Protein AF-0000000086842748 (afdb_homodimer)

InterPro domains:
  IPR042099 ANL, N-terminal domain [G3DSA:3.40.50.12780] (2-315)

Foldseek 3Di:
DFFDDPLVQLQLQLPQAQQSVVQCVPPDNDDDDQLPGDADDPVVQQVVCVVPVSNQFRDDQDAFAWAWFPDLDDDIDTDGDHPQLLLVLLLLLLAQCVQQVQDHAAAEEEEAAADDPRHCVVSSVVSNQVNRPHDYHYHDQYNPHDLVVVLVVCVVVLGAEYEEALLSLLVNLVVCVVVVHDASASHQEYAYDQFADFPVSVVSSCVRHVNYQYAHSWDATPRASWTWDAHNCPDPVVVNVPNNRHWTKIFGSVRFKDKFFADPVRDTDQDFPDKGFIFMFTSSDRRRGGRRYTPQWIWGDPHNVRRIITTQGGNPDWDDDPNDTGTPSNLQVQLCVLVVGGQTLFWAWEWADDDQAIETEIEGQDDDDPPNVVSQVSSLVVCVVVTVSSVVCVVVRRHDRYHYHHDHSVPFDADPNRRHGSRYHYPHD/DFFDDPLVQLQLQLPQAQQSVVQCVPPDNDDDDQLPGDADDPVVQQVVCVVPVSNQFRDDQDAFAWAWFPDLPDDIDTDGDHPQLLLVLLLLLLAQCVQQVQDHAAAEEEEAAADDPRHCVVSSVVSNQVNRPHDYHYHDQYNPHDLVVVLVVCVVVLGAEYEEALLSLLVNLVVCVVVVHDASASHQEYAYDQFADFPVSVVSSCVRHVNYQYAHSWDAGPRASWTWDAHNCPPPVVVVVPNNRHWTKIFGSVRFKDKFFADPVRHTDQDFPDKGFIFMFTSSDSGRGGRRYTPQWIWGDPHNVRRIITTQGGNPDWDDDPNDTGTPSNLQVQLCVLVVGGQTLFWAWEWADDDQAIETEIEGQDDDDPPNVVSQVSSLVVCVVVTVSSVVCVVVRRHDRYHYHHDHSVPFDADPNRRHGSRYHYPHD

Secondary structure (DSSP, 8-state):
-PPPPHHHHHHHHHHH-HHHHHHTTTS-S----STTSPPP-HHHHHHHHHH-GGGT-SS---SBEEEE---SSSSPPEEEE-HHHHHHHHHHHHHHHHHTTSS-TT-EEEE-----TTBHHHHHHHHHHHT-SS--EEE---TTS-HHHHHHHHHHTT--EEEEEHHHHHHHHHHHHHTT----TT--EEEEESSPPPHHHHHHHHHHSTT-EEEE--EE-TTT--EEE---SSSSTTGGGS-TTTS-EEEE-TTTEEEEEE-TT-PBP-SBT-EEEEEEEESS-SSS---SEEEEEEEEEEETTTTEEEEEEESS-EEEETTEEEEHHHHHHHHHHHHTS--TTTEEEEEEEETTEEEEEEEESSPPPTTHHHHHHHHHHHHHHH-HHHHHHHHTTSBPPPEEEE--GGGS-B-TTT--B--EEETT-/-PPPPHHHHHHHHHHH-HHHHHHTTTS-S----STTSPPP-HHHHHHHHHH-GGGT-SS---SBEEEE---SSSS--EEEE-HHHHHHHHHHHHHHHHHTTSS-TT-EEEE-----TTBHHHHHHHHHHHT-SS--EEE---TTS-HHHHHHHHHHTT--EEEEEHHHHHHHHHHHHHTT----TT--EEEEESSPPPHHHHHHHHHH-TT-EEEE--EE-TTT--EEE---S-SSTTGGGS-TTTS-EEEE-TTTEEEEEE-TT-PBP-SBT-EEEEEEEESS-SSS---SEEEEEEEEEEETTTTEEEEEEESS-EEEETTEEEEHHHHHHHHHHHHTS--TTTEEEEEEEETTEEEEEEEESSPPPTTHHHHHHHHHHHHHHH-HHHHHHHHTTSBPPPEEEE--GGGS-B-TTT--B--EEETT-

Structure (mmCIF, N/CA/C/O backbone):
data_AF-0000000086842748-model_v1
#
loop_
_entity.id
_entity.type
_entity.pdbx_description
1 polymer 'AMP-dependent synthetase/ligase'
#
loop_
_atom_site.group_PDB
_atom_site.id
_atom_site.type_symbol
_atom_site.label_atom_id
_atom_site.label_alt_id
_atom_site.label_comp_id
_atom_site.label_asym_id
_atom_site.label_entity_id
_atom_site.label_seq_id
_atom_site.pdbx_PDB_ins_code
_atom_site.Cartn_x
_atom_site.Cartn_y
_atom_site.Cartn_z
_atom_site.occupancy
_atom_site.B_iso_or_equiv
_atom_site.auth_seq_id
_atom_site.auth_comp_id
_atom_site.auth_asym_id
_atom_site.auth_atom_id
_atom_site.pdbx_PDB_model_num
ATOM 1 N N . MET A 1 1 ? -2.094 -17.125 16.094 1 53.34 1 MET A N 1
ATOM 2 C CA . MET A 1 1 ? -2.842 -18.078 15.297 1 53.34 1 MET A CA 1
ATOM 3 C C . MET A 1 1 ? -1.908 -19.125 14.688 1 53.34 1 MET A C 1
ATOM 5 O O . MET A 1 1 ? -0.797 -18.797 14.266 1 53.34 1 MET A O 1
ATOM 9 N N . ILE A 1 2 ? -2.189 -20.438 15.133 1 63.12 2 ILE A N 1
ATOM 10 C CA . ILE A 1 2 ? -1.4 -21.531 14.57 1 63.12 2 ILE A CA 1
ATOM 11 C C . ILE A 1 2 ? -2.182 -22.203 13.445 1 63.12 2 ILE A C 1
ATOM 13 O O . ILE A 1 2 ? -3.41 -22.109 13.398 1 63.12 2 ILE A O 1
ATOM 17 N N . ALA A 1 3 ? -1.512 -22.688 12.5 1 72.94 3 ALA A N 1
ATOM 18 C CA . ALA A 1 3 ? -2.113 -23.422 11.391 1 72.94 3 ALA A CA 1
ATOM 19 C C . ALA A 1 3 ? -2.943 -24.594 11.898 1 72.94 3 ALA A C 1
ATOM 21 O O . ALA A 1 3 ? -2.645 -25.172 12.953 1 72.94 3 ALA A O 1
ATOM 22 N N . GLN A 1 4 ? -4.07 -24.797 11.258 1 82 4 GLN A N 1
ATOM 23 C CA . GLN A 1 4 ? -5.055 -25.812 11.633 1 82 4 GLN A CA 1
ATOM 24 C C . GLN A 1 4 ? -4.613 -27.203 11.195 1 82 4 GLN A C 1
ATOM 26 O O . GLN A 1 4 ? -3.85 -27.344 10.234 1 82 4 GLN A O 1
ATOM 31 N N . SER A 1 5 ? -5.133 -28.141 12.055 1 89.69 5 SER A N 1
ATOM 32 C CA . SER A 1 5 ? -5.031 -29.516 11.578 1 89.69 5 SER A CA 1
ATOM 33 C C . SER A 1 5 ? -6.059 -29.812 10.492 1 89.69 5 SER A C 1
ATOM 35 O O . SER A 1 5 ? -7.035 -29.062 10.344 1 89.69 5 SER A O 1
ATOM 37 N N . ILE A 1 6 ? -5.852 -30.828 9.773 1 91.19 6 ILE A N 1
ATOM 38 C CA . ILE A 1 6 ? -6.773 -31.234 8.719 1 91.19 6 ILE A CA 1
ATOM 39 C C . ILE A 1 6 ? -8.148 -31.531 9.312 1 91.19 6 ILE A C 1
ATOM 41 O O . ILE A 1 6 ? -9.172 -31.109 8.766 1 91.19 6 ILE A O 1
ATOM 45 N N . GLN A 1 7 ? -8.141 -32.156 10.414 1 92.88 7 GLN A N 1
ATOM 46 C CA . GLN A 1 7 ? -9.383 -32.5 11.094 1 92.88 7 GLN A CA 1
ATOM 47 C C . GLN A 1 7 ? -10.18 -31.25 11.453 1 92.88 7 GLN A C 1
ATOM 49 O O . GLN A 1 7 ? -11.391 -31.188 11.203 1 92.88 7 GLN A O 1
ATOM 54 N N . GLU A 1 8 ? -9.5 -30.344 12.055 1 93.5 8 GLU A N 1
ATOM 55 C CA . GLU A 1 8 ? -10.156 -29.109 12.461 1 93.5 8 GLU A CA 1
ATOM 56 C C . GLU A 1 8 ? -10.672 -28.344 11.25 1 93.5 8 GLU A C 1
ATOM 58 O O . GLU A 1 8 ? -11.781 -27.797 11.281 1 93.5 8 GLU A O 1
ATOM 63 N N . LEU A 1 9 ? -9.898 -28.359 10.234 1 94.38 9 LEU A N 1
ATOM 64 C CA . LEU A 1 9 ? -10.25 -27.625 9.016 1 94.38 9 LEU A CA 1
ATOM 65 C C . LEU A 1 9 ? -11.492 -28.234 8.367 1 94.38 9 LEU A C 1
ATOM 67 O O . LEU A 1 9 ? -12.422 -27.5 8.016 1 94.38 9 LEU A O 1
ATOM 71 N N . VAL A 1 10 ? -11.523 -29.484 8.219 1 95.5 10 VAL A N 1
ATOM 72 C CA . VAL A 1 10 ? -12.633 -30.172 7.574 1 95.5 10 VAL A CA 1
ATOM 73 C C . VAL A 1 10 ? -13.898 -30.016 8.422 1 95.5 10 VAL A C 1
ATOM 75 O O . VAL A 1 10 ? -14.977 -29.766 7.887 1 95.5 10 VAL A O 1
ATOM 78 N N . ALA A 1 11 ? -13.734 -30.141 9.711 1 95.88 11 ALA A N 1
ATOM 79 C CA . ALA A 1 11 ? -14.875 -30.016 10.609 1 95.88 11 ALA A CA 1
ATOM 80 C C . ALA A 1 11 ? -15.477 -28.609 10.523 1 95.88 11 ALA A C 1
ATOM 82 O O . ALA A 1 11 ? -16.703 -28.453 10.445 1 95.88 11 ALA A O 1
ATOM 83 N N . LEU A 1 12 ? -14.648 -27.703 10.555 1 96.5 12 LEU A N 1
ATOM 84 C CA . LEU A 1 12 ? -15.086 -26.312 10.477 1 96.5 12 LEU A CA 1
ATOM 85 C C . LEU A 1 12 ? -15.789 -26.016 9.156 1 96.5 12 LEU A C 1
ATOM 87 O O . LEU A 1 12 ? -16.859 -25.406 9.141 1 96.5 12 LEU A O 1
ATOM 91 N N . ALA A 1 13 ? -15.172 -26.422 8.086 1 97.12 13 ALA A N 1
ATOM 92 C CA . ALA A 1 13 ? -15.719 -26.188 6.75 1 97.12 13 ALA A CA 1
ATOM 93 C C . ALA A 1 13 ? -17.078 -26.875 6.586 1 97.12 13 ALA A C 1
ATOM 95 O O . ALA A 1 13 ? -18.031 -26.266 6.105 1 97.12 13 ALA A O 1
ATOM 96 N N . ARG A 1 14 ? -17.141 -28.062 6.992 1 96.69 14 ARG A N 1
ATOM 97 C CA . ARG A 1 14 ? -18.359 -28.859 6.879 1 96.69 14 ARG A CA 1
ATOM 98 C C . ARG A 1 14 ? -19.5 -28.234 7.695 1 96.69 14 ARG A C 1
ATOM 100 O O . ARG A 1 14 ? -20.641 -28.219 7.258 1 96.69 14 ARG A O 1
ATOM 107 N N . LYS A 1 15 ? -19.188 -27.734 8.758 1 96.75 15 LYS A N 1
ATOM 108 C CA . LYS A 1 15 ? -20.188 -27.203 9.68 1 96.75 15 LYS A CA 1
ATOM 109 C C . LYS A 1 15 ? -20.688 -25.844 9.219 1 96.75 15 LYS A C 1
ATOM 111 O O . LYS A 1 15 ? -21.875 -25.547 9.344 1 96.75 15 LYS A O 1
ATOM 116 N N . ASN A 1 16 ? -19.844 -25.062 8.688 1 97.5 16 ASN A N 1
ATOM 117 C CA . ASN A 1 16 ? -20.188 -23.641 8.625 1 97.5 16 ASN A CA 1
ATOM 118 C C . ASN A 1 16 ? -20.297 -23.156 7.184 1 97.5 16 ASN A C 1
ATOM 120 O O . ASN A 1 16 ? -20.891 -22.109 6.922 1 97.5 16 ASN A O 1
ATOM 124 N N . ALA A 1 17 ? -19.688 -23.844 6.266 1 97.62 17 ALA A N 1
ATOM 125 C CA . ALA A 1 17 ? -19.75 -23.438 4.871 1 97.62 17 ALA A CA 1
ATOM 126 C C . ALA A 1 17 ? -20.703 -24.328 4.07 1 97.62 17 ALA A C 1
ATOM 128 O O . ALA A 1 17 ? -20.469 -25.531 3.953 1 97.62 17 ALA A O 1
ATOM 129 N N . ALA A 1 18 ? -21.672 -23.719 3.439 1 97.06 18 ALA A N 1
ATOM 130 C CA . ALA A 1 18 ? -22.719 -24.469 2.744 1 97.06 18 ALA A CA 1
ATOM 131 C C . ALA A 1 18 ? -22.125 -25.375 1.674 1 97.06 18 ALA A C 1
ATOM 133 O O . ALA A 1 18 ? -22.531 -26.531 1.533 1 97.06 18 ALA A O 1
ATOM 134 N N . TYR A 1 19 ? -21.234 -24.938 0.902 1 97.81 19 TYR A N 1
ATOM 135 C CA . TYR A 1 19 ? -20.594 -25.719 -0.143 1 97.81 19 TYR A CA 1
ATOM 136 C C . TYR A 1 19 ? -19.984 -27 0.433 1 97.81 19 TYR A C 1
ATOM 138 O O . TYR A 1 19 ? -20.234 -28.094 -0.065 1 97.81 19 TYR A O 1
ATOM 146 N N . TYR A 1 20 ? -19.219 -26.844 1.469 1 97.56 20 TYR A N 1
ATOM 147 C CA . TYR A 1 20 ? -18.5 -27.984 2.029 1 97.56 20 TYR A CA 1
ATOM 148 C C . TYR A 1 20 ? -19.453 -28.891 2.807 1 97.56 20 TYR A C 1
ATOM 150 O O . TYR A 1 20 ? -19.234 -30.109 2.885 1 97.56 20 TYR A O 1
ATOM 158 N N . ARG A 1 21 ? -20.453 -28.312 3.354 1 97 21 ARG A N 1
ATOM 159 C CA . ARG A 1 21 ? -21.484 -29.141 3.988 1 97 21 ARG A CA 1
ATOM 160 C C . ARG A 1 21 ? -22.047 -30.156 3.006 1 97 21 ARG A C 1
ATOM 162 O O . ARG A 1 21 ? -22.188 -31.344 3.348 1 97 21 ARG A O 1
ATOM 169 N N . ASP A 1 22 ? -22.297 -29.672 1.85 1 96.31 22 ASP A N 1
ATOM 170 C CA . ASP A 1 22 ? -22.859 -30.547 0.822 1 96.31 22 ASP A CA 1
ATOM 171 C C . ASP A 1 22 ? -21.812 -31.531 0.314 1 96.31 22 ASP A C 1
ATOM 173 O O . ASP A 1 22 ? -22.094 -32.719 0.197 1 96.31 22 ASP A O 1
ATOM 177 N N . VAL A 1 23 ? -20.672 -31.109 0.063 1 95.75 23 VAL A N 1
ATOM 178 C CA . VAL A 1 23 ? -19.609 -31.906 -0.539 1 95.75 23 VAL A CA 1
ATOM 179 C C . VAL A 1 23 ? -19.156 -32.969 0.446 1 95.75 23 VAL A C 1
ATOM 181 O O . VAL A 1 23 ? -18.812 -34.094 0.045 1 95.75 23 VAL A O 1
ATOM 184 N N . TYR A 1 24 ? -19.203 -32.656 1.774 1 95.88 24 TYR A N 1
ATOM 185 C CA . TYR A 1 24 ? -18.625 -33.562 2.768 1 95.88 24 TYR A CA 1
ATOM 186 C C . TYR A 1 24 ? -19.734 -34.281 3.551 1 95.88 24 TYR A C 1
ATOM 188 O O . TYR A 1 24 ? -19.484 -34.812 4.637 1 95.88 24 TYR A O 1
ATOM 196 N N . LYS A 1 25 ? -20.922 -34.312 3.025 1 94.19 25 LYS A N 1
ATOM 197 C CA . LYS A 1 25 ? -22.062 -34.875 3.727 1 94.19 25 LYS A CA 1
ATOM 198 C C . LYS A 1 25 ? -21.812 -36.375 4.043 1 94.19 25 LYS A C 1
ATOM 200 O O . LYS A 1 25 ? -22.266 -36.844 5.078 1 94.19 25 LYS A O 1
ATOM 205 N N . ASP A 1 26 ? -21.062 -37.031 3.186 1 92.81 26 ASP A N 1
ATOM 206 C CA . ASP A 1 26 ? -20.859 -38.469 3.346 1 92.81 26 ASP A CA 1
ATOM 207 C C . ASP A 1 26 ? -19.453 -38.781 3.859 1 92.81 26 ASP A C 1
ATOM 209 O O . ASP A 1 26 ? -19.031 -39.938 3.906 1 92.81 26 ASP A O 1
ATOM 213 N N . VAL A 1 27 ? -18.703 -37.75 4.16 1 93.44 27 VAL A N 1
ATOM 214 C CA . VAL A 1 27 ? -17.359 -37.938 4.691 1 93.44 27 VAL A CA 1
ATOM 215 C C . VAL A 1 27 ? -17.438 -38.281 6.176 1 93.44 27 VAL A C 1
ATOM 217 O O . VAL A 1 27 ? -18.219 -37.688 6.922 1 93.44 27 VAL A O 1
ATOM 220 N N . PRO A 1 28 ? -16.719 -39.25 6.578 1 92.69 28 PRO A N 1
ATOM 221 C CA . PRO A 1 28 ? -16.719 -39.594 8 1 92.69 28 PRO A CA 1
ATOM 222 C C . PRO A 1 28 ? -16.344 -38.406 8.898 1 92.69 28 PRO A C 1
ATOM 224 O O . PRO A 1 28 ? -15.641 -37.5 8.461 1 92.69 28 PRO A O 1
ATOM 227 N N . ASP A 1 29 ? -16.766 -38.531 10.102 1 91.38 29 ASP A N 1
ATOM 228 C CA . ASP A 1 29 ? -16.531 -37.438 11.055 1 91.38 29 ASP A CA 1
ATOM 229 C C . ASP A 1 29 ? -15.031 -37.281 11.336 1 91.38 29 ASP A C 1
ATOM 231 O O . ASP A 1 29 ? -14.539 -36.156 11.523 1 91.38 29 ASP A O 1
ATOM 235 N N . HIS A 1 30 ? -14.398 -38.375 11.352 1 92 30 HIS A N 1
ATOM 236 C CA . HIS A 1 30 ? -12.953 -38.312 11.57 1 92 30 HIS A CA 1
ATOM 237 C C . HIS A 1 30 ? -12.195 -38.438 10.258 1 92 30 HIS A C 1
ATOM 239 O O . HIS A 1 30 ? -12.414 -39.375 9.492 1 92 30 HIS A O 1
ATOM 245 N N . VAL A 1 31 ? -11.43 -37.406 10.031 1 91.06 31 VAL A N 1
ATOM 246 C CA . VAL A 1 31 ? -10.625 -37.344 8.82 1 91.06 31 VAL A CA 1
ATOM 247 C C . VAL A 1 31 ? -9.141 -37.219 9.188 1 91.06 31 VAL A C 1
ATOM 249 O O . VAL A 1 31 ? -8.734 -36.281 9.844 1 91.06 31 VAL A O 1
ATOM 252 N N . SER A 1 32 ? -8.344 -38.219 8.781 1 84.69 32 SER A N 1
ATOM 253 C CA . SER A 1 32 ? -6.93 -38.25 9.148 1 84.69 32 SER A CA 1
ATOM 254 C C . SER A 1 32 ? -6.055 -37.75 7.996 1 84.69 32 SER A C 1
ATOM 256 O O . SER A 1 32 ? -4.906 -37.375 8.203 1 84.69 32 SER A O 1
ATOM 258 N N . ASP A 1 33 ? -6.586 -37.969 6.809 1 88.38 33 ASP A N 1
ATOM 259 C CA . ASP A 1 33 ? -5.793 -37.531 5.66 1 88.38 33 ASP A CA 1
ATOM 260 C C . ASP A 1 33 ? -6.684 -36.969 4.555 1 88.38 33 ASP A C 1
ATOM 262 O O . ASP A 1 33 ? -7.91 -37.094 4.617 1 88.38 33 ASP A O 1
ATOM 266 N N . LEU A 1 34 ? -6.086 -36.344 3.58 1 92.62 34 LEU A N 1
ATOM 267 C CA . LEU A 1 34 ? -6.801 -35.625 2.52 1 92.62 34 LEU A CA 1
ATOM 268 C C . LEU A 1 34 ? -7.234 -36.594 1.424 1 92.62 34 LEU A C 1
ATOM 270 O O . LEU A 1 34 ? -8.203 -36.344 0.704 1 92.62 34 LEU A O 1
ATOM 274 N N . GLU A 1 35 ? -6.539 -37.688 1.151 1 89.25 35 GLU A N 1
ATOM 275 C CA . GLU A 1 35 ? -6.711 -38.562 -0.007 1 89.25 35 GLU A CA 1
ATOM 276 C C . GLU A 1 35 ? -8.141 -39.094 -0.085 1 89.25 35 GLU A C 1
ATOM 278 O O . GLU A 1 35 ? -8.68 -39.281 -1.178 1 89.25 35 GLU A O 1
ATOM 283 N N . GLY A 1 36 ? -8.828 -39.25 0.952 1 85.62 36 GLY A N 1
ATOM 284 C CA . GLY A 1 36 ? -10.188 -39.781 0.931 1 85.62 36 GLY A CA 1
ATOM 285 C C . GLY A 1 36 ? -11.234 -38.688 0.778 1 85.62 36 GLY A C 1
ATOM 286 O O . GLY A 1 36 ? -12.414 -39 0.573 1 85.62 36 GLY A O 1
ATOM 287 N N . LEU A 1 37 ? -10.836 -37.5 0.739 1 94.25 37 LEU A N 1
ATOM 288 C CA . LEU A 1 37 ? -11.781 -36.406 0.655 1 94.25 37 LEU A CA 1
ATOM 289 C C . LEU A 1 37 ? -12.031 -36 -0.796 1 94.25 37 LEU A C 1
ATOM 291 O O . LEU A 1 37 ? -11.109 -36.062 -1.62 1 94.25 37 LEU A O 1
ATOM 295 N N . PRO A 1 38 ? -13.219 -35.688 -1.1 1 93.5 38 PRO A N 1
ATOM 296 C CA . PRO A 1 38 ? -13.469 -35.125 -2.436 1 93.5 38 PRO A CA 1
ATOM 297 C C . PRO A 1 38 ? -12.656 -33.875 -2.723 1 93.5 38 PRO A C 1
ATOM 299 O O . PRO A 1 38 ? -12.398 -33.094 -1.812 1 93.5 38 PRO A O 1
ATOM 302 N N . VAL A 1 39 ? -12.281 -33.719 -3.992 1 95.12 39 VAL A N 1
ATOM 303 C CA . VAL A 1 39 ? -11.625 -32.469 -4.41 1 95.12 39 VAL A CA 1
ATOM 304 C C . VAL A 1 39 ? -12.664 -31.375 -4.59 1 95.12 39 VAL A C 1
ATOM 306 O O . VAL A 1 39 ? -13.844 -31.656 -4.805 1 95.12 39 VAL A O 1
ATOM 309 N N . THR A 1 40 ? -12.242 -30.156 -4.48 1 95.5 40 THR A N 1
ATOM 310 C CA . THR A 1 40 ? -13.109 -29.016 -4.691 1 95.5 40 THR A CA 1
ATOM 311 C C . THR A 1 40 ? -13.484 -28.875 -6.164 1 95.5 40 THR A C 1
ATOM 313 O O . THR A 1 40 ? -12.617 -28.938 -7.035 1 95.5 40 THR A O 1
ATOM 316 N N . ASP A 1 41 ? -14.742 -28.797 -6.414 1 91.81 41 ASP A N 1
ATOM 317 C CA . ASP A 1 41 ? -15.234 -28.422 -7.734 1 91.81 41 ASP A CA 1
ATOM 318 C C . ASP A 1 41 ? -15.164 -26.906 -7.945 1 91.81 41 ASP A C 1
ATOM 320 O O . ASP A 1 41 ? -15.992 -26.172 -7.414 1 91.81 41 ASP A O 1
ATOM 324 N N . LEU A 1 42 ? -14.266 -26.562 -8.742 1 87.69 42 LEU A N 1
ATOM 325 C CA . LEU A 1 42 ? -13.945 -25.156 -8.891 1 87.69 42 LEU A CA 1
ATOM 326 C C . LEU A 1 42 ? -15.141 -24.375 -9.438 1 87.69 42 LEU A C 1
ATOM 328 O O . LEU A 1 42 ? -15.445 -23.281 -8.953 1 87.69 42 LEU A O 1
ATOM 332 N N . ASP A 1 43 ? -15.742 -24.875 -10.383 1 83.19 43 ASP A N 1
ATOM 333 C CA . ASP A 1 43 ? -16.875 -24.188 -11.008 1 83.19 43 ASP A CA 1
ATOM 334 C C . ASP A 1 43 ? -18.016 -24 -10.016 1 83.19 43 ASP A C 1
ATOM 336 O O . ASP A 1 43 ? -18.562 -22.906 -9.891 1 83.19 43 ASP A O 1
ATOM 340 N N . GLU A 1 44 ? -18.344 -25.062 -9.375 1 89.25 44 GLU A N 1
ATOM 341 C CA . GLU A 1 44 ? -19.438 -24.984 -8.406 1 89.25 44 GLU A CA 1
ATOM 342 C C . GLU A 1 44 ? -19.078 -24.078 -7.23 1 89.25 44 GLU A C 1
ATOM 344 O O . GLU A 1 44 ? -19.906 -23.312 -6.754 1 89.25 44 GLU A O 1
ATOM 349 N N . TYR A 1 45 ? -17.875 -24.203 -6.77 1 94.12 45 TYR A N 1
ATOM 350 C CA . TYR A 1 45 ? -17.375 -23.406 -5.664 1 94.12 45 TYR A CA 1
ATOM 351 C C . TYR A 1 45 ? -17.547 -21.906 -5.957 1 94.12 45 TYR A C 1
ATOM 353 O O . TYR A 1 45 ? -18.125 -21.172 -5.164 1 94.12 45 TYR A O 1
ATOM 361 N N . TRP A 1 46 ? -17.156 -21.484 -7.117 1 90.56 46 TRP A N 1
ATOM 362 C CA . TRP A 1 46 ? -17.141 -20.062 -7.438 1 90.56 46 TRP A CA 1
ATOM 363 C C . TRP A 1 46 ? -18.531 -19.594 -7.887 1 90.56 46 TRP A C 1
ATOM 365 O O . TRP A 1 46 ? -18.891 -18.438 -7.664 1 90.56 46 TRP A O 1
ATOM 375 N N . ARG A 1 47 ? -19.25 -20.453 -8.531 1 89.31 47 ARG A N 1
ATOM 376 C CA . ARG A 1 47 ? -20.641 -20.109 -8.805 1 89.31 47 ARG A CA 1
ATOM 377 C C . ARG A 1 47 ? -21.391 -19.766 -7.523 1 89.31 47 ARG A C 1
ATOM 379 O O . ARG A 1 47 ? -22.062 -18.719 -7.453 1 89.31 47 ARG A O 1
ATOM 386 N N . LEU A 1 48 ? -21.219 -20.578 -6.535 1 92.81 48 LEU A N 1
ATOM 387 C CA . LEU A 1 48 ? -21.891 -20.359 -5.258 1 92.81 48 LEU A CA 1
ATOM 388 C C . LEU A 1 48 ? -21.328 -19.125 -4.551 1 92.81 48 LEU A C 1
ATOM 390 O O . LEU A 1 48 ? -22.078 -18.375 -3.938 1 92.81 48 LEU A O 1
ATOM 394 N N . ALA A 1 49 ? -20.031 -18.969 -4.637 1 93.19 49 ALA A N 1
ATOM 395 C CA . ALA A 1 49 ? -19.406 -17.797 -4.027 1 93.19 49 ALA A CA 1
ATOM 396 C C . ALA A 1 49 ? -19.938 -16.5 -4.648 1 93.19 49 ALA A C 1
ATOM 398 O O . ALA A 1 49 ? -20.141 -15.508 -3.947 1 93.19 49 ALA A O 1
ATOM 399 N N . LEU A 1 50 ? -20.094 -16.5 -5.891 1 87.56 50 LEU A N 1
ATOM 400 C CA . LEU A 1 50 ? -20.578 -15.328 -6.613 1 87.56 50 LEU A CA 1
ATOM 401 C C . LEU A 1 50 ? -22.031 -15.031 -6.246 1 87.56 50 LEU A C 1
ATOM 403 O O . LEU A 1 50 ? -22.438 -13.867 -6.168 1 87.56 50 LEU A O 1
ATOM 407 N N . GLU A 1 51 ? -22.781 -16.078 -6.066 1 91.5 51 GLU A N 1
ATOM 408 C CA . GLU A 1 51 ? -24.172 -15.906 -5.637 1 91.5 51 GLU A CA 1
ATOM 409 C C . GLU A 1 51 ? -24.25 -15.266 -4.258 1 91.5 51 GLU A C 1
ATOM 411 O O . GLU A 1 51 ? -25 -14.305 -4.055 1 91.5 51 GLU A O 1
ATOM 416 N N . ASP A 1 52 ? -23.562 -15.789 -3.43 1 94.31 52 ASP A N 1
ATOM 417 C CA . ASP A 1 52 ? -23.438 -15.297 -2.061 1 94.31 52 ASP A CA 1
ATOM 418 C C . ASP A 1 52 ? -22.156 -15.805 -1.409 1 94.31 52 ASP A C 1
ATOM 420 O O . ASP A 1 52 ? -22 -17 -1.189 1 94.31 52 ASP A O 1
ATOM 424 N N . ALA A 1 53 ? -21.359 -14.906 -1.042 1 93.06 53 ALA A N 1
ATOM 425 C CA . ALA A 1 53 ? -20.078 -15.289 -0.451 1 93.06 53 ALA A CA 1
ATOM 426 C C . ALA A 1 53 ? -20.281 -16.188 0.765 1 93.06 53 ALA A C 1
ATOM 428 O O . ALA A 1 53 ? -19.438 -17.031 1.075 1 93.06 53 ALA A O 1
ATOM 429 N N . ALA A 1 54 ? -21.359 -16.047 1.381 1 94.75 54 ALA A N 1
ATOM 430 C CA . ALA A 1 54 ? -21.656 -16.828 2.588 1 94.75 54 ALA A CA 1
ATOM 431 C C . ALA A 1 54 ? -21.703 -18.312 2.289 1 94.75 54 ALA A C 1
ATOM 433 O O . ALA A 1 54 ? -21.547 -19.141 3.193 1 94.75 54 ALA A O 1
ATOM 434 N N . ASN A 1 55 ? -21.875 -18.656 1.051 1 97.12 55 ASN A N 1
ATOM 435 C CA . ASN A 1 55 ? -21.969 -20.047 0.654 1 97.12 55 ASN A CA 1
ATOM 436 C C . ASN A 1 55 ? -20.625 -20.781 0.824 1 97.12 55 ASN A C 1
ATOM 438 O O . ASN A 1 55 ? -20.594 -22 0.927 1 97.12 55 ASN A O 1
ATOM 442 N N . VAL A 1 56 ? -19.562 -19.984 0.873 1 97.75 56 VAL A N 1
ATOM 443 C CA . VAL A 1 56 ? -18.266 -20.625 0.941 1 97.75 56 VAL A CA 1
ATOM 444 C C . VAL A 1 56 ? -17.484 -20.125 2.158 1 97.75 56 VAL A C 1
ATOM 446 O O . VAL A 1 56 ? -16.328 -20.484 2.363 1 97.75 56 VAL A O 1
ATOM 449 N N . LEU A 1 57 ? -18.094 -19.266 2.93 1 98.25 57 LEU A N 1
ATOM 450 C CA . LEU A 1 57 ? -17.453 -18.734 4.133 1 98.25 57 LEU A CA 1
ATOM 451 C C . LEU A 1 57 ? -17.953 -19.469 5.375 1 98.25 57 LEU A C 1
ATOM 453 O O . LEU A 1 57 ? -19.078 -19.969 5.402 1 98.25 57 LEU A O 1
ATOM 457 N N . THR A 1 58 ? -17.094 -19.5 6.383 1 98.19 58 THR A N 1
ATOM 458 C CA . THR A 1 58 ? -17.453 -20.203 7.617 1 98.19 58 THR A CA 1
ATOM 459 C C . THR A 1 58 ? -18.047 -19.219 8.625 1 98.19 58 THR A C 1
ATOM 461 O O . THR A 1 58 ? -18.578 -19.641 9.656 1 98.19 58 THR A O 1
ATOM 464 N N . ALA A 1 59 ? -17.938 -17.953 8.406 1 97.62 59 ALA A N 1
ATOM 465 C CA . ALA A 1 59 ? -18.5 -16.875 9.219 1 97.62 59 ALA A CA 1
ATOM 466 C C . ALA A 1 59 ? -18.672 -15.602 8.383 1 97.62 59 ALA A C 1
ATOM 468 O O . ALA A 1 59 ? -18.141 -15.492 7.281 1 97.62 59 ALA A O 1
ATOM 469 N N . PRO A 1 60 ? -19.469 -14.68 8.875 1 96.62 60 PRO A N 1
ATOM 470 C CA . PRO A 1 60 ? -19.594 -13.414 8.148 1 96.62 60 PRO A CA 1
ATOM 471 C C . PRO A 1 60 ? -18.25 -12.688 8.008 1 96.62 60 PRO A C 1
ATOM 473 O O . PRO A 1 60 ? -17.422 -12.719 8.914 1 96.62 60 PRO A O 1
ATOM 476 N N . PHE A 1 61 ? -18.094 -12.094 6.844 1 97.12 61 PHE A N 1
ATOM 477 C CA . PHE A 1 61 ? -16.875 -11.328 6.586 1 97.12 61 PHE A CA 1
ATOM 478 C C . PHE A 1 61 ? -16.984 -9.922 7.164 1 97.12 61 PHE A C 1
ATOM 480 O O . PHE A 1 61 ? -17.469 -9.008 6.492 1 97.12 61 PHE A O 1
ATOM 487 N N . ILE A 1 62 ? -16.391 -9.719 8.398 1 96.94 62 ILE A N 1
ATOM 488 C CA . ILE A 1 62 ? -16.562 -8.438 9.07 1 96.94 62 ILE A CA 1
ATOM 489 C C . ILE A 1 62 ? -15.203 -7.891 9.492 1 96.94 62 ILE A C 1
ATOM 491 O O . ILE A 1 62 ? -15.109 -6.793 10.039 1 96.94 62 ILE A O 1
ATOM 495 N N . ASP A 1 63 ? -14.133 -8.656 9.234 1 97.75 63 ASP A N 1
ATOM 496 C CA . ASP A 1 63 ? -12.781 -8.312 9.664 1 97.75 63 ASP A CA 1
ATOM 497 C C . ASP A 1 63 ? -11.742 -8.812 8.672 1 97.75 63 ASP A C 1
ATOM 499 O O . ASP A 1 63 ? -11.43 -10 8.633 1 97.75 63 ASP A O 1
ATOM 503 N N . GLY A 1 64 ? -11.18 -7.891 7.934 1 97.25 64 GLY A N 1
ATOM 504 C CA . GLY A 1 64 ? -10.164 -8.328 6.984 1 97.25 64 GLY A CA 1
ATOM 505 C C . GLY A 1 64 ? -10.188 -7.547 5.688 1 97.25 64 GLY A C 1
ATOM 506 O O . GLY A 1 64 ? -10.516 -6.359 5.676 1 97.25 64 GLY A O 1
ATOM 507 N N . THR A 1 65 ? -9.672 -8.164 4.699 1 96.25 65 THR A N 1
ATOM 508 C CA . THR A 1 65 ? -9.555 -7.523 3.393 1 96.25 65 THR A CA 1
ATOM 509 C C . THR A 1 65 ? -9.906 -8.508 2.281 1 96.25 65 THR A C 1
ATOM 511 O O . THR A 1 65 ? -9.461 -9.656 2.297 1 96.25 65 THR A O 1
ATOM 514 N N . PRO A 1 66 ? -10.742 -8.055 1.359 1 95 66 PRO A N 1
ATOM 515 C CA . PRO A 1 66 ? -10.891 -8.859 0.144 1 95 66 PRO A CA 1
ATOM 516 C C . PRO A 1 66 ? -9.672 -8.789 -0.768 1 95 66 PRO A C 1
ATOM 518 O O . PRO A 1 66 ? -9.039 -7.734 -0.885 1 95 66 PRO A O 1
ATOM 521 N N . LEU A 1 67 ? -9.359 -9.914 -1.355 1 92.19 67 LEU A N 1
ATOM 522 C CA . LEU A 1 67 ? -8.242 -9.992 -2.291 1 92.19 67 LEU A CA 1
ATOM 523 C C . LEU A 1 67 ? -8.719 -10.469 -3.66 1 92.19 67 LEU A C 1
ATOM 525 O O . LEU A 1 67 ? -9.523 -11.398 -3.758 1 92.19 67 LEU A O 1
ATOM 529 N N . ARG A 1 68 ? -8.172 -9.742 -4.602 1 83.31 68 ARG A N 1
ATOM 530 C CA . ARG A 1 68 ? -8.5 -10.148 -5.965 1 83.31 68 ARG A CA 1
ATOM 531 C C . ARG A 1 68 ? -7.273 -10.711 -6.68 1 83.31 68 ARG A C 1
ATOM 533 O O . ARG A 1 68 ? -6.164 -10.211 -6.508 1 83.31 68 ARG A O 1
ATOM 540 N N . SER A 1 69 ? -7.645 -11.758 -7.363 1 72.25 69 SER A N 1
ATOM 541 C CA . SER A 1 69 ? -6.57 -12.328 -8.18 1 72.25 69 SER A CA 1
ATOM 542 C C . SER A 1 69 ? -6.32 -11.484 -9.422 1 72.25 69 SER A C 1
ATOM 544 O O . SER A 1 69 ? -7.223 -10.797 -9.906 1 72.25 69 SER A O 1
ATOM 546 N N . GLY A 1 70 ? -5.156 -11.055 -9.828 1 59.5 70 GLY A N 1
ATOM 547 C CA . GLY A 1 70 ? -4.84 -10.281 -11.016 1 59.5 70 GLY A CA 1
ATOM 548 C C . GLY A 1 70 ? -5.199 -10.992 -12.305 1 59.5 70 GLY A C 1
ATOM 549 O O . GLY A 1 70 ? -4.91 -10.492 -13.391 1 59.5 70 GLY A O 1
ATOM 550 N N . GLY A 1 71 ? -6.246 -12 -12.258 1 53 71 GLY A N 1
ATOM 551 C CA . GLY A 1 71 ? -6.727 -13.062 -13.133 1 53 71 GLY A CA 1
ATOM 552 C C . GLY A 1 71 ? -6.277 -12.906 -14.57 1 53 71 GLY A C 1
ATOM 553 O O . GLY A 1 71 ? -6.164 -11.781 -15.07 1 53 71 GLY A O 1
ATOM 554 N N . SER A 1 72 ? -5.336 -13.648 -15.078 1 44.59 72 SER A N 1
ATOM 555 C CA . SER A 1 72 ? -5.207 -13.859 -16.516 1 44.59 72 SER A CA 1
ATOM 556 C C . SER A 1 72 ? -6.555 -14.18 -17.156 1 44.59 72 SER A C 1
ATOM 558 O O . SER A 1 72 ? -6.707 -14.086 -18.375 1 44.59 72 SER A O 1
ATOM 560 N N . THR A 1 73 ? -7.52 -14.641 -16.188 1 45.12 73 THR A N 1
ATOM 561 C CA . THR A 1 73 ? -8.812 -15.031 -16.734 1 45.12 73 THR A CA 1
ATOM 562 C C . THR A 1 73 ? -9.836 -13.906 -16.562 1 45.12 73 THR A C 1
ATOM 564 O O . THR A 1 73 ? -9.594 -12.945 -15.836 1 45.12 73 THR A O 1
ATOM 567 N N . ASN A 1 74 ? -10.938 -13.812 -17.297 1 50.25 74 ASN A N 1
ATOM 568 C CA . ASN A 1 74 ? -11.93 -12.773 -17.562 1 50.25 74 ASN A CA 1
ATOM 569 C C . ASN A 1 74 ? -12.68 -12.375 -16.297 1 50.25 74 ASN A C 1
ATOM 571 O O . ASN A 1 74 ? -13.078 -11.219 -16.156 1 50.25 74 ASN A O 1
ATOM 575 N N . VAL A 1 75 ? -12.953 -13.344 -15.281 1 55.44 75 VAL A N 1
ATOM 576 C CA . VAL A 1 75 ? -13.773 -12.867 -14.172 1 55.44 75 VAL A CA 1
ATOM 577 C C . VAL A 1 75 ? -12.945 -12.828 -12.891 1 55.44 75 VAL A C 1
ATOM 579 O O . VAL A 1 75 ? -12.477 -13.867 -12.422 1 55.44 75 VAL A O 1
ATOM 582 N N . PRO A 1 76 ? -12.719 -11.727 -12.367 1 66.38 76 PRO A N 1
ATOM 583 C CA . PRO A 1 76 ? -11.898 -11.656 -11.156 1 66.38 76 PRO A CA 1
ATOM 584 C C . PRO A 1 76 ? -12.523 -12.383 -9.969 1 66.38 76 PRO A C 1
ATOM 586 O O . PRO A 1 76 ? -13.742 -12.32 -9.781 1 66.38 76 PRO A O 1
ATOM 589 N N . LYS A 1 77 ? -11.773 -13.305 -9.312 1 79.44 77 LYS A N 1
ATOM 590 C CA . LYS A 1 77 ? -12.156 -13.969 -8.07 1 79.44 77 LYS A CA 1
ATOM 591 C C . LYS A 1 77 ? -11.883 -13.078 -6.863 1 79.44 77 LYS A C 1
ATOM 593 O O . LYS A 1 77 ? -10.844 -12.422 -6.793 1 79.44 77 LYS A O 1
ATOM 598 N N . THR A 1 78 ? -12.914 -12.945 -6.066 1 89.5 78 THR A N 1
ATOM 599 C CA . THR A 1 78 ? -12.727 -12.203 -4.828 1 89.5 78 THR A CA 1
ATOM 600 C C . THR A 1 78 ? -12.594 -13.156 -3.643 1 89.5 78 THR A C 1
ATOM 602 O O . THR A 1 78 ? -13.516 -13.922 -3.346 1 89.5 78 THR A O 1
ATOM 605 N N . CYS A 1 79 ? -11.445 -13.125 -3.033 1 93.56 79 CYS A N 1
ATOM 606 C CA . CYS A 1 79 ? -11.203 -13.93 -1.842 1 93.56 79 CYS A CA 1
ATOM 607 C C . CYS A 1 79 ? -11.289 -13.078 -0.582 1 93.56 79 CYS A C 1
ATOM 609 O O . CYS A 1 79 ? -11.016 -11.875 -0.62 1 93.56 79 CYS A O 1
ATOM 611 N N . HIS A 1 80 ? -11.711 -13.719 0.485 1 96.38 80 HIS A N 1
ATOM 612 C CA . HIS A 1 80 ? -11.852 -13.023 1.76 1 96.38 80 HIS A CA 1
ATOM 613 C C . HIS A 1 80 ? -10.844 -13.531 2.779 1 96.38 80 HIS A C 1
ATOM 615 O O . HIS A 1 80 ? -10.844 -14.719 3.127 1 96.38 80 HIS A O 1
ATOM 621 N N . VAL A 1 81 ? -10.016 -12.641 3.23 1 96.44 81 VAL A N 1
ATOM 622 C CA . VAL A 1 81 ? -8.945 -13 4.156 1 96.44 81 VAL A CA 1
ATOM 623 C C . VAL A 1 81 ? -9.031 -12.133 5.41 1 96.44 81 VAL A C 1
ATOM 625 O O . VAL A 1 81 ? -9.078 -10.898 5.316 1 96.44 81 VAL A O 1
ATOM 628 N N . THR A 1 82 ? -9.055 -12.781 6.578 1 96.88 82 THR A N 1
ATOM 629 C CA . THR A 1 82 ? -9.102 -12.016 7.82 1 96.88 82 THR A CA 1
ATOM 630 C C . THR A 1 82 ? -7.75 -11.367 8.102 1 96.88 82 THR A C 1
ATOM 632 O O . THR A 1 82 ? -6.727 -11.781 7.551 1 96.88 82 THR A O 1
ATOM 635 N N . ARG A 1 83 ? -7.742 -10.359 9 1 96 83 ARG A N 1
ATOM 636 C CA . ARG A 1 83 ? -6.5 -9.711 9.406 1 96 83 ARG A CA 1
ATOM 637 C C . ARG A 1 83 ? -5.531 -10.719 10.023 1 96 83 ARG A C 1
ATOM 639 O O . ARG A 1 83 ? -4.332 -10.68 9.75 1 96 83 ARG A O 1
ATOM 646 N N . GLY A 1 84 ? -6.109 -11.617 10.805 1 95.31 84 GLY A N 1
ATOM 647 C CA . GLY A 1 84 ? -5.281 -12.648 11.414 1 95.31 84 GLY A CA 1
ATOM 648 C C . GLY A 1 84 ? -4.66 -13.594 10.398 1 95.31 84 GLY A C 1
ATOM 649 O O . GLY A 1 84 ? -3.49 -13.961 10.523 1 95.31 84 GLY A O 1
ATOM 650 N N . GLU A 1 85 ? -5.422 -14.016 9.422 1 95.94 85 GLU A N 1
ATOM 651 C CA . GLU A 1 85 ? -4.93 -14.914 8.383 1 95.94 85 GLU A CA 1
ATOM 652 C C . GLU A 1 85 ? -3.83 -14.25 7.555 1 95.94 85 GLU A C 1
ATOM 654 O O . GLU A 1 85 ? -2.814 -14.875 7.246 1 95.94 85 GLU A O 1
ATOM 659 N N . MET A 1 86 ? -4.047 -12.953 7.234 1 95.69 86 MET A N 1
ATOM 660 C CA . MET A 1 86 ? -3.039 -12.227 6.469 1 95.69 86 MET A CA 1
ATOM 661 C C . MET A 1 86 ? -1.749 -12.078 7.27 1 95.69 86 MET A C 1
ATOM 663 O O . MET A 1 86 ? -0.654 -12.227 6.723 1 95.69 86 MET A O 1
ATOM 667 N N . LYS A 1 87 ? -1.863 -11.789 8.5 1 95.81 87 LYS A N 1
ATOM 668 C CA . LYS A 1 87 ? -0.69 -11.672 9.359 1 95.81 87 LYS A CA 1
ATOM 669 C C . LYS A 1 87 ? 0.087 -12.984 9.422 1 95.81 87 LYS A C 1
ATOM 671 O O . LYS A 1 87 ? 1.312 -12.992 9.297 1 95.81 87 LYS A O 1
ATOM 676 N N . LEU A 1 88 ? -0.631 -14.047 9.594 1 96.25 88 LEU A N 1
ATOM 677 C CA . LEU A 1 88 ? 0.011 -15.359 9.664 1 96.25 88 LEU A CA 1
ATOM 678 C C . LEU A 1 88 ? 0.668 -15.711 8.328 1 96.25 88 LEU A C 1
ATOM 680 O O . LEU A 1 88 ? 1.806 -16.188 8.305 1 96.25 88 LEU A O 1
ATOM 684 N N . LEU A 1 89 ? -0.055 -15.477 7.277 1 96 89 LEU A N 1
ATOM 685 C CA . LEU A 1 89 ? 0.498 -15.75 5.953 1 96 89 LEU A CA 1
ATOM 686 C C . LEU A 1 89 ? 1.762 -14.93 5.719 1 96 89 LEU A C 1
ATOM 688 O O . LEU A 1 89 ? 2.76 -15.445 5.211 1 96 89 LEU A O 1
ATOM 692 N N . GLY A 1 90 ? 1.72 -13.68 6.07 1 96.38 90 GLY A N 1
ATOM 693 C CA . GLY A 1 90 ? 2.889 -12.82 5.957 1 96.38 90 GLY A CA 1
ATOM 694 C C . GLY A 1 90 ? 4.062 -13.305 6.789 1 96.38 90 GLY A C 1
ATOM 695 O O . GLY A 1 90 ? 5.195 -13.352 6.301 1 96.38 90 GLY A O 1
ATOM 696 N N . ARG A 1 91 ? 3.781 -13.688 7.957 1 96.88 91 ARG A N 1
ATOM 697 C CA . ARG A 1 91 ? 4.824 -14.172 8.859 1 96.88 91 ARG A CA 1
ATOM 698 C C . ARG A 1 91 ? 5.484 -15.43 8.312 1 96.88 91 ARG A C 1
ATOM 700 O O . ARG A 1 91 ? 6.711 -15.531 8.281 1 96.88 91 ARG A O 1
ATOM 707 N N . LEU A 1 92 ? 4.676 -16.328 7.879 1 96.44 92 LEU A N 1
ATOM 708 C CA . LEU A 1 92 ? 5.207 -17.578 7.348 1 96.44 92 LEU A CA 1
ATOM 709 C C . LEU A 1 92 ? 6.004 -17.328 6.074 1 96.44 92 LEU A C 1
ATOM 711 O O . LEU A 1 92 ? 7.039 -17.969 5.852 1 96.44 92 LEU A O 1
ATOM 715 N N . THR A 1 93 ? 5.539 -16.406 5.262 1 96.88 93 THR A N 1
ATOM 716 C CA . THR A 1 93 ? 6.266 -16.047 4.047 1 96.88 93 THR A CA 1
ATOM 717 C C . THR A 1 93 ? 7.605 -15.406 4.383 1 96.88 93 THR A C 1
ATOM 719 O O . THR A 1 93 ? 8.648 -15.805 3.855 1 96.88 93 THR A O 1
ATOM 722 N N . GLY A 1 94 ? 7.59 -14.438 5.301 1 97.25 94 GLY A N 1
ATOM 723 C CA . GLY A 1 94 ? 8.828 -13.805 5.73 1 97.25 94 GLY A CA 1
ATOM 724 C C . GLY A 1 94 ? 9.82 -14.781 6.328 1 97.25 94 GLY A C 1
ATOM 725 O O . GLY A 1 94 ? 11.008 -14.734 6.012 1 97.25 94 GLY A O 1
ATOM 726 N N . ASN A 1 95 ? 9.344 -15.68 7.152 1 96.5 95 ASN A N 1
ATOM 727 C CA . ASN A 1 95 ? 10.195 -16.719 7.734 1 96.5 95 ASN A CA 1
ATOM 728 C C . ASN A 1 95 ? 10.82 -17.594 6.656 1 96.5 95 ASN A C 1
ATOM 730 O O . ASN A 1 95 ? 12.008 -17.906 6.723 1 96.5 95 ASN A O 1
ATOM 734 N N . ALA A 1 96 ? 10.016 -17.938 5.723 1 95.12 96 ALA A N 1
ATOM 735 C CA . ALA A 1 96 ? 10.492 -18.828 4.656 1 95.12 96 ALA A CA 1
ATOM 736 C C . ALA A 1 96 ? 11.555 -18.125 3.811 1 95.12 96 ALA A C 1
ATOM 738 O O . ALA A 1 96 ? 12.539 -18.75 3.414 1 95.12 96 ALA A O 1
ATOM 739 N N . TRP A 1 97 ? 11.367 -16.859 3.494 1 95.81 97 TRP A N 1
ATOM 740 C CA . TRP A 1 97 ? 12.352 -16.094 2.729 1 95.81 97 TRP A CA 1
ATOM 741 C C . TRP A 1 97 ? 13.695 -16.078 3.441 1 95.81 97 TRP A C 1
ATOM 743 O O . TRP A 1 97 ? 14.742 -16.281 2.818 1 95.81 97 TRP A O 1
ATOM 753 N N . VAL A 1 98 ? 13.648 -15.852 4.723 1 95.44 98 VAL A N 1
ATOM 754 C CA . VAL A 1 98 ? 14.875 -15.734 5.504 1 95.44 98 VAL A CA 1
ATOM 755 C C . VAL A 1 98 ? 15.531 -17.109 5.633 1 95.44 98 VAL A C 1
ATOM 757 O O . VAL A 1 98 ? 16.75 -17.234 5.469 1 95.44 98 VAL A O 1
ATOM 760 N N . ALA A 1 99 ? 14.711 -18.125 5.883 1 92.69 99 ALA A N 1
ATOM 761 C CA . ALA A 1 99 ? 15.242 -19.484 5.996 1 92.69 99 ALA A CA 1
ATOM 762 C C . ALA A 1 99 ? 15.906 -19.922 4.695 1 92.69 99 ALA A C 1
ATOM 764 O O . ALA A 1 99 ? 16.906 -20.641 4.715 1 92.69 99 ALA A O 1
ATOM 765 N N . ALA A 1 100 ? 15.367 -19.469 3.611 1 91.31 100 ALA A N 1
ATOM 766 C CA . ALA A 1 100 ? 15.891 -19.844 2.299 1 91.31 100 ALA A CA 1
ATOM 767 C C . ALA A 1 100 ? 17.078 -18.953 1.908 1 91.31 100 ALA A C 1
ATOM 769 O O . ALA A 1 100 ? 17.75 -19.219 0.906 1 91.31 100 ALA A O 1
ATOM 770 N N . GLY A 1 101 ? 17.344 -17.906 2.637 1 90.62 101 GLY A N 1
ATOM 771 C CA . GLY A 1 101 ? 18.422 -16.984 2.332 1 90.62 101 GLY A CA 1
ATOM 772 C C . GLY A 1 101 ? 18.062 -15.961 1.278 1 90.62 101 GLY A C 1
ATOM 773 O O . GLY A 1 101 ? 18.953 -15.305 0.719 1 90.62 101 GLY A O 1
ATOM 774 N N . LEU A 1 102 ? 16.797 -15.867 0.968 1 92.94 102 LEU A N 1
ATOM 775 C CA . LEU A 1 102 ? 16.344 -14.891 -0.02 1 92.94 102 LEU A CA 1
ATOM 776 C C . LEU A 1 102 ? 16.391 -13.477 0.55 1 92.94 102 LEU A C 1
ATOM 778 O O . LEU A 1 102 ? 16.75 -12.531 -0.157 1 92.94 102 LEU A O 1
ATOM 782 N N . VAL A 1 103 ? 16.016 -13.383 1.781 1 95.31 103 VAL A N 1
ATOM 783 C CA . VAL A 1 103 ? 16.094 -12.141 2.547 1 95.31 103 VAL A CA 1
ATOM 784 C C . VAL A 1 103 ? 17.016 -12.336 3.744 1 95.31 103 VAL A C 1
ATOM 786 O O . VAL A 1 103 ? 16.953 -13.352 4.438 1 95.31 103 VAL A O 1
ATOM 789 N N . VAL A 1 104 ? 17.938 -11.398 3.902 1 96.25 104 VAL A N 1
ATOM 790 C CA . VAL A 1 104 ? 18.875 -11.508 5.016 1 96.25 104 VAL A CA 1
ATOM 791 C C . VAL A 1 104 ? 18.859 -10.211 5.824 1 96.25 104 VAL A C 1
ATOM 793 O O . VAL A 1 104 ? 18.359 -9.18 5.359 1 96.25 104 VAL A O 1
ATOM 796 N N . SER A 1 105 ? 19.375 -10.312 7.031 1 97.38 105 SER A N 1
ATOM 797 C CA . SER A 1 105 ? 19.5 -9.133 7.891 1 97.38 105 SER A CA 1
ATOM 798 C C . SER A 1 105 ? 20.234 -8.008 7.188 1 97.38 105 SER A C 1
ATOM 800 O O . SER A 1 105 ? 21.297 -8.234 6.59 1 97.38 105 SER A O 1
ATOM 802 N N . GLY A 1 106 ? 19.672 -6.773 7.25 1 96.25 106 GLY A N 1
ATOM 803 C CA . GLY A 1 106 ? 20.328 -5.617 6.664 1 96.25 106 GLY A CA 1
ATOM 804 C C . GLY A 1 106 ? 19.844 -5.309 5.258 1 96.25 106 GLY A C 1
ATOM 805 O O . GLY A 1 106 ? 20.172 -4.258 4.699 1 96.25 106 GLY A O 1
ATOM 806 N N . ASP A 1 107 ? 19.062 -6.188 4.707 1 98.12 107 ASP A N 1
ATOM 807 C CA . ASP A 1 107 ? 18.547 -5.945 3.365 1 98.12 107 ASP A CA 1
ATOM 808 C C . ASP A 1 107 ? 17.719 -4.664 3.32 1 98.12 107 ASP A C 1
ATOM 810 O O . ASP A 1 107 ? 16.953 -4.375 4.25 1 98.12 107 ASP A O 1
ATOM 814 N N . ARG A 1 108 ? 17.906 -3.936 2.27 1 98.38 108 ARG A N 1
ATOM 815 C CA . ARG A 1 108 ? 17.062 -2.809 1.866 1 98.38 108 ARG A CA 1
ATOM 816 C C . ARG A 1 108 ? 16.281 -3.135 0.601 1 98.38 108 ARG A C 1
ATOM 818 O O . ARG A 1 108 ? 16.844 -3.148 -0.498 1 98.38 108 ARG A O 1
ATOM 825 N N . ILE A 1 109 ? 15.008 -3.314 0.77 1 98.44 109 ILE A N 1
ATOM 826 C CA . ILE A 1 109 ? 14.211 -4.012 -0.232 1 98.44 109 ILE A CA 1
ATOM 827 C C . ILE A 1 109 ? 13.336 -3.014 -0.99 1 98.44 109 ILE A C 1
ATOM 829 O O . ILE A 1 109 ? 12.438 -2.404 -0.412 1 98.44 109 ILE A O 1
ATOM 833 N N . VAL A 1 110 ? 13.617 -2.883 -2.262 1 97.62 110 VAL A N 1
ATOM 834 C CA . VAL A 1 110 ? 12.75 -2.119 -3.152 1 97.62 110 VAL A CA 1
ATOM 835 C C . VAL A 1 110 ? 11.523 -2.953 -3.527 1 97.62 110 VAL A C 1
ATOM 837 O O . VAL A 1 110 ? 11.664 -4.066 -4.047 1 97.62 110 VAL A O 1
ATOM 840 N N . ASN A 1 111 ? 10.375 -2.457 -3.213 1 96 111 ASN A N 1
ATOM 841 C CA . ASN A 1 111 ? 9.109 -3.088 -3.549 1 96 111 ASN A CA 1
ATOM 842 C C . ASN A 1 111 ? 8.414 -2.369 -4.703 1 96 111 ASN A C 1
ATOM 844 O O . ASN A 1 111 ? 7.945 -1.239 -4.547 1 96 111 ASN A O 1
ATOM 848 N N . LEU A 1 112 ? 8.289 -3.096 -5.855 1 93.12 112 LEU A N 1
ATOM 849 C CA . LEU A 1 112 ? 7.719 -2.477 -7.051 1 93.12 112 LEU A CA 1
ATOM 850 C C . LEU A 1 112 ? 6.371 -3.096 -7.395 1 93.12 112 LEU A C 1
ATOM 852 O O . LEU A 1 112 ? 5.918 -3.012 -8.539 1 93.12 112 LEU A O 1
ATOM 856 N N . TYR A 1 113 ? 5.742 -3.754 -6.457 1 90.12 113 TYR A N 1
ATOM 857 C CA . TYR A 1 113 ? 4.387 -4.246 -6.676 1 90.12 113 TYR A CA 1
ATOM 858 C C . TYR A 1 113 ? 3.412 -3.09 -6.879 1 90.12 113 TYR A C 1
ATOM 860 O O . TYR A 1 113 ? 3.576 -2.021 -6.281 1 90.12 113 TYR A O 1
ATOM 868 N N . SER A 1 114 ? 2.473 -3.373 -7.66 1 82.12 114 SER A N 1
ATOM 869 C CA . SER A 1 114 ? 1.379 -2.416 -7.789 1 82.12 114 SER A CA 1
ATOM 870 C C . SER A 1 114 ? 0.451 -2.469 -6.582 1 82.12 114 SER A C 1
ATOM 872 O O . SER A 1 114 ? 0.237 -3.537 -6.004 1 82.12 114 SER A O 1
ATOM 874 N N . PHE A 1 115 ? 0.014 -1.303 -6.254 1 82.44 115 PHE A N 1
ATOM 875 C CA . PHE A 1 115 ? -0.97 -1.193 -5.184 1 82.44 115 PHE A CA 1
ATOM 876 C C . PHE A 1 115 ? -2.299 -0.674 -5.719 1 82.44 115 PHE A C 1
ATOM 878 O O . PHE A 1 115 ? -2.324 0.204 -6.582 1 82.44 115 PHE A O 1
ATOM 885 N N . GLY A 1 116 ? -3.408 -1.304 -5.168 1 80.94 116 GLY A N 1
ATOM 886 C CA . GLY A 1 116 ? -4.742 -0.863 -5.547 1 80.94 116 GLY A CA 1
ATOM 887 C C . GLY A 1 116 ? -5.582 -1.967 -6.156 1 80.94 116 GLY A C 1
ATOM 888 O O . GLY A 1 116 ? -5.055 -2.998 -6.578 1 80.94 116 GLY A O 1
ATOM 889 N N . GLY A 1 117 ? -6.859 -1.775 -6.113 1 80.56 117 GLY A N 1
ATOM 890 C CA . GLY A 1 117 ? -7.793 -2.715 -6.715 1 80.56 117 GLY A CA 1
ATOM 891 C C . GLY A 1 117 ? -7.918 -4.012 -5.938 1 80.56 117 GLY A C 1
ATOM 892 O O . GLY A 1 117 ? -8.328 -5.035 -6.488 1 80.56 117 GLY A O 1
ATOM 893 N N . MET A 1 118 ? -7.379 -4.008 -4.773 1 85.62 118 MET A N 1
ATOM 894 C CA . MET A 1 118 ? -7.453 -5.152 -3.865 1 85.62 118 MET A CA 1
ATOM 895 C C . MET A 1 118 ? -6.609 -6.312 -4.383 1 85.62 118 MET A C 1
ATOM 897 O O . MET A 1 118 ? -6.891 -7.473 -4.082 1 85.62 118 MET A O 1
ATOM 901 N N . TYR A 1 119 ? -5.605 -5.949 -5.141 1 80.62 119 TYR A N 1
ATOM 902 C CA . TYR A 1 119 ? -4.699 -6.988 -5.613 1 80.62 119 TYR A CA 1
ATOM 903 C C . TYR A 1 119 ? -3.875 -7.559 -4.469 1 80.62 119 TYR A C 1
ATOM 905 O O . TYR A 1 119 ? -3.32 -6.809 -3.66 1 80.62 119 TYR A O 1
ATOM 913 N N . GLY A 1 120 ? -3.713 -8.812 -4.488 1 85.75 120 GLY A N 1
ATOM 914 C CA . GLY A 1 120 ? -3.154 -9.5 -3.34 1 85.75 120 GLY A CA 1
ATOM 915 C C . GLY A 1 120 ? -1.638 -9.484 -3.311 1 85.75 120 GLY A C 1
ATOM 916 O O . GLY A 1 120 ? -1.031 -9.57 -2.242 1 85.75 120 GLY A O 1
ATOM 917 N N . GLY A 1 121 ? -1.009 -9.305 -4.469 1 84.75 121 GLY A N 1
ATOM 918 C CA . GLY A 1 121 ? 0.442 -9.391 -4.531 1 84.75 121 GLY A CA 1
ATOM 919 C C . GLY A 1 121 ? 1.136 -8.383 -3.635 1 84.75 121 GLY A C 1
ATOM 920 O O . GLY A 1 121 ? 2.014 -8.742 -2.85 1 84.75 121 GLY A O 1
ATOM 921 N N . PHE A 1 122 ? 0.747 -7.184 -3.707 1 84.12 122 PHE A N 1
ATOM 922 C CA . PHE A 1 122 ? 1.355 -6.152 -2.871 1 84.12 122 PHE A CA 1
ATOM 923 C C . PHE A 1 122 ? 1.062 -6.406 -1.398 1 84.12 122 PHE A C 1
ATOM 925 O O . PHE A 1 122 ? 1.937 -6.234 -0.547 1 84.12 122 PHE A O 1
ATOM 932 N N . GLN A 1 123 ? -0.163 -6.77 -1.109 1 90.19 123 GLN A N 1
ATOM 933 C CA . GLN A 1 123 ? -0.549 -6.992 0.281 1 90.19 123 GLN A CA 1
ATOM 934 C C . GLN A 1 123 ? 0.312 -8.07 0.926 1 90.19 123 GLN A C 1
ATOM 936 O O . GLN A 1 123 ? 0.772 -7.914 2.059 1 90.19 123 GLN A O 1
ATOM 941 N N . LEU A 1 124 ? 0.506 -9.078 0.186 1 93.44 124 LEU A N 1
ATOM 942 C CA . LEU A 1 124 ? 1.293 -10.172 0.742 1 93.44 124 LEU A CA 1
ATOM 943 C C . LEU A 1 124 ? 2.762 -9.781 0.859 1 93.44 124 LEU A C 1
ATOM 945 O O . LEU A 1 124 ? 3.395 -10.031 1.889 1 93.44 124 LEU A O 1
ATOM 949 N N . ALA A 1 125 ? 3.309 -9.188 -0.173 1 93.94 125 ALA A N 1
ATOM 950 C CA . ALA A 1 125 ? 4.711 -8.773 -0.128 1 93.94 125 ALA A CA 1
ATOM 951 C C . ALA A 1 125 ? 4.961 -7.801 1.019 1 93.94 125 ALA A C 1
ATOM 953 O O . ALA A 1 125 ? 5.93 -7.949 1.767 1 93.94 125 ALA A O 1
ATOM 954 N N . ASN A 1 126 ? 4.105 -6.875 1.103 1 93.5 126 ASN A N 1
ATOM 955 C CA . ASN A 1 126 ? 4.211 -5.887 2.172 1 93.5 126 ASN A CA 1
ATOM 956 C C . ASN A 1 126 ? 4.176 -6.547 3.549 1 93.5 126 ASN A C 1
ATOM 958 O O . ASN A 1 126 ? 5 -6.238 4.41 1 93.5 126 ASN A O 1
ATOM 962 N N . LYS A 1 127 ? 3.232 -7.422 3.742 1 95.38 127 LYS A N 1
ATOM 963 C CA . LYS A 1 127 ? 3.078 -8.078 5.039 1 95.38 127 LYS A CA 1
ATOM 964 C C . LYS A 1 127 ? 4.262 -8.984 5.344 1 95.38 127 LYS A C 1
ATOM 966 O O . LYS A 1 127 ? 4.723 -9.062 6.484 1 95.38 127 LYS A O 1
ATOM 971 N N . ALA A 1 128 ? 4.734 -9.672 4.34 1 97.25 128 ALA A N 1
ATOM 972 C CA . ALA A 1 128 ? 5.875 -10.562 4.523 1 97.25 128 ALA A CA 1
ATOM 973 C C . ALA A 1 128 ? 7.113 -9.789 4.957 1 97.25 128 ALA A C 1
ATOM 975 O O . ALA A 1 128 ? 7.844 -10.219 5.852 1 97.25 128 ALA A O 1
ATOM 976 N N . ILE A 1 129 ? 7.348 -8.664 4.355 1 97.5 129 ILE A N 1
ATOM 977 C CA . ILE A 1 129 ? 8.484 -7.824 4.715 1 97.5 129 ILE A CA 1
ATOM 978 C C . ILE A 1 129 ? 8.305 -7.289 6.133 1 97.5 129 ILE A C 1
ATOM 980 O O . ILE A 1 129 ? 9.242 -7.312 6.938 1 97.5 129 ILE A O 1
ATOM 984 N N . GLU A 1 130 ? 7.148 -6.875 6.406 1 96.25 130 GLU A N 1
ATOM 985 C CA . GLU A 1 130 ? 6.84 -6.328 7.723 1 96.25 130 GLU A CA 1
ATOM 986 C C . GLU A 1 130 ? 7.062 -7.367 8.82 1 96.25 130 GLU A C 1
ATOM 988 O O . GLU A 1 130 ? 7.535 -7.039 9.906 1 96.25 130 GLU A O 1
ATOM 993 N N . GLU A 1 131 ? 6.75 -8.625 8.516 1 96.62 131 GLU A N 1
ATOM 994 C CA . GLU A 1 131 ? 6.781 -9.68 9.523 1 96.62 131 GLU A CA 1
ATOM 995 C C . GLU A 1 131 ? 8.086 -10.461 9.469 1 96.62 131 GLU A C 1
ATOM 997 O O . GLU A 1 131 ? 8.25 -11.461 10.172 1 96.62 131 GLU A O 1
ATOM 1002 N N . ALA A 1 132 ? 8.977 -10 8.586 1 97.19 132 ALA A N 1
ATOM 1003 C CA . ALA A 1 132 ? 10.25 -10.711 8.492 1 97.19 132 ALA A CA 1
ATOM 1004 C C . ALA A 1 132 ? 10.914 -10.812 9.859 1 97.19 132 ALA A C 1
ATOM 1006 O O . ALA A 1 132 ? 10.898 -9.859 10.641 1 97.19 132 ALA A O 1
ATOM 1007 N N . PRO A 1 133 ? 11.539 -11.977 10.172 1 97.56 133 PRO A N 1
ATOM 1008 C CA . PRO A 1 133 ? 12.102 -12.18 11.508 1 97.56 133 PRO A CA 1
ATOM 1009 C C . PRO A 1 133 ? 13.469 -11.516 11.68 1 97.56 133 PRO A C 1
ATOM 1011 O O . PRO A 1 133 ? 14.125 -11.703 12.703 1 97.56 133 PRO A O 1
ATOM 1014 N N . VAL A 1 134 ? 13.984 -10.797 10.695 1 97.94 134 VAL A N 1
ATOM 1015 C CA . VAL A 1 134 ? 15.266 -10.094 10.742 1 97.94 134 VAL A CA 1
ATOM 1016 C C . VAL A 1 134 ? 15.055 -8.617 10.383 1 97.94 134 VAL A C 1
ATOM 1018 O O . VAL A 1 134 ? 14.094 -8.273 9.703 1 97.94 134 VAL A O 1
ATOM 1021 N N . PRO A 1 135 ? 15.961 -7.77 10.836 1 97.75 135 PRO A N 1
ATOM 1022 C CA . PRO A 1 135 ? 15.836 -6.363 10.438 1 97.75 135 PRO A CA 1
ATOM 1023 C C . PRO A 1 135 ? 16.031 -6.156 8.938 1 97.75 135 PRO A C 1
ATOM 1025 O O . PRO A 1 135 ? 16.969 -6.684 8.352 1 97.75 135 PRO A O 1
ATOM 1028 N N . VAL A 1 136 ? 15.117 -5.465 8.352 1 98.44 136 VAL A N 1
ATOM 1029 C CA . VAL A 1 136 ? 15.195 -5.066 6.953 1 98.44 136 VAL A CA 1
ATOM 1030 C C . VAL A 1 136 ? 14.617 -3.666 6.777 1 98.44 136 VAL A C 1
ATOM 1032 O O . VAL A 1 136 ? 13.836 -3.205 7.617 1 98.44 136 VAL A O 1
ATOM 1035 N N . VAL A 1 137 ? 15.055 -2.99 5.77 1 98.12 137 VAL A N 1
ATOM 1036 C CA . VAL A 1 137 ? 14.469 -1.715 5.371 1 98.12 137 VAL A CA 1
ATOM 1037 C C . VAL A 1 137 ? 13.57 -1.915 4.156 1 98.12 137 VAL A C 1
ATOM 1039 O O . VAL A 1 137 ? 13.984 -2.52 3.162 1 98.12 137 VAL A O 1
ATOM 1042 N N . HIS A 1 138 ? 12.359 -1.511 4.301 1 97.44 138 HIS A N 1
ATOM 1043 C CA . HIS A 1 138 ? 11.383 -1.605 3.223 1 97.44 138 HIS A CA 1
ATOM 1044 C C . HIS A 1 138 ? 11.273 -0.29 2.459 1 97.44 138 HIS A C 1
ATOM 1046 O O . HIS A 1 138 ? 10.992 0.755 3.049 1 97.44 138 HIS A O 1
ATOM 1052 N N . LEU A 1 139 ? 11.523 -0.313 1.169 1 96.81 139 LEU A N 1
ATOM 1053 C CA . LEU A 1 139 ? 11.352 0.824 0.271 1 96.81 139 LEU A CA 1
ATOM 1054 C C . LEU A 1 139 ? 10.148 0.616 -0.643 1 96.81 139 LEU A C 1
ATOM 1056 O O . LEU A 1 139 ? 10.305 0.178 -1.786 1 96.81 139 LEU A O 1
ATOM 1060 N N . PRO A 1 140 ? 8.914 1.043 -0.182 1 94.19 140 PRO A N 1
ATOM 1061 C CA . PRO A 1 140 ? 7.695 0.804 -0.955 1 94.19 140 PRO A CA 1
ATOM 1062 C C . PRO A 1 140 ? 7.508 1.809 -2.088 1 94.19 140 PRO A C 1
ATOM 1064 O O . PRO A 1 140 ? 6.637 2.676 -2.012 1 94.19 140 PRO A O 1
ATOM 1067 N N . LEU A 1 141 ? 8.141 1.68 -3.189 1 91.94 141 LEU A N 1
ATOM 1068 C CA . LEU A 1 141 ? 8.148 2.643 -4.285 1 91.94 141 LEU A CA 1
ATOM 1069 C C . LEU A 1 141 ? 6.961 2.424 -5.215 1 91.94 141 LEU A C 1
ATOM 1071 O O . LEU A 1 141 ? 6.438 3.377 -5.797 1 91.94 141 LEU A O 1
ATOM 1075 N N . SER A 1 142 ? 6.48 1.204 -5.332 1 87.31 142 SER A N 1
ATOM 1076 C CA . SER A 1 142 ? 5.363 0.847 -6.199 1 87.31 142 SER A CA 1
ATOM 1077 C C . SER A 1 142 ? 5.781 0.836 -7.664 1 87.31 142 SER A C 1
ATOM 1079 O O . SER A 1 142 ? 6.793 1.441 -8.031 1 87.31 142 SER A O 1
ATOM 1081 N N . SER A 1 143 ? 4.957 0.268 -8.461 1 82.25 143 SER A N 1
ATOM 1082 C CA . SER A 1 143 ? 5.207 0.125 -9.898 1 82.25 143 SER A CA 1
ATOM 1083 C C . SER A 1 143 ? 4.91 1.422 -10.641 1 82.25 143 SER A C 1
ATOM 1085 O O . SER A 1 143 ? 5.344 1.602 -11.781 1 82.25 143 SER A O 1
ATOM 1087 N N . THR A 1 144 ? 4.219 2.281 -10.07 1 77.19 144 THR A N 1
ATOM 1088 C CA . THR A 1 144 ? 3.797 3.492 -10.766 1 77.19 144 THR A CA 1
ATOM 1089 C C . THR A 1 144 ? 4.832 4.602 -10.594 1 77.19 144 THR A C 1
ATOM 1091 O O . THR A 1 144 ? 4.73 5.652 -11.234 1 77.19 144 THR A O 1
ATOM 1094 N N . HIS A 1 145 ? 5.754 4.367 -9.789 1 85.44 145 HIS A N 1
ATOM 1095 C CA . HIS A 1 145 ? 6.82 5.348 -9.602 1 85.44 145 HIS A CA 1
ATOM 1096 C C . HIS A 1 145 ? 7.695 5.445 -10.844 1 85.44 145 HIS A C 1
ATOM 1098 O O . HIS A 1 145 ? 8.031 4.43 -11.461 1 85.44 145 HIS A O 1
ATOM 1104 N N . PRO A 1 146 ? 8.023 6.652 -11.258 1 83.19 146 PRO A N 1
ATOM 1105 C CA . PRO A 1 146 ? 8.867 6.773 -12.453 1 83.19 146 PRO A CA 1
ATOM 1106 C C . PRO A 1 146 ? 10.18 5.996 -12.328 1 83.19 146 PRO A C 1
ATOM 1108 O O . PRO A 1 146 ? 10.836 6.043 -11.281 1 83.19 146 PRO A O 1
ATOM 1111 N N . LEU A 1 147 ? 10.602 5.383 -13.43 1 86.31 147 LEU A N 1
ATOM 1112 C CA . LEU A 1 147 ? 11.719 4.441 -13.398 1 86.31 147 LEU A CA 1
ATOM 1113 C C . LEU A 1 147 ? 13.023 5.16 -13.07 1 86.31 147 LEU A C 1
ATOM 1115 O O . LEU A 1 147 ? 13.875 4.613 -12.367 1 86.31 147 LEU A O 1
ATOM 1119 N N . ASP A 1 148 ? 13.156 6.328 -13.609 1 86.88 148 ASP A N 1
ATOM 1120 C CA . ASP A 1 148 ? 14.367 7.094 -13.32 1 86.88 148 ASP A CA 1
ATOM 1121 C C . ASP A 1 148 ? 14.469 7.418 -11.836 1 86.88 148 ASP A C 1
ATOM 1123 O O . ASP A 1 148 ? 15.562 7.398 -11.266 1 86.88 148 ASP A O 1
ATOM 1127 N N . GLN A 1 149 ? 13.352 7.66 -11.227 1 88.12 149 GLN A N 1
ATOM 1128 C CA . GLN A 1 149 ? 13.344 7.926 -9.789 1 88.12 149 GLN A CA 1
ATOM 1129 C C . GLN A 1 149 ? 13.602 6.652 -8.992 1 88.12 149 GLN A C 1
ATOM 1131 O O . GLN A 1 149 ? 14.227 6.691 -7.93 1 88.12 149 GLN A O 1
ATOM 1136 N N . VAL A 1 150 ? 13.102 5.574 -9.492 1 93.31 150 VAL A N 1
ATOM 1137 C CA . VAL A 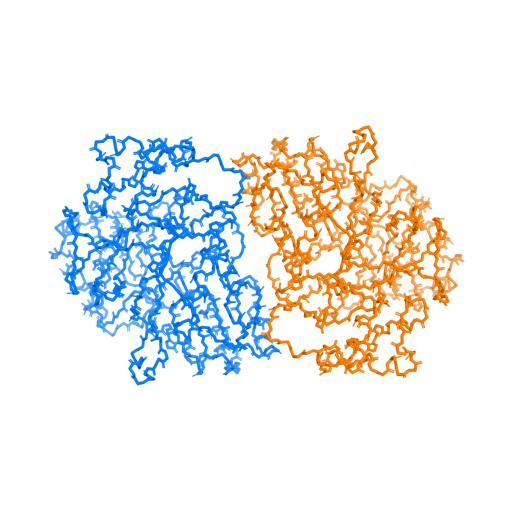1 150 ? 13.375 4.293 -8.844 1 93.31 150 VAL A CA 1
ATOM 1138 C C . VAL A 1 150 ? 14.875 4.047 -8.797 1 93.31 150 VAL A C 1
ATOM 1140 O O . VAL A 1 150 ? 15.422 3.674 -7.754 1 93.31 150 VAL A O 1
ATOM 1143 N N . LEU A 1 151 ? 15.531 4.312 -9.891 1 93 151 LEU A N 1
ATOM 1144 C CA . LEU A 1 151 ? 16.969 4.109 -9.969 1 93 151 LEU A CA 1
ATOM 1145 C C . LEU A 1 151 ? 17.703 5.051 -9.016 1 93 151 LEU A C 1
ATOM 1147 O O . LEU A 1 151 ? 18.672 4.66 -8.375 1 93 151 LEU A O 1
ATOM 1151 N N . GLN A 1 152 ? 17.234 6.242 -8.922 1 90.44 152 GLN A N 1
ATOM 1152 C CA . GLN A 1 152 ? 17.812 7.199 -7.984 1 90.44 152 GLN A CA 1
ATOM 1153 C C . GLN A 1 152 ? 17.672 6.723 -6.543 1 90.44 152 GLN A C 1
ATOM 1155 O O . GLN A 1 152 ? 18.594 6.855 -5.738 1 90.44 152 GLN A O 1
ATOM 1160 N N . GLU A 1 153 ? 16.531 6.18 -6.246 1 92.94 153 GLU A N 1
ATOM 1161 C CA . GLU A 1 153 ? 16.281 5.684 -4.895 1 92.94 153 GLU A CA 1
ATOM 1162 C C . GLU A 1 153 ? 17.156 4.477 -4.582 1 92.94 153 GLU A C 1
ATOM 1164 O O . GLU A 1 153 ? 17.625 4.32 -3.453 1 92.94 153 GLU A O 1
ATOM 1169 N N . ILE A 1 154 ? 17.297 3.588 -5.535 1 95.25 154 ILE A N 1
ATOM 1170 C CA . ILE A 1 154 ? 18.172 2.432 -5.363 1 95.25 154 ILE A CA 1
ATOM 1171 C C . ILE A 1 154 ? 19.578 2.896 -4.98 1 95.25 154 ILE A C 1
ATOM 1173 O O . ILE A 1 154 ? 20.188 2.348 -4.062 1 95.25 154 ILE A O 1
ATOM 1177 N N . GLU A 1 155 ? 20.047 3.918 -5.621 1 93.25 155 GLU A N 1
ATOM 1178 C CA . GLU A 1 155 ? 21.375 4.461 -5.336 1 93.25 155 GLU A CA 1
ATOM 1179 C C . GLU A 1 155 ? 21.406 5.168 -3.982 1 93.25 155 GLU A C 1
ATOM 1181 O O . GLU A 1 155 ? 22.281 4.914 -3.16 1 93.25 155 GLU A O 1
ATOM 1186 N N . ALA A 1 156 ? 20.422 6.004 -3.744 1 90.25 156 ALA A N 1
ATOM 1187 C CA . ALA A 1 156 ? 20.391 6.84 -2.547 1 90.25 156 ALA A CA 1
ATOM 1188 C C . ALA A 1 156 ? 20.312 5.984 -1.284 1 90.25 156 ALA A C 1
ATOM 1190 O O . ALA A 1 156 ? 20.938 6.297 -0.275 1 90.25 156 ALA A O 1
ATOM 1191 N N . PHE A 1 157 ? 19.609 4.879 -1.39 1 94.44 157 PHE A N 1
ATOM 1192 C CA . PHE A 1 157 ? 19.406 4.055 -0.203 1 94.44 157 PHE A CA 1
ATOM 1193 C C . PHE A 1 157 ? 20.297 2.826 -0.231 1 94.44 157 PHE A C 1
ATOM 1195 O O . PHE A 1 157 ? 20.25 1.985 0.668 1 94.44 157 PHE A O 1
ATOM 1202 N N . GLN A 1 158 ? 21.094 2.764 -1.259 1 95.19 158 GLN A N 1
ATOM 1203 C CA . GLN A 1 158 ? 21.922 1.578 -1.42 1 95.19 158 GLN A CA 1
ATOM 1204 C C . GLN A 1 158 ? 21.094 0.302 -1.269 1 95.19 158 GLN A C 1
ATOM 1206 O O . GLN A 1 158 ? 21.438 -0.572 -0.47 1 95.19 158 GLN A O 1
ATOM 1211 N N . ALA A 1 159 ? 20.031 0.221 -2.045 1 97.75 159 ALA A N 1
ATOM 1212 C CA . ALA A 1 159 ? 19.125 -0.926 -1.987 1 97.75 159 ALA A CA 1
ATOM 1213 C C . ALA A 1 159 ? 19.859 -2.219 -2.328 1 97.75 159 ALA A C 1
ATOM 1215 O O . ALA A 1 159 ? 20.719 -2.234 -3.203 1 97.75 159 ALA A O 1
ATOM 1216 N N . THR A 1 160 ? 19.484 -3.303 -1.659 1 98.06 160 THR A N 1
ATOM 1217 C CA . THR A 1 160 ? 20.219 -4.555 -1.826 1 98.06 160 THR A CA 1
ATOM 1218 C C . THR A 1 160 ? 19.328 -5.621 -2.457 1 98.06 160 THR A C 1
ATOM 1220 O O . THR A 1 160 ? 19.812 -6.641 -2.945 1 98.06 160 THR A O 1
ATOM 1223 N N . ALA A 1 161 ? 18.016 -5.445 -2.443 1 97.56 161 ALA A N 1
ATOM 1224 C CA . ALA A 1 161 ? 17.094 -6.43 -3.006 1 97.56 161 ALA A CA 1
ATOM 1225 C C . ALA A 1 161 ? 15.93 -5.746 -3.717 1 97.56 161 ALA A C 1
ATOM 1227 O O . ALA A 1 161 ? 15.562 -4.621 -3.371 1 97.56 161 ALA A O 1
ATOM 1228 N N . LEU A 1 162 ? 15.43 -6.414 -4.699 1 97.06 162 LEU A N 1
ATOM 1229 C CA . LEU A 1 162 ? 14.258 -5.996 -5.457 1 97.06 162 LEU A CA 1
ATOM 1230 C C . LEU A 1 162 ? 13.18 -7.078 -5.434 1 97.06 162 LEU A C 1
ATOM 1232 O O . LEU A 1 162 ? 13.469 -8.25 -5.707 1 97.06 162 LEU A O 1
ATOM 1236 N N . ILE A 1 163 ? 11.969 -6.719 -5.059 1 96.69 163 ILE A N 1
ATOM 1237 C CA . ILE A 1 163 ? 10.828 -7.625 -5.145 1 96.69 163 ILE A CA 1
ATOM 1238 C C . ILE A 1 163 ? 9.773 -7.035 -6.078 1 96.69 163 ILE A C 1
ATOM 1240 O O . ILE A 1 163 ? 9.336 -5.898 -5.895 1 96.69 163 ILE A O 1
ATOM 1244 N N . SER A 1 164 ? 9.422 -7.824 -7.113 1 91.81 164 SER A N 1
ATOM 1245 C CA . SER A 1 164 ? 8.609 -7.23 -8.164 1 91.81 164 SER A CA 1
ATOM 1246 C C . SER A 1 164 ? 8.078 -8.289 -9.125 1 91.81 164 SER A C 1
ATOM 1248 O O . SER A 1 164 ? 8.703 -9.336 -9.305 1 91.81 164 SER A O 1
ATOM 1250 N N . PRO A 1 165 ? 6.906 -7.953 -9.719 1 84.94 165 PRO A N 1
ATOM 1251 C CA . PRO A 1 165 ? 6.555 -8.75 -10.898 1 84.94 165 PRO A CA 1
ATOM 1252 C C . PRO A 1 165 ? 7.582 -8.625 -12.016 1 84.94 165 PRO A C 1
ATOM 1254 O O . PRO A 1 165 ? 8.273 -7.609 -12.117 1 84.94 165 PRO A O 1
ATOM 1257 N N . VAL A 1 166 ? 7.609 -9.609 -12.898 1 82.5 166 VAL A N 1
ATOM 1258 C CA . VAL A 1 166 ? 8.594 -9.719 -13.969 1 82.5 166 VAL A CA 1
ATOM 1259 C C . VAL A 1 166 ? 8.523 -8.477 -14.859 1 82.5 166 VAL A C 1
ATOM 1261 O O . VAL A 1 166 ? 9.555 -7.895 -15.203 1 82.5 166 VAL A O 1
ATOM 1264 N N . PHE A 1 167 ? 7.352 -7.992 -15.078 1 74.94 167 PHE A N 1
ATOM 1265 C CA . PHE A 1 167 ? 7.137 -6.879 -15.992 1 74.94 167 PHE A CA 1
ATOM 1266 C C . PHE A 1 167 ? 7.891 -5.641 -15.523 1 74.94 167 PHE A C 1
ATOM 1268 O O . PHE A 1 167 ? 8.562 -4.98 -16.312 1 74.94 167 PHE A O 1
ATOM 1275 N N . HIS A 1 168 ? 7.832 -5.363 -14.328 1 84.81 168 HIS A N 1
ATOM 1276 C CA . HIS A 1 168 ? 8.383 -4.109 -13.82 1 84.81 168 HIS A CA 1
ATOM 1277 C C . HIS A 1 168 ? 9.898 -4.18 -13.711 1 84.81 168 HIS A C 1
ATOM 1279 O O . HIS A 1 168 ? 10.594 -3.182 -13.938 1 84.81 168 HIS A O 1
ATOM 1285 N N . VAL A 1 169 ? 10.453 -5.305 -13.367 1 88.12 169 VAL A N 1
ATOM 1286 C CA . VAL A 1 169 ? 11.906 -5.465 -13.336 1 88.12 169 VAL A CA 1
ATOM 1287 C C . VAL A 1 169 ? 12.469 -5.328 -14.75 1 88.12 169 VAL A C 1
ATOM 1289 O O . VAL A 1 169 ? 13.531 -4.738 -14.938 1 88.12 169 VAL A O 1
ATOM 1292 N N . THR A 1 170 ? 11.719 -5.91 -15.664 1 82.5 170 THR A N 1
ATOM 1293 C CA . THR A 1 170 ? 12.164 -5.863 -17.047 1 82.5 170 THR A CA 1
ATOM 1294 C C . THR A 1 170 ? 12.219 -4.422 -17.547 1 82.5 170 THR A C 1
ATOM 1296 O O . THR A 1 170 ? 13.18 -4.035 -18.219 1 82.5 170 THR A O 1
ATOM 1299 N N . ARG A 1 171 ? 11.227 -3.68 -17.203 1 80.56 171 ARG A N 1
ATOM 1300 C CA . ARG A 1 171 ? 11.211 -2.271 -17.594 1 80.56 171 ARG A CA 1
ATOM 1301 C C . ARG A 1 171 ? 12.367 -1.516 -16.938 1 80.56 171 ARG A C 1
ATOM 1303 O O . ARG A 1 171 ? 12.984 -0.658 -17.578 1 80.56 171 ARG A O 1
ATOM 1310 N N . LEU A 1 172 ? 12.625 -1.818 -15.766 1 88.81 172 LEU A N 1
ATOM 1311 C CA . LEU A 1 172 ? 13.719 -1.177 -15.039 1 88.81 172 LEU A CA 1
ATOM 1312 C C . LEU A 1 172 ? 15.062 -1.536 -15.664 1 88.81 172 LEU A C 1
ATOM 1314 O O . LEU A 1 172 ? 15.906 -0.663 -15.875 1 88.81 172 LEU A O 1
ATOM 1318 N N . ALA A 1 173 ? 15.258 -2.773 -15.969 1 87.5 173 ALA A N 1
ATOM 1319 C CA . ALA A 1 173 ? 16.484 -3.238 -16.609 1 87.5 173 ALA A CA 1
ATOM 1320 C C . ALA A 1 173 ? 16.688 -2.566 -17.969 1 87.5 173 ALA A C 1
ATOM 1322 O O . ALA A 1 173 ? 17.797 -2.16 -18.312 1 87.5 173 ALA A O 1
ATOM 1323 N N . SER A 1 174 ? 15.602 -2.5 -18.672 1 80.31 174 SER A N 1
ATOM 1324 C CA . SER A 1 174 ? 15.648 -1.855 -19.984 1 80.31 174 SER A CA 1
ATOM 1325 C C . SER A 1 174 ? 16.047 -0.389 -19.859 1 80.31 174 SER A C 1
ATOM 1327 O O . SER A 1 174 ? 16.844 0.112 -20.672 1 80.31 174 SER A O 1
ATOM 1329 N N . GLN A 1 175 ? 15.484 0.242 -18.922 1 82.69 175 GLN A N 1
ATOM 1330 C CA . GLN A 1 175 ? 15.82 1.642 -18.688 1 82.69 175 GLN A CA 1
ATOM 1331 C C . GLN A 1 175 ? 17.297 1.807 -18.375 1 82.69 175 GLN A C 1
ATOM 1333 O O . GLN A 1 175 ? 17.938 2.762 -18.828 1 82.69 175 GLN A O 1
ATOM 1338 N N . ILE A 1 176 ? 17.844 0.979 -17.594 1 88.31 176 ILE A N 1
ATOM 1339 C CA . ILE A 1 176 ? 19.266 1.015 -17.25 1 88.31 176 ILE A CA 1
ATOM 1340 C C . ILE A 1 176 ? 20.109 0.834 -18.516 1 88.31 176 ILE A C 1
ATOM 1342 O O . ILE A 1 176 ? 21.062 1.572 -18.734 1 88.31 176 ILE A O 1
ATOM 1346 N N . SER A 1 177 ? 19.75 -0.052 -19.297 1 80.31 177 SER A N 1
ATOM 1347 C CA . SER A 1 177 ? 20.484 -0.355 -20.516 1 80.31 177 SER A CA 1
ATOM 1348 C C . SER A 1 177 ? 20.422 0.803 -21.5 1 80.31 177 SER A C 1
ATOM 1350 O O . SER A 1 177 ? 21.422 1.137 -22.141 1 80.31 177 SER A O 1
ATOM 1352 N N . GLN A 1 178 ? 19.328 1.366 -21.656 1 76.31 178 GLN A N 1
ATOM 1353 C CA . GLN A 1 178 ? 19.094 2.41 -22.641 1 76.31 178 GLN A CA 1
ATOM 1354 C C . GLN A 1 178 ? 19.766 3.719 -22.234 1 76.31 178 GLN A C 1
ATOM 1356 O O . GLN A 1 178 ? 20.188 4.5 -23.094 1 76.31 178 GLN A O 1
ATOM 1361 N N . SER A 1 179 ? 19.641 3.982 -21.047 1 72.31 179 SER A N 1
ATOM 1362 C CA . SER A 1 179 ? 20.188 5.254 -20.578 1 72.31 179 SER A CA 1
ATOM 1363 C C . SER A 1 179 ? 21.703 5.199 -20.484 1 72.31 179 SER A C 1
ATOM 1365 O O . SER A 1 179 ? 22.344 6.203 -20.156 1 72.31 179 SER A O 1
ATOM 1367 N N . GLY A 1 180 ? 22.234 4.125 -20.969 1 67.88 180 GLY A N 1
ATOM 1368 C CA . GLY A 1 180 ? 23.672 4.012 -20.734 1 67.88 180 GLY A CA 1
ATOM 1369 C C . GLY A 1 180 ? 24.047 4.117 -19.266 1 67.88 180 GLY A C 1
ATOM 1370 O O . GLY A 1 180 ? 25.156 4.52 -18.938 1 67.88 180 GLY A O 1
ATOM 1371 N N . GLY A 1 181 ? 23.078 4.043 -18.5 1 66.25 181 GLY A N 1
ATOM 1372 C CA . GLY A 1 181 ? 23.297 4.238 -17.062 1 66.25 181 GLY A CA 1
ATOM 1373 C C . GLY A 1 181 ? 24.109 3.133 -16.438 1 66.25 181 GLY A C 1
ATOM 1374 O O . GLY A 1 181 ? 24.406 2.123 -17.078 1 66.25 181 GLY A O 1
ATOM 1375 N N . ARG A 1 182 ? 24.562 3.471 -15.289 1 69.25 182 ARG A N 1
ATOM 1376 C CA . ARG A 1 182 ? 25.391 2.537 -14.539 1 69.25 182 ARG A CA 1
ATOM 1377 C C . ARG A 1 182 ? 24.547 1.412 -13.938 1 69.25 182 ARG A C 1
ATOM 1379 O O . ARG A 1 182 ? 23.469 1.658 -13.398 1 69.25 182 ARG A O 1
ATOM 1386 N N . PRO A 1 183 ? 24.953 0.238 -14.109 1 75.06 183 PRO A N 1
ATOM 1387 C CA . PRO A 1 183 ? 24.359 -0.892 -13.391 1 75.06 183 PRO A CA 1
ATOM 1388 C C . PRO A 1 183 ? 24.156 -0.608 -11.906 1 75.06 183 PRO A C 1
ATOM 1390 O O . PRO A 1 183 ? 24.781 0.302 -11.359 1 75.06 183 PRO A O 1
ATOM 1393 N N . ALA A 1 184 ? 23.156 -1.228 -11.445 1 82.44 184 ALA A N 1
ATOM 1394 C CA . ALA A 1 184 ? 22.922 -1.103 -10.016 1 82.44 184 ALA A CA 1
ATOM 1395 C C . ALA A 1 184 ? 23.641 -2.201 -9.234 1 82.44 184 ALA A C 1
ATOM 1397 O O . ALA A 1 184 ? 23.016 -3.189 -8.828 1 82.44 184 ALA A O 1
ATOM 1398 N N . PRO A 1 185 ? 24.875 -1.962 -8.914 1 87.31 185 PRO A N 1
ATOM 1399 C CA . PRO A 1 185 ? 25.672 -3.043 -8.336 1 87.31 185 PRO A CA 1
ATOM 1400 C C . PRO A 1 185 ? 25.297 -3.348 -6.891 1 87.31 185 PRO A C 1
ATOM 1402 O O . PRO A 1 185 ? 25.703 -4.379 -6.344 1 87.31 185 PRO A O 1
ATOM 1405 N N . SER A 1 186 ? 24.5 -2.49 -6.301 1 93.62 186 SER A N 1
ATOM 1406 C CA . SER A 1 186 ? 24.172 -2.705 -4.898 1 93.62 186 SER A CA 1
ATOM 1407 C C . SER A 1 186 ? 23.125 -3.809 -4.742 1 93.62 186 SER A C 1
ATOM 1409 O O . SER A 1 186 ? 22.969 -4.379 -3.66 1 93.62 186 SER A O 1
ATOM 1411 N N . ILE A 1 187 ? 22.391 -4.086 -5.82 1 96.25 187 ILE A N 1
ATOM 1412 C CA . ILE A 1 187 ? 21.359 -5.105 -5.77 1 96.25 187 ILE A CA 1
ATOM 1413 C C . ILE A 1 187 ? 22 -6.492 -5.789 1 96.25 187 ILE A C 1
ATOM 1415 O O . ILE A 1 187 ? 22.594 -6.898 -6.789 1 96.25 187 ILE A O 1
ATOM 1419 N N . ARG A 1 188 ? 21.797 -7.207 -4.738 1 95.12 188 ARG A N 1
ATOM 1420 C CA . ARG A 1 188 ? 22.359 -8.547 -4.656 1 95.12 188 ARG A CA 1
ATOM 1421 C C . ARG A 1 188 ? 21.312 -9.602 -5.008 1 95.12 188 ARG A C 1
ATOM 1423 O O . ARG A 1 188 ? 21.656 -10.75 -5.316 1 95.12 188 ARG A O 1
ATOM 1430 N N . MET A 1 189 ? 20.047 -9.258 -4.859 1 95 189 MET A N 1
ATOM 1431 C CA . MET A 1 189 ? 18.953 -10.219 -4.984 1 95 189 MET A CA 1
ATOM 1432 C C . MET A 1 189 ? 17.781 -9.602 -5.73 1 95 189 MET A C 1
ATOM 1434 O O . MET A 1 189 ? 17.391 -8.469 -5.445 1 95 189 MET A O 1
ATOM 1438 N N . ILE A 1 190 ? 17.281 -10.312 -6.738 1 95.31 190 ILE A N 1
ATOM 1439 C CA . ILE A 1 190 ? 16.016 -9.984 -7.371 1 95.31 190 ILE A CA 1
ATOM 1440 C C . ILE A 1 190 ? 15.008 -11.109 -7.129 1 95.31 190 ILE A C 1
ATOM 1442 O O . ILE A 1 190 ? 15.234 -12.25 -7.52 1 95.31 190 ILE A O 1
ATOM 1446 N N . LEU A 1 191 ? 13.969 -10.773 -6.434 1 95.38 191 LEU A N 1
ATOM 1447 C CA . LEU A 1 191 ? 12.852 -11.68 -6.184 1 95.38 191 LEU A CA 1
ATOM 1448 C C . LEU A 1 191 ? 11.656 -11.328 -7.059 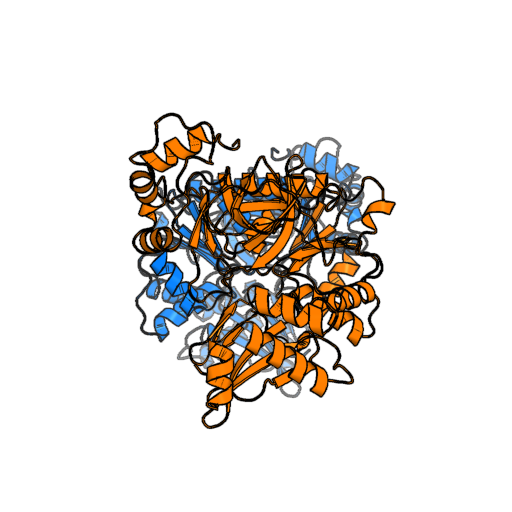1 95.38 191 LEU A C 1
ATOM 1450 O O . LEU A 1 191 ? 11.008 -10.305 -6.844 1 95.38 191 LEU A O 1
ATOM 1454 N N . TYR A 1 192 ? 11.352 -12.195 -7.992 1 91.38 192 TYR A N 1
ATOM 1455 C CA . TYR A 1 192 ? 10.305 -11.852 -8.945 1 91.38 192 TYR A CA 1
ATOM 1456 C C . TYR A 1 192 ? 9.07 -12.719 -8.742 1 91.38 192 TYR A C 1
ATOM 1458 O O . TYR A 1 192 ? 9.141 -13.75 -8.062 1 91.38 192 TYR A O 1
ATOM 1466 N N . SER A 1 193 ? 7.902 -12.25 -9.281 1 87.69 193 SER A N 1
ATOM 1467 C CA . SER A 1 193 ? 6.652 -12.992 -9.219 1 87.69 193 SER A CA 1
ATOM 1468 C C . SER A 1 193 ? 5.832 -12.812 -10.492 1 87.69 193 SER A C 1
ATOM 1470 O O . SER A 1 193 ? 6.266 -12.125 -11.422 1 87.69 193 SER A O 1
ATOM 1472 N N . GLY A 1 194 ? 4.672 -13.508 -10.469 1 75.94 194 GLY A N 1
ATOM 1473 C CA . GLY A 1 194 ? 3.684 -13.32 -11.523 1 75.94 194 GLY A CA 1
ATOM 1474 C C . GLY A 1 194 ? 3.814 -14.32 -12.648 1 75.94 194 GLY A C 1
ATOM 1475 O O . GLY A 1 194 ? 2.826 -14.93 -13.07 1 75.94 194 GLY A O 1
ATOM 1476 N N . GLU A 1 195 ? 5.109 -14.32 -13.266 1 71.62 195 GLU A N 1
ATOM 1477 C CA . GLU A 1 195 ? 5.336 -15.211 -14.406 1 71.62 195 GLU A CA 1
ATOM 1478 C C . GLU A 1 195 ? 6.703 -15.883 -14.312 1 71.62 195 GLU A C 1
ATOM 1480 O O . GLU A 1 195 ? 7.551 -15.477 -13.516 1 71.62 195 GLU A O 1
ATOM 1485 N N . SER A 1 196 ? 6.695 -16.969 -15.07 1 73.5 196 SER A N 1
ATOM 1486 C CA . SER A 1 196 ? 8.016 -17.578 -15.188 1 73.5 196 SER A CA 1
ATOM 1487 C C . SER A 1 196 ? 8.977 -16.672 -15.953 1 73.5 196 SER A C 1
ATOM 1489 O O . SER A 1 196 ? 8.562 -15.93 -16.844 1 73.5 196 SER A O 1
ATOM 1491 N N . LEU A 1 197 ? 10.219 -16.797 -15.555 1 75.38 197 LEU A N 1
ATOM 1492 C CA . LEU A 1 197 ? 11.258 -15.969 -16.156 1 75.38 197 LEU A CA 1
ATOM 1493 C C . LEU A 1 197 ? 11.953 -16.719 -17.297 1 75.38 197 LEU A C 1
ATOM 1495 O O . LEU A 1 197 ? 12.398 -17.844 -17.125 1 75.38 197 LEU A O 1
ATOM 1499 N N . SER A 1 198 ? 12.008 -16.078 -18.469 1 70.44 198 SER A N 1
ATOM 1500 C CA . SER A 1 198 ? 12.734 -16.688 -19.594 1 70.44 198 SER A CA 1
ATOM 1501 C C . SER A 1 198 ? 14.234 -16.438 -19.469 1 70.44 198 SER A C 1
ATOM 1503 O O . SER A 1 198 ? 14.664 -15.453 -18.875 1 70.44 198 SER A O 1
ATOM 1505 N N . PRO A 1 199 ? 14.984 -17.312 -20.062 1 72.19 199 PRO A N 1
ATOM 1506 C CA . PRO A 1 199 ? 16.438 -17.141 -20.016 1 72.19 199 PRO A CA 1
ATOM 1507 C C . PRO A 1 199 ? 16.891 -15.805 -20.625 1 72.19 199 PRO A C 1
ATOM 1509 O O . PRO A 1 199 ? 17.812 -15.172 -20.125 1 72.19 199 PRO A O 1
ATOM 1512 N N . SER A 1 200 ? 16.234 -15.406 -21.688 1 69.5 200 SER A N 1
ATOM 1513 C CA . SER A 1 200 ? 16.625 -14.156 -22.344 1 69.5 200 SER A CA 1
ATOM 1514 C C . SER A 1 200 ? 16.359 -12.953 -21.438 1 69.5 200 SER A C 1
ATOM 1516 O O . SER A 1 200 ? 17.188 -12.039 -21.359 1 69.5 200 SER A O 1
ATOM 1518 N N . VAL A 1 201 ? 15.242 -12.984 -20.766 1 75.62 201 VAL A N 1
ATOM 1519 C CA . VAL A 1 201 ? 14.914 -11.906 -19.844 1 75.62 201 VAL A CA 1
ATOM 1520 C C . VAL A 1 201 ? 15.875 -11.93 -18.656 1 75.62 201 VAL A C 1
ATOM 1522 O O . VAL A 1 201 ? 16.344 -10.883 -18.219 1 75.62 201 VAL A O 1
ATOM 1525 N N . ALA A 1 202 ? 16.141 -13.125 -18.266 1 84.5 202 ALA A N 1
ATOM 1526 C CA . ALA A 1 202 ? 17.094 -13.273 -17.172 1 84.5 202 ALA A CA 1
ATOM 1527 C C . ALA A 1 202 ? 18.453 -12.68 -17.547 1 84.5 202 ALA A C 1
ATOM 1529 O O . ALA A 1 202 ? 19.109 -12.031 -16.734 1 84.5 202 ALA A O 1
ATOM 1530 N N . ALA A 1 203 ? 18.844 -12.938 -18.75 1 81.44 203 ALA A N 1
ATOM 1531 C CA . ALA A 1 203 ? 20.125 -12.414 -19.219 1 81.44 203 ALA A CA 1
ATOM 1532 C C . ALA A 1 203 ? 20.125 -10.891 -19.219 1 81.44 203 ALA A C 1
ATOM 1534 O O . ALA A 1 203 ? 21.125 -10.266 -18.844 1 81.44 203 ALA A O 1
ATOM 1535 N N . SER A 1 204 ? 19.016 -10.352 -19.656 1 80.56 204 SER A N 1
ATOM 1536 C CA . SER A 1 204 ? 18.906 -8.891 -19.656 1 80.56 204 SER A CA 1
ATOM 1537 C C . SER A 1 204 ? 18.969 -8.328 -18.25 1 80.56 204 SER A C 1
ATOM 1539 O O . SER A 1 204 ? 19.531 -7.258 -18.016 1 80.56 204 SER A O 1
ATOM 1541 N N . TRP A 1 205 ? 18.344 -9.023 -17.328 1 89.94 205 TRP A N 1
ATOM 1542 C CA . TRP A 1 205 ? 18.406 -8.602 -15.938 1 89.94 205 TRP A CA 1
ATOM 1543 C C . TRP A 1 205 ? 19.828 -8.633 -15.414 1 89.94 205 TRP A C 1
ATOM 1545 O O . TRP A 1 205 ? 20.281 -7.707 -14.734 1 89.94 205 TRP A O 1
ATOM 1555 N N . ARG A 1 206 ? 20.562 -9.664 -15.75 1 90.38 206 ARG A N 1
ATOM 1556 C CA . ARG A 1 206 ? 21.922 -9.836 -15.258 1 90.38 206 ARG A CA 1
ATOM 1557 C C . ARG A 1 206 ? 22.844 -8.742 -15.797 1 90.38 206 ARG A C 1
ATOM 1559 O O . ARG A 1 206 ? 23.781 -8.328 -15.117 1 90.38 206 ARG A O 1
ATOM 1566 N N . ALA A 1 207 ? 22.516 -8.297 -16.922 1 86.94 207 ALA A N 1
ATOM 1567 C CA . ALA A 1 207 ? 23.312 -7.203 -17.484 1 86.94 207 ALA A CA 1
ATOM 1568 C C . ALA A 1 207 ? 23.062 -5.906 -16.719 1 86.94 207 ALA A C 1
ATOM 1570 O O . ALA A 1 207 ? 24 -5.137 -16.484 1 86.94 207 ALA A O 1
ATOM 1571 N N . ALA A 1 208 ? 21.891 -5.684 -16.328 1 90.44 208 ALA A N 1
ATOM 1572 C CA . ALA A 1 208 ? 21.5 -4.457 -15.625 1 90.44 208 ALA A CA 1
ATOM 1573 C C . ALA A 1 208 ? 21.891 -4.523 -14.148 1 90.44 208 ALA A C 1
ATOM 1575 O O . ALA A 1 208 ? 22.203 -3.498 -13.539 1 90.44 208 ALA A O 1
ATOM 1576 N N . PHE A 1 209 ? 21.844 -5.695 -13.602 1 94 209 PHE A N 1
ATOM 1577 C CA . PHE A 1 209 ? 22.141 -5.957 -12.203 1 94 209 PHE A CA 1
ATOM 1578 C C . PHE A 1 209 ? 23.234 -7.023 -12.062 1 94 209 PHE A C 1
ATOM 1580 O O . PHE A 1 209 ? 22.953 -8.148 -11.656 1 94 209 PHE A O 1
ATOM 1587 N N . PRO A 1 210 ? 24.422 -6.641 -12.18 1 91.88 210 PRO A N 1
ATOM 1588 C CA . PRO A 1 210 ? 25.5 -7.617 -12.375 1 91.88 210 PRO A CA 1
ATOM 1589 C C . PRO A 1 210 ? 25.766 -8.469 -11.125 1 91.88 210 PRO A C 1
ATOM 1591 O O . PRO A 1 210 ? 26.281 -9.578 -11.234 1 91.88 210 PRO A O 1
ATOM 1594 N N . ASN A 1 211 ? 25.406 -8.008 -9.945 1 93.19 211 ASN A N 1
ATOM 1595 C CA . ASN A 1 211 ? 25.703 -8.75 -8.727 1 93.19 211 ASN A CA 1
ATOM 1596 C C . ASN A 1 211 ? 24.453 -9.477 -8.211 1 93.19 211 ASN A C 1
ATOM 1598 O O . ASN A 1 211 ? 24.5 -10.156 -7.184 1 93.19 211 ASN A O 1
ATOM 1602 N N . ALA A 1 212 ? 23.391 -9.414 -8.945 1 93.12 212 ALA A N 1
ATOM 1603 C CA . ALA A 1 212 ? 22.125 -9.906 -8.43 1 93.12 212 ALA A CA 1
ATOM 1604 C C . ALA A 1 212 ? 21.953 -11.398 -8.711 1 93.12 212 ALA A C 1
ATOM 1606 O O . ALA A 1 212 ? 22.172 -11.852 -9.836 1 93.12 212 ALA A O 1
ATOM 1607 N N . VAL A 1 213 ? 21.641 -12.117 -7.648 1 92.19 213 VAL A N 1
ATOM 1608 C CA . VAL A 1 213 ? 21.047 -13.438 -7.832 1 92.19 213 VAL A CA 1
ATOM 1609 C C . VAL A 1 213 ? 19.547 -13.297 -8.078 1 92.19 213 VAL A C 1
ATOM 1611 O O . VAL A 1 213 ? 18.875 -12.492 -7.43 1 92.19 213 VAL A O 1
ATOM 1614 N N . ILE A 1 214 ? 19.047 -14.086 -9.055 1 92 214 ILE A N 1
ATOM 1615 C CA . ILE A 1 214 ? 17.656 -13.945 -9.484 1 92 214 ILE A CA 1
ATOM 1616 C C . ILE A 1 214 ? 16.875 -15.195 -9.086 1 92 214 ILE A C 1
ATOM 1618 O O . ILE A 1 214 ? 17.266 -16.312 -9.406 1 92 214 ILE A O 1
ATOM 1622 N N . HIS A 1 215 ? 15.789 -14.977 -8.312 1 91.44 215 HIS A N 1
ATOM 1623 C CA . HIS A 1 215 ? 14.914 -16.078 -7.91 1 91.44 215 HIS A CA 1
ATOM 1624 C C . HIS A 1 215 ? 13.453 -15.633 -7.902 1 91.44 215 HIS A C 1
ATOM 1626 O O . HIS A 1 215 ? 13.156 -14.453 -7.699 1 91.44 215 HIS A O 1
ATOM 1632 N N . PRO A 1 216 ? 12.539 -16.609 -8.18 1 91 216 PRO A N 1
ATOM 1633 C CA . PRO A 1 216 ? 11.156 -16.266 -7.824 1 91 216 PRO A CA 1
ATOM 1634 C C . PRO A 1 216 ? 10.969 -16.062 -6.324 1 91 216 PRO A C 1
ATOM 1636 O O . PRO A 1 216 ? 11.625 -16.703 -5.516 1 91 216 PRO A O 1
ATOM 1639 N N . CYS A 1 217 ? 10.062 -15.156 -6 1 92.31 217 CYS A N 1
ATOM 1640 C CA . CYS A 1 217 ? 9.898 -14.859 -4.578 1 92.31 217 CYS A CA 1
ATOM 1641 C C . CYS A 1 217 ? 9.086 -15.945 -3.883 1 92.31 217 CYS A C 1
ATOM 1643 O O . CYS A 1 217 ? 9.266 -16.188 -2.688 1 92.31 217 CYS A O 1
ATOM 1645 N N . LEU A 1 218 ? 8.164 -16.531 -4.648 1 93.75 218 LEU A N 1
ATOM 1646 C CA . LEU A 1 218 ? 7.312 -17.578 -4.078 1 93.75 218 LEU A CA 1
ATOM 1647 C C . LEU A 1 218 ? 6.453 -18.234 -5.156 1 93.75 218 LEU A C 1
ATOM 1649 O O . LEU A 1 218 ? 6.348 -17.703 -6.27 1 93.75 218 LEU A O 1
ATOM 1653 N N . TYR A 1 219 ? 5.992 -19.375 -4.855 1 92.62 219 TYR A N 1
ATOM 1654 C CA . TYR A 1 219 ? 4.871 -20 -5.547 1 92.62 219 TYR A CA 1
ATOM 1655 C C . TYR A 1 219 ? 3.605 -19.953 -4.703 1 92.62 219 TYR A C 1
ATOM 1657 O O . TYR A 1 219 ? 3.549 -20.547 -3.623 1 92.62 219 TYR A O 1
ATOM 1665 N N . SER A 1 220 ? 2.695 -19.109 -5.223 1 92.31 220 SER A N 1
ATOM 1666 C CA . SER A 1 220 ? 1.459 -18.922 -4.473 1 92.31 220 SER A CA 1
ATOM 1667 C C . SER A 1 220 ? 0.324 -18.469 -5.379 1 92.31 220 SER A C 1
ATOM 1669 O O . SER A 1 220 ? 0.52 -18.281 -6.582 1 92.31 220 SER A O 1
ATOM 1671 N N . SER A 1 221 ? -0.875 -18.484 -4.77 1 87.19 221 SER A N 1
ATOM 1672 C CA . SER A 1 221 ? -2.062 -17.938 -5.426 1 87.19 221 SER A CA 1
ATOM 1673 C C . SER A 1 221 ? -2.971 -17.234 -4.426 1 87.19 221 SER A C 1
ATOM 1675 O O . SER A 1 221 ? -3.092 -17.672 -3.275 1 87.19 221 SER A O 1
ATOM 1677 N N . CYS A 1 222 ? -3.58 -16.203 -4.922 1 86.38 222 CYS A N 1
ATOM 1678 C CA . CYS A 1 222 ? -4.441 -15.406 -4.051 1 86.38 222 CYS A CA 1
ATOM 1679 C C . CYS A 1 222 ? -5.641 -16.219 -3.58 1 86.38 222 CYS A C 1
ATOM 1681 O O . CYS A 1 222 ? -6.09 -16.062 -2.443 1 86.38 222 CYS A O 1
ATOM 1683 N N . ASP A 1 223 ? -6.152 -17.094 -4.398 1 87.44 223 ASP A N 1
ATOM 1684 C CA . ASP A 1 223 ? -7.398 -17.781 -4.09 1 87.44 223 ASP A CA 1
ATOM 1685 C C . ASP A 1 223 ? -7.141 -19 -3.193 1 87.44 223 ASP A C 1
ATOM 1687 O O . ASP A 1 223 ? -8.062 -19.5 -2.549 1 87.44 223 ASP A O 1
ATOM 1691 N N . SER A 1 224 ? -5.902 -19.391 -3.105 1 87.75 224 SER A N 1
ATOM 1692 C CA . SER A 1 224 ? -5.684 -20.609 -2.33 1 87.75 224 SER A CA 1
ATOM 1693 C C . SER A 1 224 ? -4.777 -20.344 -1.132 1 87.75 224 SER A C 1
ATOM 1695 O O . SER A 1 224 ? -4.77 -21.125 -0.171 1 87.75 224 SER A O 1
ATOM 1697 N N . SER A 1 225 ? -3.945 -19.344 -1.218 1 82.88 225 SER A N 1
ATOM 1698 C CA . SER A 1 225 ? -2.92 -19.047 -0.223 1 82.88 225 SER A CA 1
ATOM 1699 C C . SER A 1 225 ? -1.939 -20.203 -0.072 1 82.88 225 SER A C 1
ATOM 1701 O O . SER A 1 225 ? -1.35 -20.391 0.994 1 82.88 225 SER A O 1
ATOM 1703 N N . GLY A 1 226 ? -1.909 -21.094 -1.121 1 83.75 226 GLY A N 1
ATOM 1704 C CA . GLY A 1 226 ? -0.767 -21.984 -1.162 1 83.75 226 GLY A CA 1
ATOM 1705 C C . GLY A 1 226 ? 0.565 -21.266 -1.13 1 83.75 226 GLY A C 1
ATOM 1706 O O . GLY A 1 226 ? 0.696 -20.172 -1.686 1 83.75 226 GLY A O 1
ATOM 1707 N N . LEU A 1 227 ? 1.482 -21.984 -0.437 1 84.94 227 LEU A N 1
ATOM 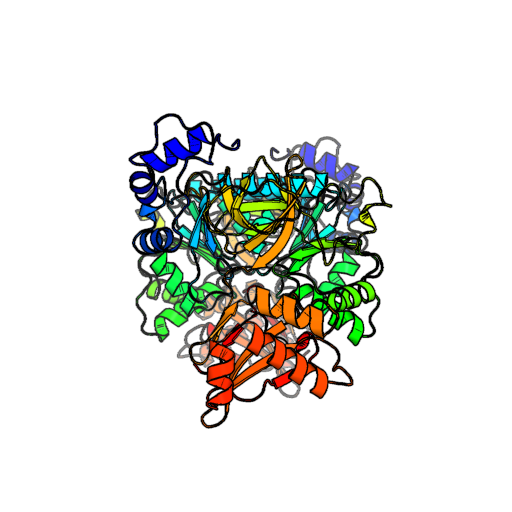1708 C CA . LEU A 1 227 ? 2.74 -21.281 -0.248 1 84.94 227 LEU A CA 1
ATOM 1709 C C . LEU A 1 227 ? 3.93 -22.219 -0.392 1 84.94 227 LEU A C 1
ATOM 1711 O O . LEU A 1 227 ? 4.016 -23.234 0.313 1 84.94 227 LEU A O 1
ATOM 1715 N N . ALA A 1 228 ? 4.785 -21.844 -1.278 1 88.5 228 ALA A N 1
ATOM 1716 C CA . ALA A 1 228 ? 6.09 -22.484 -1.428 1 88.5 228 ALA A CA 1
ATOM 1717 C C . ALA A 1 228 ? 7.164 -21.469 -1.797 1 88.5 228 ALA A C 1
ATOM 1719 O O . ALA A 1 228 ? 6.863 -20.422 -2.367 1 88.5 228 ALA A O 1
ATOM 1720 N N . VAL A 1 229 ? 8.289 -21.75 -1.288 1 89.88 229 VAL A N 1
ATOM 1721 C CA . VAL A 1 229 ? 9.43 -20.906 -1.625 1 89.88 229 VAL A CA 1
ATOM 1722 C C . VAL A 1 229 ? 10.617 -21.766 -2.023 1 89.88 229 VAL A C 1
ATOM 1724 O O . VAL A 1 229 ? 10.547 -23 -1.967 1 89.88 229 VAL A O 1
ATOM 1727 N N . LEU A 1 230 ? 11.641 -21.094 -2.555 1 84.56 230 LEU A N 1
ATOM 1728 C CA . LEU A 1 230 ? 12.852 -21.844 -2.883 1 84.56 230 LEU A CA 1
ATOM 1729 C C . LEU A 1 230 ? 13.422 -22.531 -1.644 1 84.56 230 LEU A C 1
ATOM 1731 O O . LEU A 1 230 ? 13.352 -21.984 -0.542 1 84.56 230 LEU A O 1
ATOM 1735 N N . PRO A 1 231 ? 13.898 -23.688 -1.937 1 78.5 231 PRO A N 1
ATOM 1736 C CA . PRO A 1 231 ? 14.562 -24.328 -0.802 1 78.5 231 PRO A CA 1
ATOM 1737 C C . PRO A 1 231 ? 15.891 -23.656 -0.443 1 78.5 231 PRO A C 1
ATOM 1739 O O . PRO A 1 231 ? 16.406 -22.844 -1.215 1 78.5 231 PRO A O 1
ATOM 1742 N N . HIS A 1 232 ? 16.469 -23.828 0.747 1 69.19 232 HIS A N 1
ATOM 1743 C CA . HIS A 1 232 ? 17.672 -23.172 1.229 1 69.19 232 HIS A CA 1
ATOM 1744 C C . HIS A 1 232 ? 18.641 -22.875 0.084 1 69.19 232 HIS A C 1
ATOM 1746 O O . HIS A 1 232 ? 19.125 -23.797 -0.566 1 69.19 232 HIS A O 1
ATOM 1752 N N . ALA A 1 233 ? 18.5 -21.641 -0.565 1 51.41 233 ALA A N 1
ATOM 1753 C CA . ALA A 1 233 ? 19.328 -21.188 -1.678 1 51.41 233 ALA A CA 1
ATOM 1754 C C . ALA A 1 233 ? 20.812 -21.234 -1.311 1 51.41 233 ALA A C 1
ATOM 1756 O O . ALA A 1 233 ? 21.672 -21.453 -2.172 1 51.41 233 ALA A O 1
ATOM 1757 N N . THR A 1 234 ? 21.281 -20.703 -0.132 1 47.41 234 THR A N 1
ATOM 1758 C CA . THR A 1 234 ? 22.688 -20.344 0.092 1 47.41 234 THR A CA 1
ATOM 1759 C C . THR A 1 234 ? 23.453 -21.531 0.664 1 47.41 234 THR A C 1
ATOM 1761 O O . THR A 1 234 ? 24.641 -21.422 0.981 1 47.41 234 THR A O 1
ATOM 1764 N N . ARG A 1 235 ? 22.859 -22.641 1.112 1 41.41 235 ARG A N 1
ATOM 1765 C CA . ARG A 1 235 ? 23.828 -23.406 1.878 1 41.41 235 ARG A CA 1
ATOM 1766 C C . ARG A 1 235 ? 25.047 -23.734 1.025 1 41.41 235 ARG A C 1
ATOM 1768 O O . ARG A 1 235 ? 26.188 -23.609 1.478 1 41.41 235 ARG A O 1
ATOM 1775 N N . ASP A 1 236 ? 24.891 -24.625 0.094 1 43.59 236 ASP A N 1
ATOM 1776 C CA . ASP A 1 236 ? 26.078 -24.938 -0.676 1 43.59 236 ASP A CA 1
ATOM 1777 C C . ASP A 1 236 ? 26.172 -24.078 -1.932 1 43.59 236 ASP A C 1
ATOM 1779 O O . ASP A 1 236 ? 25.375 -24.219 -2.854 1 43.59 236 ASP A O 1
ATOM 1783 N N . PRO A 1 237 ? 26.844 -22.859 -1.802 1 44.75 237 PRO A N 1
ATOM 1784 C CA . PRO A 1 237 ? 27.031 -21.984 -2.969 1 44.75 237 PRO A CA 1
ATOM 1785 C C . PRO A 1 237 ? 27.156 -22.781 -4.273 1 44.75 237 PRO A C 1
ATOM 1787 O O . PRO A 1 237 ? 26.75 -22.297 -5.332 1 44.75 237 PRO A O 1
ATOM 1790 N N . GLU A 1 238 ? 27.828 -23.844 -4.141 1 44.91 238 GLU A N 1
ATOM 1791 C CA . GLU A 1 238 ? 28.109 -24.594 -5.363 1 44.91 238 GLU A CA 1
ATOM 1792 C C . GLU A 1 238 ? 26.828 -25.219 -5.926 1 44.91 238 GLU A C 1
ATOM 1794 O O . GLU A 1 238 ? 26.703 -25.375 -7.141 1 44.91 238 GLU A O 1
ATOM 1799 N N . GLU A 1 239 ? 26.094 -25.688 -5.117 1 46.03 239 GLU A N 1
ATOM 1800 C CA . GLU A 1 239 ? 24.938 -26.438 -5.586 1 46.03 239 GLU A CA 1
ATOM 1801 C C . GLU A 1 239 ? 23.891 -25.516 -6.215 1 46.03 239 GLU A C 1
ATOM 1803 O O . GLU A 1 239 ? 23.141 -25.922 -7.105 1 46.03 239 GLU A O 1
ATOM 1808 N N . TRP A 1 240 ? 23.719 -24.359 -5.738 1 46.25 240 TRP A N 1
ATOM 1809 C CA . TRP A 1 240 ? 22.656 -23.562 -6.34 1 46.25 240 TRP A CA 1
ATOM 1810 C C . TRP A 1 240 ? 23.172 -22.812 -7.574 1 46.25 240 TRP A C 1
ATOM 1812 O O . TRP A 1 240 ? 22.578 -21.828 -8.008 1 46.25 240 TRP A O 1
ATOM 1822 N N . ARG A 1 241 ? 24.297 -23.266 -7.957 1 44.38 241 ARG A N 1
ATOM 1823 C CA . ARG A 1 241 ? 24.766 -22.844 -9.273 1 44.38 241 ARG A CA 1
ATOM 1824 C C . ARG A 1 241 ? 23.703 -23.109 -10.336 1 44.38 241 ARG A C 1
ATOM 1826 O O . ARG A 1 241 ? 23.875 -22.719 -11.5 1 44.38 241 ARG A O 1
ATOM 1833 N N . ILE A 1 242 ? 22.688 -23.906 -9.938 1 49.47 242 ILE A N 1
ATOM 1834 C CA . ILE A 1 242 ? 21.672 -24.031 -10.977 1 49.47 242 ILE A CA 1
ATOM 1835 C C . ILE A 1 242 ? 20.828 -22.766 -11.016 1 49.47 242 ILE A C 1
ATOM 1837 O O . ILE A 1 242 ? 20.453 -22.219 -9.969 1 49.47 242 ILE A O 1
ATOM 1841 N N . ASP A 1 243 ? 20.844 -22.203 -12.148 1 62.03 243 ASP A N 1
ATOM 1842 C CA . ASP A 1 243 ? 20.141 -20.969 -12.461 1 62.03 243 ASP A CA 1
ATOM 1843 C C . ASP A 1 243 ? 18.672 -21.047 -12.047 1 62.03 243 ASP A C 1
ATOM 1845 O O . ASP A 1 243 ? 17.828 -21.484 -12.828 1 62.03 243 ASP A O 1
ATOM 1849 N N . MET A 1 244 ? 18.375 -20.906 -10.766 1 76.25 244 MET A N 1
ATOM 1850 C CA . MET A 1 244 ? 17.016 -21 -10.234 1 76.25 244 MET A CA 1
ATOM 1851 C C . MET A 1 244 ? 16.188 -19.812 -10.68 1 76.25 244 MET A C 1
ATOM 1853 O O . MET A 1 244 ? 15.016 -19.688 -10.289 1 76.25 244 MET A O 1
ATOM 1857 N N . ALA A 1 245 ? 16.766 -19.141 -11.578 1 79.62 245 ALA A N 1
ATOM 1858 C CA . ALA A 1 245 ? 16 -18 -12.109 1 79.62 245 ALA A CA 1
ATOM 1859 C C . ALA A 1 245 ? 14.914 -18.484 -13.062 1 79.62 245 ALA A C 1
ATOM 1861 O O . ALA A 1 245 ? 13.797 -17.953 -13.055 1 79.62 245 ALA A O 1
ATOM 1862 N N . THR A 1 246 ? 15.25 -19.5 -13.766 1 77.62 246 THR A N 1
ATOM 1863 C CA . THR A 1 246 ? 14.328 -19.891 -14.836 1 77.62 246 THR A CA 1
ATOM 1864 C C . THR A 1 246 ? 13.781 -21.281 -14.594 1 77.62 246 THR A C 1
ATOM 1866 O O . THR A 1 246 ? 12.797 -21.688 -15.227 1 77.62 246 THR A O 1
ATOM 1869 N N . ASP A 1 247 ? 14.367 -22.047 -13.766 1 78 247 ASP A N 1
ATOM 1870 C CA . ASP A 1 247 ? 13.953 -23.406 -13.461 1 78 247 ASP A CA 1
ATOM 1871 C C . ASP A 1 247 ? 13.945 -23.656 -11.953 1 78 247 ASP A C 1
ATOM 1873 O O . ASP A 1 247 ? 14.672 -24.531 -11.461 1 78 247 ASP A O 1
ATOM 1877 N N . ALA A 1 248 ? 13.07 -23.047 -11.359 1 83.69 248 ALA A N 1
ATOM 1878 C CA . ALA A 1 248 ? 13.094 -23.031 -9.898 1 83.69 248 ALA A CA 1
ATOM 1879 C C . ALA A 1 248 ? 12.445 -24.297 -9.328 1 83.69 248 ALA A C 1
ATOM 1881 O O . ALA A 1 248 ? 11.469 -24.797 -9.891 1 83.69 248 ALA A O 1
ATOM 1882 N N . VAL A 1 249 ? 13.031 -24.797 -8.32 1 88.56 249 VAL A N 1
ATOM 1883 C CA . VAL A 1 249 ? 12.438 -25.812 -7.457 1 88.56 249 VAL A CA 1
ATOM 1884 C C . VAL A 1 249 ? 11.867 -25.172 -6.199 1 88.56 249 VAL A C 1
ATOM 1886 O O . VAL A 1 249 ? 12.531 -24.359 -5.559 1 88.56 249 VAL A O 1
ATOM 1889 N N . TYR A 1 250 ? 10.664 -25.531 -5.934 1 92.81 250 TYR A N 1
ATOM 1890 C CA . TYR A 1 250 ? 10 -24.938 -4.777 1 92.81 250 TYR A CA 1
ATOM 1891 C C . TYR A 1 250 ? 9.883 -25.953 -3.645 1 92.81 250 TYR A C 1
ATOM 1893 O O . TYR A 1 250 ? 9.711 -27.156 -3.889 1 92.81 250 TYR A O 1
ATOM 1901 N N . ALA A 1 251 ? 10.023 -25.484 -2.465 1 94.62 251 ALA A N 1
ATOM 1902 C CA . ALA A 1 251 ? 9.719 -26.25 -1.261 1 94.62 251 ALA A CA 1
ATOM 1903 C C . ALA A 1 251 ? 8.445 -25.75 -0.589 1 94.62 251 ALA A C 1
ATOM 1905 O O . ALA A 1 251 ? 8.312 -24.562 -0.312 1 94.62 251 ALA A O 1
ATOM 1906 N N . VAL A 1 252 ? 7.578 -26.656 -0.314 1 95.88 252 VAL A N 1
ATOM 1907 C CA . VAL A 1 252 ? 6.301 -26.297 0.298 1 95.88 252 VAL A CA 1
ATOM 1908 C C . VAL A 1 252 ? 6.531 -25.812 1.727 1 95.88 252 VAL A C 1
ATOM 1910 O O . VAL A 1 252 ? 7.309 -26.406 2.475 1 95.88 252 VAL A O 1
ATOM 1913 N N . VAL A 1 253 ? 5.914 -24.688 2.045 1 95.5 253 VAL A N 1
ATOM 1914 C CA . VAL A 1 253 ? 5.832 -24.266 3.441 1 95.5 253 VAL A CA 1
ATOM 1915 C C . VAL A 1 253 ? 4.707 -25.031 4.141 1 95.5 253 VAL A C 1
ATOM 1917 O O . VAL A 1 253 ? 3.561 -24.562 4.16 1 95.5 253 VAL A O 1
ATOM 1920 N N . GLN A 1 254 ? 5.051 -26.016 4.797 1 93.81 254 GLN A N 1
ATOM 1921 C CA . GLN A 1 254 ? 4.086 -27.016 5.23 1 93.81 254 GLN A CA 1
ATOM 1922 C C . GLN A 1 254 ? 3.217 -26.5 6.371 1 93.81 254 GLN A C 1
ATOM 1924 O O . GLN A 1 254 ? 2.139 -27.031 6.633 1 93.81 254 GLN A O 1
ATOM 1929 N N . GLU A 1 255 ? 3.689 -25.453 7.07 1 93.69 255 GLU A N 1
ATOM 1930 C CA . GLU A 1 255 ? 2.873 -24.828 8.109 1 93.69 255 GLU A CA 1
ATOM 1931 C C . GLU A 1 255 ? 1.697 -24.078 7.5 1 93.69 255 GLU A C 1
ATOM 1933 O O . GLU A 1 255 ? 0.693 -23.828 8.172 1 93.69 255 GLU A O 1
ATOM 1938 N N . ALA A 1 256 ? 1.84 -23.766 6.23 1 94.75 256 ALA A N 1
ATOM 1939 C CA . ALA A 1 256 ? 0.849 -22.891 5.609 1 94.75 256 ALA A CA 1
ATOM 1940 C C . ALA A 1 256 ? -0.111 -23.688 4.73 1 94.75 256 ALA A C 1
ATOM 1942 O O . ALA A 1 256 ? -1.272 -23.297 4.566 1 94.75 256 ALA A O 1
ATOM 1943 N N . SER A 1 257 ? 0.412 -24.719 4.117 1 95 257 SER A N 1
ATOM 1944 C CA . SER A 1 257 ? -0.425 -25.391 3.125 1 95 257 SER A CA 1
ATOM 1945 C C . SER A 1 257 ? 0.064 -26.797 2.854 1 95 257 SER A C 1
ATOM 1947 O O . SER A 1 257 ? 1.196 -27.156 3.193 1 95 257 SER A O 1
ATOM 1949 N N . ILE A 1 258 ? -0.822 -27.562 2.33 1 95.75 258 ILE A N 1
ATOM 1950 C CA . ILE A 1 258 ? -0.543 -28.875 1.775 1 95.75 258 ILE A CA 1
ATOM 1951 C C . ILE A 1 258 ? -0.727 -28.844 0.259 1 95.75 258 ILE A C 1
ATOM 1953 O O . ILE A 1 258 ? -1.772 -28.422 -0.238 1 95.75 258 ILE A O 1
ATOM 1957 N N . ILE A 1 259 ? 0.3 -29.297 -0.431 1 96.44 259 ILE A N 1
ATOM 1958 C CA . ILE A 1 259 ? 0.226 -29.391 -1.885 1 96.44 259 ILE A CA 1
ATOM 1959 C C . ILE A 1 259 ? 0.17 -30.844 -2.309 1 96.44 259 ILE A C 1
ATOM 1961 O O . ILE A 1 259 ? 0.933 -31.672 -1.805 1 96.44 259 ILE A O 1
ATOM 1965 N N . GLU A 1 260 ? -0.737 -31.156 -3.125 1 96.94 260 GLU A N 1
ATOM 1966 C CA . GLU A 1 260 ? -0.865 -32.469 -3.734 1 96.94 260 GLU A CA 1
ATOM 1967 C C . GLU A 1 260 ? -0.727 -32.406 -5.25 1 96.94 260 GLU A C 1
ATOM 1969 O O . GLU A 1 260 ? -1.114 -31.406 -5.867 1 96.94 260 GLU A O 1
ATOM 1974 N N . LEU A 1 261 ? -0.163 -33.406 -5.734 1 96.38 261 LEU A N 1
ATOM 1975 C CA . LEU A 1 261 ? -0.21 -33.625 -7.176 1 96.38 261 LEU A CA 1
ATOM 1976 C C . LEU A 1 261 ? -1.095 -34.812 -7.523 1 96.38 261 LEU A C 1
ATOM 1978 O O . LEU A 1 261 ? -0.88 -35.938 -7.016 1 96.38 261 LEU A O 1
ATOM 1982 N N . LEU A 1 262 ? -2.082 -34.531 -8.344 1 94.94 262 LEU A N 1
ATOM 1983 C CA . LEU A 1 262 ? -3.018 -35.562 -8.727 1 94.94 262 LEU A CA 1
ATOM 1984 C C . LEU A 1 262 ? -2.98 -35.812 -10.234 1 94.94 262 LEU A C 1
ATOM 1986 O O . LEU A 1 262 ? -2.766 -34.875 -11.008 1 94.94 262 LEU A O 1
ATOM 1990 N N . ASP A 1 263 ? -3.191 -37.031 -10.609 1 90.06 263 ASP A 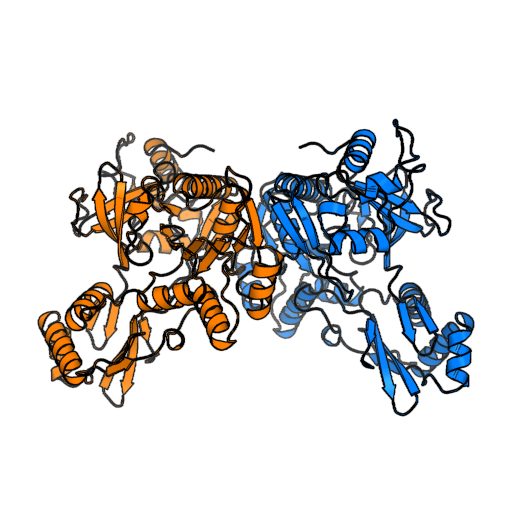N 1
ATOM 1991 C CA . ASP A 1 263 ? -3.295 -37.344 -12.039 1 90.06 263 ASP A CA 1
ATOM 1992 C C . ASP A 1 263 ? -4.711 -37.094 -12.547 1 90.06 263 ASP A C 1
ATOM 1994 O O . ASP A 1 263 ? -5.543 -36.531 -11.844 1 90.06 263 ASP A O 1
ATOM 1998 N N . ASP A 1 264 ? -5.02 -37.5 -13.719 1 83.25 264 ASP A N 1
ATOM 1999 C CA . ASP A 1 264 ? -6.305 -37.25 -14.359 1 83.25 264 ASP A CA 1
ATOM 2000 C C . ASP A 1 264 ? -7.43 -38 -13.656 1 83.25 264 ASP A C 1
ATOM 2002 O O . ASP A 1 264 ? -8.594 -37.594 -13.734 1 83.25 264 ASP A O 1
ATOM 2006 N N . ASN A 1 265 ? -7.098 -39.062 -13.016 1 84.44 265 ASN A N 1
ATOM 2007 C CA . ASN A 1 265 ? -8.078 -39.844 -12.281 1 84.44 265 ASN A CA 1
ATOM 2008 C C . ASN A 1 265 ? -8.148 -39.438 -10.812 1 84.44 265 ASN A C 1
ATOM 2010 O O . ASN A 1 265 ? -8.742 -40.125 -9.992 1 84.44 265 ASN A O 1
ATOM 2014 N N . ARG A 1 266 ? -7.441 -38.375 -10.453 1 87.06 266 ARG A N 1
ATOM 2015 C CA . ARG A 1 266 ? -7.414 -37.781 -9.109 1 87.06 266 ARG A CA 1
ATOM 2016 C C . ARG A 1 266 ? -6.664 -38.688 -8.141 1 87.06 266 ARG A C 1
ATOM 2018 O O . ARG A 1 266 ? -6.926 -38.688 -6.938 1 87.06 266 ARG A O 1
ATOM 2025 N N . ALA A 1 267 ? -5.871 -39.531 -8.695 1 91.88 267 ALA A N 1
ATOM 2026 C CA . ALA A 1 267 ? -4.98 -40.281 -7.832 1 91.88 267 ALA A CA 1
ATOM 2027 C C . ALA A 1 267 ? -3.74 -39.469 -7.461 1 91.88 267 ALA A C 1
ATOM 2029 O O . ALA A 1 267 ? -3.199 -38.75 -8.289 1 91.88 267 ALA A O 1
ATOM 2030 N N . VAL A 1 268 ? -3.279 -39.75 -6.246 1 95.75 268 VAL A N 1
ATOM 2031 C CA . VAL A 1 268 ? -2.148 -38.969 -5.734 1 95.75 268 VAL A CA 1
ATOM 2032 C C . VAL A 1 268 ? -0.858 -39.438 -6.395 1 95.75 268 VAL A C 1
ATOM 2034 O O . VAL A 1 268 ? -0.613 -40.656 -6.496 1 95.75 268 VAL A O 1
ATOM 2037 N N . ILE A 1 269 ? -0.078 -38.5 -6.852 1 96.5 269 ILE A N 1
ATOM 2038 C CA . ILE A 1 269 ? 1.234 -38.781 -7.43 1 96.5 269 ILE A CA 1
ATOM 2039 C C . ILE A 1 269 ? 2.32 -38.5 -6.391 1 96.5 269 ILE A C 1
ATOM 2041 O O . ILE A 1 269 ? 2.355 -37.406 -5.797 1 96.5 269 ILE A O 1
ATOM 2045 N N . ARG A 1 270 ? 3.18 -39.438 -6.117 1 97.12 270 ARG A N 1
ATOM 2046 C CA . ARG A 1 270 ? 4.289 -39.25 -5.191 1 97.12 270 ARG A CA 1
ATOM 2047 C C . ARG A 1 270 ? 5.629 -39.438 -5.895 1 97.12 270 ARG A C 1
ATOM 2049 O O . ARG A 1 270 ? 6.676 -39.062 -5.363 1 97.12 270 ARG A O 1
ATOM 2056 N N . GLU A 1 271 ? 5.57 -40 -7.098 1 95.75 271 GLU A N 1
ATOM 2057 C CA . GLU A 1 271 ? 6.781 -40.344 -7.848 1 95.75 271 GLU A CA 1
ATOM 2058 C C . GLU A 1 271 ? 7.449 -39.062 -8.391 1 95.75 271 GLU A C 1
ATOM 2060 O O . GLU A 1 271 ? 6.785 -38.219 -9 1 95.75 271 GLU A O 1
ATOM 2065 N N . PRO A 1 272 ? 8.75 -38.969 -8.164 1 95.31 272 PRO A N 1
ATOM 2066 C CA . PRO A 1 272 ? 9.461 -37.812 -8.727 1 95.31 272 PRO A CA 1
ATOM 2067 C C . PRO A 1 272 ? 9.398 -37.781 -10.258 1 95.31 272 PRO A C 1
ATOM 2069 O O . PRO A 1 272 ? 9.469 -38.812 -10.898 1 95.31 272 PRO A O 1
ATOM 2072 N N . GLY A 1 273 ? 9.195 -36.562 -10.758 1 91.38 273 GLY A N 1
ATOM 2073 C CA . GLY A 1 273 ? 9.312 -36.375 -12.195 1 91.38 273 GLY A CA 1
ATOM 2074 C C . GLY A 1 273 ? 8.008 -36.625 -12.938 1 91.38 273 GLY A C 1
ATOM 2075 O O . GLY A 1 273 ? 7.887 -36.281 -14.117 1 91.38 273 GLY A O 1
ATOM 2076 N N . VAL A 1 274 ? 7.02 -37.188 -12.281 1 92.06 274 VAL A N 1
ATOM 2077 C CA . VAL A 1 274 ? 5.734 -37.438 -12.922 1 92.06 274 VAL A CA 1
ATOM 2078 C C . VAL A 1 274 ? 4.848 -36.219 -12.844 1 92.06 274 VAL A C 1
ATOM 2080 O O . VAL A 1 274 ? 4.559 -35.719 -11.75 1 92.06 274 VAL A O 1
ATOM 2083 N N . PRO A 1 275 ? 4.438 -35.656 -14 1 89.25 275 PRO A N 1
ATOM 2084 C CA . PRO A 1 275 ? 3.59 -34.469 -13.992 1 89.25 275 PRO A CA 1
ATOM 2085 C C . PRO A 1 275 ? 2.209 -34.719 -13.391 1 89.25 275 PRO A C 1
ATOM 2087 O O . PRO A 1 275 ? 1.633 -35.781 -13.602 1 89.25 275 PRO A O 1
ATOM 2090 N N . GLY A 1 276 ? 1.732 -33.781 -12.625 1 91.25 276 GLY A N 1
ATOM 2091 C CA . GLY A 1 276 ? 0.402 -33.844 -12.039 1 91.25 276 GLY A CA 1
ATOM 2092 C C . GLY A 1 276 ? -0.235 -32.469 -11.867 1 91.25 276 GLY A C 1
ATOM 2093 O O . GLY A 1 276 ? 0.447 -31.453 -11.953 1 91.25 276 GLY A O 1
ATOM 2094 N N . HIS A 1 277 ? -1.519 -32.5 -11.711 1 91.06 277 HIS A N 1
ATOM 2095 C CA . HIS A 1 277 ? -2.258 -31.281 -11.398 1 91.06 277 HIS A CA 1
ATOM 2096 C C . HIS A 1 277 ? -2.035 -30.844 -9.953 1 91.06 277 HIS A C 1
ATOM 2098 O O . HIS A 1 277 ? -2.051 -31.688 -9.047 1 91.06 277 HIS A O 1
ATOM 2104 N N . VAL A 1 278 ? -1.866 -29.594 -9.773 1 94.56 278 VAL A N 1
ATOM 2105 C CA . VAL A 1 278 ? -1.578 -29.078 -8.43 1 94.56 278 VAL A CA 1
ATOM 2106 C C . VAL A 1 278 ? -2.885 -28.828 -7.688 1 94.56 278 VAL A C 1
ATOM 2108 O O . VAL A 1 278 ? -3.758 -28.109 -8.188 1 94.56 278 VAL A O 1
ATOM 2111 N N . PHE A 1 279 ? -3 -29.406 -6.555 1 95.38 279 PHE A N 1
ATOM 2112 C CA . PHE A 1 279 ? -4.086 -29.141 -5.617 1 95.38 279 PHE A CA 1
ATOM 2113 C C . PHE A 1 279 ? -3.545 -28.594 -4.297 1 95.38 279 PHE A C 1
ATOM 2115 O O . PHE A 1 279 ? -2.512 -29.062 -3.811 1 95.38 279 PHE A O 1
ATOM 2122 N N . VAL A 1 280 ? -4.289 -27.656 -3.723 1 96.62 280 VAL A N 1
ATOM 2123 C CA . VAL A 1 280 ? -3.799 -27 -2.51 1 96.62 280 VAL A CA 1
ATOM 2124 C C . VAL A 1 280 ? -4.859 -27.078 -1.414 1 96.62 280 VAL A C 1
ATOM 2126 O O . VAL A 1 280 ? -6.051 -26.922 -1.681 1 96.62 280 VAL A O 1
ATOM 2129 N N . THR A 1 281 ? -4.453 -27.406 -0.29 1 96.62 281 THR A N 1
ATOM 2130 C CA . THR A 1 281 ? -5.203 -27.203 0.945 1 96.62 281 THR A CA 1
ATOM 2131 C C . THR A 1 281 ? -4.508 -26.172 1.834 1 96.62 281 THR A C 1
ATOM 2133 O O . THR A 1 281 ? -3.375 -26.391 2.271 1 96.62 281 THR A O 1
ATOM 2136 N N . SER A 1 282 ? -5.184 -25.078 2.031 1 96.25 282 SER A N 1
ATOM 2137 C CA . SER A 1 282 ? -4.609 -24.062 2.895 1 96.25 282 SER A CA 1
ATOM 2138 C C . SER A 1 282 ? -4.883 -24.359 4.367 1 96.25 282 SER A C 1
ATOM 2140 O O . SER A 1 282 ? -6.016 -24.672 4.742 1 96.25 282 SER A O 1
ATOM 2142 N N . LEU A 1 283 ? -3.865 -24.234 5.168 1 95.56 283 LEU A N 1
ATOM 2143 C CA . LEU A 1 283 ? -4.008 -24.438 6.602 1 95.56 283 LEU A CA 1
ATOM 2144 C C . LEU A 1 283 ? -4.191 -23.109 7.332 1 95.56 283 LEU A C 1
ATOM 2146 O O . LEU A 1 283 ? -4.332 -23.094 8.555 1 95.56 283 LEU A O 1
ATOM 2150 N N . ILE A 1 284 ? -4.242 -22.062 6.598 1 94.88 284 ILE A N 1
ATOM 2151 C CA . ILE A 1 284 ? -4.328 -20.719 7.152 1 94.88 284 ILE A CA 1
ATOM 2152 C C . ILE A 1 284 ? -5.746 -20.172 6.98 1 94.88 284 ILE A C 1
ATOM 2154 O O . ILE A 1 284 ? -6.273 -19.5 7.871 1 94.88 284 ILE A O 1
ATOM 2158 N N . ARG A 1 285 ? -6.387 -20.531 5.871 1 95.56 285 ARG A N 1
ATOM 2159 C CA . ARG A 1 285 ? -7.684 -19.984 5.48 1 95.56 285 ARG A CA 1
ATOM 2160 C C . ARG A 1 285 ? -8.812 -20.641 6.258 1 95.56 285 ARG A C 1
ATOM 2162 O O . ARG A 1 285 ? -9.398 -21.625 5.805 1 95.56 285 ARG A O 1
ATOM 2169 N N . LYS A 1 286 ? -9.219 -20.031 7.289 1 95.75 286 LYS A N 1
ATOM 2170 C CA . LYS A 1 286 ? -10.32 -20.547 8.102 1 95.75 286 LYS A CA 1
ATOM 2171 C C . LYS A 1 286 ? -11.648 -19.922 7.68 1 95.75 286 LYS A C 1
ATOM 2173 O O . LYS A 1 286 ? -12.68 -20.594 7.668 1 95.75 286 LYS A O 1
ATOM 2178 N N . LEU A 1 287 ? -11.617 -18.672 7.398 1 97.56 287 LEU A N 1
ATOM 2179 C CA . LEU A 1 287 ? -12.844 -17.969 7.023 1 97.56 287 LEU A CA 1
ATOM 2180 C C . LEU A 1 287 ? -13.383 -18.5 5.695 1 97.56 287 LEU A C 1
ATOM 2182 O O . LEU A 1 287 ? -14.578 -18.781 5.57 1 97.56 287 LEU A O 1
ATOM 2186 N N . GLN A 1 288 ? -12.523 -18.547 4.727 1 97.81 288 GLN A N 1
ATOM 2187 C CA . GLN A 1 288 ? -12.836 -19.141 3.424 1 97.81 288 GLN A CA 1
ATOM 2188 C C . GLN A 1 288 ? -11.992 -20.375 3.154 1 97.81 288 GLN A C 1
ATOM 2190 O O . GLN A 1 288 ? -10.969 -20.297 2.475 1 97.81 288 GLN A O 1
ATOM 2195 N N . PRO A 1 289 ? -12.484 -21.484 3.553 1 96.94 289 PRO A N 1
ATOM 2196 C CA . PRO A 1 289 ? -11.672 -22.688 3.443 1 96.94 289 PRO A CA 1
ATOM 2197 C C . PRO A 1 289 ? -11.352 -23.062 1.997 1 96.94 289 PRO A C 1
ATOM 2199 O O . PRO A 1 289 ? -12.188 -22.875 1.109 1 96.94 289 PRO A O 1
ATOM 2202 N N . VAL A 1 290 ? -10.188 -23.516 1.821 1 95.88 290 VAL A N 1
ATOM 2203 C CA . VAL A 1 290 ? -9.656 -24.031 0.561 1 95.88 290 VAL A CA 1
ATOM 2204 C C . VAL A 1 290 ? -9.07 -25.422 0.769 1 95.88 290 VAL A C 1
ATOM 2206 O O . VAL A 1 290 ? -7.949 -25.562 1.27 1 95.88 290 VAL A O 1
ATOM 2209 N N . ILE A 1 291 ? -9.805 -26.391 0.372 1 96.81 291 ILE A N 1
ATOM 2210 C CA . ILE A 1 291 ? -9.414 -27.766 0.643 1 96.81 291 ILE A CA 1
ATOM 2211 C C . ILE A 1 291 ? -9.352 -28.547 -0.666 1 96.81 291 ILE A C 1
ATOM 2213 O O . ILE A 1 291 ? -10.328 -28.609 -1.41 1 96.81 291 ILE A O 1
ATOM 2217 N N . ARG A 1 292 ? -8.125 -29.172 -0.887 1 96.44 292 ARG A N 1
ATOM 2218 C CA . ARG A 1 292 ? -7.863 -29.891 -2.127 1 96.44 292 ARG A CA 1
ATOM 2219 C C . ARG A 1 292 ? -8.375 -29.109 -3.334 1 96.44 292 ARG A C 1
ATOM 2221 O O . ARG A 1 292 ? -9.133 -29.656 -4.148 1 96.44 292 ARG A O 1
ATOM 2228 N N . TYR A 1 293 ? -8.016 -27.875 -3.369 1 95.56 293 TYR A N 1
ATOM 2229 C CA . TYR A 1 293 ? -8.414 -26.859 -4.336 1 95.56 293 TYR A CA 1
ATOM 2230 C C . TYR A 1 293 ? -7.5 -26.891 -5.559 1 95.56 293 TYR A C 1
ATOM 2232 O O . TYR A 1 293 ? -6.281 -26.719 -5.434 1 95.56 293 TYR A O 1
ATOM 2240 N N . PRO A 1 294 ? -8.102 -27.125 -6.754 1 92.38 294 PRO A N 1
ATOM 2241 C CA . PRO A 1 294 ? -7.258 -27.141 -7.949 1 92.38 294 PRO A CA 1
ATOM 2242 C C . PRO A 1 294 ? -6.762 -25.75 -8.344 1 92.38 294 PRO A C 1
ATOM 2244 O O . PRO A 1 294 ? -7.559 -24.812 -8.461 1 92.38 294 PRO A O 1
ATOM 2247 N N . LEU A 1 295 ? -5.496 -25.609 -8.617 1 90.06 295 LEU A N 1
ATOM 2248 C CA . LEU A 1 295 ? -4.918 -24.312 -8.961 1 90.06 295 LEU A CA 1
ATOM 2249 C C . LEU A 1 295 ? -4.902 -24.109 -10.477 1 90.06 295 LEU A C 1
ATOM 2251 O O . LEU A 1 295 ? -4.699 -22.984 -10.953 1 90.06 295 LEU A O 1
ATOM 2255 N N . GLY A 1 296 ? -5.066 -25.156 -11.164 1 83.56 296 GLY A N 1
ATOM 2256 C CA . GLY A 1 296 ? -4.945 -25.078 -12.617 1 83.56 296 GLY A CA 1
ATOM 2257 C C . GLY A 1 296 ? -3.508 -25.141 -13.094 1 83.56 296 GLY A C 1
ATOM 2258 O O . GLY A 1 296 ? -3.23 -24.891 -14.273 1 83.56 296 GLY A O 1
ATOM 2259 N N . ASP A 1 297 ? -2.59 -25.5 -12.234 1 86.69 297 ASP A N 1
ATOM 2260 C CA . ASP A 1 297 ? -1.168 -25.594 -12.547 1 86.69 297 ASP A CA 1
ATOM 2261 C C . ASP A 1 297 ? -0.731 -27.062 -12.648 1 86.69 297 ASP A C 1
ATOM 2263 O O . ASP A 1 297 ? -1.375 -27.938 -12.086 1 86.69 297 ASP A O 1
ATOM 2267 N N . MET A 1 298 ? 0.319 -27.25 -13.406 1 87.44 298 MET A N 1
ATOM 2268 C CA . MET A 1 298 ? 0.991 -28.547 -13.461 1 87.44 298 MET A CA 1
ATOM 2269 C C . MET A 1 298 ? 2.348 -28.484 -12.766 1 87.44 298 MET A C 1
ATOM 2271 O O . MET A 1 298 ? 3.045 -27.469 -12.844 1 87.44 298 MET A O 1
ATOM 2275 N N . ALA A 1 299 ? 2.678 -29.562 -12.07 1 91.88 299 ALA A N 1
ATOM 2276 C CA . ALA A 1 299 ? 3.965 -29.656 -11.383 1 91.88 299 ALA A CA 1
ATOM 2277 C C . ALA A 1 299 ? 4.43 -31.109 -11.281 1 91.88 299 ALA A C 1
ATOM 2279 O O . ALA A 1 299 ? 3.686 -32.031 -11.617 1 91.88 299 ALA A O 1
ATOM 2280 N N . SER A 1 300 ? 5.656 -31.312 -10.977 1 92.31 300 SER A N 1
ATOM 2281 C CA . SER A 1 300 ? 6.203 -32.625 -10.664 1 92.31 300 SER A CA 1
ATOM 2282 C C . SER A 1 300 ? 7.062 -32.594 -9.406 1 92.31 300 SER A C 1
ATOM 2284 O O . SER A 1 300 ? 7.754 -31.609 -9.148 1 92.31 300 SER A O 1
ATOM 2286 N N . TRP A 1 301 ? 6.977 -33.656 -8.602 1 95.62 301 TRP A N 1
ATOM 2287 C CA . TRP A 1 301 ? 7.816 -33.75 -7.414 1 95.62 301 TRP A CA 1
ATOM 2288 C C . TRP A 1 301 ? 9.289 -33.875 -7.797 1 95.62 301 TRP A C 1
ATOM 2290 O O . TRP A 1 301 ? 9.617 -34.625 -8.719 1 95.62 301 TRP A O 1
ATOM 2300 N N . VAL A 1 302 ? 10.109 -33.094 -7.211 1 93 302 VAL A N 1
ATOM 2301 C CA . VAL A 1 302 ? 11.539 -33.375 -7.203 1 93 302 VAL A CA 1
ATOM 2302 C C . VAL A 1 302 ? 11.875 -34.344 -6.086 1 93 302 VAL A C 1
ATOM 2304 O O . VAL A 1 302 ? 12.578 -35.344 -6.312 1 93 302 VAL A O 1
ATOM 2307 N N . ASP A 1 303 ? 11.359 -34.125 -4.93 1 94 303 ASP A N 1
ATOM 2308 C CA . ASP A 1 303 ? 11.445 -34.969 -3.742 1 94 303 ASP A CA 1
ATOM 2309 C C . ASP A 1 303 ? 10.164 -34.875 -2.92 1 94 303 ASP A C 1
ATOM 2311 O O . ASP A 1 303 ? 9.906 -33.875 -2.258 1 94 303 ASP A O 1
ATOM 2315 N N . TYR A 1 304 ? 9.383 -35.938 -2.951 1 95.62 304 TYR A N 1
ATOM 2316 C CA . TYR A 1 304 ? 8.094 -35.938 -2.281 1 95.62 304 TYR A CA 1
ATOM 2317 C C . TYR A 1 304 ? 8.258 -35.781 -0.773 1 95.62 304 TYR A C 1
ATOM 2319 O O . TYR A 1 304 ? 7.512 -35.031 -0.129 1 95.62 304 TYR A O 1
ATOM 2327 N N . ASP A 1 305 ? 9.195 -36.5 -0.208 1 93.75 305 ASP A N 1
ATOM 2328 C CA . ASP A 1 305 ? 9.391 -36.5 1.239 1 93.75 305 ASP A CA 1
ATOM 2329 C C . ASP A 1 305 ? 9.844 -35.125 1.712 1 93.75 305 ASP A C 1
ATOM 2331 O O . ASP A 1 305 ? 9.453 -34.656 2.789 1 93.75 305 ASP A O 1
ATOM 2335 N N . ALA A 1 306 ? 10.68 -34.469 0.894 1 92.19 306 ALA A N 1
ATOM 2336 C CA . ALA A 1 306 ? 11.133 -33.094 1.21 1 92.19 306 ALA A CA 1
ATOM 2337 C C . ALA A 1 306 ? 10.094 -32.062 0.78 1 92.19 306 ALA A C 1
ATOM 2339 O O . ALA A 1 306 ? 10.242 -30.875 1.069 1 92.19 306 ALA A O 1
ATOM 2340 N N . ARG A 1 307 ? 9.094 -32.531 0.055 1 95.25 307 ARG A N 1
ATOM 2341 C CA . ARG A 1 307 ? 7.996 -31.719 -0.449 1 95.25 307 ARG A CA 1
ATOM 2342 C C . ARG A 1 307 ? 8.516 -30.609 -1.354 1 95.25 307 ARG A C 1
ATOM 2344 O O . ARG A 1 307 ? 8.109 -29.453 -1.222 1 95.25 307 ARG A O 1
ATOM 2351 N N . THR A 1 308 ? 9.484 -30.953 -2.154 1 94.12 308 THR A N 1
ATOM 2352 C CA . THR A 1 308 ? 9.992 -30.047 -3.176 1 94.12 308 THR A CA 1
ATOM 2353 C C . THR A 1 308 ? 9.43 -30.406 -4.547 1 94.12 308 THR A C 1
ATOM 2355 O O . THR A 1 308 ? 9.281 -31.594 -4.867 1 94.12 308 THR A O 1
ATOM 2358 N N . PHE A 1 309 ? 9.102 -29.375 -5.324 1 93 309 PHE A N 1
ATOM 2359 C CA . PHE A 1 309 ? 8.492 -29.641 -6.621 1 93 309 PHE A CA 1
ATOM 2360 C C . PHE A 1 309 ? 8.938 -28.609 -7.648 1 93 309 PHE A C 1
ATOM 2362 O O . PHE A 1 309 ? 9.469 -27.547 -7.289 1 93 309 PHE A O 1
ATOM 2369 N N . ARG A 1 310 ? 8.742 -28.969 -8.898 1 89 310 ARG A N 1
ATOM 2370 C CA . ARG A 1 310 ? 8.969 -28.094 -10.039 1 89 310 ARG A CA 1
ATOM 2371 C C . ARG A 1 310 ? 7.648 -27.688 -10.68 1 89 310 ARG A C 1
ATOM 2373 O O . ARG A 1 310 ? 6.766 -28.516 -10.891 1 89 310 ARG A O 1
ATOM 2380 N N . PHE A 1 311 ? 7.551 -26.422 -10.867 1 89.12 311 PHE A N 1
ATOM 2381 C CA . PHE A 1 311 ? 6.41 -25.891 -11.602 1 89.12 311 PHE A CA 1
ATOM 2382 C C . PHE A 1 311 ? 6.57 -26.141 -13.094 1 89.12 311 PHE A C 1
ATOM 2384 O O . PHE A 1 311 ? 7.613 -25.828 -13.68 1 89.12 311 PHE A O 1
ATOM 2391 N N . LEU A 1 312 ? 5.488 -26.641 -13.727 1 80.44 312 LEU A N 1
ATOM 2392 C CA . LEU A 1 312 ? 5.598 -27.016 -15.141 1 80.44 312 LEU A CA 1
ATOM 2393 C C . LEU A 1 312 ? 4.758 -26.078 -16.016 1 80.44 312 LEU A C 1
ATOM 2395 O O . LEU A 1 312 ? 4.801 -26.172 -17.234 1 80.44 312 LEU A O 1
ATOM 2399 N N . GLY A 1 313 ? 3.943 -25.203 -15.398 1 76.81 313 GLY A N 1
ATOM 2400 C CA . GLY A 1 313 ? 3.105 -24.281 -16.156 1 76.81 313 GLY A CA 1
ATOM 2401 C C . GLY A 1 313 ? 1.627 -24.438 -15.844 1 76.81 313 GLY A C 1
ATOM 2402 O O . GLY A 1 313 ? 1.244 -25.25 -15 1 76.81 313 GLY A O 1
ATOM 2403 N N . ARG A 1 314 ? 0.792 -23.5 -16.484 1 70.94 314 ARG A N 1
ATOM 2404 C CA . ARG A 1 314 ? -0.656 -23.547 -16.312 1 70.94 314 ARG A CA 1
ATOM 2405 C C . ARG A 1 314 ? -1.27 -24.703 -17.109 1 70.94 314 ARG A C 1
ATOM 2407 O O . ARG A 1 314 ? -0.978 -24.875 -18.297 1 70.94 314 ARG A O 1
ATOM 2414 N N . GLY A 1 315 ? -1.987 -25.422 -16.422 1 59.59 315 GLY A N 1
ATOM 2415 C CA . GLY A 1 315 ? -2.6 -26.578 -17.062 1 59.59 315 GLY A CA 1
ATOM 2416 C C . GLY A 1 315 ? -3.807 -26.219 -17.906 1 59.59 315 GLY A C 1
ATOM 2417 O O . GLY A 1 315 ? -4.113 -26.922 -18.891 1 59.59 315 GLY A O 1
ATOM 2418 N N . SER A 1 316 ? -4.473 -25.219 -17.422 1 60.62 316 SER A N 1
ATOM 2419 C CA . SER A 1 316 ? -5.797 -25.016 -18 1 60.62 316 SER A CA 1
ATOM 2420 C C . SER A 1 316 ? -5.742 -24 -19.156 1 60.62 316 SER A C 1
ATOM 2422 O O . SER A 1 316 ? -6.691 -23.875 -19.922 1 60.62 316 SER A O 1
ATOM 2424 N N . LEU A 1 317 ? -4.738 -23.281 -19.25 1 64.69 317 LEU A N 1
ATOM 2425 C CA . LEU A 1 317 ? -4.727 -22.281 -20.312 1 64.69 317 LEU A CA 1
ATOM 2426 C C . LEU A 1 317 ? -4.559 -22.953 -21.688 1 64.69 317 LEU A C 1
ATOM 2428 O O . LEU A 1 317 ? -3.705 -23.828 -21.859 1 64.69 317 LEU A O 1
ATOM 2432 N N . ALA A 1 318 ? -5.641 -22.656 -22.547 1 72.75 318 ALA A N 1
ATOM 2433 C CA . ALA A 1 318 ? -5.586 -23.25 -23.875 1 72.75 318 ALA A CA 1
ATOM 2434 C C . ALA A 1 318 ? -5.996 -22.234 -24.938 1 72.75 318 ALA A C 1
ATOM 2436 O O . ALA A 1 318 ? -6.68 -21.25 -24.641 1 72.75 318 ALA A O 1
ATOM 2437 N N . VAL A 1 319 ? -5.438 -22.297 -26.078 1 82.31 319 VAL A N 1
ATOM 2438 C CA . VAL A 1 319 ? -5.871 -21.562 -27.266 1 82.31 319 VAL A CA 1
ATOM 2439 C C . VAL A 1 319 ? -7.008 -22.312 -27.953 1 82.31 319 VAL A C 1
ATOM 2441 O O . VAL A 1 319 ? -6.875 -23.516 -28.25 1 82.31 319 VAL A O 1
ATOM 2444 N N . LYS A 1 320 ? -8.156 -21.562 -28.047 1 79.38 320 LYS A N 1
ATOM 2445 C CA . LYS A 1 320 ? -9.297 -22.172 -28.719 1 79.38 320 LYS A CA 1
ATOM 2446 C C . LYS A 1 320 ? -9.508 -21.547 -30.094 1 79.38 320 LYS A C 1
ATOM 2448 O O . LYS A 1 320 ? -9.609 -20.328 -30.234 1 79.38 320 LYS A O 1
ATOM 2453 N N . LEU A 1 321 ? -9.484 -22.375 -31.109 1 80.94 321 LEU A N 1
ATOM 2454 C CA . LEU A 1 321 ? -9.766 -21.859 -32.438 1 80.94 321 LEU A CA 1
ATOM 2455 C C . LEU A 1 321 ? -10.328 -22.953 -33.344 1 80.94 321 LEU A C 1
ATOM 2457 O O . LEU A 1 321 ? -9.836 -24.078 -33.344 1 80.94 321 LEU A O 1
ATOM 2461 N N . VAL A 1 322 ? -11.352 -22.531 -34.125 1 80.19 322 VAL A N 1
ATOM 2462 C CA . VAL A 1 322 ? -12.023 -23.312 -35.156 1 80.19 322 VAL A CA 1
ATOM 2463 C C . VAL A 1 322 ? -12.188 -24.766 -34.656 1 80.19 322 VAL A C 1
ATOM 2465 O O . VAL A 1 322 ? -11.734 -25.688 -35.344 1 80.19 322 VAL A O 1
ATOM 2468 N N . GLY A 1 323 ? -12.766 -24.953 -33.5 1 73.88 323 GLY A N 1
ATOM 2469 C CA . GLY A 1 323 ? -13.047 -26.281 -32.969 1 73.88 323 GLY A CA 1
ATOM 2470 C C . GLY A 1 323 ? -11.82 -26.953 -32.406 1 73.88 323 GLY A C 1
ATOM 2471 O O . GLY A 1 323 ? -11.875 -28.141 -32.031 1 73.88 323 GLY A O 1
ATOM 2472 N N . THR A 1 324 ? -10.695 -26.312 -32.375 1 78.56 324 THR A N 1
ATOM 2473 C CA . THR A 1 324 ? -9.453 -26.844 -31.828 1 78.56 324 THR A CA 1
ATOM 2474 C C . THR A 1 324 ? -9.125 -26.219 -30.484 1 78.56 324 THR A C 1
ATOM 2476 O O . THR A 1 324 ? -9.336 -25.031 -30.281 1 78.56 324 THR A O 1
ATOM 2479 N N . TRP A 1 325 ? -8.727 -27.172 -29.609 1 78 325 TRP A N 1
ATOM 2480 C CA . TRP A 1 325 ? -8.297 -26.766 -28.266 1 78 325 TRP A CA 1
ATOM 2481 C C . TRP A 1 325 ? -6.824 -27.094 -28.047 1 78 325 TRP A C 1
ATOM 2483 O O . TRP A 1 325 ? -6.441 -28.266 -28.016 1 78 325 TRP A O 1
ATOM 2493 N N . LEU A 1 326 ? -6.012 -26.125 -27.953 1 84.81 326 LEU A N 1
ATOM 2494 C CA . LEU A 1 326 ? -4.57 -26.312 -27.812 1 84.81 326 LEU A CA 1
ATOM 2495 C C . LEU A 1 326 ? -4.102 -25.828 -26.438 1 84.81 326 LEU A C 1
ATOM 2497 O O . LEU A 1 326 ? -3.908 -24.625 -26.234 1 84.81 326 LEU A O 1
ATOM 2501 N N . PRO A 1 327 ? -3.947 -26.797 -25.516 1 78.75 327 PRO A N 1
ATOM 2502 C CA . PRO A 1 327 ? -3.441 -26.375 -24.219 1 78.75 327 PRO A CA 1
ATOM 2503 C C . PRO A 1 327 ? -2.107 -25.625 -24.312 1 78.75 327 PRO A C 1
ATOM 2505 O O . PRO A 1 327 ? -1.22 -26.047 -25.062 1 78.75 327 PRO A O 1
ATOM 2508 N N . MET A 1 328 ? -2.01 -24.562 -23.547 1 82.5 328 MET A N 1
ATOM 2509 C CA . MET A 1 328 ? -0.807 -23.734 -23.609 1 82.5 328 MET A CA 1
ATOM 2510 C C . MET A 1 328 ? 0.427 -24.547 -23.203 1 82.5 328 MET A C 1
ATOM 2512 O O . MET A 1 328 ? 1.508 -24.344 -23.766 1 82.5 328 MET A O 1
ATOM 2516 N N . MET A 1 329 ? 0.234 -25.453 -22.422 1 75.62 329 MET A N 1
ATOM 2517 C CA . MET A 1 329 ? 1.36 -26.266 -22 1 75.62 329 MET A CA 1
ATOM 2518 C C . MET A 1 329 ? 1.912 -27.078 -23.156 1 75.62 329 MET A C 1
ATOM 2520 O O . MET A 1 329 ? 3.127 -27.203 -23.312 1 75.62 329 MET A O 1
ATOM 2524 N N . VAL A 1 330 ? 1.011 -27.547 -23.875 1 75.38 330 VAL A N 1
ATOM 2525 C CA . VAL A 1 330 ? 1.392 -28.344 -25.031 1 75.38 330 VAL A CA 1
ATOM 2526 C C . VAL A 1 330 ? 2.08 -27.469 -26.062 1 75.38 330 VAL A C 1
ATOM 2528 O O . VAL A 1 330 ? 3.104 -27.844 -26.641 1 75.38 330 VAL A O 1
ATOM 2531 N N . LEU A 1 331 ? 1.537 -26.312 -26.219 1 87.62 331 LEU A N 1
ATOM 2532 C CA . LEU A 1 331 ? 2.117 -25.391 -27.188 1 87.62 331 LEU A CA 1
ATOM 2533 C C . LEU A 1 331 ? 3.527 -24.984 -26.781 1 87.62 331 LEU A C 1
ATOM 2535 O O . LEU A 1 331 ? 4.438 -24.938 -27.609 1 87.62 331 LEU A O 1
ATOM 2539 N N . LYS A 1 332 ? 3.693 -24.766 -25.531 1 84.06 332 LYS A N 1
ATOM 2540 C CA . LYS A 1 332 ? 5 -24.359 -25.016 1 84.06 332 LYS A CA 1
ATOM 2541 C C . LYS A 1 332 ? 6.027 -25.469 -25.172 1 84.06 332 LYS A C 1
ATOM 2543 O O . LYS A 1 332 ? 7.152 -25.234 -25.625 1 84.06 332 LYS A O 1
ATOM 2548 N N . GLU A 1 333 ? 5.625 -26.609 -24.828 1 80.25 333 GLU A N 1
ATOM 2549 C CA . GLU A 1 333 ? 6.52 -27.766 -24.953 1 80.25 333 GLU A CA 1
ATOM 2550 C C . GLU A 1 333 ? 6.914 -27.984 -26.406 1 80.25 333 GLU A C 1
ATOM 2552 O O . GLU A 1 333 ? 8.086 -28.219 -26.703 1 80.25 333 GLU A O 1
ATOM 2557 N N . MET A 1 334 ? 5.98 -27.938 -27.234 1 87.5 334 MET A N 1
ATOM 2558 C CA . MET A 1 334 ? 6.215 -28.156 -28.656 1 87.5 334 MET A CA 1
ATOM 2559 C C . MET A 1 334 ? 7.152 -27.094 -29.219 1 87.5 334 MET A C 1
ATOM 2561 O O . MET A 1 334 ? 8.125 -27.422 -29.906 1 87.5 334 MET A O 1
ATOM 2565 N N . LEU A 1 335 ? 6.844 -25.875 -28.906 1 91.69 335 LEU A N 1
ATOM 2566 C CA . LEU A 1 335 ? 7.648 -24.781 -29.422 1 91.69 335 LEU A CA 1
ATOM 2567 C C . LEU A 1 335 ? 9.07 -24.844 -28.859 1 91.69 335 LEU A C 1
ATOM 2569 O O . LEU A 1 335 ? 10.031 -24.578 -29.594 1 91.69 335 LEU A O 1
ATOM 2573 N N . ALA A 1 336 ? 9.164 -25.172 -27.609 1 85.38 336 ALA A N 1
ATOM 2574 C CA . ALA A 1 336 ? 10.484 -25.312 -27 1 85.38 336 ALA A CA 1
ATOM 2575 C C . ALA A 1 336 ? 11.32 -26.359 -27.719 1 85.38 336 ALA A C 1
ATOM 2577 O O . ALA A 1 336 ? 12.508 -26.156 -27.969 1 85.38 336 ALA A O 1
ATOM 2578 N N . GLU A 1 337 ? 10.727 -27.406 -28.062 1 86.5 337 GLU A N 1
ATOM 2579 C CA . GLU A 1 337 ? 11.406 -28.484 -28.766 1 86.5 337 GLU A CA 1
ATOM 2580 C C . GLU A 1 337 ? 11.844 -28.047 -30.156 1 86.5 337 GLU A C 1
ATOM 2582 O O . GLU A 1 337 ? 12.977 -28.312 -30.562 1 86.5 337 GLU A O 1
ATOM 2587 N N . VAL A 1 338 ? 11 -27.422 -30.828 1 91.88 338 VAL A N 1
ATOM 2588 C CA . VAL A 1 338 ? 11.273 -27.031 -32.219 1 91.88 338 VAL A CA 1
ATOM 2589 C C . VAL A 1 338 ? 12.328 -25.922 -32.25 1 91.88 338 VAL A C 1
ATOM 2591 O O . VAL A 1 338 ? 13.211 -25.938 -33.094 1 91.88 338 VAL A O 1
ATOM 2594 N N . LEU A 1 339 ? 12.195 -25.031 -31.297 1 90.5 339 LEU A N 1
ATOM 2595 C CA . LEU A 1 339 ? 13.07 -23.859 -31.297 1 90.5 339 LEU A CA 1
ATOM 2596 C C . LEU A 1 339 ? 14.359 -24.156 -30.547 1 90.5 339 LEU A C 1
ATOM 2598 O O . LEU A 1 339 ? 15.344 -23.422 -30.672 1 90.5 339 LEU A O 1
ATOM 2602 N N . GLY A 1 340 ? 14.312 -25.203 -29.719 1 82.56 340 GLY A N 1
ATOM 2603 C CA . GLY A 1 340 ? 15.484 -25.578 -28.953 1 82.56 340 GLY A CA 1
ATOM 2604 C C . GLY A 1 340 ? 15.727 -24.656 -27.766 1 82.56 340 GLY A C 1
ATOM 2605 O O . GLY A 1 340 ? 16.859 -24.531 -27.281 1 82.56 340 GLY A O 1
ATOM 2606 N N . THR A 1 341 ? 14.672 -23.906 -27.516 1 79.31 341 THR A N 1
ATOM 2607 C CA . THR A 1 341 ? 14.766 -23 -26.375 1 79.31 341 THR A CA 1
ATOM 2608 C C . THR A 1 341 ? 13.422 -22.891 -25.672 1 79.31 341 THR A C 1
ATOM 2610 O O . THR A 1 341 ? 12.367 -23.016 -26.297 1 79.31 341 THR A O 1
ATOM 2613 N N . ASP A 1 342 ? 13.453 -22.734 -24.344 1 75.25 342 ASP A N 1
ATOM 2614 C CA . ASP A 1 342 ? 12.227 -22.562 -23.562 1 75.25 342 ASP A CA 1
ATOM 2615 C C . ASP A 1 342 ? 11.508 -21.281 -23.953 1 75.25 342 ASP A C 1
ATOM 2617 O O . ASP A 1 342 ? 12.148 -20.281 -24.297 1 75.25 342 ASP A O 1
ATOM 2621 N N . VAL A 1 343 ? 10.102 -21.375 -23.969 1 79 343 VAL A N 1
ATOM 2622 C CA . VAL A 1 343 ? 9.32 -20.234 -24.406 1 79 343 VAL A CA 1
ATOM 2623 C C . VAL A 1 343 ? 8.414 -19.75 -23.281 1 79 343 VAL A C 1
ATOM 2625 O O . VAL A 1 343 ? 7.555 -18.891 -23.484 1 79 343 VAL A O 1
ATOM 2628 N N . VAL A 1 344 ? 8.586 -20.359 -22.141 1 71 344 VAL A N 1
ATOM 2629 C CA . VAL A 1 344 ? 7.77 -19.953 -21 1 71 344 VAL A CA 1
ATOM 2630 C C . VAL A 1 344 ? 8.023 -18.469 -20.672 1 71 344 VAL A C 1
ATOM 2632 O O . VAL A 1 344 ? 9.172 -18.047 -20.578 1 71 344 VAL A O 1
ATOM 2635 N N . GLY A 1 345 ? 6.961 -17.703 -20.531 1 73.19 345 GLY A N 1
ATOM 2636 C CA . GLY A 1 345 ? 7.062 -16.281 -20.25 1 73.19 345 GLY A CA 1
ATOM 2637 C C . GLY A 1 345 ? 7.422 -15.461 -21.469 1 73.19 345 GLY A C 1
ATOM 2638 O O . GLY A 1 345 ? 7.652 -14.25 -21.359 1 73.19 345 GLY A O 1
ATOM 2639 N N . ARG A 1 346 ? 7.488 -16.078 -22.609 1 80.31 346 ARG A N 1
ATOM 2640 C CA . ARG A 1 346 ? 7.934 -15.375 -23.812 1 80.31 346 ARG A CA 1
ATOM 2641 C C . ARG A 1 346 ? 6.961 -15.586 -24.969 1 80.31 346 ARG A C 1
ATOM 2643 O O . ARG A 1 346 ? 7.23 -15.18 -26.094 1 80.31 346 ARG A O 1
ATOM 2650 N N . LEU A 1 347 ? 5.984 -16.25 -24.672 1 87.94 347 LEU A N 1
ATOM 2651 C CA . LEU A 1 347 ? 5.047 -16.641 -25.719 1 87.94 347 LEU A CA 1
ATOM 2652 C C . LEU A 1 347 ? 3.67 -16.031 -25.469 1 87.94 347 LEU A C 1
ATOM 2654 O O . LEU A 1 347 ? 3.154 -16.078 -24.359 1 87.94 347 LEU A O 1
ATOM 2658 N N . GLN A 1 348 ? 3.225 -15.43 -26.438 1 91.12 348 GLN A N 1
ATOM 2659 C CA . GLN A 1 348 ? 1.814 -15.062 -26.5 1 91.12 348 GLN A CA 1
ATOM 2660 C C . GLN A 1 348 ? 1.139 -15.688 -27.719 1 91.12 348 GLN A C 1
ATOM 2662 O O . GLN A 1 348 ? 1.693 -15.68 -28.812 1 91.12 348 GLN A O 1
ATOM 2667 N N . CYS A 1 349 ? 0.017 -16.281 -27.5 1 91.69 349 CYS A N 1
ATOM 2668 C CA . CYS A 1 349 ? -0.791 -16.812 -28.594 1 91.69 349 CYS A CA 1
ATOM 2669 C C . CYS A 1 349 ? -1.935 -15.875 -28.938 1 91.69 349 CYS A C 1
ATOM 2671 O O . CYS A 1 349 ? -2.814 -15.625 -28.109 1 91.69 349 CYS A O 1
ATOM 2673 N N . ILE A 1 350 ? -1.848 -15.406 -30.156 1 92.25 350 ILE A N 1
ATOM 2674 C CA . ILE A 1 350 ? -2.848 -14.445 -30.609 1 92.25 350 ILE A CA 1
ATOM 2675 C C . ILE A 1 350 ? -3.725 -15.078 -31.688 1 92.25 350 ILE A C 1
ATOM 2677 O O . ILE A 1 350 ? -3.217 -15.688 -32.625 1 92.25 350 ILE A O 1
ATOM 2681 N N . THR A 1 351 ? -4.969 -15.008 -31.5 1 90.25 351 THR A N 1
ATOM 2682 C CA . THR A 1 351 ? -5.898 -15.461 -32.531 1 90.25 351 THR A CA 1
ATOM 2683 C C . THR A 1 351 ? -6.586 -14.266 -33.188 1 90.25 351 THR A C 1
ATOM 2685 O O . THR A 1 351 ? -6.98 -13.32 -32.5 1 90.25 351 THR A O 1
ATOM 2688 N N . ARG A 1 352 ? -6.574 -14.297 -34.438 1 89.06 352 ARG A N 1
ATOM 2689 C CA . ARG A 1 352 ? -7.258 -13.234 -35.156 1 89.06 352 ARG A CA 1
ATOM 2690 C C . ARG A 1 352 ? -7.859 -13.766 -36.469 1 89.06 352 ARG A C 1
ATOM 2692 O O . ARG A 1 352 ? -7.598 -14.906 -36.844 1 89.06 352 ARG A O 1
ATOM 2699 N N . TYR A 1 353 ? -8.719 -12.883 -37.125 1 85.62 353 TYR A N 1
ATOM 2700 C CA . TYR A 1 353 ? -9.281 -13.211 -38.406 1 85.62 353 TYR A CA 1
ATOM 2701 C C . TYR A 1 353 ? -8.477 -12.555 -39.531 1 85.62 353 TYR A C 1
ATOM 2703 O O . TYR A 1 353 ? -8.039 -11.414 -39.406 1 85.62 353 TYR A O 1
ATOM 2711 N N . GLU A 1 354 ? -8.148 -13.305 -40.469 1 83.56 354 GLU A N 1
ATOM 2712 C CA . GLU A 1 354 ? -7.645 -12.797 -41.719 1 83.56 354 GLU A CA 1
ATOM 2713 C C . GLU A 1 354 ? -8.5 -13.281 -42.906 1 83.56 354 GLU A C 1
ATOM 2715 O O . GLU A 1 354 ? -8.305 -14.391 -43.406 1 83.56 354 GLU A O 1
ATOM 2720 N N . GLY A 1 355 ? -9.391 -12.375 -43.375 1 77.88 355 GLY A N 1
ATOM 2721 C CA . GLY A 1 355 ? -10.391 -12.828 -44.344 1 77.88 355 GLY A CA 1
ATOM 2722 C C . GLY A 1 355 ? -11.359 -13.836 -43.75 1 77.88 355 GLY A C 1
ATOM 2723 O O . GLY A 1 355 ? -12.023 -13.555 -42.75 1 77.88 355 GLY A O 1
ATOM 2724 N N . LEU A 1 356 ? -11.445 -15 -44.375 1 77.19 356 LEU A N 1
ATOM 2725 C CA . LEU A 1 356 ? -12.367 -16.047 -43.938 1 77.19 356 LEU A CA 1
ATOM 2726 C C . LEU A 1 356 ? -11.656 -17.062 -43.062 1 77.19 356 LEU A C 1
ATOM 2728 O O . LEU A 1 356 ? -12.281 -18.016 -42.562 1 77.19 356 LEU A O 1
ATOM 2732 N N . GLN A 1 357 ? -10.43 -16.781 -42.781 1 85.69 357 GLN A N 1
ATOM 2733 C CA . GLN A 1 357 ? -9.672 -17.766 -42 1 85.69 357 GLN A CA 1
ATOM 2734 C C . GLN A 1 357 ? -9.305 -17.219 -40.625 1 85.69 357 GLN A C 1
ATOM 2736 O O . GLN A 1 357 ? -9.219 -16 -40.438 1 85.69 357 GLN A O 1
ATOM 2741 N N . THR A 1 358 ? -9.203 -18.172 -39.656 1 90.88 358 THR A N 1
ATOM 2742 C CA . THR A 1 358 ? -8.641 -17.859 -38.375 1 90.88 358 THR A CA 1
ATOM 2743 C C . THR A 1 358 ? -7.125 -18.047 -38.375 1 90.88 358 THR A C 1
ATOM 2745 O O . THR A 1 358 ? -6.621 -19 -38.938 1 90.88 358 THR A O 1
ATOM 2748 N N . VAL A 1 359 ? -6.477 -17.047 -37.812 1 92.81 359 VAL A N 1
ATOM 2749 C CA . VAL A 1 359 ? -5.02 -17.094 -37.75 1 92.81 359 VAL A CA 1
ATOM 2750 C C . VAL A 1 359 ? -4.578 -17.297 -36.312 1 92.81 359 VAL A C 1
ATOM 2752 O O . VAL A 1 359 ? -5.137 -16.703 -35.375 1 92.81 359 VAL A O 1
ATOM 2755 N N . LEU A 1 360 ? -3.693 -18.266 -36.094 1 94.19 360 LEU A N 1
ATOM 2756 C CA . LEU A 1 360 ? -2.941 -18.375 -34.875 1 94.19 360 LEU A CA 1
ATOM 2757 C C . LEU A 1 360 ? -1.542 -17.797 -35.031 1 94.19 360 LEU A C 1
ATOM 2759 O O . LEU A 1 360 ? -0.743 -18.281 -35.812 1 94.19 360 LEU A O 1
ATOM 2763 N N . LEU A 1 361 ? -1.377 -16.719 -34.312 1 95.19 361 LEU A N 1
ATOM 2764 C CA . LEU A 1 361 ? -0.09 -16.031 -34.344 1 95.19 361 LEU A CA 1
ATOM 2765 C C . LEU A 1 361 ? 0.667 -16.297 -33.031 1 95.19 361 LEU A C 1
ATOM 2767 O O . LEU A 1 361 ? 0.135 -16.062 -31.938 1 95.19 361 LEU A O 1
ATOM 2771 N N . PHE A 1 362 ? 1.836 -16.875 -33.219 1 95.5 362 PHE A N 1
ATOM 2772 C CA . PHE A 1 362 ? 2.754 -16.969 -32.094 1 95.5 362 PHE A CA 1
ATOM 2773 C C . PHE A 1 362 ? 3.66 -15.75 -32.031 1 95.5 362 PHE A C 1
ATOM 2775 O O . PHE A 1 362 ? 4.578 -15.602 -32.844 1 95.5 362 PHE A O 1
ATOM 2782 N N . ARG A 1 363 ? 3.32 -14.891 -31.016 1 94.19 363 ARG A N 1
ATOM 2783 C CA . ARG A 1 363 ? 4.219 -13.773 -30.734 1 94.19 363 ARG A CA 1
ATOM 2784 C C . ARG A 1 363 ? 5.227 -14.141 -29.641 1 94.19 363 ARG A C 1
ATOM 2786 O O . ARG A 1 363 ? 4.848 -14.469 -28.516 1 94.19 363 ARG A O 1
ATOM 2793 N N . MET A 1 364 ? 6.477 -14.109 -29.984 1 91.88 364 MET A N 1
ATOM 2794 C CA . MET A 1 364 ? 7.5 -14.617 -29.078 1 91.88 364 MET A CA 1
ATOM 2795 C C . MET A 1 364 ? 8.594 -13.578 -28.859 1 91.88 364 MET A C 1
ATOM 2797 O O . MET A 1 364 ? 9.07 -12.961 -29.828 1 91.88 364 MET A O 1
ATOM 2801 N N . ALA A 1 365 ? 8.922 -13.406 -27.609 1 87 365 ALA A N 1
ATOM 2802 C CA . ALA A 1 365 ? 10.078 -12.57 -27.281 1 87 365 ALA A CA 1
ATOM 2803 C C . ALA A 1 365 ? 11.383 -13.336 -27.469 1 87 365 ALA A C 1
ATOM 2805 O O . ALA A 1 365 ? 12.102 -13.586 -26.484 1 87 365 ALA A O 1
ATOM 2806 N N . LEU A 1 366 ? 11.75 -13.727 -28.75 1 86 366 LEU A N 1
ATOM 2807 C CA . LEU A 1 366 ? 12.938 -14.445 -29.172 1 86 366 LEU A CA 1
ATOM 2808 C C . LEU A 1 366 ? 13.469 -13.883 -30.484 1 86 366 LEU A C 1
ATOM 2810 O O . LEU A 1 366 ? 12.742 -13.203 -31.219 1 86 366 LEU A O 1
ATOM 2814 N N . GLU A 1 367 ? 14.773 -14.102 -30.594 1 87.19 367 GLU A N 1
ATOM 2815 C CA . GLU A 1 367 ? 15.344 -13.734 -31.891 1 87.19 367 GLU A CA 1
ATOM 2816 C C . GLU A 1 367 ? 14.766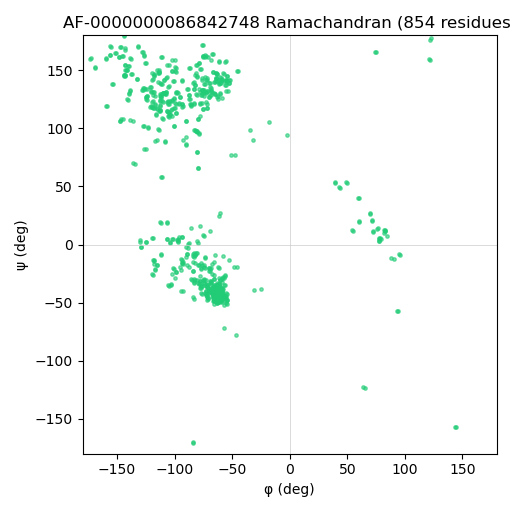 -14.586 -33.031 1 87.19 367 GLU A C 1
ATOM 2818 O O . GLU A 1 367 ? 14.555 -15.789 -32.844 1 87.19 367 GLU A O 1
ATOM 2823 N N . ARG A 1 368 ? 14.531 -13.953 -34.125 1 92.25 368 ARG A N 1
ATOM 2824 C CA . ARG A 1 368 ? 14.023 -14.664 -35.312 1 92.25 368 ARG A CA 1
ATOM 2825 C C . ARG A 1 368 ? 14.992 -15.758 -35.719 1 92.25 368 ARG A C 1
ATOM 2827 O O . ARG A 1 368 ? 16.172 -15.492 -35.969 1 92.25 368 ARG A O 1
ATOM 2834 N N . PRO A 1 369 ? 14.43 -16.875 -35.812 1 90.75 369 PRO A N 1
ATOM 2835 C CA . PRO A 1 369 ? 15.32 -17.938 -36.281 1 90.75 369 PRO A CA 1
ATOM 2836 C C . PRO A 1 369 ? 15.625 -17.812 -37.781 1 90.75 369 PRO A C 1
ATOM 2838 O O . PRO A 1 369 ? 14.781 -17.359 -38.562 1 90.75 369 PRO A O 1
ATOM 2841 N N . GLY A 1 370 ? 16.828 -18.141 -38.188 1 87.81 370 GLY A N 1
ATOM 2842 C CA . GLY A 1 370 ? 17.234 -18.094 -39.562 1 87.81 370 GLY A CA 1
ATOM 2843 C C . GLY A 1 370 ? 16.391 -18.969 -40.469 1 87.81 370 GLY A C 1
ATOM 2844 O O . GLY A 1 370 ? 16.266 -18.719 -41.688 1 87.81 370 GLY A O 1
ATOM 2845 N N . ASN A 1 371 ? 15.898 -19.953 -39.938 1 91.38 371 ASN A N 1
ATOM 2846 C CA . ASN A 1 371 ? 15.094 -20.906 -40.688 1 91.38 371 ASN A CA 1
ATOM 2847 C C . ASN A 1 371 ? 13.633 -20.859 -40.25 1 91.38 371 ASN A C 1
ATOM 2849 O O . ASN A 1 371 ? 13.039 -21.906 -39.969 1 91.38 371 ASN A O 1
ATOM 2853 N N . GLU A 1 372 ? 13.008 -19.734 -40.344 1 92.06 372 GLU A N 1
ATOM 2854 C CA . GLU A 1 372 ? 11.641 -19.547 -39.844 1 92.06 372 GLU A CA 1
ATOM 2855 C C . GLU A 1 372 ? 10.664 -20.453 -40.562 1 92.06 372 GLU A C 1
ATOM 2857 O O . GLU A 1 372 ? 9.734 -21 -39.969 1 92.06 372 GLU A O 1
ATOM 2862 N N . ASP A 1 373 ? 10.906 -20.594 -41.875 1 91.94 373 ASP A N 1
ATOM 2863 C CA . ASP A 1 373 ? 10.008 -21.438 -42.656 1 91.94 373 ASP A CA 1
ATOM 2864 C C . ASP A 1 373 ? 10.039 -22.875 -42.188 1 91.94 373 ASP A C 1
ATOM 2866 O O . ASP A 1 373 ? 9.008 -23.547 -42.125 1 91.94 373 ASP A O 1
ATOM 2870 N N . VAL A 1 374 ? 11.203 -23.281 -41.906 1 93.44 374 VAL A N 1
ATOM 2871 C CA . VAL A 1 374 ? 11.359 -24.641 -41.406 1 93.44 374 VAL A CA 1
ATOM 2872 C C . VAL A 1 374 ? 10.664 -24.766 -40.031 1 93.44 374 VAL A C 1
ATOM 2874 O O . VAL A 1 374 ? 10 -25.766 -39.781 1 93.44 374 VAL A O 1
ATOM 2877 N N . VAL A 1 375 ? 10.828 -23.781 -39.219 1 94.25 375 VAL A N 1
ATOM 2878 C CA . VAL A 1 375 ? 10.188 -23.766 -37.906 1 94.25 375 VAL A CA 1
ATOM 2879 C C . VAL A 1 375 ? 8.672 -23.844 -38.062 1 94.25 375 VAL A C 1
ATOM 2881 O O . VAL A 1 375 ? 8.016 -24.641 -37.375 1 94.25 375 VAL A O 1
ATOM 2884 N N . ARG A 1 376 ? 8.18 -23.094 -38.938 1 94.44 376 ARG A N 1
ATOM 2885 C CA . ARG A 1 376 ? 6.738 -23.062 -39.188 1 94.44 376 ARG A CA 1
ATOM 2886 C C . ARG A 1 376 ? 6.227 -24.438 -39.594 1 94.44 376 ARG A C 1
ATOM 2888 O O . ARG A 1 376 ? 5.199 -24.906 -39.125 1 94.44 376 ARG A O 1
ATOM 2895 N N . GLU A 1 377 ? 6.934 -24.984 -40.469 1 94.12 377 GLU A N 1
ATOM 2896 C CA . GLU A 1 377 ? 6.539 -26.297 -41 1 94.12 377 GLU A CA 1
ATOM 2897 C C . GLU A 1 377 ? 6.605 -27.344 -39.875 1 94.12 377 GLU A C 1
ATOM 2899 O O . GLU A 1 377 ? 5.719 -28.203 -39.781 1 94.12 377 GLU A O 1
ATOM 2904 N N . GLN A 1 378 ? 7.652 -27.234 -39.156 1 95.19 378 GLN A N 1
ATOM 2905 C CA . GLN A 1 378 ? 7.812 -28.188 -38.062 1 95.19 378 GLN A CA 1
ATOM 2906 C C . GLN A 1 378 ? 6.699 -28.031 -37.031 1 95.19 378 GLN A C 1
ATOM 2908 O O . GLN A 1 378 ? 6.152 -29.031 -36.531 1 95.19 378 GLN A O 1
ATOM 2913 N N . VAL A 1 379 ? 6.383 -26.828 -36.688 1 95.44 379 VAL A N 1
ATOM 2914 C CA . VAL A 1 379 ? 5.34 -26.562 -35.719 1 95.44 379 VAL A CA 1
ATOM 2915 C C . VAL A 1 379 ? 3.99 -27.031 -36.25 1 95.44 379 VAL A C 1
ATOM 2917 O O . VAL A 1 379 ? 3.232 -27.703 -35.531 1 95.44 379 VAL A O 1
ATOM 2920 N N . ASP A 1 380 ? 3.713 -26.688 -37.438 1 94.62 380 ASP A N 1
ATOM 2921 C CA . ASP A 1 380 ? 2.461 -27.125 -38.031 1 94.62 380 ASP A CA 1
ATOM 2922 C C . ASP A 1 380 ? 2.375 -28.641 -38.094 1 94.62 380 ASP A C 1
ATOM 2924 O O . ASP A 1 380 ? 1.317 -29.219 -37.812 1 94.62 380 ASP A O 1
ATOM 2928 N N . GLY A 1 381 ? 3.463 -29.234 -38.469 1 93.88 381 GLY A N 1
ATOM 2929 C CA . GLY A 1 381 ? 3.506 -30.688 -38.5 1 93.88 381 GLY A CA 1
ATOM 2930 C C . GLY A 1 381 ? 3.221 -31.312 -37.156 1 93.88 381 GLY A C 1
ATOM 2931 O O . GLY A 1 381 ? 2.467 -32.281 -37.062 1 93.88 381 GLY A O 1
ATOM 2932 N N . ARG A 1 382 ? 3.797 -30.734 -36.156 1 93.31 382 ARG A N 1
ATOM 2933 C CA . ARG A 1 382 ? 3.588 -31.25 -34.812 1 93.31 382 ARG A CA 1
ATOM 2934 C C . ARG A 1 382 ? 2.145 -31.031 -34.375 1 93.31 382 ARG A C 1
ATOM 2936 O O . ARG A 1 382 ? 1.554 -31.906 -33.719 1 93.31 382 ARG A O 1
ATOM 2943 N N . LEU A 1 383 ? 1.608 -29.906 -34.656 1 93 383 LEU A N 1
ATOM 2944 C CA . LEU A 1 383 ? 0.22 -29.625 -34.312 1 93 383 LEU A CA 1
ATOM 2945 C C . LEU A 1 383 ? -0.723 -30.594 -35.031 1 93 383 LEU A C 1
ATOM 2947 O O . LEU A 1 383 ? -1.695 -31.062 -34.438 1 93 383 LEU A O 1
ATOM 2951 N N . ARG A 1 384 ? -0.381 -30.891 -36.219 1 91.06 384 ARG A N 1
ATOM 2952 C CA . ARG A 1 384 ? -1.185 -31.828 -37 1 91.06 384 ARG A CA 1
ATOM 2953 C C . ARG A 1 384 ? -1.14 -33.219 -36.375 1 91.06 384 ARG A C 1
ATOM 2955 O O . ARG A 1 384 ? -2.139 -33.938 -36.375 1 91.06 384 ARG A O 1
ATOM 2962 N N . ALA A 1 385 ? 0.017 -33.531 -35.875 1 90.5 385 ALA A N 1
ATOM 2963 C CA . ALA A 1 385 ? 0.199 -34.844 -35.281 1 90.5 385 ALA A CA 1
ATOM 2964 C C . ALA A 1 385 ? -0.515 -34.938 -33.938 1 90.5 385 ALA A C 1
ATOM 2966 O O . ALA A 1 385 ? -1.017 -36 -33.562 1 90.5 385 ALA A O 1
ATOM 2967 N N . MET A 1 386 ? -0.599 -33.844 -33.281 1 84.44 386 MET A N 1
ATOM 2968 C CA . MET A 1 386 ? -1.094 -33.875 -31.922 1 84.44 386 MET A CA 1
ATOM 2969 C C . MET A 1 386 ? -2.588 -33.594 -31.875 1 84.44 386 MET A C 1
ATOM 2971 O O . MET A 1 386 ? -3.26 -33.906 -30.891 1 84.44 386 MET A O 1
ATOM 2975 N N . SER A 1 387 ? -3.07 -32.969 -32.875 1 86.94 387 SER A N 1
ATOM 2976 C CA . SER A 1 387 ? -4.465 -32.531 -32.875 1 86.94 387 SER A CA 1
ATOM 2977 C C . SER A 1 387 ? -5.141 -32.812 -34.219 1 86.94 387 SER A C 1
ATOM 2979 O O . SER A 1 387 ? -4.914 -32.062 -35.156 1 86.94 387 SER A O 1
ATOM 2981 N N . ALA A 1 388 ? -5.988 -33.812 -34.188 1 86.38 388 ALA A N 1
ATOM 2982 C CA . ALA A 1 388 ? -6.738 -34.125 -35.406 1 86.38 388 ALA A CA 1
ATOM 2983 C C . ALA A 1 388 ? -7.621 -32.938 -35.844 1 86.38 388 ALA A C 1
ATOM 2985 O O . ALA A 1 388 ? -7.77 -32.688 -37.031 1 86.38 388 ALA A O 1
ATOM 2986 N N . SER A 1 389 ? -8.125 -32.312 -34.844 1 87.06 389 SER A N 1
ATOM 2987 C CA . SER A 1 389 ? -8.984 -31.172 -35.125 1 87.06 389 SER A CA 1
ATOM 2988 C C . SER A 1 389 ? -8.195 -30.047 -35.781 1 87.06 389 SER A C 1
ATOM 2990 O O . SER A 1 389 ? -8.703 -29.359 -36.656 1 87.06 389 SER A O 1
ATOM 2992 N N . TRP A 1 390 ? -7.004 -29.844 -35.406 1 91.38 390 TRP A N 1
ATOM 2993 C CA . TRP A 1 390 ? -6.129 -28.859 -36.031 1 91.38 390 TRP A CA 1
ATOM 2994 C C . TRP A 1 390 ? -5.887 -29.219 -37.5 1 91.38 390 TRP A C 1
ATOM 2996 O O . TRP A 1 390 ? -6.031 -28.359 -38.375 1 91.38 390 TRP A O 1
ATOM 3006 N N . ALA A 1 391 ? -5.531 -30.453 -37.719 1 91.88 391 ALA A N 1
ATOM 3007 C CA . ALA A 1 391 ? -5.246 -30.906 -39.094 1 91.88 391 ALA A CA 1
ATOM 3008 C C . ALA A 1 391 ? -6.457 -30.734 -40 1 91.88 391 ALA A C 1
ATOM 3010 O O . ALA A 1 391 ? -6.332 -30.219 -41.125 1 91.88 391 ALA A O 1
ATOM 3011 N N . LYS A 1 392 ? -7.559 -31.109 -39.438 1 89.25 392 LYS A N 1
ATOM 3012 C CA . LYS A 1 392 ? -8.797 -31 -40.219 1 89.25 392 LYS A CA 1
ATOM 3013 C C . LYS A 1 392 ? -9.094 -29.531 -40.531 1 89.25 392 LYS A C 1
ATOM 3015 O O . LYS A 1 392 ? -9.453 -29.219 -41.688 1 89.25 392 LYS A O 1
ATOM 3020 N N . ALA A 1 393 ? -8.992 -28.719 -39.594 1 90.69 393 ALA A N 1
ATOM 3021 C CA . ALA A 1 393 ? -9.297 -27.297 -39.781 1 90.69 393 ALA A CA 1
ATOM 3022 C C . ALA A 1 393 ? -8.312 -26.656 -40.75 1 90.69 393 ALA A C 1
ATOM 3024 O O . ALA A 1 393 ? -8.695 -25.797 -41.531 1 90.69 393 ALA A O 1
ATOM 3025 N N . ARG A 1 394 ? -7.105 -27.016 -40.688 1 91.94 394 ARG A N 1
ATOM 3026 C CA . ARG A 1 394 ? -6.07 -26.516 -41.594 1 91.94 394 ARG A CA 1
ATOM 3027 C C . ARG A 1 394 ? -6.34 -26.953 -43.031 1 91.94 394 ARG A C 1
ATOM 3029 O O . ARG A 1 394 ? -6.254 -26.141 -43.938 1 91.94 394 ARG A O 1
ATOM 3036 N N . ASP A 1 395 ? -6.66 -28.156 -43.125 1 91.5 395 ASP A N 1
ATOM 3037 C CA . ASP A 1 395 ? -6.898 -28.719 -44.469 1 91.5 395 ASP A CA 1
ATOM 3038 C C . ASP A 1 395 ? -8.172 -28.141 -45.062 1 91.5 395 ASP A C 1
ATOM 3040 O O . ASP A 1 395 ? -8.25 -27.938 -46.281 1 91.5 395 ASP A O 1
ATOM 3044 N N . ALA A 1 396 ? -9.109 -27.828 -44.219 1 88.81 396 ALA A N 1
ATOM 3045 C CA . ALA A 1 396 ? -10.383 -27.266 -44.688 1 88.81 396 ALA A CA 1
ATOM 3046 C C . ALA A 1 396 ? -10.258 -25.781 -44.969 1 88.81 396 ALA A C 1
ATOM 3048 O O . ALA A 1 396 ? -11.18 -25.156 -45.5 1 88.81 396 ALA A O 1
ATOM 3049 N N . GLY A 1 397 ? -9.141 -25.234 -44.625 1 87.69 397 GLY A N 1
ATOM 3050 C CA . GLY A 1 397 ? -8.914 -23.828 -44.844 1 87.69 397 GLY A CA 1
ATOM 3051 C C . GLY A 1 397 ? -9.516 -22.938 -43.781 1 87.69 397 GLY A C 1
ATOM 3052 O O . GLY A 1 397 ? -9.656 -21.719 -44 1 87.69 397 GLY A O 1
ATOM 3053 N N . GLY A 1 398 ? -9.953 -23.5 -42.781 1 88.62 398 GLY A N 1
ATOM 3054 C CA . GLY A 1 398 ? -10.508 -22.734 -41.688 1 88.62 398 GLY A CA 1
ATOM 3055 C C . GLY A 1 398 ? -9.453 -21.984 -40.875 1 88.62 398 GLY A C 1
ATOM 3056 O O . GLY A 1 398 ? -9.734 -20.953 -40.281 1 88.62 398 GLY A O 1
ATOM 3057 N N . ILE A 1 399 ? -8.336 -22.609 -40.781 1 92.94 399 ILE A N 1
ATOM 3058 C CA . ILE A 1 399 ? -7.211 -21.984 -40.094 1 92.94 399 ILE A CA 1
ATOM 3059 C C . ILE A 1 399 ? -6.102 -21.672 -41.094 1 92.94 399 ILE A C 1
ATOM 3061 O O . ILE A 1 399 ? -5.699 -22.531 -41.875 1 92.94 399 ILE A O 1
ATOM 3065 N N . ALA A 1 400 ? -5.648 -20.438 -41.031 1 92.56 400 ALA A N 1
ATOM 3066 C CA . ALA A 1 400 ? -4.566 -20 -41.906 1 92.56 400 ALA A CA 1
ATOM 3067 C C . ALA A 1 400 ? -3.225 -20.578 -41.469 1 92.56 400 ALA A C 1
ATOM 3069 O O . ALA A 1 400 ? -3.107 -21.094 -40.344 1 92.56 400 ALA A O 1
ATOM 3070 N N . PRO A 1 401 ? -2.246 -20.547 -42.438 1 91.62 401 PRO A N 1
ATOM 3071 C CA . PRO A 1 401 ? -0.899 -20.938 -42 1 91.62 401 PRO A CA 1
ATOM 3072 C C . PRO A 1 401 ? -0.421 -20.156 -40.781 1 91.62 401 PRO A C 1
ATOM 3074 O O . PRO A 1 401 ? -0.708 -18.953 -40.656 1 91.62 401 PRO A O 1
ATOM 3077 N N . LEU A 1 402 ? 0.281 -20.891 -39.906 1 94.38 402 LEU A N 1
ATOM 3078 C CA . LEU A 1 402 ? 0.802 -20.312 -38.688 1 94.38 402 LEU A CA 1
ATOM 3079 C C . LEU A 1 402 ? 1.627 -19.062 -38.969 1 94.38 402 LEU A C 1
ATOM 3081 O O . LEU A 1 402 ? 2.377 -19.016 -39.938 1 94.38 402 LEU A O 1
ATOM 3085 N N . ARG A 1 403 ? 1.431 -18.141 -38.156 1 94.19 403 ARG A N 1
ATOM 3086 C CA . ARG A 1 403 ? 2.24 -16.938 -38.219 1 94.19 403 ARG A CA 1
ATOM 3087 C C . ARG A 1 403 ? 3.105 -16.781 -36.969 1 94.19 403 ARG A C 1
ATOM 3089 O O . ARG A 1 403 ? 2.736 -17.234 -35.906 1 94.19 403 ARG A O 1
ATOM 3096 N N . PHE A 1 404 ? 4.242 -16.203 -37.25 1 95.56 404 PHE A N 1
ATOM 3097 C CA . PHE A 1 404 ? 5.164 -15.914 -36.156 1 95.56 404 PHE A CA 1
ATOM 3098 C C . PHE A 1 404 ? 5.531 -14.438 -36.125 1 95.56 404 PHE A C 1
ATOM 3100 O O . PHE A 1 404 ? 5.723 -13.828 -37.188 1 95.56 404 PHE A O 1
ATOM 3107 N N . GLU A 1 405 ? 5.488 -13.859 -34.969 1 94.88 405 GLU A N 1
ATOM 3108 C CA . GLU A 1 405 ? 6.062 -12.539 -34.688 1 94.88 405 GLU A CA 1
ATOM 3109 C C . GLU A 1 405 ? 7.184 -12.625 -33.656 1 94.88 405 GLU A C 1
ATOM 3111 O O . GLU A 1 405 ? 7 -13.195 -32.594 1 94.88 405 GLU A O 1
ATOM 3116 N N . TRP A 1 406 ? 8.25 -12.188 -34.125 1 94.12 406 TRP A N 1
ATOM 3117 C CA . TRP A 1 406 ? 9.422 -12.18 -33.25 1 94.12 406 TRP A CA 1
ATOM 3118 C C . TRP A 1 406 ? 9.703 -10.773 -32.75 1 94.12 406 TRP A C 1
ATOM 3120 O O . TRP A 1 406 ? 10.016 -9.875 -33.531 1 94.12 406 TRP A O 1
ATOM 3130 N N . VAL A 1 407 ? 9.5 -10.602 -31.406 1 91.19 407 VAL A N 1
ATOM 3131 C CA . VAL A 1 407 ? 9.555 -9.266 -30.812 1 91.19 407 VAL A CA 1
ATOM 3132 C C . VAL A 1 407 ? 10.5 -9.273 -29.609 1 91.19 407 VAL A C 1
ATOM 3134 O O . VAL A 1 407 ? 11.008 -10.328 -29.234 1 91.19 407 VAL A O 1
ATOM 3137 N N . GLY A 1 408 ? 10.836 -8.117 -29.219 1 82.25 408 GLY A N 1
ATOM 3138 C CA . GLY A 1 408 ? 11.414 -8.008 -27.891 1 82.25 408 GLY A CA 1
ATOM 3139 C C . GLY A 1 408 ? 10.383 -8.125 -26.781 1 82.25 408 GLY A C 1
ATOM 3140 O O . GLY A 1 408 ? 9.18 -8.18 -27.047 1 82.25 408 GLY A O 1
ATOM 3141 N N . ILE A 1 409 ? 10.82 -8.195 -25.609 1 74.94 409 ILE A N 1
ATOM 3142 C CA . ILE A 1 409 ? 9.93 -8.352 -24.453 1 74.94 409 ILE A CA 1
ATOM 3143 C C . ILE A 1 409 ? 8.914 -7.211 -24.438 1 74.94 409 ILE A C 1
ATOM 3145 O O . ILE A 1 409 ? 7.762 -7.406 -24.047 1 74.94 409 ILE A O 1
ATOM 3149 N N . ASP A 1 410 ? 9.383 -6.102 -24.859 1 74.38 410 ASP A N 1
ATOM 3150 C CA . ASP A 1 410 ? 8.516 -4.926 -24.875 1 74.38 410 ASP A CA 1
ATOM 3151 C C . ASP A 1 410 ? 7.395 -5.082 -25.891 1 74.38 410 ASP A C 1
ATOM 3153 O O . ASP A 1 410 ? 6.414 -4.332 -25.875 1 74.38 410 ASP A O 1
ATOM 3157 N N . GLY A 1 411 ? 7.594 -5.992 -26.734 1 83.19 411 GLY A N 1
ATOM 3158 C CA . GLY A 1 411 ? 6.57 -6.25 -27.734 1 83.19 411 GLY A CA 1
ATOM 3159 C C . GLY A 1 411 ? 5.457 -7.152 -27.234 1 83.19 411 GLY A C 1
ATOM 3160 O O . GLY A 1 411 ? 4.426 -7.297 -27.891 1 83.19 411 GLY A O 1
ATOM 3161 N N . LEU A 1 412 ? 5.613 -7.699 -26.062 1 85.62 412 LEU A N 1
ATOM 3162 C CA . LEU A 1 412 ? 4.574 -8.531 -25.469 1 85.62 412 LEU A CA 1
ATOM 3163 C C . LEU A 1 412 ? 3.578 -7.68 -24.688 1 85.62 412 LEU A C 1
ATOM 3165 O O . LEU A 1 412 ? 3.885 -6.547 -24.312 1 85.62 412 LEU A O 1
ATOM 3169 N N . VAL A 1 413 ? 2.379 -8.164 -24.609 1 81.06 413 VAL A N 1
ATOM 3170 C CA . VAL A 1 413 ? 1.307 -7.457 -23.906 1 81.06 413 VAL A CA 1
ATOM 3171 C C . VAL A 1 413 ? 1.224 -7.941 -22.469 1 81.06 413 VAL A C 1
ATOM 3173 O O . VAL A 1 413 ? 1.066 -9.141 -22.219 1 81.06 413 VAL A O 1
ATOM 3176 N N . PHE A 1 414 ? 1.388 -7.055 -21.562 1 75.25 414 PHE A N 1
ATOM 3177 C CA . PHE A 1 414 ? 1.27 -7.332 -20.141 1 75.25 414 PHE A CA 1
ATOM 3178 C C . PHE A 1 414 ? 0.067 -6.605 -19.547 1 75.25 414 PHE A C 1
ATOM 3180 O O . PHE A 1 414 ? -0.326 -5.543 -20.031 1 75.25 414 PHE A O 1
ATOM 3187 N N . LEU A 1 415 ? -0.493 -7.25 -18.547 1 69.88 415 LEU A N 1
ATOM 3188 C CA . LEU A 1 415 ? -1.512 -6.551 -17.766 1 69.88 415 LEU A CA 1
ATOM 3189 C C . LEU A 1 415 ? -0.885 -5.469 -16.906 1 69.88 415 LEU A C 1
ATOM 3191 O O . LEU A 1 415 ? -0.025 -5.754 -16.062 1 69.88 415 LEU A O 1
ATOM 3195 N N . GLN A 1 416 ? -1.261 -4.254 -17.156 1 62.03 416 GLN A N 1
ATOM 3196 C CA . GLN A 1 416 ? -0.62 -3.102 -16.531 1 62.03 416 GLN A CA 1
ATOM 3197 C C . GLN A 1 416 ? -0.779 -3.143 -15.016 1 62.03 416 GLN A C 1
ATOM 3199 O O . GLN A 1 416 ? 0.149 -2.803 -14.273 1 62.03 416 GLN A O 1
ATOM 3204 N N . ARG A 1 417 ? -1.862 -3.627 -14.609 1 62.59 417 ARG A N 1
ATOM 3205 C CA . ARG A 1 417 ? -2.182 -3.566 -13.188 1 62.59 417 ARG A CA 1
ATOM 3206 C C . ARG A 1 417 ? -1.409 -4.625 -12.414 1 62.59 417 ARG A C 1
ATOM 3208 O O . ARG A 1 417 ? -0.826 -4.332 -11.367 1 62.59 417 ARG A O 1
ATOM 3215 N N . SER A 1 418 ? -1.345 -5.879 -13.039 1 63.81 418 SER A N 1
ATOM 3216 C CA . SER A 1 418 ? -0.728 -6.992 -12.328 1 63.81 418 SER A CA 1
ATOM 3217 C C . SER A 1 418 ? 0.693 -7.246 -12.812 1 63.81 418 SER A C 1
ATOM 3219 O O . SER A 1 418 ? 1.475 -7.926 -12.148 1 63.81 418 SER A O 1
ATOM 3221 N N . GLY A 1 419 ? 0.968 -6.738 -14.031 1 64.75 419 GLY A N 1
ATOM 3222 C CA . GLY A 1 419 ? 2.262 -6.992 -14.648 1 64.75 419 GLY A CA 1
ATOM 3223 C C . GLY A 1 419 ? 2.377 -8.383 -15.25 1 64.75 419 GLY A C 1
ATOM 3224 O O . GLY A 1 419 ? 3.438 -8.758 -15.742 1 64.75 419 GLY A O 1
ATOM 3225 N N . LYS A 1 420 ? 1.312 -9.086 -15.211 1 70.44 420 LYS A N 1
ATOM 3226 C CA . LYS A 1 420 ? 1.354 -10.453 -15.711 1 70.44 420 LYS A CA 1
ATOM 3227 C C . LYS A 1 420 ? 1.245 -10.492 -17.234 1 70.44 420 LYS A C 1
ATOM 3229 O O . LYS A 1 420 ? 0.535 -9.68 -17.828 1 70.44 420 LYS A O 1
ATOM 3234 N N . LEU A 1 421 ? 1.953 -11.422 -17.812 1 77.38 421 LEU A N 1
ATOM 3235 C CA . LEU A 1 421 ? 1.894 -11.633 -19.266 1 77.38 421 LEU A CA 1
ATOM 3236 C C . LEU A 1 421 ? 0.533 -12.188 -19.672 1 77.38 421 LEU A C 1
ATOM 3238 O O . LEU A 1 421 ? 0.035 -13.141 -19.062 1 77.38 421 LEU A O 1
ATOM 3242 N N . LYS A 1 422 ? -0.07 -11.5 -20.688 1 80.88 422 LYS A N 1
ATOM 3243 C CA . LYS A 1 422 ? -1.268 -12.055 -21.312 1 80.88 422 LYS A CA 1
ATOM 3244 C C . LYS A 1 422 ? -0.908 -13.125 -22.328 1 80.88 422 LYS A C 1
ATOM 3246 O O . LYS A 1 422 ? -0.667 -12.82 -23.5 1 80.88 422 LYS A O 1
ATOM 3251 N N . GLU A 1 423 ? -0.955 -14.406 -21.938 1 84.06 423 GLU A N 1
ATOM 3252 C CA . GLU A 1 423 ? -0.438 -15.484 -22.781 1 84.06 423 GLU A CA 1
ATOM 3253 C C . GLU A 1 423 ? -1.373 -15.773 -23.953 1 84.06 423 GLU A C 1
ATOM 3255 O O . GLU A 1 423 ? -0.926 -16.203 -25.016 1 84.06 423 GLU A O 1
ATOM 3260 N N . VAL A 1 424 ? -2.637 -15.625 -23.797 1 84.5 424 VAL A N 1
ATOM 3261 C CA . VAL A 1 424 ? -3.605 -15.875 -24.859 1 84.5 424 VAL A CA 1
ATOM 3262 C C . VAL A 1 424 ? -4.391 -14.594 -25.156 1 84.5 424 VAL A C 1
ATOM 3264 O O . VAL A 1 424 ? -4.996 -14.016 -24.25 1 84.5 424 VAL A O 1
ATOM 3267 N N . ILE A 1 425 ? -4.273 -14.125 -26.312 1 86.06 425 ILE A N 1
ATOM 3268 C CA . ILE A 1 425 ? -4.992 -12.938 -26.75 1 86.06 425 ILE A CA 1
ATOM 3269 C C . ILE A 1 425 ? -5.918 -13.297 -27.906 1 86.06 425 ILE A C 1
ATOM 3271 O O . ILE A 1 425 ? -5.457 -13.75 -28.969 1 86.06 425 ILE A O 1
ATOM 3275 N N . ASP A 1 426 ? -7.211 -13.141 -27.703 1 80.62 426 ASP A N 1
ATOM 3276 C CA . ASP A 1 426 ? -8.188 -13.367 -28.766 1 80.62 426 ASP A CA 1
ATOM 3277 C C . ASP A 1 426 ? -8.641 -12.047 -29.391 1 80.62 426 ASP A C 1
ATOM 3279 O O . ASP A 1 426 ? -9.406 -11.297 -28.781 1 80.62 426 ASP A O 1
ATOM 3283 N N . GLU A 1 427 ? -8.117 -11.789 -30.469 1 81 427 GLU A N 1
ATOM 3284 C CA . GLU A 1 427 ? -8.43 -10.539 -31.141 1 81 427 GLU A CA 1
ATOM 3285 C C . GLU A 1 427 ? -9.672 -10.68 -32.031 1 81 427 GLU A C 1
ATOM 3287 O O . GLU A 1 427 ? -10.023 -9.758 -32.75 1 81 427 GLU A O 1
ATOM 3292 N N . ARG A 1 428 ? -10.305 -11.859 -32.062 1 68.31 428 ARG A N 1
ATOM 3293 C CA . ARG A 1 428 ? -11.484 -12.07 -32.906 1 68.31 428 ARG A CA 1
ATOM 3294 C C . ARG A 1 428 ? -12.719 -11.414 -32.281 1 68.31 428 ARG A C 1
ATOM 3296 O O . ARG A 1 428 ? -13.766 -11.312 -32.938 1 68.31 428 ARG A O 1
ATOM 3303 N N . VAL A 1 429 ? -12.57 -11.086 -30.828 1 59.28 429 VAL A N 1
ATOM 3304 C CA . VAL A 1 429 ? -13.695 -10.492 -30.109 1 59.28 429 VAL A CA 1
ATOM 3305 C C . VAL A 1 429 ? -13.594 -8.969 -30.156 1 59.28 429 VAL A C 1
ATOM 3307 O O . VAL A 1 429 ? -12.492 -8.414 -30.234 1 59.28 429 VAL A O 1
ATOM 3310 N N . MET B 1 1 ? 5.926 -2.066 22.578 1 54.34 1 MET B N 1
ATOM 3311 C CA . MET B 1 1 ? 6.598 -0.777 22.719 1 54.34 1 MET B CA 1
ATOM 3312 C C . MET B 1 1 ? 5.648 0.271 23.297 1 54.34 1 MET B C 1
ATOM 3314 O O . MET B 1 1 ? 4.461 0.286 22.969 1 54.34 1 MET B O 1
ATOM 3318 N N . ILE B 1 2 ? 6.102 0.792 24.531 1 63.5 2 ILE B N 1
ATOM 3319 C CA . ILE B 1 2 ? 5.312 1.854 25.141 1 63.5 2 ILE B CA 1
ATOM 3320 C C . ILE B 1 2 ? 5.961 3.207 24.859 1 63.5 2 ILE B C 1
ATOM 3322 O O . ILE B 1 2 ? 7.16 3.283 24.594 1 63.5 2 ILE B O 1
ATOM 3326 N N . ALA B 1 3 ? 5.203 4.207 24.766 1 73.62 3 ALA B N 1
ATOM 3327 C CA . ALA B 1 3 ? 5.684 5.574 24.562 1 73.62 3 ALA B CA 1
ATOM 3328 C C . ALA B 1 3 ? 6.66 5.977 25.672 1 73.62 3 ALA B C 1
ATOM 3330 O O . ALA B 1 3 ? 6.562 5.488 26.797 1 73.62 3 ALA B O 1
ATOM 3331 N N . GLN B 1 4 ? 7.684 6.684 25.266 1 82.19 4 GLN B N 1
ATOM 3332 C CA . GLN B 1 4 ? 8.781 7.094 26.141 1 82.19 4 GLN B CA 1
ATOM 3333 C C . GLN B 1 4 ? 8.375 8.281 27.016 1 82.19 4 GLN B C 1
ATOM 3335 O O . GLN B 1 4 ? 7.488 9.055 26.641 1 82.19 4 GLN B O 1
ATOM 3340 N N . SER B 1 5 ? 9.078 8.242 28.203 1 89.81 5 SER B N 1
ATOM 3341 C CA . SER B 1 5 ? 9 9.469 28.984 1 89.81 5 SER B CA 1
ATOM 3342 C C . SER B 1 5 ? 9.883 10.562 28.391 1 89.81 5 SER B C 1
ATOM 3344 O O . SER B 1 5 ? 10.781 10.273 27.594 1 89.81 5 SER B O 1
ATOM 3346 N N . ILE B 1 6 ? 9.633 11.75 28.766 1 91.19 6 ILE B N 1
ATOM 3347 C CA . ILE B 1 6 ? 10.422 12.883 28.297 1 91.19 6 ILE B CA 1
ATOM 3348 C C . ILE B 1 6 ? 11.883 12.695 28.703 1 91.19 6 ILE B C 1
ATOM 3350 O O . ILE B 1 6 ? 12.789 12.93 27.891 1 91.19 6 ILE B O 1
ATOM 3354 N N . GLN B 1 7 ? 12.086 12.234 29.859 1 92.81 7 GLN B N 1
ATOM 3355 C CA . GLN B 1 7 ? 13.43 12.016 30.375 1 92.81 7 GLN B CA 1
ATOM 3356 C C . GLN B 1 7 ? 14.188 11 29.516 1 92.81 7 GLN B C 1
ATOM 3358 O O . GLN B 1 7 ? 15.336 11.227 29.141 1 92.81 7 GLN B O 1
ATOM 3363 N N . GLU B 1 8 ? 13.531 9.914 29.266 1 93.5 8 GLU B N 1
ATOM 3364 C CA . GLU B 1 8 ? 14.148 8.867 28.469 1 93.5 8 GLU B CA 1
ATOM 3365 C C . GLU B 1 8 ? 14.438 9.359 27.047 1 93.5 8 GLU B C 1
ATOM 3367 O O . GLU B 1 8 ? 15.5 9.062 26.484 1 93.5 8 GLU B O 1
ATOM 3372 N N . LEU B 1 9 ? 13.539 10.102 26.547 1 94.38 9 LEU B N 1
ATOM 3373 C CA . LEU B 1 9 ? 13.672 10.617 25.188 1 94.38 9 LEU B CA 1
ATOM 3374 C C . LEU B 1 9 ? 14.852 11.578 25.078 1 94.38 9 LEU B C 1
ATOM 3376 O O . LEU B 1 9 ? 15.672 11.453 24.172 1 94.38 9 LEU B O 1
ATOM 3380 N N . VAL B 1 10 ? 14.945 12.477 25.953 1 95.56 10 VAL B N 1
ATOM 3381 C CA . VAL B 1 10 ? 16 13.484 25.938 1 95.56 10 VAL B CA 1
ATOM 3382 C C . VAL B 1 10 ? 17.359 12.82 26.156 1 95.56 10 VAL B C 1
ATOM 3384 O O . VAL B 1 10 ? 18.328 13.141 25.484 1 95.56 10 VAL B O 1
ATOM 3387 N N . ALA B 1 11 ? 17.375 11.891 27.078 1 95.88 11 ALA B N 1
ATOM 3388 C CA . ALA B 1 11 ? 18.625 11.18 27.359 1 95.88 11 ALA B CA 1
ATOM 3389 C C . ALA B 1 11 ? 19.109 10.406 26.141 1 95.88 11 ALA B C 1
ATOM 3391 O O . ALA B 1 11 ? 20.281 10.445 25.797 1 95.88 11 ALA B O 1
ATOM 3392 N N . LEU B 1 12 ? 18.234 9.75 25.562 1 96.5 12 LEU B N 1
ATOM 3393 C CA . LEU B 1 12 ? 18.547 8.961 24.375 1 96.5 12 LEU B CA 1
ATOM 3394 C C . LEU B 1 12 ? 19.047 9.852 23.234 1 96.5 12 LEU B C 1
ATOM 3396 O O . LEU B 1 12 ? 20.062 9.555 22.609 1 96.5 12 LEU B O 1
ATOM 3400 N N . ALA B 1 13 ? 18.312 10.906 22.984 1 97.12 13 ALA B N 1
ATOM 3401 C CA . ALA B 1 13 ? 18.641 11.82 21.906 1 97.12 13 ALA B CA 1
ATOM 3402 C C . ALA B 1 13 ? 20 12.469 22.141 1 97.12 13 ALA B C 1
ATOM 3404 O O . ALA B 1 13 ? 20.844 12.516 21.234 1 97.12 13 ALA B O 1
ATOM 3405 N N . ARG B 1 14 ? 20.219 12.914 23.297 1 96.69 14 ARG B N 1
ATOM 3406 C CA . ARG B 1 14 ? 21.469 13.578 23.656 1 96.69 14 ARG B CA 1
ATOM 3407 C C . ARG B 1 14 ? 22.656 12.633 23.531 1 96.69 14 ARG B C 1
ATOM 3409 O O . ARG B 1 14 ? 23.719 13.031 23.078 1 96.69 14 ARG B O 1
ATOM 3416 N N . LYS B 1 15 ? 22.453 11.477 23.844 1 96.69 15 LYS B N 1
ATOM 3417 C CA . LYS B 1 15 ? 23.531 10.484 23.859 1 96.69 15 LYS B CA 1
ATOM 3418 C C . LYS B 1 15 ? 23.875 10.023 22.438 1 96.69 15 LYS B C 1
ATOM 3420 O O . LYS B 1 15 ? 25.047 9.812 22.109 1 96.69 15 LYS B O 1
ATOM 3425 N N . ASN B 1 16 ? 22.906 9.891 21.625 1 97.44 16 ASN B N 1
ATOM 3426 C CA . ASN B 1 16 ? 23.141 9.07 20.438 1 97.44 16 ASN B CA 1
ATOM 3427 C C . ASN B 1 16 ? 23.016 9.891 19.156 1 97.44 16 ASN B C 1
ATOM 3429 O O . ASN B 1 16 ? 23.484 9.477 18.109 1 97.44 16 ASN B O 1
ATOM 3433 N N . ALA B 1 17 ? 22.344 11 19.219 1 97.62 17 ALA B N 1
ATOM 3434 C CA . ALA B 1 17 ? 22.172 11.82 18.016 1 97.62 17 ALA B CA 1
ATOM 3435 C C . ALA B 1 17 ? 23.062 13.062 18.078 1 97.62 17 ALA B C 1
ATOM 3437 O O . ALA B 1 17 ? 22.906 13.898 18.984 1 97.62 17 ALA B O 1
ATOM 3438 N N . ALA B 1 18 ? 23.891 13.242 17.094 1 97.06 18 ALA B N 1
ATOM 3439 C CA . ALA B 1 18 ? 24.859 14.328 17.094 1 97.06 18 ALA B CA 1
ATOM 3440 C C . ALA B 1 18 ? 24.188 15.688 17.234 1 97.06 18 ALA B C 1
ATOM 3442 O O . ALA B 1 18 ? 24.656 16.547 17.969 1 97.06 18 ALA B O 1
ATOM 3443 N N . TYR B 1 19 ? 23.172 15.938 16.531 1 97.81 19 TYR B N 1
ATOM 3444 C CA . TYR B 1 19 ? 22.438 17.203 16.594 1 97.81 19 TYR B CA 1
ATOM 3445 C C . TYR B 1 19 ? 22.016 17.516 18.016 1 97.81 19 TYR B C 1
ATOM 3447 O O . TYR B 1 19 ? 22.266 18.609 18.531 1 97.81 19 TYR B O 1
ATOM 3455 N N . TYR B 1 20 ? 21.391 16.562 18.656 1 97.56 20 TYR B N 1
ATOM 3456 C CA . TYR B 1 20 ? 20.844 16.797 20 1 97.56 20 TYR B CA 1
ATOM 3457 C C . TYR B 1 20 ? 21.969 16.828 21.031 1 97.56 20 TYR B C 1
ATOM 3459 O O . TYR B 1 20 ? 21.844 17.5 22.062 1 97.56 20 TYR B O 1
ATOM 3467 N N . ARG B 1 21 ? 22.984 16.109 20.766 1 96.94 21 ARG B N 1
ATOM 3468 C CA . ARG B 1 21 ? 24.156 16.203 21.656 1 96.94 21 ARG B CA 1
ATOM 3469 C C . ARG B 1 21 ? 24.641 17.641 21.75 1 96.94 21 ARG B C 1
ATOM 3471 O O . ARG B 1 21 ? 24.922 18.125 22.859 1 96.94 21 ARG B O 1
ATOM 3478 N N . ASP B 1 22 ? 24.688 18.25 20.625 1 96.38 22 ASP B N 1
ATOM 3479 C CA . ASP B 1 22 ? 25.156 19.625 20.594 1 96.38 22 ASP B CA 1
ATOM 3480 C C . ASP B 1 22 ? 24.125 20.578 21.188 1 96.38 22 ASP B C 1
ATOM 3482 O O . ASP B 1 22 ? 24.469 21.438 22 1 96.38 22 ASP B O 1
ATOM 3486 N N . VAL B 1 23 ? 22.938 20.406 20.875 1 95.88 23 VAL B N 1
ATOM 3487 C CA . VAL B 1 23 ? 21.859 21.312 21.281 1 95.88 23 VAL B CA 1
ATOM 3488 C C . VAL B 1 23 ? 21.625 21.203 22.781 1 95.88 23 VAL B C 1
ATOM 3490 O O . VAL B 1 23 ? 21.297 22.188 23.453 1 95.88 23 VAL B O 1
ATOM 3493 N N . TYR B 1 24 ? 21.828 19.984 23.344 1 95.88 24 TYR B N 1
ATOM 3494 C CA . TYR B 1 24 ? 21.469 19.734 24.734 1 95.88 24 TYR B CA 1
ATOM 3495 C C . TYR B 1 24 ? 22.719 19.641 25.609 1 95.88 24 TYR B C 1
ATOM 3497 O O . TYR B 1 24 ? 22.656 19.125 26.734 1 95.88 24 TYR B O 1
ATOM 3505 N N . LYS B 1 25 ? 23.812 20.141 25.141 1 94.19 25 LYS B N 1
ATOM 3506 C CA . LYS B 1 25 ? 25.078 20.047 25.859 1 94.19 25 LYS B CA 1
ATOM 3507 C C . LYS B 1 25 ? 24.984 20.703 27.234 1 94.19 25 LYS B C 1
ATOM 3509 O O . LYS B 1 25 ? 25.609 20.234 28.203 1 94.19 25 LYS B O 1
ATOM 3514 N N . ASP B 1 26 ? 24.172 21.734 27.328 1 92.81 26 ASP B N 1
ATOM 3515 C CA . ASP B 1 26 ? 24.094 22.5 28.578 1 92.81 26 ASP B CA 1
ATOM 3516 C C . ASP B 1 26 ? 22.797 22.203 29.328 1 92.81 26 ASP B C 1
ATOM 3518 O O . ASP B 1 26 ? 22.484 22.859 30.328 1 92.81 26 ASP B O 1
ATOM 3522 N N . VAL B 1 27 ? 22.031 21.297 28.844 1 93.31 27 VAL B N 1
ATOM 3523 C CA . VAL B 1 27 ? 20.797 20.891 29.484 1 93.31 27 VAL B CA 1
ATOM 3524 C C . VAL B 1 27 ? 21.094 19.969 30.672 1 93.31 27 VAL B C 1
ATOM 3526 O O . VAL B 1 27 ? 21.938 19.078 30.562 1 93.31 27 VAL B O 1
ATOM 3529 N N . PRO B 1 28 ? 20.516 20.234 31.766 1 92.62 28 PRO B N 1
ATOM 3530 C CA . PRO B 1 28 ? 20.75 19.344 32.906 1 92.62 28 PRO B CA 1
ATOM 3531 C C . PRO B 1 28 ? 20.406 17.891 32.625 1 92.62 28 PRO B C 1
ATOM 3533 O O . PRO B 1 28 ? 19.578 17.609 31.734 1 92.62 28 PRO B O 1
ATOM 3536 N N . ASP B 1 29 ? 21 17.031 33.375 1 91.31 29 ASP B N 1
ATOM 3537 C CA . ASP B 1 29 ? 20.812 15.609 33.156 1 91.31 29 ASP B CA 1
ATOM 3538 C C . ASP B 1 29 ? 19.375 15.188 33.406 1 91.31 29 ASP B C 1
ATOM 3540 O O . ASP B 1 29 ? 18.828 14.32 32.719 1 91.31 29 ASP B O 1
ATOM 3544 N N . HIS B 1 30 ? 18.828 15.805 34.375 1 91.88 30 HIS B N 1
ATOM 3545 C CA . HIS B 1 30 ? 17.422 15.516 34.656 1 91.88 30 HIS B CA 1
ATOM 3546 C C . HIS B 1 30 ? 16.5 16.562 34.062 1 91.88 30 HIS B C 1
ATOM 3548 O O . HIS B 1 30 ? 16.672 17.766 34.312 1 91.88 30 HIS B O 1
ATOM 3554 N N . VAL B 1 31 ? 15.641 16.031 33.219 1 90.94 31 VAL B N 1
ATOM 3555 C CA . VAL B 1 31 ? 14.672 16.875 32.562 1 90.94 31 VAL B CA 1
ATOM 3556 C C . VAL B 1 31 ? 13.25 16.422 32.906 1 90.94 31 VAL B C 1
ATOM 3558 O O . VAL B 1 31 ? 12.875 15.289 32.625 1 90.94 31 VAL B O 1
ATOM 3561 N N . SER B 1 32 ? 12.477 17.328 33.531 1 84.69 32 SER B N 1
ATOM 3562 C CA . SER B 1 32 ? 11.133 16.953 33.969 1 84.69 32 SER B CA 1
ATOM 3563 C C . SER B 1 32 ? 10.078 17.5 33.031 1 84.69 32 SER B C 1
ATOM 3565 O O . SER B 1 32 ? 8.938 17.016 33 1 84.69 32 SER B O 1
ATOM 3567 N N . ASP B 1 33 ? 10.445 18.578 32.375 1 88.5 33 ASP B N 1
ATOM 3568 C CA . ASP B 1 33 ? 9.469 19.156 31.453 1 88.5 33 ASP B CA 1
ATOM 3569 C C . ASP B 1 33 ? 10.156 19.703 30.203 1 88.5 33 ASP B C 1
ATOM 3571 O O . ASP B 1 33 ? 11.383 19.828 30.172 1 88.5 33 ASP B O 1
ATOM 3575 N N . LEU B 1 34 ? 9.383 20.016 29.203 1 92.81 34 LEU B N 1
ATOM 3576 C CA . LEU B 1 34 ? 9.891 20.438 27.891 1 92.81 34 LEU B CA 1
ATOM 3577 C C . LEU B 1 34 ? 10.234 21.922 27.906 1 92.81 34 LEU B C 1
ATOM 3579 O O . LEU B 1 34 ? 11.078 22.375 27.125 1 92.81 34 LEU B O 1
ATOM 3583 N N . GLU B 1 35 ? 9.586 22.766 28.672 1 89.44 35 GLU B N 1
ATOM 3584 C CA . GLU B 1 35 ? 9.656 24.234 28.594 1 89.44 35 GLU B CA 1
ATOM 3585 C C . GLU B 1 35 ? 11.086 24.719 28.766 1 89.44 35 GLU B C 1
ATOM 3587 O O . GLU B 1 35 ? 11.477 25.719 28.156 1 89.44 35 GLU B O 1
ATOM 3592 N N . GLY B 1 36 ? 11.922 24.062 29.438 1 85.69 36 GLY B N 1
ATOM 3593 C CA . GLY B 1 36 ? 13.297 24.5 29.641 1 85.69 36 GLY B CA 1
ATOM 3594 C C . GLY B 1 36 ? 14.242 24.016 28.547 1 85.69 36 GLY B C 1
ATOM 3595 O O . GLY B 1 36 ? 15.398 24.438 28.484 1 85.69 36 GLY B O 1
ATOM 3596 N N . LEU B 1 37 ? 13.758 23.281 27.672 1 94.25 37 LEU B N 1
ATOM 3597 C CA . LEU B 1 37 ? 14.602 22.703 26.625 1 94.25 37 LEU B CA 1
ATOM 3598 C C . LEU B 1 37 ? 14.609 23.594 25.375 1 94.25 37 LEU B C 1
ATOM 3600 O O . LEU B 1 37 ? 13.594 24.203 25.047 1 94.25 37 LEU B O 1
ATOM 3604 N N . PRO B 1 38 ? 15.727 23.703 24.781 1 93.69 38 PRO B N 1
ATOM 3605 C CA . PRO B 1 38 ? 15.75 24.422 23.5 1 93.69 38 PRO B CA 1
ATOM 3606 C C . PRO B 1 38 ? 14.82 23.797 22.469 1 93.69 38 PRO B C 1
ATOM 3608 O O . PRO B 1 38 ? 14.648 22.562 22.438 1 93.69 38 PRO B O 1
ATOM 3611 N N . VAL B 1 39 ? 14.25 24.641 21.594 1 95.25 39 VAL B N 1
ATOM 3612 C CA . VAL B 1 39 ? 13.461 24.141 20.484 1 95.25 39 VAL B CA 1
ATOM 3613 C C . VAL B 1 39 ? 14.383 23.656 19.375 1 95.25 39 VAL B C 1
ATOM 3615 O O . VAL B 1 39 ? 15.539 24.078 19.281 1 95.25 39 VAL B O 1
ATOM 3618 N N . THR B 1 40 ? 13.891 22.781 18.562 1 95.62 40 THR B N 1
ATOM 3619 C CA . THR B 1 40 ? 14.641 22.266 17.406 1 95.62 40 THR B CA 1
ATOM 3620 C C . THR B 1 40 ? 14.789 23.359 16.344 1 95.62 40 THR B C 1
ATOM 3622 O O . THR B 1 40 ? 13.82 24.016 15.977 1 95.62 40 THR B O 1
ATOM 3625 N N . ASP B 1 41 ? 16 23.578 15.945 1 92.19 41 ASP B N 1
ATOM 3626 C CA . ASP B 1 41 ? 16.281 24.406 14.773 1 92.19 41 ASP B CA 1
ATOM 3627 C C . ASP B 1 41 ? 16.078 23.609 13.484 1 92.19 41 ASP B C 1
ATOM 3629 O O . ASP B 1 41 ? 16.922 22.797 13.109 1 92.19 41 ASP B O 1
ATOM 3633 N N . LEU B 1 42 ? 15.047 23.953 12.844 1 87.88 42 LEU B N 1
ATOM 3634 C CA . LEU B 1 42 ? 14.609 23.156 11.703 1 87.88 42 LEU B CA 1
ATOM 3635 C C . LEU B 1 42 ? 15.664 23.172 10.594 1 87.88 42 LEU B C 1
ATOM 3637 O O . LEU B 1 42 ? 15.961 22.125 10 1 87.88 42 LEU B O 1
ATOM 3641 N N . ASP B 1 43 ? 16.156 24.266 10.328 1 83.75 43 ASP B N 1
ATOM 3642 C CA . ASP B 1 43 ? 17.141 24.406 9.258 1 83.75 43 ASP B CA 1
ATOM 3643 C C . ASP B 1 43 ? 18.406 23.578 9.555 1 83.75 43 ASP B C 1
ATOM 3645 O O . ASP B 1 43 ? 18.875 22.828 8.703 1 83.75 43 ASP B O 1
ATOM 3649 N N . GLU B 1 44 ? 18.875 23.766 10.727 1 89.75 44 GLU B N 1
ATOM 3650 C CA . GLU B 1 44 ? 20.094 23.047 11.102 1 89.75 44 GLU B CA 1
ATOM 3651 C C . GLU B 1 44 ? 19.828 21.547 11.18 1 89.75 44 GLU B C 1
ATOM 3653 O O . GLU B 1 44 ? 20.672 20.75 10.758 1 89.75 44 GLU B O 1
ATOM 3658 N N . TYR B 1 45 ? 18.719 21.188 11.734 1 94.25 45 TYR B N 1
ATOM 3659 C CA . TYR B 1 45 ? 18.328 19.797 11.859 1 94.25 45 TYR B CA 1
ATOM 3660 C C . TYR B 1 45 ? 18.344 19.094 10.5 1 94.25 45 TYR B C 1
ATOM 3662 O O . TYR B 1 45 ? 18.969 18.047 10.336 1 94.25 45 TYR B O 1
ATOM 3670 N N . TRP B 1 46 ? 17.766 19.688 9.508 1 90.81 46 TRP B N 1
ATOM 3671 C CA . TRP B 1 46 ? 17.609 19.047 8.211 1 90.81 46 TRP B CA 1
ATOM 3672 C C . TRP B 1 46 ? 18.875 19.188 7.375 1 90.81 46 TRP B C 1
ATOM 3674 O O . TRP B 1 46 ? 19.188 18.312 6.562 1 90.81 46 TRP B O 1
ATOM 3684 N N . ARG B 1 47 ? 19.578 20.281 7.551 1 89.75 47 ARG B N 1
ATOM 3685 C CA . ARG B 1 47 ? 20.875 20.359 6.914 1 89.75 47 ARG B CA 1
ATOM 3686 C C . ARG B 1 47 ? 21.781 19.203 7.324 1 89.75 47 ARG B C 1
ATOM 3688 O O . ARG B 1 47 ? 22.375 18.531 6.473 1 89.75 47 ARG B O 1
ATOM 3695 N N . LEU B 1 48 ? 21.797 18.938 8.594 1 93 48 LEU B N 1
ATOM 3696 C CA . LEU B 1 48 ? 22.625 17.859 9.117 1 93 48 LEU B CA 1
ATOM 3697 C C . LEU B 1 48 ? 22.094 16.5 8.68 1 93 48 LEU B C 1
ATOM 3699 O O . LEU B 1 48 ? 22.859 15.586 8.359 1 93 48 LEU B O 1
ATOM 3703 N N . ALA B 1 49 ? 20.781 16.375 8.672 1 93.31 49 ALA B N 1
ATOM 3704 C CA . ALA B 1 49 ? 20.172 15.125 8.234 1 93.31 49 ALA B CA 1
ATOM 3705 C C . ALA B 1 49 ? 20.5 14.828 6.773 1 93.31 49 ALA B C 1
ATOM 3707 O O . ALA B 1 49 ? 20.734 13.68 6.406 1 93.31 49 ALA B O 1
ATOM 3708 N N . LEU B 1 50 ? 20.5 15.812 5.984 1 87.81 50 LEU B N 1
ATOM 3709 C CA . LEU B 1 50 ? 20.797 15.664 4.566 1 87.81 50 LEU B CA 1
ATOM 3710 C C . LEU B 1 50 ? 22.266 15.289 4.355 1 87.81 50 LEU B C 1
ATOM 3712 O O . LEU B 1 50 ? 22.578 14.523 3.443 1 87.81 50 LEU B O 1
ATOM 3716 N N . GLU B 1 51 ? 23.094 15.859 5.164 1 91.69 51 GLU B N 1
ATOM 3717 C CA . GLU B 1 51 ? 24.516 15.508 5.102 1 91.69 51 GLU B CA 1
ATOM 3718 C C . GLU B 1 51 ? 24.734 14.039 5.441 1 91.69 51 GLU B C 1
ATOM 3720 O O . GLU B 1 51 ? 25.438 13.328 4.719 1 91.69 51 GLU B O 1
ATOM 3725 N N . ASP B 1 52 ? 24.203 13.68 6.453 1 94.31 52 ASP B N 1
ATOM 3726 C CA . ASP B 1 52 ? 24.25 12.305 6.934 1 94.31 52 ASP B CA 1
ATOM 3727 C C . ASP B 1 52 ? 23.109 12.031 7.914 1 94.31 52 ASP B C 1
ATOM 3729 O O . ASP B 1 52 ? 23.062 12.609 9 1 94.31 52 ASP B O 1
ATOM 3733 N N . ALA B 1 53 ? 22.297 11.133 7.566 1 93.19 53 ALA B N 1
ATOM 3734 C CA . ALA B 1 53 ? 21.156 10.836 8.414 1 93.19 53 ALA B CA 1
ATOM 3735 C C . ALA B 1 53 ? 21.594 10.469 9.828 1 93.19 53 ALA B C 1
ATOM 3737 O O . ALA B 1 53 ? 20.859 10.703 10.789 1 93.19 53 ALA B O 1
ATOM 3738 N N . ALA B 1 54 ? 22.734 9.984 9.945 1 94.75 54 ALA B N 1
ATOM 3739 C CA . ALA B 1 54 ? 23.266 9.555 11.242 1 94.75 54 ALA B CA 1
ATOM 3740 C C . ALA B 1 54 ? 23.359 10.727 12.203 1 94.75 54 ALA B C 1
ATOM 3742 O O . ALA B 1 54 ? 23.406 10.539 13.422 1 94.75 54 ALA B O 1
ATOM 3743 N N . ASN B 1 55 ? 23.375 11.906 11.688 1 97.19 55 ASN B N 1
ATOM 3744 C CA . ASN B 1 55 ? 23.516 13.102 12.516 1 97.19 55 ASN B CA 1
ATOM 3745 C C . ASN B 1 55 ? 22.266 13.328 13.367 1 97.19 55 ASN B C 1
ATOM 3747 O O . ASN B 1 55 ? 22.328 14.016 14.391 1 97.19 55 ASN B O 1
ATOM 3751 N N . VAL B 1 56 ? 21.156 12.727 12.93 1 97.75 56 VAL B N 1
ATOM 3752 C CA . VAL B 1 56 ? 19.938 12.992 13.656 1 97.75 56 VAL B CA 1
ATOM 3753 C C . VAL B 1 56 ? 19.312 11.68 14.117 1 97.75 56 VAL B C 1
ATOM 3755 O O . VAL B 1 56 ? 18.219 11.672 14.695 1 97.75 56 VAL B O 1
ATOM 3758 N N . LEU B 1 57 ? 19.953 10.586 13.844 1 98.25 57 LEU B N 1
ATOM 3759 C CA . LEU B 1 57 ? 19.469 9.273 14.266 1 98.25 57 LEU B CA 1
ATOM 3760 C C . LEU B 1 57 ? 20.172 8.812 15.531 1 98.25 57 LEU B C 1
ATOM 3762 O O . LEU B 1 57 ? 21.328 9.172 15.766 1 98.25 57 LEU B O 1
ATOM 3766 N N . THR B 1 58 ? 19.469 7.996 16.297 1 98.12 58 THR B N 1
ATOM 3767 C CA . THR B 1 58 ? 20.047 7.496 17.531 1 98.12 58 THR B CA 1
ATOM 3768 C C . THR B 1 58 ? 20.719 6.145 17.312 1 98.12 58 THR B C 1
ATOM 3770 O O . THR B 1 58 ? 21.422 5.641 18.203 1 98.12 58 THR B O 1
ATOM 3773 N N . ALA B 1 59 ? 20.5 5.512 16.234 1 97.62 59 ALA B N 1
ATOM 3774 C CA . ALA B 1 59 ? 21.094 4.246 15.812 1 97.62 59 ALA B CA 1
ATOM 3775 C C . ALA B 1 59 ? 21.062 4.105 14.289 1 97.62 59 ALA B C 1
ATOM 3777 O O . ALA B 1 59 ? 20.375 4.859 13.609 1 97.62 59 ALA B O 1
ATOM 3778 N N . PRO B 1 60 ? 21.859 3.195 13.758 1 96.62 60 PRO B N 1
ATOM 3779 C CA . PRO B 1 60 ? 21.781 2.971 12.312 1 96.62 60 PRO B CA 1
ATOM 3780 C C . PRO B 1 60 ? 20.391 2.535 11.859 1 96.62 60 PRO B C 1
ATOM 3782 O O . PRO B 1 60 ? 19.719 1.785 12.562 1 96.62 60 PRO B O 1
ATOM 3785 N N . PHE B 1 61 ? 20 3.057 10.711 1 97.06 61 PHE B N 1
ATOM 3786 C CA . PHE B 1 61 ? 18.719 2.691 10.141 1 97.06 61 PHE B CA 1
ATOM 3787 C C . PHE B 1 61 ? 18.812 1.37 9.391 1 97.06 61 PHE B C 1
ATOM 3789 O O . PHE B 1 61 ? 19.141 1.348 8.203 1 97.06 61 PHE B O 1
ATOM 3796 N N . ILE B 1 62 ? 18.391 0.243 10.07 1 96.94 62 ILE B N 1
ATOM 3797 C CA . ILE B 1 62 ? 18.562 -1.072 9.461 1 96.94 62 ILE B CA 1
ATOM 3798 C C . ILE B 1 62 ? 17.25 -1.834 9.492 1 96.94 62 ILE B C 1
ATOM 3800 O O . ILE B 1 62 ? 17.156 -2.953 8.984 1 96.94 62 ILE B O 1
ATOM 3804 N N . ASP B 1 63 ? 16.219 -1.226 10.078 1 97.75 63 ASP B N 1
ATOM 3805 C CA . ASP B 1 63 ? 14.922 -1.87 10.273 1 97.75 63 ASP B CA 1
ATOM 3806 C C . ASP B 1 63 ? 13.781 -0.853 10.195 1 97.75 63 ASP B C 1
ATOM 3808 O O . ASP B 1 63 ? 13.562 -0.096 11.148 1 97.75 63 ASP B O 1
ATOM 3812 N N . GLY B 1 64 ? 13.07 -0.891 9.125 1 97.31 64 GLY B N 1
ATOM 3813 C CA . GLY B 1 64 ? 11.961 0.048 9.023 1 97.31 64 GLY B CA 1
ATOM 3814 C C . GLY B 1 64 ? 11.734 0.56 7.617 1 97.31 64 GLY B C 1
ATOM 3815 O O . GLY B 1 64 ? 11.969 -0.158 6.645 1 97.31 64 GLY B O 1
ATOM 3816 N N . THR B 1 65 ? 11.125 1.683 7.555 1 96.25 65 THR B N 1
ATOM 3817 C CA . THR B 1 65 ? 10.773 2.289 6.273 1 96.25 65 THR B CA 1
ATOM 3818 C C . THR B 1 65 ? 11.031 3.791 6.301 1 96.25 65 THR B C 1
ATOM 3820 O O . THR B 1 65 ? 10.68 4.473 7.262 1 96.25 65 THR B O 1
ATOM 3823 N N . PRO B 1 66 ? 11.695 4.266 5.258 1 95 66 PRO B N 1
ATOM 3824 C CA . PRO B 1 66 ? 11.734 5.723 5.105 1 95 66 PRO B CA 1
ATOM 3825 C C . PRO B 1 66 ? 10.391 6.301 4.66 1 95 66 PRO B C 1
ATOM 3827 O O . PRO B 1 66 ? 9.68 5.688 3.859 1 95 66 PRO B O 1
ATOM 3830 N N . LEU B 1 67 ? 10.07 7.441 5.215 1 92.19 67 LEU B N 1
ATOM 3831 C CA . LEU B 1 67 ? 8.844 8.148 4.855 1 92.19 67 LEU B CA 1
ATOM 3832 C C . LEU B 1 67 ? 9.148 9.539 4.312 1 92.19 67 LEU B C 1
ATOM 3834 O O . LEU B 1 67 ? 9.992 10.25 4.859 1 92.19 67 LEU B O 1
ATOM 3838 N N . ARG B 1 68 ? 8.43 9.781 3.234 1 83.56 68 ARG B N 1
ATOM 3839 C CA . ARG B 1 68 ? 8.594 11.109 2.658 1 83.56 68 ARG B CA 1
ATOM 3840 C C . ARG B 1 68 ? 7.332 11.945 2.84 1 83.56 68 ARG B C 1
ATOM 3842 O O . ARG B 1 68 ? 6.219 11.43 2.729 1 83.56 68 ARG B O 1
ATOM 3849 N N . SER B 1 69 ? 7.688 13.148 3.176 1 72.88 69 SER B N 1
ATOM 3850 C CA . SER B 1 69 ? 6.559 14.062 3.273 1 72.88 69 SER B CA 1
ATOM 3851 C C . SER B 1 69 ? 6.078 14.5 1.893 1 72.88 69 SER B C 1
ATOM 3853 O O . SER B 1 69 ? 6.855 14.523 0.937 1 72.88 69 SER B O 1
ATOM 3855 N N . GLY B 1 70 ? 4.828 14.461 1.438 1 60.12 70 GLY B N 1
ATOM 3856 C CA . GLY B 1 70 ? 4.285 14.859 0.148 1 60.12 70 GLY B CA 1
ATOM 3857 C C . GLY B 1 70 ? 4.504 16.328 -0.163 1 60.12 70 GLY B C 1
ATOM 3858 O O . GLY B 1 70 ? 4.059 16.828 -1.201 1 60.12 70 GLY B O 1
ATOM 3859 N N . GLY B 1 71 ? 5.629 17.016 0.427 1 53.44 71 GLY B N 1
ATOM 3860 C CA . GLY B 1 71 ? 6.172 18.359 0.529 1 53.44 71 GLY B CA 1
ATOM 3861 C C . GLY B 1 71 ? 5.363 19.391 -0.234 1 53.44 71 GLY B C 1
ATOM 3862 O O . GLY B 1 71 ? 4.945 19.141 -1.368 1 53.44 71 GLY B O 1
ATOM 3863 N N . SER B 1 72 ? 4.434 20.125 0.289 1 45 72 SER B N 1
ATOM 3864 C CA . SER B 1 72 ? 4.07 21.375 -0.358 1 45 72 SER B CA 1
ATOM 3865 C C . SER B 1 72 ? 5.305 22.203 -0.705 1 45 72 SER B C 1
ATOM 3867 O O . SER B 1 72 ? 5.238 23.125 -1.518 1 45 72 SER B O 1
ATOM 3869 N N . THR B 1 73 ? 6.457 21.781 0.059 1 45.5 73 THR B N 1
ATOM 3870 C CA . THR B 1 73 ? 7.676 22.562 -0.162 1 45.5 73 THR B CA 1
ATOM 3871 C C . THR B 1 73 ? 8.641 21.812 -1.077 1 45.5 73 THR B C 1
ATOM 3873 O O . THR B 1 73 ? 8.438 20.625 -1.353 1 45.5 73 THR B O 1
ATOM 3876 N N . ASN B 1 74 ? 9.594 22.375 -1.753 1 50.78 74 ASN B N 1
ATOM 3877 C CA . ASN B 1 74 ? 10.469 22.016 -2.863 1 50.78 74 ASN B CA 1
ATOM 3878 C C . ASN B 1 74 ? 11.359 20.828 -2.502 1 50.78 74 ASN B C 1
ATOM 3880 O O . ASN B 1 74 ? 11.703 20.016 -3.363 1 50.78 74 ASN B O 1
ATOM 3884 N N . VAL B 1 75 ? 11.828 20.672 -1.16 1 56.06 75 VAL B N 1
ATOM 3885 C CA . VAL B 1 75 ? 12.766 19.562 -0.974 1 56.06 75 VAL B CA 1
ATOM 3886 C C . VAL B 1 75 ? 12.133 18.484 -0.101 1 56.06 75 VAL B C 1
ATOM 3888 O O . VAL B 1 75 ? 11.805 18.734 1.062 1 56.06 75 VAL B O 1
ATOM 3891 N N . PRO B 1 76 ? 11.906 17.375 -0.619 1 67 76 PRO B N 1
ATOM 3892 C CA . PRO B 1 76 ? 11.273 16.328 0.183 1 67 76 PRO B CA 1
ATOM 3893 C C . PRO B 1 76 ? 12.125 15.906 1.381 1 67 76 PRO B C 1
ATOM 3895 O O . PRO B 1 76 ? 13.352 15.828 1.275 1 67 76 PRO B O 1
ATOM 3898 N N . LYS B 1 77 ? 11.539 15.914 2.602 1 80 77 LYS B N 1
ATOM 3899 C CA . LYS B 1 77 ? 12.141 15.391 3.822 1 80 77 LYS B CA 1
ATOM 3900 C C . LYS B 1 77 ? 11.977 13.875 3.908 1 80 77 LYS B C 1
ATOM 3902 O O . LYS B 1 77 ? 10.914 13.344 3.59 1 80 77 LYS B O 1
ATOM 3907 N N . THR B 1 78 ? 13.094 13.242 4.156 1 89.81 78 THR B N 1
ATOM 3908 C CA . THR B 1 78 ? 13.031 11.797 4.375 1 89.81 78 THR B CA 1
ATOM 3909 C C . THR B 1 78 ? 13.141 11.469 5.859 1 89.81 78 THR B C 1
ATOM 3911 O O . THR B 1 78 ? 14.148 11.789 6.5 1 89.81 78 THR B O 1
ATOM 3914 N N . CYS B 1 79 ? 12.102 10.914 6.371 1 93.69 79 CYS B N 1
ATOM 3915 C CA . CYS B 1 79 ? 12.094 10.484 7.766 1 93.69 79 CYS B CA 1
ATOM 3916 C C . CYS B 1 79 ? 12.289 8.977 7.867 1 93.69 79 CYS B C 1
ATOM 3918 O O . CYS B 1 79 ? 11.922 8.234 6.953 1 93.69 79 CYS B O 1
ATOM 3920 N N . HIS B 1 80 ? 12.906 8.562 8.961 1 96.44 80 HIS B N 1
ATOM 3921 C CA . HIS B 1 80 ? 13.172 7.148 9.188 1 96.44 80 HIS B CA 1
ATOM 3922 C C . HIS B 1 80 ? 12.359 6.609 10.352 1 96.44 80 HIS B C 1
ATOM 3924 O O . HIS B 1 80 ? 12.492 7.09 11.484 1 96.44 80 HIS B O 1
ATOM 3930 N N . VAL B 1 81 ? 11.547 5.645 10.062 1 96.38 81 VAL B N 1
ATOM 3931 C CA . VAL B 1 81 ? 10.656 5.078 11.062 1 96.38 81 VAL B CA 1
ATOM 3932 C C . VAL B 1 81 ? 10.859 3.568 11.148 1 96.38 81 VAL B C 1
ATOM 3934 O O . VAL B 1 81 ? 10.82 2.871 10.133 1 96.38 81 VAL B O 1
ATOM 3937 N N . THR B 1 82 ? 11.102 3.086 12.383 1 96.88 82 THR B N 1
ATOM 3938 C CA . THR B 1 82 ? 11.273 1.646 12.547 1 96.88 82 THR B CA 1
ATOM 3939 C C . THR B 1 82 ? 9.938 0.924 12.414 1 96.88 82 THR B C 1
ATOM 3941 O O . THR B 1 82 ? 8.875 1.541 12.539 1 96.88 82 THR B O 1
ATOM 3944 N N . ARG B 1 83 ? 9.992 -0.413 12.18 1 96.06 83 ARG B N 1
ATOM 3945 C CA . ARG B 1 83 ? 8.773 -1.22 12.109 1 96.06 83 ARG B CA 1
ATOM 3946 C C . ARG B 1 83 ? 7.977 -1.13 13.406 1 96.06 83 ARG B C 1
ATOM 3948 O O . ARG B 1 83 ? 6.75 -1.025 13.383 1 96.06 83 ARG B O 1
ATOM 3955 N N . GLY B 1 84 ? 8.727 -1.136 14.508 1 95.38 84 GLY B N 1
ATOM 3956 C CA . GLY B 1 84 ? 8.07 -1.019 15.797 1 95.38 84 GLY B CA 1
ATOM 3957 C C . GLY B 1 84 ? 7.371 0.316 15.992 1 95.38 84 GLY B C 1
ATOM 3958 O O . GLY B 1 84 ? 6.262 0.37 16.516 1 95.38 84 GLY B O 1
ATOM 3959 N N . GLU B 1 85 ? 8.016 1.395 15.617 1 95.94 85 GLU B N 1
ATOM 3960 C CA . GLU B 1 85 ? 7.438 2.73 15.742 1 95.94 85 GLU B CA 1
ATOM 3961 C C . GLU B 1 85 ? 6.191 2.875 14.875 1 95.94 85 GLU B C 1
ATOM 3963 O O . GLU B 1 85 ? 5.188 3.441 15.312 1 95.94 85 GLU B O 1
ATOM 3968 N N . MET B 1 86 ? 6.27 2.326 13.641 1 95.69 86 MET B N 1
ATOM 3969 C CA . MET B 1 86 ? 5.113 2.395 12.742 1 95.69 86 MET B CA 1
ATOM 3970 C C . MET B 1 86 ? 3.945 1.593 13.305 1 95.69 86 MET B C 1
ATOM 3972 O O . MET B 1 86 ? 2.795 2.033 13.242 1 95.69 86 MET B O 1
ATOM 3976 N N . LYS B 1 87 ? 4.211 0.474 13.836 1 95.81 87 LYS B N 1
ATOM 3977 C CA . LYS B 1 87 ? 3.168 -0.347 14.438 1 95.81 87 LYS B CA 1
ATOM 3978 C C . LYS B 1 87 ? 2.502 0.381 15.602 1 95.81 87 LYS B C 1
ATOM 3980 O O . LYS B 1 87 ? 1.273 0.401 15.703 1 95.81 87 LYS B O 1
ATOM 3985 N N . LEU B 1 88 ? 3.312 0.961 16.438 1 96.31 88 LEU B N 1
ATOM 3986 C CA . LEU B 1 88 ? 2.781 1.688 17.578 1 96.31 88 LEU B CA 1
ATOM 3987 C C . LEU B 1 88 ? 1.965 2.895 17.125 1 96.31 88 LEU B C 1
ATOM 3989 O O . LEU B 1 88 ? 0.873 3.141 17.656 1 96.31 88 LEU B O 1
ATOM 3993 N N . LEU B 1 89 ? 2.508 3.615 16.188 1 96 89 LEU B N 1
ATOM 3994 C CA . LEU B 1 89 ? 1.791 4.77 15.664 1 96 89 LEU B CA 1
ATOM 3995 C C . LEU B 1 89 ? 0.452 4.352 15.062 1 96 89 LEU B C 1
ATOM 3997 O O . LEU B 1 89 ? -0.568 5 15.297 1 96 89 LEU B O 1
ATOM 4001 N N . GLY B 1 90 ? 0.461 3.293 14.312 1 96.44 90 GLY B N 1
ATOM 4002 C CA . GLY B 1 90 ? -0.769 2.762 13.742 1 96.44 90 GLY B CA 1
ATOM 4003 C C . GLY B 1 90 ? -1.776 2.342 14.797 1 96.44 90 GLY B C 1
ATOM 4004 O O . GLY B 1 90 ? -2.959 2.672 14.703 1 96.44 90 GLY B O 1
ATOM 4005 N N . ARG B 1 91 ? -1.306 1.703 15.781 1 96.94 91 ARG B N 1
ATOM 4006 C CA . ARG B 1 91 ? -2.172 1.24 16.859 1 96.94 91 ARG B CA 1
ATOM 4007 C C . ARG B 1 91 ? -2.814 2.416 17.594 1 96.94 91 ARG B C 1
ATOM 4009 O O . ARG B 1 91 ? -4.023 2.422 17.828 1 96.94 91 ARG B O 1
ATOM 4016 N N . LEU B 1 92 ? -2.018 3.367 17.906 1 96.5 92 LEU B N 1
ATOM 4017 C CA . LEU B 1 92 ? -2.529 4.531 18.625 1 96.5 92 LEU B CA 1
ATOM 4018 C C . LEU B 1 92 ? -3.52 5.305 17.766 1 96.5 92 LEU B C 1
ATOM 4020 O O . LEU B 1 92 ? -4.531 5.805 18.266 1 96.5 92 LEU B O 1
ATOM 4024 N N . THR B 1 93 ? -3.242 5.387 16.469 1 96.88 93 THR B N 1
ATOM 4025 C CA . THR B 1 93 ? -4.156 6.059 15.555 1 96.88 93 THR B CA 1
ATOM 4026 C C . THR B 1 93 ? -5.477 5.297 15.461 1 96.88 93 THR B C 1
ATOM 4028 O O . THR B 1 93 ? -6.551 5.891 15.594 1 96.88 93 THR B O 1
ATOM 4031 N N . GLY B 1 94 ? -5.395 3.977 15.273 1 97.25 94 GLY B N 1
ATOM 4032 C CA . GLY B 1 94 ? -6.598 3.16 15.234 1 97.25 94 GLY B CA 1
ATOM 4033 C C . GLY B 1 94 ? -7.426 3.246 16.5 1 97.25 94 GLY B C 1
ATOM 4034 O O . GLY B 1 94 ? -8.648 3.385 16.438 1 97.25 94 GLY B O 1
ATOM 4035 N N . ASN B 1 95 ? -6.773 3.197 17.625 1 96.44 95 ASN B N 1
ATOM 4036 C CA . ASN B 1 95 ? -7.457 3.342 18.906 1 96.44 95 ASN B CA 1
ATOM 4037 C C . ASN B 1 95 ? -8.164 4.688 19.016 1 96.44 95 ASN B C 1
ATOM 4039 O O . ASN B 1 95 ? -9.305 4.758 19.484 1 96.44 95 ASN B O 1
ATOM 4043 N N . ALA B 1 96 ? -7.477 5.688 18.609 1 95 96 ALA B N 1
ATOM 4044 C CA . ALA B 1 96 ? -8.039 7.031 18.703 1 95 96 ALA B CA 1
ATOM 4045 C C . ALA B 1 96 ? -9.258 7.18 17.797 1 95 96 ALA B C 1
ATOM 4047 O O . ALA B 1 96 ? -10.242 7.812 18.172 1 95 96 ALA B O 1
ATOM 4048 N N . TRP B 1 97 ? -9.211 6.633 16.578 1 95.75 97 TRP B N 1
ATOM 4049 C CA . TRP B 1 97 ? -10.344 6.68 15.664 1 95.75 97 TRP B CA 1
ATOM 4050 C C . TRP B 1 97 ? -11.57 6.023 16.281 1 95.75 97 TRP B C 1
ATOM 4052 O O . TRP B 1 97 ? -12.68 6.57 16.203 1 95.75 97 TRP B O 1
ATOM 4062 N N . VAL B 1 98 ? -11.352 4.895 16.891 1 95.38 98 VAL B N 1
ATOM 4063 C CA . VAL B 1 98 ? -12.461 4.137 17.453 1 95.38 98 VAL B CA 1
ATOM 4064 C C . VAL B 1 98 ? -13 4.859 18.688 1 95.38 98 VAL B C 1
ATOM 4066 O O . VAL B 1 98 ? -14.211 4.988 18.859 1 95.38 98 VAL B O 1
ATOM 4069 N N . ALA B 1 99 ? -12.086 5.371 19.516 1 92.5 99 ALA B N 1
ATOM 4070 C CA . ALA B 1 99 ? -12.5 6.105 20.719 1 92.5 99 ALA B CA 1
ATOM 4071 C C . ALA B 1 99 ? -13.312 7.344 20.344 1 92.5 99 ALA B C 1
ATOM 4073 O O . ALA B 1 99 ? -14.242 7.719 21.062 1 92.5 99 ALA B O 1
ATOM 4074 N N . ALA B 1 100 ? -12.969 7.922 19.25 1 91 100 ALA B N 1
ATOM 4075 C CA . ALA B 1 100 ? -13.641 9.133 18.797 1 91 100 ALA B CA 1
ATOM 4076 C C . ALA B 1 100 ? -14.922 8.805 18.047 1 91 100 ALA B C 1
ATOM 4078 O O . ALA B 1 100 ? -15.703 9.695 17.703 1 91 100 ALA B O 1
ATOM 4079 N N . GLY B 1 101 ? -15.156 7.547 17.719 1 90.38 101 GLY B N 1
ATOM 4080 C CA . GLY B 1 101 ? -16.344 7.133 16.984 1 90.38 101 GLY B CA 1
ATOM 4081 C C . GLY B 1 101 ? -16.203 7.32 15.492 1 90.38 101 GLY B C 1
ATOM 4082 O O . GLY B 1 101 ? -17.203 7.273 14.766 1 90.38 101 GLY B O 1
ATOM 4083 N N . LEU B 1 102 ? -15.016 7.594 15.039 1 92.56 102 LEU B N 1
ATOM 4084 C CA . LEU B 1 102 ? -14.781 7.773 13.609 1 92.56 102 LEU B CA 1
ATOM 4085 C C . LEU B 1 102 ? -14.844 6.438 12.875 1 92.56 102 LEU B C 1
ATOM 4087 O O . LEU B 1 102 ? -15.367 6.363 11.758 1 92.56 102 LEU B O 1
ATOM 4091 N N . VAL B 1 103 ? -14.297 5.441 13.5 1 95.25 103 VAL B N 1
ATOM 4092 C CA . VAL B 1 103 ? -14.352 4.062 13.023 1 95.25 103 VAL B CA 1
ATOM 4093 C C . VAL B 1 103 ? -15.078 3.191 14.039 1 95.25 103 VAL B C 1
ATOM 4095 O O . VAL B 1 103 ? -14.836 3.295 15.242 1 95.25 103 VAL B O 1
ATOM 4098 N N . VAL B 1 104 ? -16.016 2.418 13.555 1 96.12 104 VAL B N 1
ATOM 4099 C CA . VAL B 1 104 ? -16.781 1.559 14.453 1 96.12 104 VAL B CA 1
ATOM 4100 C C . VAL B 1 104 ? -16.734 0.118 13.953 1 96.12 104 VAL B C 1
ATOM 4102 O O . VAL B 1 104 ? -16.375 -0.133 12.797 1 96.12 104 VAL B O 1
ATOM 4105 N N . SER B 1 105 ? -17.078 -0.791 14.836 1 97.31 105 SER B N 1
ATOM 4106 C CA . SER B 1 105 ? -17.141 -2.201 14.477 1 97.31 105 SER B CA 1
ATOM 4107 C C . SER B 1 105 ? -18.062 -2.418 13.273 1 97.31 105 SER B C 1
ATOM 4109 O O . SER B 1 105 ? -19.172 -1.89 13.234 1 97.31 105 SER B O 1
ATOM 4111 N N . GLY B 1 106 ? -17.562 -3.195 12.281 1 96.19 106 GLY B N 1
ATOM 4112 C CA . GLY B 1 106 ? -18.375 -3.516 11.117 1 96.19 106 GLY B CA 1
ATOM 4113 C C . GLY B 1 106 ? -18.125 -2.59 9.945 1 96.19 106 GLY B C 1
ATOM 4114 O O . GLY B 1 106 ? -18.609 -2.842 8.836 1 96.19 106 GLY B O 1
ATOM 4115 N N . ASP B 1 107 ? -17.375 -1.547 10.172 1 98.06 107 ASP B N 1
ATOM 4116 C CA . ASP B 1 107 ? -17.078 -0.625 9.078 1 98.06 107 ASP B CA 1
ATOM 4117 C C . ASP B 1 107 ? -16.359 -1.342 7.938 1 98.06 107 ASP B C 1
ATOM 4119 O O . ASP B 1 107 ? -15.5 -2.191 8.18 1 98.06 107 ASP B O 1
ATOM 4123 N N . ARG B 1 108 ? -16.75 -1.006 6.754 1 98.38 108 ARG B N 1
ATOM 4124 C CA . ARG B 1 108 ? -16.062 -1.345 5.512 1 98.38 108 ARG B CA 1
ATOM 4125 C C . ARG B 1 108 ? -15.438 -0.106 4.871 1 98.38 108 ARG B C 1
ATOM 4127 O O . ARG B 1 108 ? -16.156 0.714 4.281 1 98.38 108 ARG B O 1
ATOM 4134 N N . ILE B 1 109 ? -14.141 -0.036 4.93 1 98.44 109 ILE B N 1
ATOM 4135 C CA . ILE B 1 109 ? -13.453 1.235 4.742 1 98.44 109 ILE B CA 1
ATOM 4136 C C . ILE B 1 109 ? -12.766 1.254 3.377 1 98.44 109 ILE B C 1
ATOM 4138 O O . ILE B 1 109 ? -11.836 0.486 3.133 1 98.44 109 ILE B O 1
ATOM 4142 N N . VAL B 1 110 ? -13.242 2.133 2.535 1 97.56 110 VAL B N 1
ATOM 4143 C CA . VAL B 1 110 ? -12.562 2.402 1.271 1 97.56 110 VAL B CA 1
ATOM 4144 C C . VAL B 1 110 ? -11.352 3.305 1.513 1 97.56 110 VAL B C 1
ATOM 4146 O O . VAL B 1 110 ? -11.492 4.395 2.078 1 97.56 110 VAL B O 1
ATOM 4149 N N . ASN B 1 111 ? -10.203 2.838 1.149 1 95.88 111 ASN B N 1
ATOM 4150 C CA . ASN B 1 111 ? -8.953 3.586 1.25 1 95.88 111 ASN B CA 1
ATOM 4151 C C . ASN B 1 111 ? -8.477 4.07 -0.117 1 95.88 111 ASN B C 1
ATOM 4153 O O . ASN B 1 111 ? -8.07 3.27 -0.959 1 95.88 111 ASN B O 1
ATOM 4157 N N . LEU B 1 112 ? -8.477 5.43 -0.283 1 93.06 112 LEU B N 1
ATOM 4158 C CA . LEU B 1 112 ? -8.133 5.996 -1.582 1 93.06 112 LEU B CA 1
ATOM 4159 C C . LEU B 1 112 ? -6.801 6.742 -1.514 1 93.06 112 LEU B C 1
ATOM 4161 O O . LEU B 1 112 ? -6.52 7.598 -2.355 1 93.06 112 LEU B O 1
ATOM 4165 N N . TYR B 1 113 ? -6 6.48 -0.517 1 90.25 113 TYR B N 1
ATOM 4166 C CA . TYR B 1 113 ? -4.66 7.051 -0.467 1 90.25 113 TYR B CA 1
ATOM 4167 C C . TYR B 1 113 ? -3.807 6.543 -1.622 1 90.25 113 TYR B C 1
ATOM 4169 O O . TYR B 1 113 ? -3.951 5.395 -2.049 1 90.25 113 TYR B O 1
ATOM 4177 N N . SER B 1 114 ? -2.961 7.391 -2.027 1 82.62 114 SER B N 1
ATOM 4178 C CA . SER B 1 114 ? -1.963 6.957 -3 1 82.62 114 SER B CA 1
ATOM 4179 C C . SER B 1 114 ? -0.871 6.125 -2.34 1 82.62 114 SER B C 1
ATOM 4181 O O . SER B 1 114 ? -0.488 6.383 -1.197 1 82.62 114 SER B O 1
ATOM 4183 N N . PHE B 1 115 ? -0.492 5.133 -3.104 1 82.81 115 PHE B N 1
ATOM 4184 C CA . PHE B 1 115 ? 0.619 4.297 -2.664 1 82.81 115 PHE B CA 1
ATOM 4185 C C . PHE B 1 115 ? 1.824 4.477 -3.58 1 82.81 115 PHE B C 1
ATOM 4187 O O . PHE B 1 115 ? 1.674 4.594 -4.797 1 82.81 115 PHE B O 1
ATOM 4194 N N . GLY B 1 116 ? 3.018 4.527 -2.904 1 81.44 116 GLY B N 1
ATOM 4195 C CA . GLY B 1 116 ? 4.254 4.629 -3.666 1 81.44 116 GLY B CA 1
ATOM 4196 C C . GLY B 1 116 ? 5.062 5.867 -3.328 1 81.44 116 GLY B C 1
ATOM 4197 O O . GLY B 1 116 ? 4.547 6.805 -2.715 1 81.44 116 GLY B O 1
ATOM 4198 N N . GLY B 1 117 ? 6.316 5.812 -3.648 1 81.56 117 GLY B N 1
ATOM 4199 C CA . GLY B 1 117 ? 7.207 6.945 -3.441 1 81.56 117 GLY B CA 1
ATOM 4200 C C . GLY B 1 117 ? 7.547 7.176 -1.98 1 81.56 117 GLY B C 1
ATOM 4201 O O . GLY B 1 117 ? 7.961 8.273 -1.601 1 81.56 117 GLY B O 1
ATOM 4202 N N . MET B 1 118 ? 7.191 6.234 -1.171 1 86.12 118 MET B N 1
ATOM 4203 C CA . MET B 1 118 ? 7.484 6.262 0.259 1 86.12 118 MET B CA 1
ATOM 4204 C C . MET B 1 118 ? 6.664 7.34 0.962 1 86.12 118 MET B C 1
ATOM 4206 O O . MET B 1 118 ? 7.07 7.855 2.006 1 86.12 118 MET B O 1
ATOM 4210 N N . TYR B 1 119 ? 5.543 7.637 0.363 1 81.06 119 TYR B N 1
ATOM 4211 C CA . TYR B 1 119 ? 4.66 8.594 1.012 1 81.06 119 TYR B CA 1
ATOM 4212 C C . TYR B 1 119 ? 4.035 8 2.268 1 81.06 119 TYR B C 1
ATOM 4214 O O . TYR B 1 119 ? 3.541 6.875 2.248 1 81.06 119 TYR B O 1
ATOM 4222 N N . GLY B 1 120 ? 3.957 8.773 3.26 1 85.56 120 GLY B N 1
ATOM 4223 C CA . GLY B 1 120 ? 3.613 8.273 4.578 1 85.56 120 GLY B CA 1
ATOM 4224 C C . GLY B 1 120 ? 2.117 8.141 4.797 1 85.56 120 GLY B C 1
ATOM 4225 O O . GLY B 1 120 ? 1.671 7.336 5.617 1 85.56 120 GLY B O 1
ATOM 4226 N N . GLY B 1 121 ? 1.314 8.883 4.047 1 84.75 121 GLY B N 1
ATOM 4227 C CA . GLY B 1 121 ? -0.122 8.883 4.273 1 84.75 121 GLY B CA 1
ATOM 4228 C C . GLY B 1 121 ? -0.749 7.508 4.148 1 84.75 121 GLY B C 1
ATOM 4229 O O . GLY B 1 121 ? -1.469 7.066 5.047 1 84.75 121 GLY B O 1
ATOM 4230 N N . PHE B 1 122 ? -0.466 6.844 3.127 1 83.88 122 PHE B N 1
ATOM 4231 C CA . PHE B 1 122 ? -1.021 5.508 2.934 1 83.88 122 PHE B CA 1
ATOM 4232 C C . PHE B 1 122 ? -0.502 4.547 3.998 1 83.88 122 PHE B C 1
ATOM 4234 O O . PHE B 1 122 ? -1.257 3.725 4.52 1 83.88 122 PHE B O 1
ATOM 4241 N N . GLN B 1 123 ? 0.787 4.625 4.262 1 90.06 123 GLN B N 1
ATOM 4242 C CA . GLN B 1 123 ? 1.386 3.713 5.23 1 90.06 123 GLN B CA 1
ATOM 4243 C C . GLN B 1 123 ? 0.711 3.836 6.594 1 90.06 123 GLN B C 1
ATOM 4245 O O . GLN B 1 123 ? 0.404 2.828 7.234 1 90.06 123 GLN B O 1
ATOM 4250 N N . LEU B 1 124 ? 0.48 5.031 6.945 1 93.38 124 LEU B N 1
ATOM 4251 C CA . LEU B 1 124 ? -0.135 5.238 8.258 1 93.38 124 LEU B CA 1
ATOM 4252 C C . LEU B 1 124 ? -1.597 4.805 8.242 1 93.38 124 LEU B C 1
ATOM 4254 O O . LEU B 1 124 ? -2.057 4.125 9.164 1 93.38 124 LEU B O 1
ATOM 4258 N N . ALA B 1 125 ? -2.328 5.191 7.219 1 93.94 125 ALA B N 1
ATOM 4259 C CA . ALA B 1 125 ? -3.734 4.809 7.137 1 93.94 125 ALA B CA 1
ATOM 4260 C C . ALA B 1 125 ? -3.889 3.289 7.125 1 93.94 125 ALA B C 1
ATOM 4262 O O . ALA B 1 125 ? -4.727 2.738 7.844 1 93.94 125 ALA B O 1
ATOM 4263 N N . ASN B 1 126 ? -3.104 2.693 6.332 1 93.5 126 ASN B N 1
ATOM 4264 C CA . ASN B 1 126 ? -3.127 1.237 6.246 1 93.5 126 ASN B CA 1
ATOM 4265 C C . ASN B 1 126 ? -2.838 0.591 7.598 1 93.5 126 ASN B C 1
ATOM 4267 O O . ASN B 1 126 ? -3.547 -0.326 8.016 1 93.5 126 ASN B O 1
ATOM 4271 N N . LYS B 1 127 ? -1.813 1.069 8.258 1 95.44 127 LYS B N 1
ATOM 4272 C CA . LYS B 1 127 ? -1.421 0.488 9.539 1 95.44 127 LYS B CA 1
ATOM 4273 C C . LYS B 1 127 ? -2.482 0.741 10.602 1 95.44 127 LYS B C 1
ATOM 4275 O O . LYS B 1 127 ? -2.76 -0.13 11.43 1 95.44 127 LYS B O 1
ATOM 4280 N N . ALA B 1 128 ? -3.045 1.912 10.594 1 97.25 128 ALA B N 1
ATOM 4281 C CA . ALA B 1 128 ? -4.082 2.252 11.562 1 97.25 128 ALA B CA 1
ATOM 4282 C C . ALA B 1 128 ? -5.297 1.341 11.406 1 97.25 128 ALA B C 1
ATOM 4284 O O . ALA B 1 128 ? -5.859 0.871 12.398 1 97.25 128 ALA B O 1
ATOM 4285 N N . ILE B 1 129 ? -5.691 1.08 10.195 1 97.5 129 ILE B N 1
ATOM 4286 C CA . ILE B 1 129 ? -6.82 0.193 9.938 1 97.5 129 ILE B CA 1
ATOM 4287 C C . ILE B 1 129 ? -6.473 -1.229 10.367 1 97.5 129 ILE B C 1
ATOM 4289 O O . ILE B 1 129 ? -7.277 -1.902 11.016 1 97.5 129 ILE B O 1
ATOM 4293 N N . GLU B 1 130 ? -5.32 -1.625 10.039 1 96.19 130 GLU B N 1
ATOM 4294 C CA . GLU B 1 130 ? -4.863 -2.967 10.391 1 96.19 130 GLU B CA 1
ATOM 4295 C C . GLU B 1 130 ? -4.852 -3.174 11.898 1 96.19 130 GLU B C 1
ATOM 4297 O O . GLU B 1 130 ? -5.18 -4.258 12.383 1 96.19 130 GLU B O 1
ATOM 4302 N N . GLU B 1 131 ? -4.5 -2.121 12.641 1 96.56 131 GLU B N 1
ATOM 4303 C CA . GLU B 1 131 ? -4.309 -2.242 14.078 1 96.56 131 GLU B CA 1
ATOM 4304 C C . GLU B 1 131 ? -5.555 -1.797 14.844 1 96.56 131 GLU B C 1
ATOM 4306 O O . GLU B 1 131 ? -5.543 -1.713 16.062 1 96.56 131 GLU B O 1
ATOM 4311 N N . ALA B 1 132 ? -6.586 -1.461 14.062 1 97.12 132 ALA B N 1
ATOM 4312 C CA . ALA B 1 132 ? -7.809 -1.033 14.742 1 97.12 132 ALA B CA 1
ATOM 4313 C C . ALA B 1 132 ? -8.273 -2.074 15.758 1 97.12 132 ALA B C 1
ATOM 4315 O O . ALA B 1 132 ? -8.203 -3.277 15.492 1 97.12 132 ALA B O 1
ATOM 4316 N N . PRO B 1 133 ? -8.766 -1.624 16.938 1 97.5 133 PRO B N 1
ATOM 4317 C CA . PRO B 1 133 ? -9.125 -2.566 18 1 97.5 133 PRO B CA 1
ATOM 4318 C C . PRO B 1 133 ? -10.484 -3.219 17.781 1 97.5 133 PRO B C 1
ATOM 4320 O O . PRO B 1 133 ? -10.969 -3.953 18.656 1 97.5 133 PRO B O 1
ATOM 4323 N N . VAL B 1 134 ? -11.188 -2.936 16.703 1 97.88 134 VAL B N 1
ATOM 4324 C CA . VAL B 1 134 ? -12.492 -3.508 16.359 1 97.88 134 VAL B CA 1
ATOM 4325 C C . VAL B 1 134 ? -12.438 -4.141 14.977 1 97.88 134 VAL B C 1
ATOM 4327 O O . VAL B 1 134 ? -11.602 -3.764 14.148 1 97.88 134 VAL B O 1
ATOM 4330 N N . PRO B 1 135 ? -13.32 -5.09 14.727 1 97.75 135 PRO B N 1
ATOM 4331 C CA . PRO B 1 135 ? -13.352 -5.66 13.375 1 97.75 135 PRO B CA 1
ATOM 4332 C C . PRO B 1 135 ? -13.773 -4.648 12.312 1 97.75 135 PRO B C 1
ATOM 4334 O O . PRO B 1 135 ? -14.766 -3.932 12.5 1 97.75 135 PRO B O 1
ATOM 4337 N N . VAL B 1 136 ? -13.016 -4.555 11.289 1 98.44 136 VAL B N 1
ATOM 4338 C CA . VAL B 1 136 ? -13.328 -3.725 10.125 1 98.44 136 VAL B CA 1
ATOM 4339 C C . VAL B 1 136 ? -12.867 -4.43 8.852 1 98.44 136 VAL B C 1
ATOM 4341 O O . VAL B 1 136 ? -12.008 -5.312 8.898 1 98.44 136 VAL B O 1
ATOM 4344 N N . VAL B 1 137 ? -13.492 -4.117 7.777 1 98.19 137 VAL B N 1
ATOM 4345 C CA . VAL B 1 137 ? -13.062 -4.57 6.461 1 98.19 137 VAL B CA 1
ATOM 4346 C C . VAL B 1 137 ? -12.336 -3.439 5.738 1 98.19 137 VAL B C 1
ATOM 4348 O O . VAL B 1 137 ? -12.844 -2.32 5.648 1 98.19 137 VAL B O 1
ATOM 4351 N N . HIS B 1 138 ? -11.141 -3.723 5.344 1 97.31 138 HIS B N 1
ATOM 4352 C CA . HIS B 1 138 ? -10.32 -2.762 4.617 1 97.31 138 HIS B CA 1
ATOM 4353 C C . HIS B 1 138 ? -10.414 -2.986 3.111 1 97.31 138 HIS B C 1
ATOM 4355 O O . HIS B 1 138 ? -10.117 -4.078 2.623 1 97.31 138 HIS B O 1
ATOM 4361 N N . LEU B 1 139 ? -10.844 -1.99 2.369 1 96.75 139 LEU B N 1
ATOM 4362 C CA . LEU B 1 139 ? -10.875 -1.996 0.91 1 96.75 139 LEU B CA 1
ATOM 4363 C C . LEU B 1 139 ? -9.805 -1.072 0.339 1 96.75 139 LEU B C 1
ATOM 4365 O O . LEU B 1 139 ? -10.086 0.078 -0.001 1 96.75 139 LEU B O 1
ATOM 4369 N N . PRO B 1 140 ? -8.555 -1.614 0.112 1 94.12 140 PRO B N 1
ATOM 4370 C CA . PRO B 1 140 ? -7.445 -0.777 -0.349 1 94.12 140 PRO B CA 1
ATOM 4371 C C . PRO B 1 140 ? -7.488 -0.516 -1.854 1 94.12 140 PRO B C 1
ATOM 4373 O O . PRO B 1 140 ? -6.672 -1.059 -2.602 1 94.12 140 PRO B O 1
ATOM 4376 N N . LEU B 1 141 ? -8.266 0.369 -2.342 1 91.69 141 LEU B N 1
ATOM 4377 C CA . LEU B 1 141 ? -8.5 0.61 -3.76 1 91.69 141 LEU B CA 1
ATOM 4378 C C . LEU B 1 141 ? -7.441 1.548 -4.336 1 91.69 141 LEU B C 1
ATOM 4380 O O . LEU B 1 141 ? -7.066 1.427 -5.504 1 91.69 141 LEU B O 1
ATOM 4384 N N . SER B 1 142 ? -6.906 2.438 -3.553 1 87.19 142 SER B N 1
ATOM 4385 C CA . SER B 1 142 ? -5.906 3.41 -3.975 1 87.19 142 SER B CA 1
ATOM 4386 C C . SER B 1 142 ? -6.531 4.523 -4.809 1 87.19 142 SER B C 1
ATOM 4388 O O . SER B 1 142 ? -7.629 4.359 -5.352 1 87.19 142 SER B O 1
ATOM 4390 N N . SER B 1 143 ? -5.789 5.555 -4.98 1 82.25 143 SER B N 1
ATOM 4391 C CA . SER B 1 143 ? -6.23 6.734 -5.719 1 82.25 143 SER B CA 1
ATOM 4392 C C . SER B 1 143 ? -6.141 6.508 -7.227 1 82.25 143 SER B C 1
ATOM 4394 O O . SER B 1 143 ? -6.746 7.246 -8.008 1 82.25 143 SER B O 1
ATOM 4396 N N . THR B 1 144 ? -5.434 5.566 -7.633 1 77.25 144 THR B N 1
ATOM 4397 C CA . THR B 1 144 ? -5.203 5.371 -9.062 1 77.25 144 THR B CA 1
ATOM 4398 C C . THR B 1 144 ? -6.281 4.473 -9.664 1 77.25 144 THR B C 1
ATOM 4400 O O . THR B 1 144 ? -6.344 4.305 -10.883 1 77.25 144 THR B O 1
ATOM 4403 N N . HIS B 1 145 ? -7.066 3.934 -8.836 1 85.19 145 HIS B N 1
ATOM 4404 C CA . HIS B 1 145 ? -8.164 3.104 -9.32 1 85.19 145 HIS B CA 1
ATOM 4405 C C . HIS B 1 145 ? -9.211 3.941 -10.047 1 85.19 145 HIS B C 1
ATOM 4407 O O . HIS B 1 145 ? -9.555 5.035 -9.602 1 85.19 145 HIS B O 1
ATOM 4413 N N . PRO B 1 146 ? -9.672 3.482 -11.195 1 82.81 146 PRO B N 1
ATOM 4414 C CA . PRO B 1 146 ? -10.68 4.273 -11.906 1 82.81 146 PRO B CA 1
ATOM 4415 C C . PRO B 1 146 ? -11.906 4.578 -11.039 1 82.81 146 PRO B C 1
ATOM 4417 O O . PRO B 1 146 ? -12.406 3.697 -10.344 1 82.81 146 PRO B O 1
ATOM 4420 N N . LEU B 1 147 ? -12.43 5.789 -11.188 1 86.38 147 LEU B N 1
ATOM 4421 C CA . LEU B 1 147 ? -13.469 6.281 -10.281 1 86.38 147 LEU B CA 1
ATOM 4422 C C . LEU B 1 147 ? -14.758 5.484 -10.445 1 86.38 147 LEU B C 1
ATOM 4424 O O . LEU B 1 147 ? -15.461 5.23 -9.469 1 86.38 147 LEU B O 1
ATOM 4428 N N . ASP B 1 148 ? -15.047 5.152 -11.664 1 86.75 148 ASP B N 1
ATOM 4429 C CA . ASP B 1 148 ? -16.25 4.367 -11.898 1 86.75 148 ASP B CA 1
ATOM 4430 C C . ASP B 1 148 ? -16.156 3.002 -11.219 1 86.75 148 ASP B C 1
ATOM 4432 O O . ASP B 1 148 ? -17.156 2.498 -10.695 1 86.75 148 ASP B O 1
ATOM 4436 N N . GLN B 1 149 ? -14.992 2.451 -11.188 1 87.81 149 GLN B N 1
ATOM 4437 C CA . GLN B 1 149 ? -14.789 1.176 -10.508 1 87.81 149 GLN B CA 1
ATOM 4438 C C . GLN B 1 149 ? -14.844 1.344 -8.992 1 87.81 149 GLN B C 1
ATOM 4440 O O . GLN B 1 149 ? -15.32 0.455 -8.281 1 87.81 149 GLN B O 1
ATOM 4445 N N . VAL B 1 150 ? -14.344 2.453 -8.539 1 93.19 150 VAL B N 1
ATOM 4446 C CA . VAL B 1 150 ? -14.438 2.742 -7.109 1 93.19 150 VAL B CA 1
ATOM 4447 C C . VAL B 1 150 ? -15.906 2.752 -6.68 1 93.19 150 VAL B C 1
ATOM 4449 O O . VAL B 1 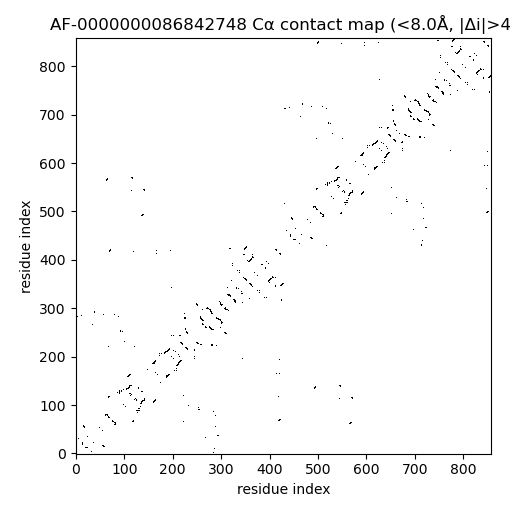150 ? -16.266 2.146 -5.668 1 93.19 150 VAL B O 1
ATOM 4452 N N . LEU B 1 151 ? -16.719 3.381 -7.473 1 92.88 151 LEU B N 1
ATOM 4453 C CA . LEU B 1 151 ? -18.141 3.463 -7.152 1 92.88 151 LEU B CA 1
ATOM 4454 C C . LEU B 1 151 ? -18.781 2.082 -7.191 1 92.88 151 LEU B C 1
ATOM 4456 O O . LEU B 1 151 ? -19.625 1.763 -6.352 1 92.88 151 LEU B O 1
ATOM 4460 N N . GLN B 1 152 ? -18.391 1.292 -8.117 1 90.31 152 GLN B N 1
ATOM 4461 C CA . GLN B 1 152 ? -18.891 -0.075 -8.195 1 90.31 152 GLN B CA 1
ATOM 4462 C C . GLN B 1 152 ? -18.5 -0.875 -6.953 1 90.31 152 GLN B C 1
ATOM 4464 O O . GLN B 1 152 ? -19.312 -1.645 -6.426 1 90.31 152 GLN B O 1
ATOM 4469 N N . GLU B 1 153 ? -17.297 -0.682 -6.512 1 92.94 153 GLU B N 1
ATOM 4470 C CA . GLU B 1 153 ? -16.828 -1.393 -5.328 1 92.94 153 GLU B CA 1
ATOM 4471 C C . GLU B 1 153 ? -17.578 -0.939 -4.074 1 92.94 153 GLU B C 1
ATOM 4473 O O . GLU B 1 153 ? -17.859 -1.749 -3.193 1 92.94 153 GLU B O 1
ATOM 4478 N N . ILE B 1 154 ? -17.797 0.35 -3.963 1 95.19 154 ILE B N 1
ATOM 4479 C CA . ILE B 1 154 ? -18.547 0.885 -2.838 1 95.19 154 ILE B CA 1
ATOM 4480 C C . ILE B 1 154 ? -19.922 0.198 -2.764 1 95.19 154 ILE B C 1
ATOM 4482 O O . ILE B 1 154 ? -20.344 -0.213 -1.685 1 95.19 154 ILE B O 1
ATOM 4486 N N . GLU B 1 155 ? -20.531 0.009 -3.885 1 93.19 155 GLU B N 1
ATOM 4487 C CA . GLU B 1 155 ? -21.844 -0.645 -3.939 1 93.19 155 GLU B CA 1
ATOM 4488 C C . GLU B 1 155 ? -21.719 -2.139 -3.646 1 93.19 155 GLU B C 1
ATOM 4490 O O . GLU B 1 155 ? -22.453 -2.672 -2.812 1 93.19 155 GLU B O 1
ATOM 4495 N N . ALA B 1 156 ? -20.781 -2.781 -4.281 1 90.25 156 ALA B N 1
ATOM 4496 C CA . ALA B 1 156 ? -20.625 -4.23 -4.195 1 90.25 156 ALA B CA 1
ATOM 4497 C C . ALA B 1 156 ? -20.312 -4.664 -2.766 1 90.25 156 ALA B C 1
ATOM 4499 O O . ALA B 1 156 ? -20.812 -5.684 -2.293 1 90.25 156 ALA B O 1
ATOM 4500 N N . PHE B 1 157 ? -19.562 -3.842 -2.072 1 94.44 157 PHE B N 1
ATOM 4501 C CA . PHE B 1 157 ? -19.125 -4.23 -0.733 1 94.44 157 PHE B CA 1
ATOM 4502 C C . PHE B 1 157 ? -19.938 -3.494 0.329 1 94.44 157 PHE B C 1
ATOM 4504 O O . PHE B 1 157 ? -19.688 -3.654 1.526 1 94.44 157 PHE B O 1
ATOM 4511 N N . GLN B 1 158 ? -20.859 -2.709 -0.147 1 95.19 158 GLN B N 1
ATOM 4512 C CA . GLN B 1 158 ? -21.625 -1.894 0.79 1 95.19 158 GLN B CA 1
ATOM 4513 C C . GLN B 1 158 ? -20.703 -1.15 1.753 1 95.19 158 GLN B C 1
ATOM 4515 O O . GLN B 1 158 ? -20.859 -1.243 2.971 1 95.19 158 GLN B O 1
ATOM 4520 N N . ALA B 1 159 ? -19.75 -0.43 1.179 1 97.75 159 ALA B N 1
ATOM 4521 C CA . ALA B 1 159 ? -18.766 0.31 1.971 1 97.75 159 ALA B CA 1
ATOM 4522 C C . ALA B 1 159 ? -19.453 1.337 2.869 1 97.75 159 ALA B C 1
ATOM 4524 O O . ALA B 1 159 ? -20.438 1.964 2.467 1 97.75 159 ALA B O 1
ATOM 4525 N N . THR B 1 160 ? -18.922 1.524 4.07 1 98.06 160 THR B N 1
ATOM 4526 C CA . THR B 1 160 ? -19.578 2.391 5.043 1 98.06 160 THR B CA 1
ATOM 4527 C C . THR B 1 160 ? -18.719 3.609 5.352 1 98.06 160 THR B C 1
ATOM 4529 O O . THR B 1 160 ? -19.203 4.594 5.914 1 98.06 160 THR B O 1
ATOM 4532 N N . ALA B 1 161 ? -17.438 3.588 5.039 1 97.56 161 ALA B N 1
ATOM 4533 C CA . ALA B 1 161 ? -16.531 4.703 5.32 1 97.56 161 ALA B CA 1
ATOM 4534 C C . ALA B 1 161 ? -15.539 4.906 4.188 1 97.56 161 ALA B C 1
ATOM 4536 O O . ALA B 1 161 ? -15.195 3.957 3.48 1 97.56 161 ALA B O 1
ATOM 4537 N N . LEU B 1 162 ? -15.133 6.121 4.027 1 97 162 LEU B N 1
ATOM 4538 C CA . LEU B 1 162 ? -14.109 6.527 3.068 1 97 162 LEU B CA 1
ATOM 4539 C C . LEU B 1 162 ? -12.977 7.266 3.768 1 97 162 LEU B C 1
ATOM 4541 O O . LEU B 1 162 ? -13.219 8.188 4.547 1 97 162 LEU B O 1
ATOM 4545 N N . ILE B 1 163 ? -11.75 6.844 3.545 1 96.69 163 ILE B N 1
ATOM 4546 C CA . ILE B 1 163 ? -10.578 7.555 4.027 1 96.69 163 ILE B CA 1
ATOM 4547 C C . ILE B 1 163 ? -9.703 7.98 2.848 1 96.69 163 ILE B C 1
ATOM 4549 O O . ILE B 1 163 ? -9.32 7.152 2.02 1 96.69 163 ILE B O 1
ATOM 4553 N N . SER B 1 164 ? -9.453 9.297 2.762 1 92 164 SER B N 1
ATOM 4554 C CA . SER B 1 164 ? -8.836 9.789 1.534 1 92 164 SER B CA 1
ATOM 4555 C C . SER B 1 164 ? -8.375 11.234 1.686 1 92 164 SER B C 1
ATOM 4557 O O . SER B 1 164 ? -8.945 11.992 2.475 1 92 164 SER B O 1
ATOM 4559 N N . PRO B 1 165 ? -7.332 11.562 0.892 1 85.38 165 PRO B N 1
ATOM 4560 C CA . PRO B 1 165 ? -7.102 13 0.725 1 85.38 165 PRO B CA 1
ATOM 4561 C C . PRO B 1 165 ? -8.281 13.719 0.082 1 85.38 165 PRO B C 1
ATOM 4563 O O . PRO B 1 165 ? -9.047 13.102 -0.667 1 85.38 165 PRO B O 1
ATOM 4566 N N . VAL B 1 166 ? -8.367 15.016 0.307 1 82.88 166 VAL B N 1
ATOM 4567 C CA . VAL B 1 166 ? -9.484 15.844 -0.139 1 82.88 166 VAL B CA 1
ATOM 4568 C C . VAL B 1 166 ? -9.625 15.742 -1.656 1 82.88 166 VAL B C 1
ATOM 4570 O O . VAL B 1 166 ? -10.734 15.586 -2.174 1 82.88 166 VAL B O 1
ATOM 4573 N N . PHE B 1 167 ? -8.531 15.695 -2.328 1 75.56 167 PHE B N 1
ATOM 4574 C CA . PHE B 1 167 ? -8.523 15.711 -3.785 1 75.56 167 PHE B CA 1
ATOM 4575 C C . PHE B 1 167 ? -9.281 14.516 -4.344 1 75.56 167 PHE B C 1
ATOM 4577 O O . PHE B 1 167 ? -10.109 14.672 -5.25 1 75.56 167 PHE B O 1
ATOM 4584 N N . HIS B 1 168 ? -9.07 13.422 -3.82 1 85.19 168 HIS B N 1
ATOM 4585 C CA . HIS B 1 168 ? -9.633 12.203 -4.398 1 85.19 168 HIS B CA 1
ATOM 4586 C C . HIS B 1 168 ? -11.109 12.062 -4.062 1 85.19 168 HIS B C 1
ATOM 4588 O O . HIS B 1 168 ? -11.891 11.57 -4.879 1 85.19 168 HIS B O 1
ATOM 4594 N N . VAL B 1 169 ? -11.539 12.469 -2.904 1 88.25 169 VAL B N 1
ATOM 4595 C CA . VAL B 1 169 ? -12.953 12.453 -2.555 1 88.25 169 VAL B CA 1
ATOM 4596 C C . VAL B 1 169 ? -13.719 13.414 -3.451 1 88.25 169 VAL B C 1
ATOM 4598 O O . VAL B 1 169 ? -14.844 13.125 -3.871 1 88.25 169 VAL B O 1
ATOM 4601 N N . THR B 1 170 ? -13.062 14.547 -3.672 1 82.38 170 THR B N 1
ATOM 4602 C CA . THR B 1 170 ? -13.703 15.562 -4.504 1 82.38 170 THR B CA 1
ATOM 4603 C C . THR B 1 170 ? -13.93 15.031 -5.918 1 82.38 170 THR B C 1
ATOM 4605 O O . THR B 1 170 ? -15 15.25 -6.5 1 82.38 170 THR B O 1
ATOM 4608 N N . ARG B 1 171 ? -12.961 14.359 -6.418 1 80.94 171 ARG B N 1
ATOM 4609 C CA . ARG B 1 171 ? -13.102 13.773 -7.746 1 80.94 171 ARG B CA 1
ATOM 4610 C C . ARG B 1 171 ? -14.203 12.719 -7.766 1 80.94 171 ARG B C 1
ATOM 4612 O O . ARG B 1 171 ? -14.969 12.633 -8.727 1 80.94 171 ARG B O 1
ATOM 4619 N N . LEU B 1 172 ? -14.266 11.977 -6.77 1 89 172 LEU B N 1
ATOM 4620 C CA . LEU B 1 172 ? -15.289 10.938 -6.664 1 89 172 LEU B CA 1
ATOM 4621 C C . LEU B 1 172 ? -16.688 11.555 -6.578 1 89 172 LEU B C 1
ATOM 4623 O O . LEU B 1 172 ? -17.609 11.117 -7.262 1 89 172 LEU B O 1
ATOM 4627 N N . ALA B 1 173 ? -16.828 12.562 -5.781 1 87.69 173 ALA B N 1
ATOM 4628 C CA . ALA B 1 173 ? -18.094 13.266 -5.641 1 87.69 173 ALA B CA 1
ATOM 4629 C C . ALA B 1 173 ? -18.531 13.875 -6.969 1 87.69 173 ALA B C 1
ATOM 4631 O O . ALA B 1 173 ? -19.703 13.812 -7.336 1 87.69 173 ALA B O 1
ATOM 4632 N N . SER B 1 174 ? -17.578 14.469 -7.617 1 80.56 174 SER B N 1
ATOM 4633 C CA . SER B 1 174 ? -17.859 15.07 -8.914 1 80.56 174 SER B CA 1
ATOM 4634 C C . SER B 1 174 ? -18.344 14.023 -9.914 1 80.56 174 SER B C 1
ATOM 4636 O O . SER B 1 174 ? -19.266 14.273 -10.68 1 80.56 174 SER B O 1
ATOM 4638 N N . GLN B 1 175 ? -17.688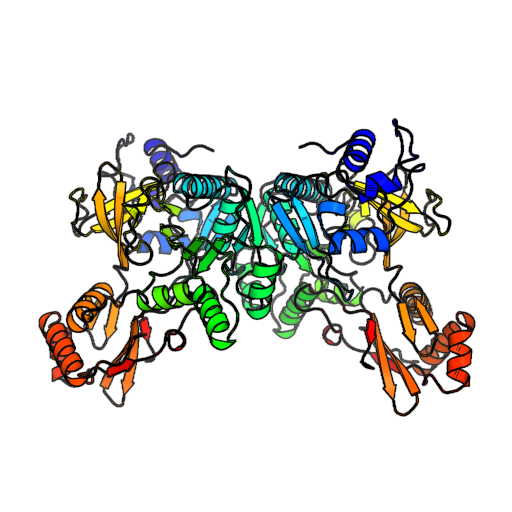 12.93 -9.898 1 83.06 175 GLN B N 1
ATOM 4639 C CA . GLN B 1 175 ? -18.078 11.844 -10.781 1 83.06 175 GLN B CA 1
ATOM 4640 C C . GLN B 1 175 ? -19.516 11.398 -10.5 1 83.06 175 GLN B C 1
ATOM 4642 O O . GLN B 1 175 ? -20.266 11.109 -11.43 1 83.06 175 GLN B O 1
ATOM 4647 N N . ILE B 1 176 ? -19.875 11.273 -9.312 1 88.44 176 ILE B N 1
ATOM 4648 C CA . ILE B 1 176 ? -21.234 10.891 -8.914 1 88.44 176 ILE B CA 1
ATOM 4649 C C . ILE B 1 176 ? -22.234 11.914 -9.43 1 88.44 176 ILE B C 1
ATOM 4651 O O . ILE B 1 176 ? -23.266 11.555 -9.992 1 88.44 176 ILE B O 1
ATOM 4655 N N . SER B 1 177 ? -21.922 13.102 -9.289 1 80.75 177 SER B N 1
ATOM 4656 C CA . SER B 1 177 ? -22.812 14.188 -9.695 1 80.75 177 SER B CA 1
ATOM 4657 C C . SER B 1 177 ? -22.984 14.227 -11.211 1 80.75 177 SER B C 1
ATOM 4659 O O . SER B 1 177 ? -24.078 14.445 -11.719 1 80.75 177 SER B O 1
ATOM 4661 N N . GLN B 1 178 ? -21.953 14.055 -11.891 1 76.5 178 GLN B N 1
ATOM 4662 C CA . GLN B 1 178 ? -21.953 14.18 -13.344 1 76.5 178 GLN B CA 1
ATOM 4663 C C . GLN B 1 178 ? -22.641 12.992 -14 1 76.5 178 GLN B C 1
ATOM 4665 O O . GLN B 1 178 ? -23.234 13.125 -15.07 1 76.5 178 GLN B O 1
ATOM 4670 N N . SER B 1 179 ? -22.375 11.922 -13.5 1 72.19 179 SER B N 1
ATOM 4671 C CA . SER B 1 179 ? -22.922 10.719 -14.117 1 72.19 179 SER B CA 1
ATOM 4672 C C . SER B 1 179 ? -24.406 10.562 -13.789 1 72.19 179 SER B C 1
ATOM 4674 O O . SER B 1 179 ? -25.062 9.641 -14.281 1 72.19 179 SER B O 1
ATOM 4676 N N . GLY B 1 180 ? -24.938 11.578 -13.188 1 67.94 180 GLY B N 1
ATOM 4677 C CA . GLY B 1 180 ? -26.297 11.367 -12.742 1 67.94 180 GLY B CA 1
ATOM 4678 C C . GLY B 1 180 ? -26.469 10.141 -11.859 1 67.94 180 GLY B C 1
ATOM 4679 O O . GLY B 1 180 ? -27.547 9.547 -11.805 1 67.94 180 GLY B O 1
ATOM 4680 N N . GLY B 1 181 ? -25.375 9.672 -11.469 1 66.12 181 GLY B N 1
ATOM 4681 C CA . GLY B 1 181 ? -25.391 8.43 -10.703 1 66.12 181 GLY B CA 1
ATOM 4682 C C . GLY B 1 181 ? -26.047 8.578 -9.344 1 66.12 181 GLY B C 1
ATOM 4683 O O . GLY B 1 181 ? -26.375 9.688 -8.922 1 66.12 181 GLY B O 1
ATOM 4684 N N . ARG B 1 182 ? -26.344 7.453 -8.828 1 68.94 182 ARG B N 1
ATOM 4685 C CA . ARG B 1 182 ? -26.984 7.398 -7.523 1 68.94 182 ARG B CA 1
ATOM 4686 C C . ARG B 1 182 ? -26 7.711 -6.406 1 68.94 182 ARG B C 1
ATOM 4688 O O . ARG B 1 182 ? -24.859 7.223 -6.422 1 68.94 182 ARG B O 1
ATOM 4695 N N . PRO B 1 183 ? -26.344 8.547 -5.555 1 75.12 183 PRO B N 1
ATOM 4696 C CA . PRO B 1 183 ? -25.578 8.75 -4.324 1 75.12 183 PRO B CA 1
ATOM 4697 C C . PRO B 1 183 ? -25.188 7.438 -3.65 1 75.12 183 PRO B C 1
ATOM 4699 O O . PRO B 1 183 ? -25.797 6.398 -3.924 1 75.12 183 PRO B O 1
ATOM 4702 N N . ALA B 1 184 ? -24.094 7.543 -3.035 1 82.44 184 ALA B N 1
ATOM 4703 C CA . ALA B 1 184 ? -23.656 6.371 -2.281 1 82.44 184 ALA B CA 1
ATOM 4704 C C . ALA B 1 184 ? -24.172 6.41 -0.85 1 82.44 184 ALA B C 1
ATOM 4706 O O . ALA B 1 184 ? -23.453 6.762 0.079 1 82.44 184 ALA B O 1
ATOM 4707 N N . PRO B 1 185 ? -25.375 5.922 -0.662 1 87.44 185 PRO B N 1
ATOM 4708 C CA . PRO B 1 185 ? -26.016 6.098 0.648 1 87.44 185 PRO B CA 1
ATOM 4709 C C . PRO B 1 185 ? -25.406 5.199 1.723 1 87.44 185 PRO B C 1
ATOM 4711 O O . PRO B 1 185 ? -25.656 5.398 2.914 1 87.44 185 PRO B O 1
ATOM 4714 N N . SER B 1 186 ? -24.594 4.258 1.307 1 93.56 186 SER B N 1
ATOM 4715 C CA . SER B 1 186 ? -24.047 3.332 2.293 1 93.56 186 SER B CA 1
ATOM 4716 C C . SER B 1 186 ? -22.922 3.98 3.092 1 93.56 186 SER B C 1
ATOM 4718 O O . SER B 1 186 ? -22.578 3.516 4.184 1 93.56 186 SER B O 1
ATOM 4720 N N . ILE B 1 187 ? -22.328 5.039 2.537 1 96.31 187 ILE B N 1
ATOM 4721 C CA . ILE B 1 187 ? -21.219 5.715 3.207 1 96.31 187 ILE B CA 1
ATOM 4722 C C . ILE B 1 187 ? -21.75 6.559 4.359 1 96.31 187 ILE B C 1
ATOM 4724 O O . ILE B 1 187 ? -22.453 7.547 4.141 1 96.31 187 ILE B O 1
ATOM 4728 N N . ARG B 1 188 ? -21.359 6.215 5.527 1 95 188 ARG B N 1
ATOM 4729 C CA . ARG B 1 188 ? -21.812 6.957 6.699 1 95 188 ARG B CA 1
ATOM 4730 C C . ARG B 1 188 ? -20.766 7.965 7.148 1 95 188 ARG B C 1
ATOM 4732 O O . ARG B 1 188 ? -21.062 8.898 7.891 1 95 188 ARG B O 1
ATOM 4739 N N . MET B 1 189 ? -19.516 7.723 6.793 1 94.69 189 MET B N 1
ATOM 4740 C CA . MET B 1 189 ? -18.391 8.492 7.301 1 94.69 189 MET B CA 1
ATOM 4741 C C . MET B 1 189 ? -17.375 8.766 6.195 1 94.69 189 MET B C 1
ATOM 4743 O O . MET B 1 189 ? -17.016 7.863 5.434 1 94.69 189 MET B O 1
ATOM 4747 N N . ILE B 1 190 ? -16.984 10.031 6.055 1 95.19 190 ILE B N 1
ATOM 4748 C CA . ILE B 1 190 ? -15.836 10.398 5.223 1 95.19 190 ILE B CA 1
ATOM 4749 C C . ILE B 1 190 ? -14.734 10.984 6.098 1 95.19 190 ILE B C 1
ATOM 4751 O O . ILE B 1 190 ? -14.938 11.992 6.773 1 95.19 190 ILE B O 1
ATOM 4755 N N . LEU B 1 191 ? -13.625 10.32 6.113 1 95.25 191 LEU B N 1
ATOM 4756 C CA . LEU B 1 191 ? -12.43 10.773 6.809 1 95.25 191 LEU B CA 1
ATOM 4757 C C . LEU B 1 191 ? -11.398 11.312 5.82 1 95.25 191 LEU B C 1
ATOM 4759 O O . LEU B 1 191 ? -10.797 10.539 5.062 1 95.25 191 LEU B O 1
ATOM 4763 N N . TYR B 1 192 ? -11.18 12.602 5.879 1 91.25 192 TYR B N 1
ATOM 4764 C CA . TYR B 1 192 ? -10.305 13.188 4.867 1 91.25 192 TYR B CA 1
ATOM 4765 C C . TYR B 1 192 ? -8.992 13.664 5.488 1 91.25 192 TYR B C 1
ATOM 4767 O O . TYR B 1 192 ? -8.891 13.789 6.711 1 91.25 192 TYR B O 1
ATOM 4775 N N . SER B 1 193 ? -7.953 13.867 4.617 1 87.88 193 SER B N 1
ATOM 4776 C CA . SER B 1 193 ? -6.656 14.375 5.051 1 87.88 193 SER B CA 1
ATOM 4777 C C . SER B 1 193 ? -6.047 15.297 4.004 1 87.88 193 SER B C 1
ATOM 4779 O O . SER B 1 193 ? -6.664 15.57 2.971 1 87.88 193 SER B O 1
ATOM 4781 N N . GLY B 1 194 ? -4.848 15.781 4.379 1 76.19 194 GLY B N 1
ATOM 4782 C CA . GLY B 1 194 ? -4.043 16.547 3.438 1 76.19 194 GLY B CA 1
ATOM 4783 C C . GLY B 1 194 ? -4.262 18.047 3.539 1 76.19 194 GLY B C 1
ATOM 4784 O O . GLY B 1 194 ? -3.301 18.812 3.607 1 76.19 194 GLY B O 1
ATOM 4785 N N . GLU B 1 195 ? -5.621 18.422 3.355 1 71.81 195 GLU B N 1
ATOM 4786 C CA . GLU B 1 195 ? -5.941 19.859 3.383 1 71.81 195 GLU B CA 1
ATOM 4787 C C . GLU B 1 195 ? -7.23 20.109 4.16 1 71.81 195 GLU B C 1
ATOM 4789 O O . GLU B 1 195 ? -7.977 19.172 4.465 1 71.81 195 GLU B O 1
ATOM 4794 N N . SER B 1 196 ? -7.262 21.375 4.523 1 73.62 196 SER B N 1
ATOM 4795 C CA . SER B 1 196 ? -8.539 21.766 5.113 1 73.62 196 SER B CA 1
ATOM 4796 C C . SER B 1 196 ? -9.664 21.719 4.082 1 73.62 196 SER B C 1
ATOM 4798 O O . SER B 1 196 ? -9.43 21.984 2.898 1 73.62 196 SER B O 1
ATOM 4800 N N . LEU B 1 197 ? -10.812 21.406 4.602 1 75.38 197 LEU B N 1
ATOM 4801 C CA . LEU B 1 197 ? -11.984 21.281 3.74 1 75.38 197 LEU B CA 1
ATOM 4802 C C . LEU B 1 197 ? -12.781 22.578 3.715 1 75.38 197 LEU B C 1
ATOM 4804 O O . LEU B 1 197 ? -13.109 23.141 4.77 1 75.38 197 LEU B O 1
ATOM 4808 N N . SER B 1 198 ? -13.055 23.094 2.508 1 70.31 198 SER B N 1
ATOM 4809 C CA . SER B 1 198 ? -13.891 24.281 2.389 1 70.31 198 SER B CA 1
ATOM 4810 C C . SER B 1 198 ? -15.367 23.938 2.492 1 70.31 198 SER B C 1
ATOM 4812 O O . SER B 1 198 ? -15.781 22.828 2.156 1 70.31 198 SER B O 1
ATOM 4814 N N . PRO B 1 199 ? -16.141 24.891 2.904 1 71.94 199 PRO B N 1
ATOM 4815 C CA . PRO B 1 199 ? -17.578 24.641 2.996 1 71.94 199 PRO B CA 1
ATOM 4816 C C . PRO B 1 199 ? -18.203 24.25 1.657 1 71.94 199 PRO B C 1
ATOM 4818 O O . PRO B 1 199 ? -19.094 23.391 1.612 1 71.94 199 PRO B O 1
ATOM 4821 N N . SER B 1 200 ? -17.75 24.875 0.6 1 69.75 200 SER B N 1
ATOM 4822 C CA . SER B 1 200 ? -18.312 24.562 -0.712 1 69.75 200 SER B CA 1
ATOM 4823 C C . SER B 1 200 ? -18 23.125 -1.124 1 69.75 200 SER B C 1
ATOM 4825 O O . SER B 1 200 ? -18.859 22.438 -1.669 1 69.75 200 SER B O 1
ATOM 4827 N N . VAL B 1 201 ? -16.812 22.688 -0.832 1 75.56 201 VAL B N 1
ATOM 4828 C CA . VAL B 1 201 ? -16.422 21.312 -1.147 1 75.56 201 VAL B CA 1
ATOM 4829 C C . VAL B 1 201 ? -17.203 20.344 -0.255 1 75.56 201 VAL B C 1
ATOM 4831 O O . VAL B 1 201 ? -17.688 19.312 -0.721 1 75.56 201 VAL B O 1
ATOM 4834 N N . ALA B 1 202 ? -17.312 20.781 0.95 1 84.31 202 ALA B N 1
ATOM 4835 C CA . ALA B 1 202 ? -18.094 19.969 1.871 1 84.31 202 ALA B CA 1
ATOM 4836 C C . ALA B 1 202 ? -19.531 19.797 1.373 1 84.31 202 ALA B C 1
ATOM 4838 O O . ALA B 1 202 ? -20.109 18.703 1.473 1 84.31 202 ALA B O 1
ATOM 4839 N N . ALA B 1 203 ? -20.062 20.859 0.883 1 81.19 203 ALA B N 1
ATOM 4840 C CA . ALA B 1 203 ? -21.438 20.812 0.368 1 81.19 203 ALA B CA 1
ATOM 4841 C C . ALA B 1 203 ? -21.547 19.859 -0.814 1 81.19 203 ALA B C 1
ATOM 4843 O O . ALA B 1 203 ? -22.516 19.109 -0.926 1 81.19 203 ALA B O 1
ATOM 4844 N N . SER B 1 204 ? -20.531 19.906 -1.644 1 80.44 204 SER B N 1
ATOM 4845 C CA . SER B 1 204 ? -20.531 19 -2.789 1 80.44 204 SER B CA 1
ATOM 4846 C C . SER B 1 204 ? -20.422 17.547 -2.346 1 80.44 204 SER B C 1
ATOM 4848 O O . SER B 1 204 ? -21.031 16.656 -2.957 1 80.44 204 SER B O 1
ATOM 4850 N N . TRP B 1 205 ? -19.641 17.328 -1.329 1 89.94 205 TRP B N 1
ATOM 4851 C CA . TRP B 1 205 ? -19.531 15.977 -0.79 1 89.94 205 TRP B CA 1
ATOM 4852 C C . TRP B 1 205 ? -20.859 15.5 -0.235 1 89.94 205 TRP B C 1
ATOM 4854 O O . TRP B 1 205 ? -21.266 14.359 -0.471 1 89.94 205 TRP B O 1
ATOM 4864 N N . ARG B 1 206 ? -21.562 16.359 0.456 1 90.12 206 ARG B N 1
ATOM 4865 C CA . ARG B 1 206 ? -22.828 16 1.084 1 90.12 206 ARG B CA 1
ATOM 4866 C C . ARG B 1 206 ? -23.891 15.664 0.036 1 90.12 206 ARG B C 1
ATOM 4868 O O . ARG B 1 206 ? -24.75 14.812 0.268 1 90.12 206 ARG B O 1
ATOM 4875 N N . ALA B 1 207 ? -23.75 16.281 -1.048 1 87 207 ALA B N 1
ATOM 4876 C CA . ALA B 1 207 ? -24.688 15.969 -2.135 1 87 207 ALA B CA 1
ATOM 4877 C C . ALA B 1 207 ? -24.422 14.578 -2.697 1 87 207 ALA B C 1
ATOM 4879 O O . ALA B 1 207 ? -25.375 13.844 -3.012 1 87 207 ALA B O 1
ATOM 4880 N N . ALA B 1 208 ? -23.219 14.211 -2.787 1 90.5 208 ALA B N 1
ATOM 4881 C CA . ALA B 1 208 ? -22.828 12.922 -3.359 1 90.5 208 ALA B CA 1
ATOM 4882 C C . ALA B 1 208 ? -22.984 11.797 -2.342 1 90.5 208 ALA B C 1
ATOM 4884 O O . ALA B 1 208 ? -23.281 10.656 -2.709 1 90.5 208 ALA B O 1
ATOM 4885 N N . PHE B 1 209 ? -22.812 12.125 -1.099 1 94.06 209 PHE B N 1
ATOM 4886 C CA . PHE B 1 209 ? -22.875 11.18 0.013 1 94.06 209 PHE B CA 1
ATOM 4887 C C . PHE B 1 209 ? -23.859 11.672 1.077 1 94.06 209 PHE B C 1
ATOM 4889 O O . PHE B 1 209 ? -23.438 12.086 2.164 1 94.06 209 PHE B O 1
ATOM 4896 N N . PRO B 1 210 ? -25.078 11.43 0.882 1 91.69 210 PRO B N 1
ATOM 4897 C CA . PRO B 1 210 ? -26.094 12.117 1.672 1 91.69 210 PRO B CA 1
ATOM 4898 C C . PRO B 1 210 ? -26.125 11.672 3.133 1 91.69 210 PRO B C 1
ATOM 4900 O O . PRO B 1 210 ? -26.578 12.422 4.004 1 91.69 210 PRO B O 1
ATOM 4903 N N . ASN B 1 211 ? -25.641 10.5 3.445 1 93.19 211 ASN B N 1
ATOM 4904 C CA . ASN B 1 211 ? -25.688 10.008 4.82 1 93.19 211 ASN B CA 1
ATOM 4905 C C . ASN B 1 211 ? -24.328 10.156 5.516 1 93.19 211 ASN B C 1
ATOM 4907 O O . ASN B 1 211 ? -24.188 9.789 6.684 1 93.19 211 ASN B O 1
ATOM 4911 N N . ALA B 1 212 ? -23.406 10.742 4.871 1 92.94 212 ALA B N 1
ATOM 4912 C CA . ALA B 1 212 ? -22.031 10.742 5.387 1 92.94 212 ALA B CA 1
ATOM 4913 C C . ALA B 1 212 ? -21.812 11.914 6.344 1 92.94 212 ALA B C 1
ATOM 4915 O O . ALA B 1 212 ? -22.156 13.055 6.027 1 92.94 212 ALA B O 1
ATOM 4916 N N . VAL B 1 213 ? -21.297 11.578 7.512 1 92 213 VAL B N 1
ATOM 4917 C CA . VAL B 1 213 ? -20.641 12.594 8.336 1 92 213 VAL B CA 1
ATOM 4918 C C . VAL B 1 213 ? -19.203 12.797 7.863 1 92 213 VAL B C 1
ATOM 4920 O O . VAL B 1 213 ? -18.5 11.828 7.543 1 92 213 VAL B O 1
ATOM 4923 N N . ILE B 1 214 ? -18.781 14.078 7.801 1 91.94 214 ILE B N 1
ATOM 4924 C CA . ILE B 1 214 ? -17.484 14.414 7.23 1 91.94 214 ILE B CA 1
ATOM 4925 C C . ILE B 1 214 ? -16.562 14.945 8.328 1 91.94 214 ILE B C 1
ATOM 4927 O O . ILE B 1 214 ? -16.922 15.875 9.055 1 91.94 214 ILE B O 1
ATOM 4931 N N . HIS B 1 215 ? -15.391 14.297 8.469 1 91.12 215 HIS B N 1
ATOM 4932 C CA . HIS B 1 215 ? -14.391 14.734 9.438 1 91.12 215 HIS B CA 1
ATOM 4933 C C . HIS B 1 215 ? -12.977 14.555 8.883 1 91.12 215 HIS B C 1
ATOM 4935 O O . HIS B 1 215 ? -12.742 13.672 8.055 1 91.12 215 HIS B O 1
ATOM 4941 N N . PRO B 1 216 ? -12.062 15.438 9.336 1 90.81 216 PRO B N 1
ATOM 4942 C CA . PRO B 1 216 ? -10.672 15.047 9.102 1 90.81 216 PRO B CA 1
ATOM 4943 C C . PRO B 1 216 ? -10.289 13.766 9.828 1 90.81 216 PRO B C 1
ATOM 4945 O O . PRO B 1 216 ? -10.773 13.5 10.93 1 90.81 216 PRO B O 1
ATOM 4948 N N . CYS B 1 217 ? -9.406 13.008 9.203 1 92.12 217 CYS B N 1
ATOM 4949 C CA . CYS B 1 217 ? -9.062 11.727 9.82 1 92.12 217 CYS B CA 1
ATOM 4950 C C . CYS B 1 217 ? -8.086 11.922 10.977 1 92.12 217 CYS B C 1
ATOM 4952 O O . CYS B 1 217 ? -8.07 11.133 11.922 1 92.12 217 CYS B O 1
ATOM 4954 N N . LEU B 1 218 ? -7.242 12.961 10.828 1 93.62 218 LEU B N 1
ATOM 4955 C CA . LEU B 1 218 ? -6.246 13.227 11.859 1 93.62 218 LEU B CA 1
ATOM 4956 C C . LEU B 1 218 ? -5.5 14.523 11.578 1 93.62 218 LEU B C 1
ATOM 4958 O O . LEU B 1 218 ? -5.594 15.078 10.477 1 93.62 218 LEU B O 1
ATOM 4962 N N . TYR B 1 219 ? -4.922 15.047 12.586 1 92.69 219 TYR B N 1
ATOM 4963 C CA . TYR B 1 219 ? -3.873 16.062 12.492 1 92.69 219 TYR B CA 1
ATOM 4964 C C . TYR B 1 219 ? -2.508 15.453 12.797 1 92.69 219 TYR B C 1
ATOM 4966 O O . TYR B 1 219 ? -2.26 15 13.914 1 92.69 219 TYR B O 1
ATOM 4974 N N . SER B 1 220 ? -1.746 15.391 11.688 1 92.25 220 SER B N 1
ATOM 4975 C CA . SER B 1 220 ? -0.433 14.773 11.836 1 92.25 220 SER B CA 1
ATOM 4976 C C . SER B 1 220 ? 0.532 15.266 10.758 1 92.25 220 SER B C 1
ATOM 4978 O O . SER B 1 220 ? 0.159 16.078 9.906 1 92.25 220 SER B O 1
ATOM 4980 N N . SER B 1 221 ? 1.802 14.883 10.977 1 87.38 221 SER B N 1
ATOM 4981 C CA . SER B 1 221 ? 2.846 15.141 9.984 1 87.38 221 SER B CA 1
ATOM 4982 C C . SER B 1 221 ? 3.838 13.984 9.922 1 87.38 221 SER B C 1
ATOM 4984 O O . SER B 1 221 ? 4.152 13.367 10.945 1 87.38 221 SER B O 1
ATOM 4986 N N . CYS B 1 222 ? 4.297 13.766 8.727 1 86.5 222 CYS B N 1
ATOM 4987 C CA . CYS B 1 222 ? 5.219 12.648 8.523 1 86.5 222 CYS B CA 1
ATOM 4988 C C . CYS B 1 222 ? 6.527 12.883 9.266 1 86.5 222 CYS B C 1
ATOM 4990 O O . CYS B 1 222 ? 7.129 11.938 9.781 1 86.5 222 CYS B O 1
ATOM 4992 N N . ASP B 1 223 ? 6.977 14.102 9.359 1 87.5 223 ASP B N 1
ATOM 4993 C CA . ASP B 1 223 ? 8.297 14.391 9.914 1 87.5 223 ASP B CA 1
ATOM 4994 C C . ASP B 1 223 ? 8.25 14.43 11.438 1 87.5 223 ASP B C 1
ATOM 4996 O O . ASP B 1 223 ? 9.289 14.305 12.102 1 87.5 223 ASP B O 1
ATOM 5000 N N . SER B 1 224 ? 7.078 14.539 11.984 1 88 224 SER B N 1
ATOM 5001 C CA . SER B 1 224 ? 7.055 14.68 13.43 1 88 224 SER B CA 1
ATOM 5002 C C . SER B 1 224 ? 6.312 13.523 14.094 1 88 224 SER B C 1
ATOM 5004 O O . SER B 1 224 ? 6.484 13.273 15.289 1 88 224 SER B O 1
ATOM 5006 N N . SER B 1 225 ? 5.402 12.914 13.391 1 83.19 225 SER B N 1
ATOM 5007 C CA . SER B 1 225 ? 4.508 11.891 13.914 1 83.19 225 SER B CA 1
ATOM 5008 C C . SER B 1 225 ? 3.643 12.43 15.047 1 83.19 225 SER B C 1
ATOM 5010 O O . SER B 1 225 ? 3.225 11.68 15.93 1 83.19 225 SER B O 1
ATOM 5012 N N . GLY B 1 226 ? 3.523 13.797 15.094 1 84.12 226 GLY B N 1
ATOM 5013 C CA . GLY B 1 226 ? 2.453 14.312 15.93 1 84.12 226 GLY B CA 1
ATOM 5014 C C . GLY B 1 226 ? 1.092 13.742 15.578 1 84.12 226 GLY B C 1
ATOM 5015 O O . GLY B 1 226 ? 0.803 13.484 14.406 1 84.12 226 GLY B O 1
ATOM 5016 N N . LEU B 1 227 ? 0.327 13.594 16.703 1 85.5 227 LEU B N 1
ATOM 5017 C CA . LEU B 1 227 ? -0.937 12.914 16.438 1 85.5 227 LEU B CA 1
ATOM 5018 C C . LEU B 1 227 ? -2.066 13.539 17.25 1 85.5 227 LEU B C 1
ATOM 5020 O O . LEU B 1 227 ? -1.981 13.625 18.484 1 85.5 227 LEU B O 1
ATOM 5024 N N . ALA B 1 228 ? -3.066 13.93 16.547 1 89.31 228 ALA B N 1
ATOM 5025 C CA . ALA B 1 228 ? -4.328 14.367 17.141 1 89.31 228 ALA B CA 1
ATOM 5026 C C . ALA B 1 228 ? -5.516 13.938 16.281 1 89.31 228 ALA B C 1
ATOM 5028 O O . ALA B 1 228 ? -5.371 13.727 15.07 1 89.31 228 ALA B O 1
ATOM 5029 N N . VAL B 1 229 ? -6.543 13.641 16.969 1 90.31 229 VAL B N 1
ATOM 5030 C CA . VAL B 1 229 ? -7.773 13.289 16.266 1 90.31 229 VAL B CA 1
ATOM 5031 C C . VAL B 1 229 ? -8.945 14.062 16.859 1 90.31 229 VAL B C 1
ATOM 5033 O O . VAL B 1 229 ? -8.781 14.812 17.828 1 90.31 229 VAL B O 1
ATOM 5036 N N . LEU B 1 230 ? -10.078 13.961 16.172 1 84.88 230 LEU B N 1
ATOM 5037 C CA . LEU B 1 230 ? -11.266 14.609 16.719 1 84.88 230 LEU B CA 1
ATOM 5038 C C . LEU B 1 230 ? -11.609 14.047 18.094 1 84.88 230 LEU B C 1
ATOM 5040 O O . LEU B 1 230 ? -11.43 12.852 18.344 1 84.88 230 LEU B O 1
ATOM 5044 N N . PRO B 1 231 ? -12.031 14.938 18.922 1 78.06 231 PRO B N 1
ATOM 5045 C CA . PRO B 1 231 ? -12.477 14.43 20.219 1 78.06 231 PRO B CA 1
ATOM 5046 C C . PRO B 1 231 ? -13.758 13.609 20.125 1 78.06 231 PRO B C 1
ATOM 5048 O O . PRO B 1 231 ? -14.438 13.625 19.094 1 78.06 231 PRO B O 1
ATOM 5051 N N . HIS B 1 232 ? -14.078 12.758 21.047 1 68.31 232 HIS B N 1
ATOM 5052 C CA . HIS B 1 232 ? -15.234 11.875 21.016 1 68.31 232 HIS B CA 1
ATOM 5053 C C . HIS B 1 232 ? -16.422 12.531 20.328 1 68.31 232 HIS B C 1
ATOM 5055 O O . HIS B 1 232 ? -16.844 13.617 20.719 1 68.31 232 HIS B O 1
ATOM 5061 N N . ALA B 1 233 ? -16.562 12.133 19 1 51.62 233 ALA B N 1
ATOM 5062 C CA . ALA B 1 233 ? -17.672 12.617 18.188 1 51.62 233 ALA B CA 1
ATOM 5063 C C . ALA B 1 233 ? -19.016 12.281 18.844 1 51.62 233 ALA B C 1
ATOM 5065 O O . ALA B 1 233 ? -19.984 13.023 18.703 1 51.62 233 ALA B O 1
ATOM 5066 N N . THR B 1 234 ? -19.281 11.07 19.219 1 46.03 234 THR B N 1
ATOM 5067 C CA . THR B 1 234 ? -20.625 10.539 19.438 1 46.03 234 THR B CA 1
ATOM 5068 C C . THR B 1 234 ? -21.188 11.016 20.766 1 46.03 234 THR B C 1
ATOM 5070 O O . THR B 1 234 ? -22.25 10.547 21.203 1 46.03 234 THR B O 1
ATOM 5073 N N . ARG B 1 235 ? -20.453 11.539 21.719 1 39.97 235 ARG B N 1
ATOM 5074 C CA . ARG B 1 235 ? -21.328 11.414 22.875 1 39.97 235 ARG B CA 1
ATOM 5075 C C . ARG B 1 235 ? -22.75 11.883 22.547 1 39.97 235 ARG B C 1
ATOM 5077 O O . ARG B 1 235 ? -23.719 11.18 22.812 1 39.97 235 ARG B O 1
ATOM 5084 N N . ASP B 1 236 ? -22.984 13.141 22.5 1 41.97 236 ASP B N 1
ATOM 5085 C CA . ASP B 1 236 ? -24.328 13.633 22.234 1 41.97 236 ASP B CA 1
ATOM 5086 C C . ASP B 1 236 ? -24.562 13.812 20.75 1 41.97 236 ASP B C 1
ATOM 5088 O O . ASP B 1 236 ? -23.875 14.609 20.094 1 41.97 236 ASP B O 1
ATOM 5092 N N . PRO B 1 237 ? -25.125 12.734 20.047 1 44.22 237 PRO B N 1
ATOM 5093 C CA . PRO B 1 237 ? -25.484 12.875 18.641 1 44.22 237 PRO B CA 1
ATOM 5094 C C . PRO B 1 237 ? -25.766 14.328 18.234 1 44.22 237 PRO B C 1
ATOM 5096 O O . PRO B 1 237 ? -25.5 14.727 17.109 1 44.22 237 PRO B O 1
ATOM 5099 N N . GLU B 1 238 ? -26.375 14.969 19.125 1 43.56 238 GLU B N 1
ATOM 5100 C CA . GLU B 1 238 ? -26.781 16.344 18.828 1 43.56 238 GLU B CA 1
ATOM 5101 C C . GLU B 1 238 ? -25.562 17.25 18.719 1 43.56 238 GLU B C 1
ATOM 5103 O O . GLU B 1 238 ? -25.578 18.234 17.969 1 43.56 238 GLU B O 1
ATOM 5108 N N . GLU B 1 239 ? -24.641 16.953 19.422 1 44.91 239 GLU B N 1
ATOM 5109 C CA . GLU B 1 239 ? -23.484 17.844 19.469 1 44.91 239 GLU B CA 1
ATOM 5110 C C . GLU B 1 239 ? -22.594 17.656 18.234 1 44.91 239 GLU B C 1
ATOM 5112 O O . GLU B 1 239 ? -21.844 18.562 17.875 1 44.91 239 GLU B O 1
ATOM 5117 N N . TRP B 1 240 ? -22.594 16.516 17.625 1 46.5 240 TRP B N 1
ATOM 5118 C CA . TRP B 1 240 ? -21.797 16.406 16.406 1 46.5 240 TRP B CA 1
ATOM 5119 C C . TRP B 1 240 ? -22.359 17.312 15.32 1 46.5 240 TRP B C 1
ATOM 5121 O O . TRP B 1 240 ? -21.844 17.312 14.195 1 46.5 240 TRP B O 1
ATOM 5131 N N . ARG B 1 241 ? -23.469 17.797 15.672 1 43.59 241 ARG B N 1
ATOM 5132 C CA . ARG B 1 241 ? -24.062 18.688 14.664 1 43.59 241 ARG B CA 1
ATOM 5133 C C . ARG B 1 241 ? -23.125 19.844 14.344 1 43.59 241 ARG B C 1
ATOM 5135 O O . ARG B 1 241 ? -23.422 20.656 13.469 1 43.59 241 ARG B O 1
ATOM 5142 N N . ILE B 1 242 ? -22.078 19.875 15.227 1 49.59 242 ILE B N 1
ATOM 5143 C CA . ILE B 1 242 ? -21.203 20.938 14.75 1 49.59 242 ILE B CA 1
ATOM 5144 C C . ILE B 1 242 ? -20.391 20.438 13.562 1 49.59 242 ILE B C 1
ATOM 5146 O O . ILE B 1 242 ? -19.828 19.344 13.609 1 49.59 242 ILE B O 1
ATOM 5150 N N . ASP B 1 243 ? -20.688 20.953 12.477 1 61.22 243 ASP B N 1
ATOM 5151 C CA . ASP B 1 243 ? -20.047 20.672 11.203 1 61.22 243 ASP B CA 1
ATOM 5152 C C . ASP B 1 243 ? -18.531 20.703 11.328 1 61.22 243 ASP B C 1
ATOM 5154 O O . ASP B 1 243 ? -17.922 21.766 11.172 1 61.22 243 ASP B O 1
ATOM 5158 N N . MET B 1 244 ? -17.938 19.625 11.891 1 74.25 244 MET B N 1
ATOM 5159 C CA . MET B 1 244 ? -16.484 19.578 12.078 1 74.25 244 MET B CA 1
ATOM 5160 C C . MET B 1 244 ? -15.781 19.25 10.766 1 74.25 244 MET B C 1
ATOM 5162 O O . MET B 1 244 ? -14.586 18.938 10.758 1 74.25 244 MET B O 1
ATOM 5166 N N . ALA B 1 245 ? -16.562 19.422 9.781 1 78.44 245 ALA B N 1
ATOM 5167 C CA . ALA B 1 245 ? -15.961 19.172 8.469 1 78.44 245 ALA B CA 1
ATOM 5168 C C . ALA B 1 245 ? -14.977 20.266 8.094 1 78.44 245 ALA B C 1
ATOM 5170 O O . ALA B 1 245 ? -13.898 19.984 7.566 1 78.44 245 ALA B O 1
ATOM 5171 N N . THR B 1 246 ? -15.344 21.422 8.5 1 77.19 246 THR B N 1
ATOM 5172 C CA . THR B 1 246 ? -14.555 22.547 8.008 1 77.19 246 THR B CA 1
ATOM 5173 C C . THR B 1 246 ? -13.883 23.281 9.156 1 77.19 246 THR B C 1
ATOM 5175 O O . THR B 1 246 ? -12.984 24.109 8.938 1 77.19 246 THR B O 1
ATOM 5178 N N . ASP B 1 247 ? -14.266 23.062 10.352 1 77.94 247 ASP B N 1
ATOM 5179 C CA . ASP B 1 247 ? -13.711 23.703 11.539 1 77.94 247 ASP B CA 1
ATOM 5180 C C . ASP B 1 247 ? -13.484 22.703 12.664 1 77.94 247 ASP B C 1
ATOM 5182 O O . ASP B 1 247 ? -14.078 22.812 13.734 1 77.94 247 ASP B O 1
ATOM 5186 N N . ALA B 1 248 ? -12.57 21.922 12.438 1 83.62 248 ALA B N 1
ATOM 5187 C CA . ALA B 1 248 ? -12.391 20.781 13.336 1 83.62 248 ALA B CA 1
ATOM 5188 C C . ALA B 1 248 ? -11.586 21.172 14.562 1 83.62 248 ALA B C 1
ATOM 5190 O O . ALA B 1 248 ? -10.664 22 14.477 1 83.62 248 ALA B O 1
ATOM 5191 N N . VAL B 1 249 ? -11.984 20.688 15.672 1 88.69 249 VAL B N 1
ATOM 5192 C CA . VAL B 1 249 ? -11.203 20.703 16.906 1 88.69 249 VAL B CA 1
ATOM 5193 C C . VAL B 1 249 ? -10.516 19.344 17.094 1 88.69 249 VAL B C 1
ATOM 5195 O O . VAL B 1 249 ? -11.141 18.297 16.953 1 88.69 249 VAL B O 1
ATOM 5198 N N . TYR B 1 250 ? -9.273 19.453 17.359 1 92.88 250 TYR B N 1
ATOM 5199 C CA . TYR B 1 250 ? -8.492 18.234 17.531 1 92.88 250 TYR B CA 1
ATOM 5200 C C . TYR B 1 250 ? -8.148 18 18.984 1 92.88 250 TYR B C 1
ATOM 5202 O O . TYR B 1 250 ? -7.93 18.938 19.75 1 92.88 250 TYR B O 1
ATOM 5210 N N . ALA B 1 251 ? -8.141 16.781 19.375 1 94.69 251 ALA B N 1
ATOM 5211 C CA . ALA B 1 251 ? -7.625 16.359 20.672 1 94.69 251 ALA B CA 1
ATOM 5212 C C . ALA B 1 251 ? -6.305 15.609 20.516 1 94.69 251 ALA B C 1
ATOM 5214 O O . ALA B 1 251 ? -6.215 14.648 19.734 1 94.69 251 ALA B O 1
ATOM 5215 N N . VAL B 1 252 ? -5.352 16.016 21.25 1 96 252 VAL B N 1
ATOM 5216 C CA . VAL B 1 252 ? -4.027 15.406 21.172 1 96 252 VAL B CA 1
ATOM 5217 C C . VAL B 1 252 ? -4.086 13.977 21.703 1 96 252 VAL B C 1
ATOM 5219 O O . VAL B 1 252 ? -4.707 13.719 22.734 1 96 252 VAL B O 1
ATOM 5222 N N . VAL B 1 253 ? -3.496 13.07 20.953 1 95.5 253 VAL B N 1
ATOM 5223 C CA . VAL B 1 253 ? -3.244 11.727 21.469 1 95.5 253 VAL B CA 1
ATOM 5224 C C . VAL B 1 253 ? -1.979 11.742 22.328 1 95.5 253 VAL B C 1
ATOM 5226 O O . VAL B 1 253 ? -0.878 11.516 21.812 1 95.5 253 VAL B O 1
ATOM 5229 N N . GLN B 1 254 ? -2.158 11.828 23.547 1 93.94 254 GLN B N 1
ATOM 5230 C CA . GLN B 1 254 ? -1.076 12.195 24.453 1 93.94 254 GLN B CA 1
ATOM 5231 C C . GLN B 1 254 ? -0.092 11.039 24.641 1 93.94 254 GLN B C 1
ATOM 5233 O O . GLN B 1 254 ? 1.048 11.25 25.062 1 93.94 254 GLN B O 1
ATOM 5238 N N . GLU B 1 255 ? -0.53 9.812 24.328 1 93.81 255 GLU B N 1
ATOM 5239 C CA . GLU B 1 255 ? 0.38 8.672 24.375 1 93.81 255 GLU B CA 1
ATOM 5240 C C . GLU B 1 255 ? 1.401 8.742 23.25 1 93.81 255 GLU B C 1
ATOM 5242 O O . GLU B 1 255 ? 2.471 8.133 23.328 1 93.81 255 GLU B O 1
ATOM 5247 N N . ALA B 1 256 ? 1.062 9.523 22.234 1 94.81 256 ALA B N 1
ATOM 5248 C CA . ALA B 1 256 ? 1.892 9.516 21.031 1 94.81 256 ALA B CA 1
ATOM 5249 C C . ALA B 1 256 ? 2.77 10.758 20.969 1 94.81 256 ALA B C 1
ATOM 5251 O O . ALA B 1 256 ? 3.867 10.727 20.406 1 94.81 256 ALA B O 1
ATOM 5252 N N . SER B 1 257 ? 2.236 11.859 21.453 1 95.12 257 SER B N 1
ATOM 5253 C CA . SER B 1 257 ? 2.967 13.102 21.25 1 95.12 257 SER B CA 1
ATOM 5254 C C . SER B 1 257 ? 2.541 14.172 22.25 1 95.12 257 SER B C 1
ATOM 5256 O O . SER B 1 257 ? 1.493 14.055 22.875 1 95.12 257 SER B O 1
ATOM 5258 N N . ILE B 1 258 ? 3.396 15.109 22.375 1 95.88 258 ILE B N 1
ATOM 5259 C CA . ILE B 1 258 ? 3.135 16.344 23.094 1 95.88 258 ILE B CA 1
ATOM 5260 C C . ILE B 1 258 ? 3.098 17.516 22.109 1 95.88 258 ILE B C 1
ATOM 5262 O O . ILE B 1 258 ? 4.031 17.703 21.328 1 95.88 258 ILE B O 1
ATOM 5266 N N . ILE B 1 259 ? 2.008 18.25 22.172 1 96.56 259 ILE B N 1
ATOM 5267 C CA . ILE B 1 259 ? 1.88 19.438 21.328 1 96.56 259 ILE B CA 1
ATOM 5268 C C . ILE B 1 259 ? 1.975 20.703 22.203 1 96.56 259 ILE B C 1
ATOM 5270 O O . ILE B 1 259 ? 1.349 20.781 23.266 1 96.56 259 ILE B O 1
ATOM 5274 N N . GLU B 1 260 ? 2.793 21.578 21.797 1 97.06 260 GLU B N 1
ATOM 5275 C CA . GLU B 1 260 ? 2.928 22.891 22.438 1 97.06 260 GLU B CA 1
ATOM 5276 C C . GLU B 1 260 ? 2.568 24 21.453 1 97.06 260 GLU B C 1
ATOM 5278 O O . GLU B 1 260 ? 2.793 23.875 20.25 1 97.06 260 GLU B O 1
ATOM 5283 N N . LEU B 1 261 ? 2.014 24.984 22.031 1 96.62 261 LEU B N 1
ATOM 5284 C CA . LEU B 1 261 ? 1.869 26.234 21.297 1 96.62 261 LEU B CA 1
ATOM 5285 C C . LEU B 1 261 ? 2.775 27.312 21.891 1 96.62 261 LEU B C 1
ATOM 5287 O O . LEU B 1 261 ? 2.715 27.609 23.078 1 96.62 261 LEU B O 1
ATOM 5291 N N . LEU B 1 262 ? 3.609 27.844 21 1 95.31 262 LEU B N 1
ATOM 5292 C CA . LEU B 1 262 ? 4.551 28.859 21.453 1 95.31 262 LEU B CA 1
ATOM 5293 C C . LEU B 1 262 ? 4.312 30.172 20.719 1 95.31 262 LEU B C 1
ATOM 5295 O O . LEU B 1 262 ? 3.93 30.172 19.547 1 95.31 262 LEU B O 1
ATOM 5299 N N . ASP B 1 263 ? 4.551 31.25 21.391 1 90.5 263 ASP B N 1
ATOM 5300 C CA . ASP B 1 263 ? 4.469 32.562 20.734 1 90.5 263 ASP B CA 1
ATOM 5301 C C . ASP B 1 263 ? 5.777 32.875 20.016 1 90.5 263 ASP B C 1
ATOM 5303 O O . ASP B 1 263 ? 6.66 32.031 19.891 1 90.5 263 ASP B O 1
ATOM 5307 N N . ASP B 1 264 ? 5.934 34.062 19.547 1 84.12 264 ASP B N 1
ATOM 5308 C CA . ASP B 1 264 ? 7.094 34.5 18.781 1 84.12 264 ASP B CA 1
ATOM 5309 C C . ASP B 1 264 ? 8.359 34.5 19.641 1 84.12 264 ASP B C 1
ATOM 5311 O O . ASP B 1 264 ? 9.469 34.375 19.109 1 84.12 264 ASP B O 1
ATOM 5315 N N . ASN B 1 265 ? 8.195 34.656 20.906 1 85.25 265 ASN B N 1
ATOM 5316 C CA . ASN B 1 265 ? 9.328 34.656 21.828 1 85.25 265 ASN B CA 1
ATOM 5317 C C . ASN B 1 265 ? 9.578 33.25 22.406 1 85.25 265 ASN B C 1
ATOM 5319 O O . ASN B 1 265 ? 10.328 33.125 23.375 1 85.25 265 ASN B O 1
ATOM 5323 N N . ARG B 1 266 ? 8.859 32.25 21.906 1 87.62 266 ARG B N 1
ATOM 5324 C CA . ARG B 1 266 ? 8.992 30.859 22.281 1 87.62 266 ARG B CA 1
ATOM 5325 C C . ARG B 1 266 ? 8.453 30.625 23.703 1 87.62 266 ARG B C 1
ATOM 5327 O O . ARG B 1 266 ? 8.883 29.703 24.391 1 87.62 266 ARG B O 1
ATOM 5334 N N . ALA B 1 267 ? 7.652 31.516 24.094 1 92.19 267 ALA B N 1
ATOM 5335 C CA . ALA B 1 267 ? 6.949 31.281 25.359 1 92.19 267 ALA B CA 1
ATOM 5336 C C . ALA B 1 267 ? 5.723 30.391 25.141 1 92.19 267 ALA B C 1
ATOM 5338 O O . ALA B 1 267 ? 5.02 30.531 24.141 1 92.19 267 ALA B O 1
ATOM 5339 N N . VAL B 1 268 ? 5.457 29.578 26.156 1 95.94 268 VAL B N 1
ATOM 5340 C CA . VAL B 1 268 ? 4.359 28.625 26.047 1 95.94 268 VAL B CA 1
ATOM 5341 C C . VAL B 1 268 ? 3.025 29.344 26.188 1 95.94 268 VAL B C 1
ATOM 5343 O O . VAL B 1 268 ? 2.854 30.172 27.078 1 95.94 268 VAL B O 1
ATOM 5346 N N . ILE B 1 269 ? 2.121 29.047 25.297 1 96.69 269 ILE B N 1
ATOM 5347 C CA . ILE B 1 269 ? 0.76 29.578 25.328 1 96.69 269 ILE B CA 1
ATOM 5348 C C . ILE B 1 269 ? -0.184 28.531 25.906 1 96.69 269 ILE B C 1
ATOM 5350 O O . ILE B 1 269 ? -0.209 27.391 25.438 1 96.69 269 ILE B O 1
ATOM 5354 N N . ARG B 1 270 ? -0.931 28.859 26.938 1 97.19 270 ARG B N 1
ATOM 5355 C CA . ARG B 1 270 ? -1.91 27.953 27.516 1 97.19 270 ARG B CA 1
ATOM 5356 C C . ARG B 1 270 ? -3.318 28.516 27.422 1 97.19 270 ARG B C 1
ATOM 5358 O O . ARG B 1 270 ? -4.305 27.812 27.609 1 97.19 270 ARG B O 1
ATOM 5365 N N . GLU B 1 271 ? -3.389 29.812 27.109 1 96 271 GLU B N 1
ATOM 5366 C CA . GLU B 1 271 ? -4.668 30.516 27.078 1 96 271 GLU B CA 1
ATOM 5367 C C . GLU B 1 271 ? -5.488 30.094 25.859 1 96 271 GLU B C 1
ATOM 5369 O O . GLU B 1 271 ? -4.977 30.078 24.734 1 96 271 GLU B O 1
ATOM 5374 N N . PRO B 1 272 ? -6.75 29.75 26.094 1 95.56 272 PRO B N 1
ATOM 5375 C CA . PRO B 1 272 ? -7.609 29.422 24.953 1 95.56 272 PRO B CA 1
ATOM 5376 C C . PRO B 1 272 ? -7.777 30.594 23.984 1 95.56 272 PRO B C 1
ATOM 5378 O O . PRO B 1 272 ? -7.863 31.734 24.406 1 95.56 272 PRO B O 1
ATOM 5381 N N . GLY B 1 273 ? -7.719 30.234 22.719 1 91.38 273 GLY B N 1
ATOM 5382 C CA . GLY B 1 273 ? -8.055 31.234 21.703 1 91.38 273 GLY B CA 1
ATOM 5383 C C . GLY B 1 273 ? -6.855 32.031 21.234 1 91.38 273 GLY B C 1
ATOM 5384 O O . GLY B 1 273 ? -6.934 32.75 20.234 1 91.38 273 GLY B O 1
ATOM 5385 N N . VAL B 1 274 ? -5.754 31.938 21.922 1 92.38 274 VAL B N 1
ATOM 5386 C CA . VAL B 1 274 ? -4.559 32.688 21.547 1 92.38 274 VAL B CA 1
ATOM 5387 C C . VAL B 1 274 ? -3.758 31.906 20.516 1 92.38 274 VAL B C 1
ATOM 5389 O O . VAL B 1 274 ? -3.344 30.781 20.781 1 92.38 274 VAL B O 1
ATOM 5392 N N . PRO B 1 275 ? -3.553 32.469 19.328 1 89.44 275 PRO B N 1
ATOM 5393 C CA . PRO B 1 275 ? -2.799 31.781 18.281 1 89.44 275 PRO B CA 1
ATOM 5394 C C . PRO B 1 275 ? -1.331 31.578 18.656 1 89.44 275 PRO B C 1
ATOM 5396 O O . PRO B 1 275 ? -0.718 32.438 19.266 1 89.44 275 PRO B O 1
ATOM 5399 N N . GLY B 1 276 ? -0.809 30.422 18.328 1 91.81 276 GLY B N 1
ATOM 5400 C CA . GLY B 1 276 ? 0.594 30.094 18.547 1 91.81 276 GLY B CA 1
ATOM 5401 C C . GLY B 1 276 ? 1.151 29.141 17.5 1 91.81 276 GLY B C 1
ATOM 5402 O O . GLY B 1 276 ? 0.396 28.531 16.75 1 91.81 276 GLY B O 1
ATOM 5403 N N . HIS B 1 277 ? 2.441 29.125 17.438 1 91.44 277 HIS B N 1
ATOM 5404 C CA . HIS B 1 277 ? 3.129 28.172 16.578 1 91.44 277 HIS B CA 1
ATOM 5405 C C . HIS B 1 277 ? 3.088 26.766 17.172 1 91.44 277 HIS B C 1
ATOM 5407 O O . HIS B 1 277 ? 3.291 26.594 18.375 1 91.44 277 HIS B O 1
ATOM 5413 N N . VAL B 1 278 ? 2.855 25.812 16.328 1 94.75 278 VAL B N 1
ATOM 5414 C CA . VAL B 1 278 ? 2.725 24.438 16.812 1 94.75 278 VAL B CA 1
ATOM 5415 C C . VAL B 1 278 ? 4.102 23.781 16.875 1 94.75 278 VAL B C 1
ATOM 5417 O O . VAL B 1 278 ? 4.844 23.781 15.898 1 94.75 278 VAL B O 1
ATOM 5420 N N . PHE B 1 279 ? 4.414 23.281 18.016 1 95.62 279 PHE B N 1
ATOM 5421 C CA . PHE B 1 279 ? 5.602 22.469 18.234 1 95.62 279 PHE B CA 1
ATOM 5422 C C . PHE B 1 279 ? 5.219 21.062 18.719 1 95.62 279 PHE B C 1
ATOM 5424 O O . PHE B 1 279 ? 4.301 20.906 19.516 1 95.62 279 PHE B O 1
ATOM 5431 N N . VAL B 1 280 ? 5.973 20.078 18.219 1 96.69 280 VAL B N 1
ATOM 5432 C CA . VAL B 1 280 ? 5.613 18.703 18.531 1 96.69 280 VAL B CA 1
ATOM 5433 C C . VAL B 1 280 ? 6.82 17.969 19.125 1 96.69 280 VAL B C 1
ATOM 5435 O O . VAL B 1 280 ? 7.949 18.156 18.656 1 96.69 280 VAL B O 1
ATOM 5438 N N . THR B 1 281 ? 6.598 17.281 20.141 1 96.75 281 THR B N 1
ATOM 5439 C CA . THR B 1 281 ? 7.496 16.234 20.625 1 96.75 281 THR B CA 1
ATOM 5440 C C . THR B 1 281 ? 6.863 14.859 20.484 1 96.75 281 THR B C 1
ATOM 5442 O O . THR B 1 281 ? 5.824 14.578 21.078 1 96.75 281 THR B O 1
ATOM 5445 N N . SER B 1 282 ? 7.488 14.07 19.656 1 96.31 282 SER B N 1
ATOM 5446 C CA . SER B 1 282 ? 6.973 12.719 19.484 1 96.31 282 SER B CA 1
ATOM 5447 C C . SER B 1 282 ? 7.473 11.781 20.578 1 96.31 282 SER B C 1
ATOM 5449 O O . SER B 1 282 ? 8.664 11.758 20.891 1 96.31 282 SER B O 1
ATOM 5451 N N . LEU B 1 283 ? 6.574 11.023 21.125 1 95.75 283 LEU B N 1
ATOM 5452 C CA . LEU B 1 283 ? 6.938 10.055 22.156 1 95.75 283 LEU B CA 1
ATOM 5453 C C . LEU B 1 283 ? 7.129 8.664 21.547 1 95.75 283 LEU B C 1
ATOM 5455 O O . LEU B 1 283 ? 7.441 7.711 22.266 1 95.75 283 LEU B O 1
ATOM 5459 N N . ILE B 1 284 ? 7.008 8.57 20.281 1 95 284 ILE B N 1
ATOM 5460 C CA . ILE B 1 284 ? 7.078 7.297 19.562 1 95 284 ILE B CA 1
ATOM 5461 C C . ILE B 1 284 ? 8.414 7.184 18.844 1 95 284 ILE B C 1
ATOM 5463 O O . ILE B 1 284 ? 9.016 6.109 18.797 1 95 284 ILE B O 1
ATOM 5467 N N . ARG B 1 285 ? 8.922 8.305 18.344 1 95.56 285 ARG B N 1
ATOM 5468 C CA . ARG B 1 285 ? 10.102 8.344 17.484 1 95.56 285 ARG B CA 1
ATOM 5469 C C . ARG B 1 285 ? 11.383 8.227 18.297 1 95.56 285 ARG B C 1
ATOM 5471 O O . ARG B 1 285 ? 11.969 9.242 18.703 1 95.56 285 ARG B O 1
ATOM 5478 N N . LYS B 1 286 ? 11.883 7.086 18.422 1 95.75 286 LYS B N 1
ATOM 5479 C CA . LYS B 1 286 ? 13.117 6.844 19.141 1 95.75 286 LYS B CA 1
ATOM 5480 C C . LYS B 1 286 ? 14.328 6.879 18.219 1 95.75 286 LYS B C 1
ATOM 5482 O O . LYS B 1 286 ? 15.391 7.383 18.578 1 95.75 286 LYS B O 1
ATOM 5487 N N . LEU B 1 287 ? 14.164 6.316 17.062 1 97.5 287 LEU B N 1
ATOM 5488 C CA . LEU B 1 287 ? 15.273 6.254 16.125 1 97.5 287 LEU B CA 1
ATOM 5489 C C . LEU B 1 287 ? 15.648 7.645 15.633 1 97.5 287 LEU B C 1
ATOM 5491 O O . LEU B 1 287 ? 16.828 8 15.602 1 97.5 287 LEU B O 1
ATOM 5495 N N . GLN B 1 288 ? 14.656 8.375 15.219 1 97.81 288 GLN B N 1
ATOM 5496 C CA . GLN B 1 288 ? 14.828 9.766 14.82 1 97.81 288 GLN B CA 1
ATOM 5497 C C . GLN B 1 288 ? 14.039 10.703 15.734 1 97.81 288 GLN B C 1
ATOM 5499 O O . GLN B 1 288 ? 12.93 11.117 15.398 1 97.81 288 GLN B O 1
ATOM 5504 N N . PRO B 1 289 ? 14.656 11.117 16.766 1 96.94 289 PRO B N 1
ATOM 5505 C CA . PRO B 1 289 ? 13.922 11.914 17.766 1 96.94 289 PRO B CA 1
ATOM 5506 C C . PRO B 1 289 ? 13.422 13.242 17.203 1 96.94 289 PRO B C 1
ATOM 5508 O O . PRO B 1 289 ? 14.117 13.875 16.391 1 96.94 289 PRO B O 1
ATOM 5511 N N . VAL B 1 290 ? 12.281 13.586 17.594 1 95.94 290 VAL B N 1
ATOM 5512 C CA . VAL B 1 290 ? 11.609 14.852 17.297 1 95.94 290 VAL B CA 1
ATOM 5513 C C . VAL B 1 290 ? 11.164 15.523 18.594 1 95.94 290 VAL B C 1
ATOM 5515 O O . VAL B 1 290 ? 10.148 15.141 19.172 1 95.94 290 VAL B O 1
ATOM 5518 N N . ILE B 1 291 ? 11.914 16.5 18.984 1 96.94 291 ILE B N 1
ATOM 5519 C CA . ILE B 1 291 ? 11.664 17.125 20.266 1 96.94 291 ILE B CA 1
ATOM 5520 C C . ILE B 1 291 ? 11.461 18.625 20.078 1 96.94 291 ILE B C 1
ATOM 5522 O O . ILE B 1 291 ? 12.328 19.312 19.516 1 96.94 291 ILE B O 1
ATOM 5526 N N . ARG B 1 292 ? 10.258 19.109 20.594 1 96.5 292 ARG B N 1
ATOM 5527 C CA . ARG B 1 292 ? 9.875 20.5 20.422 1 96.5 292 ARG B CA 1
ATOM 5528 C C . ARG B 1 292 ? 10.148 20.984 19 1 96.5 292 ARG B C 1
ATOM 5530 O O . ARG B 1 292 ? 10.82 22 18.812 1 96.5 292 ARG B O 1
ATOM 5537 N N . TYR B 1 293 ? 9.711 20.203 18.094 1 95.75 293 TYR B N 1
ATOM 5538 C CA . TYR B 1 293 ? 9.898 20.344 16.641 1 95.75 293 TYR B CA 1
ATOM 5539 C C . TYR B 1 293 ? 8.828 21.25 16.047 1 95.75 293 TYR B C 1
ATOM 5541 O O . TYR B 1 293 ? 7.629 20.969 16.172 1 95.75 293 TYR B O 1
ATOM 5549 N N . PRO B 1 294 ? 9.266 22.375 15.406 1 92.56 294 PRO B N 1
ATOM 5550 C CA . PRO B 1 294 ? 8.266 23.25 14.797 1 92.56 294 PRO B CA 1
ATOM 5551 C C . PRO B 1 294 ? 7.625 22.641 13.547 1 92.56 294 PRO B C 1
ATOM 5553 O O . PRO B 1 294 ? 8.336 22.219 12.633 1 92.56 294 PRO B O 1
ATOM 5556 N N . LEU B 1 295 ? 6.328 22.672 13.445 1 90.31 295 LEU B N 1
ATOM 5557 C CA . LEU B 1 295 ? 5.621 22.078 12.32 1 90.31 295 LEU B CA 1
ATOM 5558 C C . LEU B 1 295 ? 5.375 23.109 11.227 1 90.31 295 LEU B C 1
ATOM 5560 O O . LEU B 1 295 ? 5.027 22.766 10.102 1 90.31 295 LEU B O 1
ATOM 5564 N N . GLY B 1 296 ? 5.508 24.328 11.578 1 84 296 GLY B N 1
ATOM 5565 C CA . GLY B 1 296 ? 5.176 25.391 10.641 1 84 296 GLY B CA 1
ATOM 5566 C C . GLY B 1 296 ? 3.691 25.703 10.602 1 84 296 GLY B C 1
ATOM 5567 O O . GLY B 1 296 ? 3.232 26.453 9.734 1 84 296 GLY B O 1
ATOM 5568 N N . ASP B 1 297 ? 2.93 25.188 11.531 1 87 297 ASP B N 1
ATOM 5569 C CA . ASP B 1 297 ? 1.488 25.391 11.625 1 87 297 ASP B CA 1
ATOM 5570 C C . ASP B 1 297 ? 1.146 26.375 12.75 1 87 297 ASP B C 1
ATOM 5572 O O . ASP B 1 297 ? 1.925 26.547 13.695 1 87 297 ASP B O 1
ATOM 5576 N N . MET B 1 298 ? 0.015 27 12.586 1 87.81 298 MET B N 1
ATOM 5577 C CA . MET B 1 298 ? -0.567 27.828 13.648 1 87.81 298 MET B CA 1
ATOM 5578 C C . MET B 1 298 ? -1.811 27.156 14.227 1 87.81 298 MET B C 1
ATOM 5580 O O . MET B 1 298 ? -2.582 26.531 13.492 1 87.81 298 MET B O 1
ATOM 5584 N N . ALA B 1 299 ? -1.96 27.281 15.547 1 91.88 299 ALA B N 1
ATOM 5585 C CA . ALA B 1 299 ? -3.127 26.719 16.219 1 91.88 299 ALA B CA 1
ATOM 5586 C C . ALA B 1 299 ? -3.473 27.516 17.484 1 91.88 299 ALA B C 1
ATOM 5588 O O . ALA B 1 299 ? -2.721 28.406 17.875 1 91.88 299 ALA B O 1
ATOM 5589 N N . SER B 1 300 ? -4.629 27.328 18 1 92.56 300 SER B N 1
ATOM 5590 C CA . SER B 1 300 ? -5.035 27.875 19.297 1 92.56 300 SER B CA 1
ATOM 5591 C C . SER B 1 300 ? -5.711 26.812 20.156 1 92.56 300 SER B C 1
ATOM 5593 O O . SER B 1 300 ? -6.426 25.953 19.656 1 92.56 300 SER B O 1
ATOM 5595 N N . TRP B 1 301 ? -5.441 26.859 21.453 1 95.75 301 TRP B N 1
ATOM 5596 C CA . TRP B 1 301 ? -6.098 25.938 22.375 1 95.75 301 TRP B CA 1
ATOM 5597 C C . TRP B 1 301 ? -7.59 26.234 22.469 1 95.75 301 TRP B C 1
ATOM 5599 O O . TRP B 1 301 ? -8 27.391 22.531 1 95.75 301 TRP B O 1
ATOM 5609 N N . VAL B 1 302 ? -8.375 25.234 22.344 1 93.19 302 VAL B N 1
ATOM 5610 C CA . VAL B 1 302 ? -9.773 25.297 22.75 1 93.19 302 VAL B CA 1
ATOM 5611 C C . VAL B 1 302 ? -9.875 25.031 24.25 1 93.19 302 VAL B C 1
ATOM 5613 O O . VAL B 1 302 ? -10.531 25.781 24.984 1 93.19 302 VAL B O 1
ATOM 5616 N N . ASP B 1 303 ? -9.219 24.016 24.719 1 94.44 303 ASP B N 1
ATOM 5617 C CA . ASP B 1 303 ? -9.07 23.625 26.109 1 94.44 303 ASP B CA 1
ATOM 5618 C C . ASP B 1 303 ? -7.691 23.031 26.375 1 94.44 303 ASP B C 1
ATOM 5620 O O . ASP B 1 303 ? -7.414 21.891 25.984 1 94.44 303 ASP B O 1
ATOM 5624 N N . TYR B 1 304 ? -6.859 23.766 27.062 1 95.81 304 TYR B N 1
ATOM 5625 C CA . TYR B 1 304 ? -5.484 23.344 27.281 1 95.81 304 TYR B CA 1
ATOM 5626 C C . TYR B 1 304 ? -5.438 22.078 28.125 1 95.81 304 TYR B C 1
ATOM 5628 O O . TYR B 1 304 ? -4.656 21.156 27.844 1 95.81 304 TYR B O 1
ATOM 5636 N N . ASP B 1 305 ?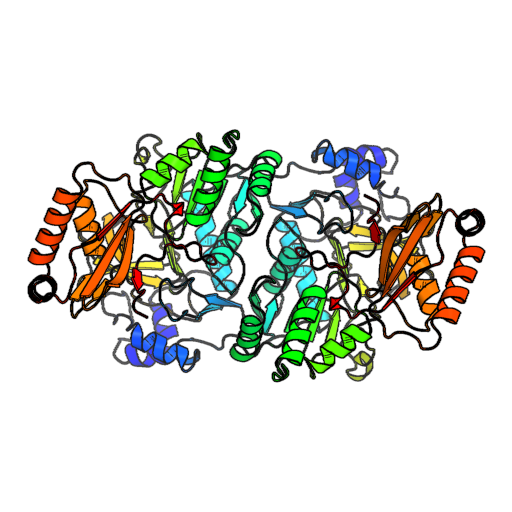 -6.246 22.016 29.172 1 94.19 305 ASP B N 1
ATOM 5637 C CA . ASP B 1 305 ? -6.223 20.875 30.078 1 94.19 305 ASP B CA 1
ATOM 5638 C C . ASP B 1 305 ? -6.703 19.609 29.375 1 94.19 305 ASP B C 1
ATOM 5640 O O . ASP B 1 305 ? -6.191 18.516 29.625 1 94.19 305 ASP B O 1
ATOM 5644 N N . ALA B 1 306 ? -7.688 19.766 28.484 1 92.56 306 ALA B N 1
ATOM 5645 C CA . ALA B 1 306 ? -8.18 18.641 27.688 1 92.56 306 ALA B CA 1
ATOM 5646 C C . ALA B 1 306 ? -7.293 18.391 26.469 1 92.56 306 ALA B C 1
ATOM 5648 O O . ALA B 1 306 ? -7.48 17.422 25.75 1 92.56 306 ALA B O 1
ATOM 5649 N N . ARG B 1 307 ? -6.375 19.328 26.234 1 95.5 307 ARG B N 1
ATOM 5650 C CA . ARG B 1 307 ? -5.426 19.281 25.141 1 95.5 307 ARG B CA 1
ATOM 5651 C C . ARG B 1 307 ? -6.148 19.25 23.797 1 95.5 307 ARG B C 1
ATOM 5653 O O . ARG B 1 307 ? -5.809 18.438 22.922 1 95.5 307 ARG B O 1
ATOM 5660 N N . THR B 1 308 ? -7.199 20.016 23.719 1 94.25 308 THR B N 1
ATOM 5661 C CA . THR B 1 308 ? -7.906 20.203 22.453 1 94.25 308 THR B CA 1
ATOM 5662 C C . THR B 1 308 ? -7.523 21.531 21.797 1 94.25 308 THR B C 1
ATOM 5664 O O . THR B 1 308 ? -7.328 22.531 22.5 1 94.25 308 THR B O 1
ATOM 5667 N N . PHE B 1 309 ? -7.379 21.5 20.484 1 93.12 309 PHE B N 1
ATOM 5668 C CA . PHE B 1 309 ? -6.941 22.703 19.797 1 93.12 309 PHE B CA 1
ATOM 5669 C C . PHE B 1 309 ? -7.594 22.828 18.422 1 93.12 309 PHE B C 1
ATOM 5671 O O . PHE B 1 309 ? -8.141 21.844 17.906 1 93.12 309 PHE B O 1
ATOM 5678 N N . ARG B 1 310 ? -7.547 24.047 17.906 1 89.12 310 ARG B N 1
ATOM 5679 C CA . ARG B 1 310 ? -7.988 24.359 16.562 1 89.12 310 ARG B CA 1
ATOM 5680 C C . ARG B 1 310 ? -6.805 24.672 15.656 1 89.12 310 ARG B C 1
ATOM 5682 O O . ARG B 1 310 ? -5.898 25.406 16.047 1 89.12 310 ARG B O 1
ATOM 5689 N N . PHE B 1 311 ? -6.82 24.031 14.531 1 89.12 311 PHE B N 1
ATOM 5690 C CA . PHE B 1 311 ? -5.832 24.344 13.508 1 89.12 311 PHE B CA 1
ATOM 5691 C C . PHE B 1 311 ? -6.18 25.656 12.805 1 89.12 311 PHE B C 1
ATOM 5693 O O . PHE B 1 311 ? -7.309 25.844 12.352 1 89.12 311 PHE B O 1
ATOM 5700 N N . LEU B 1 312 ? -5.172 26.531 12.656 1 80.5 312 LEU B N 1
ATOM 5701 C CA . LEU B 1 312 ? -5.449 27.844 12.086 1 80.5 312 LEU B CA 1
ATOM 5702 C C . LEU B 1 312 ? -4.809 27.984 10.711 1 80.5 312 LEU B C 1
ATOM 5704 O O . LEU B 1 312 ? -5.027 28.984 10.023 1 80.5 312 LEU B O 1
ATOM 5708 N N . GLY B 1 313 ? -3.959 27.031 10.289 1 77.19 313 GLY B N 1
ATOM 5709 C CA . GLY B 1 313 ? -3.303 27.078 8.992 1 77.19 313 GLY B CA 1
ATOM 5710 C C . GLY B 1 313 ? -1.789 27.031 9.086 1 77.19 313 GLY B C 1
ATOM 5711 O O . GLY B 1 313 ? -1.234 26.906 10.18 1 77.19 313 GLY B O 1
ATOM 5712 N N . ARG B 1 314 ? -1.118 27.031 7.852 1 71.94 314 ARG B N 1
ATOM 5713 C CA . ARG B 1 314 ? 0.339 27.016 7.785 1 71.94 314 ARG B CA 1
ATOM 5714 C C . ARG B 1 314 ? 0.913 28.391 8.109 1 71.94 314 ARG B C 1
ATOM 5716 O O . ARG B 1 314 ? 0.47 29.391 7.551 1 71.94 314 ARG B O 1
ATOM 5723 N N . GLY B 1 315 ? 1.775 28.375 8.969 1 61 315 GLY B N 1
ATOM 5724 C CA . GLY B 1 315 ? 2.365 29.641 9.391 1 61 315 GLY B CA 1
ATOM 5725 C C . GLY B 1 315 ? 3.406 30.172 8.422 1 61 315 GLY B C 1
ATOM 5726 O O . GLY B 1 315 ? 3.607 31.375 8.32 1 61 315 GLY B O 1
ATOM 5727 N N . SER B 1 316 ? 4.082 29.234 7.859 1 61.53 316 SER B N 1
ATOM 5728 C CA . SER B 1 316 ? 5.285 29.656 7.148 1 61.53 316 SER B CA 1
ATOM 5729 C C . SER B 1 316 ? 4.992 29.906 5.672 1 61.53 316 SER B C 1
ATOM 5731 O O . SER B 1 316 ? 5.812 30.484 4.965 1 61.53 316 SER B O 1
ATOM 5733 N N . LEU B 1 317 ? 3.941 29.484 5.211 1 65.5 317 LEU B N 1
ATOM 5734 C CA . LEU B 1 317 ? 3.697 29.672 3.787 1 65.5 317 LEU B CA 1
ATOM 5735 C C . LEU B 1 317 ? 3.383 31.141 3.484 1 65.5 317 LEU B C 1
ATOM 5737 O O . LEU B 1 317 ? 2.592 31.766 4.191 1 65.5 317 LEU B O 1
ATOM 5741 N N . ALA B 1 318 ? 4.281 31.688 2.533 1 73.69 318 ALA B N 1
ATOM 5742 C CA . ALA B 1 318 ? 4.07 33.094 2.178 1 73.69 318 ALA B CA 1
ATOM 5743 C C . ALA B 1 318 ? 4.227 33.312 0.675 1 73.69 318 ALA B C 1
ATOM 5745 O O . ALA B 1 318 ? 4.867 32.5 -0.01 1 73.69 318 ALA B O 1
ATOM 5746 N N . VAL B 1 319 ? 3.529 34.188 0.117 1 83.06 319 VAL B N 1
ATOM 5747 C CA . VAL B 1 319 ? 3.713 34.688 -1.247 1 83.06 319 VAL B CA 1
ATOM 5748 C C . VAL B 1 319 ? 4.789 35.781 -1.271 1 83.06 319 VAL B C 1
ATOM 5750 O O . VAL B 1 319 ? 4.727 36.719 -0.502 1 83.06 319 VAL B O 1
ATOM 5753 N N . LYS B 1 320 ? 5.824 35.469 -2.105 1 80 320 LYS B N 1
ATOM 5754 C CA . LYS B 1 320 ? 6.898 36.438 -2.252 1 80 320 LYS B CA 1
ATOM 5755 C C . LYS B 1 320 ? 6.828 37.156 -3.607 1 80 320 LYS B C 1
ATOM 5757 O O . LYS B 1 320 ? 6.801 36.5 -4.648 1 80 320 LYS B O 1
ATOM 5762 N N . LEU B 1 321 ? 6.734 38.438 -3.59 1 82.25 321 LEU B N 1
ATOM 5763 C CA . LEU B 1 321 ? 6.75 39.156 -4.855 1 82.25 321 LEU B CA 1
ATOM 5764 C C . LEU B 1 321 ? 7.262 40.594 -4.656 1 82.25 321 LEU B C 1
ATOM 5766 O O . LEU B 1 321 ? 6.883 41.25 -3.695 1 82.25 321 LEU B O 1
ATOM 5770 N N . VAL B 1 322 ? 8.102 41 -5.625 1 80.81 322 VAL B N 1
ATOM 5771 C CA . VAL B 1 322 ? 8.672 42.344 -5.754 1 80.81 322 VAL B CA 1
ATOM 5772 C C . VAL B 1 322 ? 9.039 42.875 -4.375 1 80.81 322 VAL B C 1
ATOM 5774 O O . VAL B 1 322 ? 8.57 43.938 -3.98 1 80.81 322 VAL B O 1
ATOM 5777 N N . GLY B 1 323 ? 9.812 42.125 -3.611 1 74.19 323 GLY B N 1
ATOM 5778 C CA . GLY B 1 323 ? 10.289 42.562 -2.307 1 74.19 323 GLY B CA 1
ATOM 5779 C C . GLY B 1 323 ? 9.234 42.469 -1.222 1 74.19 323 GLY B C 1
ATOM 5780 O O . GLY B 1 323 ? 9.453 42.938 -0.096 1 74.19 323 GLY B O 1
ATOM 5781 N N . THR B 1 324 ? 8.07 41.969 -1.522 1 79.5 324 THR B N 1
ATOM 5782 C CA . THR B 1 324 ? 6.977 41.812 -0.57 1 79.5 324 THR B CA 1
ATOM 5783 C C . THR B 1 324 ? 6.82 40.344 -0.167 1 79.5 324 THR B C 1
ATOM 5785 O O . THR B 1 324 ? 6.953 39.469 -1.003 1 79.5 324 THR B O 1
ATOM 5788 N N . TRP B 1 325 ? 6.641 40.25 1.159 1 78.75 325 TRP B N 1
ATOM 5789 C CA . TRP B 1 325 ? 6.391 38.938 1.744 1 78.75 325 TRP B CA 1
ATOM 5790 C C . TRP B 1 325 ? 5.004 38.875 2.377 1 78.75 325 TRP B C 1
ATOM 5792 O O . TRP B 1 325 ? 4.738 39.562 3.369 1 78.75 325 TRP B O 1
ATOM 5802 N N . LEU B 1 326 ? 4.137 38.125 1.83 1 85.44 326 LEU B N 1
ATOM 5803 C CA . LEU B 1 326 ? 2.764 38.031 2.311 1 85.44 326 LEU B CA 1
ATOM 5804 C C . LEU B 1 326 ? 2.469 36.625 2.85 1 85.44 326 LEU B C 1
ATOM 5806 O O . LEU B 1 326 ? 2.189 35.719 2.078 1 85.44 326 LEU B O 1
ATOM 5810 N N . PRO B 1 327 ? 2.539 36.5 4.18 1 79.69 327 PRO B N 1
ATOM 5811 C CA . PRO B 1 327 ? 2.209 35.188 4.742 1 79.69 327 PRO B CA 1
ATOM 5812 C C . PRO B 1 327 ? 0.817 34.719 4.34 1 79.69 327 PRO B C 1
ATOM 5814 O O . PRO B 1 327 ? -0.137 35.5 4.352 1 79.69 327 PRO B O 1
ATOM 5817 N N . MET B 1 328 ? 0.739 33.438 3.996 1 83 328 MET B N 1
ATOM 5818 C CA . MET B 1 328 ? -0.524 32.875 3.523 1 83 328 MET B CA 1
ATOM 5819 C C . MET B 1 328 ? -1.607 33 4.59 1 83 328 MET B C 1
ATOM 5821 O O . MET B 1 328 ? -2.775 33.25 4.27 1 83 328 MET B O 1
ATOM 5825 N N . MET B 1 329 ? -1.222 32.969 5.742 1 76.56 329 MET B N 1
ATOM 5826 C CA . MET B 1 329 ? -2.193 33.094 6.824 1 76.56 329 MET B CA 1
ATOM 5827 C C . MET B 1 329 ? -2.844 34.469 6.832 1 76.56 329 MET B C 1
ATOM 5829 O O . MET B 1 329 ? -4.055 34.594 7.035 1 76.56 329 MET B O 1
ATOM 5833 N N . VAL B 1 330 ? -2.02 35.375 6.605 1 75.75 330 VAL B N 1
ATOM 5834 C CA . VAL B 1 330 ? -2.502 36.75 6.578 1 75.75 330 VAL B CA 1
ATOM 5835 C C . VAL B 1 330 ? -3.422 36.938 5.375 1 75.75 330 VAL B C 1
ATOM 5837 O O . VAL B 1 330 ? -4.484 37.562 5.496 1 75.75 330 VAL B O 1
ATOM 5840 N N . LEU B 1 331 ? -3.012 36.375 4.309 1 87.88 331 LEU B N 1
ATOM 5841 C CA . LEU B 1 331 ? -3.816 36.5 3.1 1 87.88 331 LEU B CA 1
ATOM 5842 C C . LEU B 1 331 ? -5.172 35.844 3.279 1 87.88 331 LEU B C 1
ATOM 5844 O O . LEU B 1 331 ? -6.203 36.375 2.889 1 87.88 331 LEU B O 1
ATOM 5848 N N . LYS B 1 332 ? -5.16 34.719 3.92 1 84.69 332 LYS B N 1
ATOM 5849 C CA . LYS B 1 332 ? -6.398 34 4.129 1 84.69 332 LYS B CA 1
ATOM 5850 C C . LYS B 1 332 ? -7.34 34.75 5.066 1 84.69 332 LYS B C 1
ATOM 5852 O O . LYS B 1 332 ? -8.539 34.844 4.793 1 84.69 332 LYS B O 1
ATOM 5857 N N . GLU B 1 333 ? -6.789 35.219 6.086 1 80.56 333 GLU B N 1
ATOM 5858 C CA . GLU B 1 333 ? -7.586 35.969 7.043 1 80.56 333 GLU B CA 1
ATOM 5859 C C . GLU B 1 333 ? -8.188 37.219 6.395 1 80.56 333 GLU B C 1
ATOM 5861 O O . GLU B 1 333 ? -9.367 37.5 6.578 1 80.56 333 GLU B O 1
ATOM 5866 N N . MET B 1 334 ? -7.391 37.906 5.711 1 87.81 334 MET B N 1
ATOM 5867 C CA . MET B 1 334 ? -7.832 39.125 5.043 1 87.81 334 MET B CA 1
ATOM 5868 C C . MET B 1 334 ? -8.938 38.812 4.035 1 87.81 334 MET B C 1
ATOM 5870 O O . MET B 1 334 ? -9.969 39.5 4.027 1 87.81 334 MET B O 1
ATOM 5874 N N . LEU B 1 335 ? -8.695 37.812 3.242 1 91.75 335 LEU B N 1
ATOM 5875 C CA . LEU B 1 335 ? -9.664 37.469 2.211 1 91.75 335 LEU B CA 1
ATOM 5876 C C . LEU B 1 335 ? -10.969 37 2.832 1 91.75 335 LEU B C 1
ATOM 5878 O O . LEU B 1 335 ? -12.055 37.312 2.344 1 91.75 335 LEU B O 1
ATOM 5882 N N . ALA B 1 336 ? -10.828 36.219 3.889 1 85.75 336 ALA B N 1
ATOM 5883 C CA . ALA B 1 336 ? -12.023 35.75 4.59 1 85.75 336 ALA B CA 1
ATOM 5884 C C . ALA B 1 336 ? -12.859 36.906 5.098 1 85.75 336 ALA B C 1
ATOM 5886 O O . ALA B 1 336 ? -14.086 36.906 4.992 1 85.75 336 ALA B O 1
ATOM 5887 N N . GLU B 1 337 ? -12.234 37.875 5.594 1 87 337 GLU B N 1
ATOM 5888 C CA . GLU B 1 337 ? -12.914 39.062 6.113 1 87 337 GLU B CA 1
ATOM 5889 C C . GLU B 1 337 ? -13.609 39.812 4.992 1 87 337 GLU B C 1
ATOM 5891 O O . GLU B 1 337 ? -14.766 40.25 5.137 1 87 337 GLU B O 1
ATOM 5896 N N . VAL B 1 338 ? -12.945 40 3.955 1 92.19 338 VAL B N 1
ATOM 5897 C CA . VAL B 1 338 ? -13.461 40.812 2.859 1 92.19 338 VAL B CA 1
ATOM 5898 C C . VAL B 1 338 ? -14.602 40.094 2.16 1 92.19 338 VAL B C 1
ATOM 5900 O O . VAL B 1 338 ? -15.602 40.688 1.782 1 92.19 338 VAL B O 1
ATOM 5903 N N . LEU B 1 339 ? -14.414 38.781 2.025 1 90.75 339 LEU B N 1
ATOM 5904 C CA . LEU B 1 339 ? -15.375 38 1.272 1 90.75 339 LEU B CA 1
ATOM 5905 C C . LEU B 1 339 ? -16.5 37.5 2.18 1 90.75 339 LEU B C 1
ATOM 5907 O O . LEU B 1 339 ? -17.547 37.062 1.695 1 90.75 339 LEU B O 1
ATOM 5911 N N . GLY B 1 340 ? -16.234 37.531 3.488 1 82.94 340 GLY B N 1
ATOM 5912 C CA . GLY B 1 340 ? -17.219 37.094 4.449 1 82.94 340 GLY B CA 1
ATOM 5913 C C . GLY B 1 340 ? -17.344 35.594 4.52 1 82.94 340 GLY B C 1
ATOM 5914 O O . GLY B 1 340 ? -18.391 35.062 4.922 1 82.94 340 GLY B O 1
ATOM 5915 N N . THR B 1 341 ? -16.344 35 3.9 1 79.94 341 THR B N 1
ATOM 5916 C CA . THR B 1 341 ? -16.344 33.531 3.92 1 79.94 341 THR B CA 1
ATOM 5917 C C . THR B 1 341 ? -14.906 33 4.039 1 79.94 341 THR B C 1
ATOM 5919 O O . THR B 1 341 ? -13.961 33.656 3.576 1 79.94 341 THR B O 1
ATOM 5922 N N . ASP B 1 342 ? -14.734 31.875 4.73 1 75.5 342 ASP B N 1
ATOM 5923 C CA . ASP B 1 342 ? -13.422 31.25 4.867 1 75.5 342 ASP B CA 1
ATOM 5924 C C . ASP B 1 342 ? -12.891 30.781 3.514 1 75.5 342 ASP B C 1
ATOM 5926 O O . ASP B 1 342 ? -13.664 30.375 2.646 1 75.5 342 ASP B O 1
ATOM 5930 N N . VAL B 1 343 ? -11.5 30.938 3.338 1 79.38 343 VAL B N 1
ATOM 5931 C CA . VAL B 1 343 ? -10.906 30.609 2.045 1 79.38 343 VAL B CA 1
ATOM 5932 C C . VAL B 1 343 ? -9.883 29.5 2.217 1 79.38 343 VAL B C 1
ATOM 5934 O O . VAL B 1 343 ? -9.148 29.172 1.279 1 79.38 343 VAL B O 1
ATOM 5937 N N . VAL B 1 344 ? -9.797 28.969 3.406 1 71.56 344 VAL B N 1
ATOM 5938 C CA . VAL B 1 344 ? -8.852 27.891 3.652 1 71.56 344 VAL B CA 1
ATOM 5939 C C . VAL B 1 344 ? -9.18 26.703 2.75 1 71.56 344 VAL B C 1
ATOM 5941 O O . VAL B 1 344 ? -10.328 26.266 2.682 1 71.56 344 VAL B O 1
ATOM 5944 N N . GLY B 1 345 ? -8.188 26.203 2.066 1 73.88 345 GLY B N 1
ATOM 5945 C CA . GLY B 1 345 ? -8.375 25.078 1.16 1 73.88 345 GLY B CA 1
ATOM 5946 C C . GLY B 1 345 ? -9 25.469 -0.163 1 73.88 345 GLY B C 1
ATOM 5947 O O . GLY B 1 345 ? -9.328 24.609 -0.983 1 73.88 345 GLY B O 1
ATOM 5948 N N . ARG B 1 346 ? -9.188 26.734 -0.382 1 80.5 346 ARG B N 1
ATOM 5949 C CA . ARG B 1 346 ? -9.875 27.203 -1.579 1 80.5 346 ARG B CA 1
ATOM 5950 C C . ARG B 1 346 ? -9.078 28.297 -2.283 1 80.5 346 ARG B C 1
ATOM 5952 O O . ARG B 1 346 ? -9.57 28.906 -3.234 1 80.5 346 ARG B O 1
ATOM 5959 N N . LEU B 1 347 ? -8.016 28.516 -1.776 1 88.12 347 LEU B N 1
ATOM 5960 C CA . LEU B 1 347 ? -7.223 29.641 -2.271 1 88.12 347 LEU B CA 1
ATOM 5961 C C . LEU B 1 347 ? -5.887 29.156 -2.826 1 88.12 347 LEU B C 1
ATOM 5963 O O . LEU B 1 347 ? -5.199 28.359 -2.193 1 88.12 347 LEU B O 1
ATOM 5967 N N . GLN B 1 348 ? -5.645 29.562 -3.957 1 91.19 348 GLN B N 1
ATOM 5968 C CA . GLN B 1 348 ? -4.301 29.484 -4.523 1 91.19 348 GLN B CA 1
ATOM 5969 C C . GLN B 1 348 ? -3.771 30.859 -4.895 1 91.19 348 GLN B C 1
ATOM 5971 O O . GLN B 1 348 ? -4.492 31.672 -5.488 1 91.19 348 GLN B O 1
ATOM 5976 N N . CYS B 1 349 ? -2.588 31.141 -4.484 1 92 349 CYS B N 1
ATOM 5977 C CA . CYS B 1 349 ? -1.918 32.375 -4.871 1 92 349 CYS B CA 1
ATOM 5978 C C . CYS B 1 349 ? -0.933 32.125 -6.008 1 92 349 CYS B C 1
ATOM 5980 O O . CYS B 1 349 ? 0.041 31.406 -5.84 1 92 349 CYS B O 1
ATOM 5982 N N . ILE B 1 350 ? -1.254 32.781 -7.113 1 92.56 350 ILE B N 1
ATOM 5983 C CA . ILE B 1 350 ? -0.428 32.594 -8.305 1 92.56 350 ILE B CA 1
ATOM 5984 C C . ILE B 1 350 ? 0.32 33.906 -8.617 1 92.56 350 ILE B C 1
ATOM 5986 O O . ILE B 1 350 ? -0.275 34.969 -8.633 1 92.56 350 ILE B O 1
ATOM 5990 N N . THR B 1 351 ? 1.565 33.812 -8.766 1 90.75 351 THR B N 1
ATOM 5991 C CA . THR B 1 351 ? 2.355 34.938 -9.203 1 90.75 351 THR B CA 1
ATOM 5992 C C . THR B 1 351 ? 2.82 34.75 -10.648 1 90.75 351 THR B C 1
ATOM 5994 O O . THR B 1 351 ? 3.234 33.656 -11.031 1 90.75 351 THR B O 1
ATOM 5997 N N . ARG B 1 352 ? 2.619 35.75 -11.391 1 89.38 352 ARG B N 1
ATOM 5998 C CA . ARG B 1 352 ? 3.086 35.688 -12.773 1 89.38 352 ARG B CA 1
ATOM 5999 C C . ARG B 1 352 ? 3.51 37.094 -13.258 1 89.38 352 ARG B C 1
ATOM 6001 O O . ARG B 1 352 ? 3.289 38.094 -12.57 1 89.38 352 ARG B O 1
ATOM 6008 N N . TYR B 1 353 ? 4.172 37.094 -14.477 1 86 353 TYR B N 1
ATOM 6009 C CA . TYR B 1 353 ? 4.543 38.344 -15.117 1 86 353 TYR B CA 1
ATOM 6010 C C . TYR B 1 353 ? 3.512 38.75 -16.172 1 86 353 TYR B C 1
ATOM 6012 O O . TYR B 1 353 ? 3.002 37.906 -16.906 1 86 353 TYR B O 1
ATOM 6020 N N . GLU B 1 354 ? 3.123 39.906 -16.094 1 84.19 354 GLU B N 1
ATOM 6021 C CA . GLU B 1 354 ? 2.381 40.531 -17.172 1 84.19 354 GLU B CA 1
ATOM 6022 C C . GLU B 1 354 ? 3.08 41.812 -17.656 1 84.19 354 GLU B C 1
ATOM 6024 O O . GLU B 1 354 ? 2.906 42.875 -17.078 1 84.19 354 GLU B O 1
ATOM 6029 N N . GLY B 1 355 ? 3.793 41.688 -18.797 1 78.25 355 GLY B N 1
ATOM 6030 C CA . GLY B 1 355 ? 4.672 42.75 -19.203 1 78.25 355 GLY B CA 1
ATOM 6031 C C . GLY B 1 355 ? 5.805 43 -18.234 1 78.25 355 GLY B C 1
ATOM 6032 O O . GLY B 1 355 ? 6.586 42.094 -17.938 1 78.25 355 GLY B O 1
ATOM 6033 N N . LEU B 1 356 ? 5.887 44.25 -17.734 1 77.5 356 LEU B N 1
ATOM 6034 C CA . LEU B 1 356 ? 6.961 44.625 -16.812 1 77.5 356 LEU B CA 1
ATOM 6035 C C . LEU B 1 356 ? 6.492 44.531 -15.367 1 77.5 356 LEU B C 1
ATOM 6037 O O . LEU B 1 356 ? 7.27 44.781 -14.445 1 77.5 356 LEU B O 1
ATOM 6041 N N . GLN B 1 357 ? 5.305 44.031 -15.203 1 86.12 357 GLN B N 1
ATOM 6042 C CA . GLN B 1 357 ? 4.766 44 -13.852 1 86.12 357 GLN B CA 1
ATOM 6043 C C . GLN B 1 357 ? 4.574 42.562 -13.367 1 86.12 357 GLN B C 1
ATOM 6045 O O . GLN B 1 357 ? 4.418 41.656 -14.18 1 86.12 357 GLN B O 1
ATOM 6050 N N . THR B 1 358 ? 4.707 42.406 -12.031 1 91.06 358 THR B N 1
ATOM 6051 C CA . THR B 1 358 ? 4.332 41.156 -11.383 1 91.06 358 THR B CA 1
ATOM 6052 C C . THR B 1 358 ? 2.861 41.188 -10.977 1 91.06 358 THR B C 1
ATOM 6054 O O . THR B 1 358 ? 2.355 42.219 -10.508 1 91.06 358 THR B O 1
ATOM 6057 N N . VAL B 1 359 ? 2.227 40.094 -11.297 1 93 359 VAL B N 1
ATOM 6058 C CA . VAL B 1 359 ? 0.81 39.969 -10.969 1 93 359 VAL B CA 1
ATOM 6059 C C . VAL B 1 359 ? 0.624 38.938 -9.852 1 93 359 VAL B C 1
ATOM 6061 O O . VAL B 1 359 ? 1.266 37.875 -9.852 1 93 359 VAL B O 1
ATOM 6064 N N . LEU B 1 360 ? -0.124 39.344 -8.828 1 94.38 360 LEU B N 1
ATOM 6065 C CA . LEU B 1 360 ? -0.654 38.375 -7.855 1 94.38 360 LEU B CA 1
ATOM 6066 C C . LEU B 1 360 ? -2.107 38.031 -8.164 1 94.38 360 LEU B C 1
ATOM 6068 O O . LEU B 1 360 ? -2.975 38.906 -8.133 1 94.38 360 LEU B O 1
ATOM 6072 N N . LEU B 1 361 ? -2.256 36.812 -8.539 1 95.38 361 LEU B N 1
ATOM 6073 C CA . LEU B 1 361 ? -3.582 36.312 -8.859 1 95.38 361 LEU B CA 1
ATOM 6074 C C . LEU B 1 361 ? -4.102 35.406 -7.742 1 95.38 361 LEU B C 1
ATOM 6076 O O . LEU B 1 361 ? -3.422 34.469 -7.336 1 95.38 361 LEU B O 1
ATOM 6080 N N . PHE B 1 362 ? -5.23 35.844 -7.219 1 95.75 362 PHE B N 1
ATOM 6081 C CA . PHE B 1 362 ? -5.945 34.969 -6.293 1 95.75 362 PHE B CA 1
ATOM 6082 C C . PHE B 1 362 ? -6.934 34.094 -7.043 1 95.75 362 PHE B C 1
ATOM 6084 O O . PHE B 1 362 ? -7.973 34.562 -7.504 1 95.75 362 PHE B O 1
ATOM 6091 N N . ARG B 1 363 ? -6.516 32.781 -7.148 1 94.25 363 ARG B N 1
ATOM 6092 C CA . ARG B 1 363 ? -7.457 31.797 -7.684 1 94.25 363 ARG B CA 1
ATOM 6093 C C . ARG B 1 363 ? -8.242 31.125 -6.562 1 94.25 363 ARG B C 1
ATOM 6095 O O . ARG B 1 363 ? -7.66 30.484 -5.684 1 94.25 363 ARG B O 1
ATOM 6102 N N . MET B 1 364 ? -9.531 31.281 -6.594 1 92.06 364 MET B N 1
ATOM 6103 C CA . MET B 1 364 ? -10.352 30.828 -5.469 1 92.06 364 MET B CA 1
ATOM 6104 C C . MET B 1 364 ? -11.492 29.938 -5.953 1 92.06 364 MET B C 1
ATOM 6106 O O . MET B 1 364 ? -12.156 30.266 -6.938 1 92.06 364 MET B O 1
ATOM 6110 N N . ALA B 1 365 ? -11.633 28.844 -5.262 1 87.12 365 ALA B N 1
ATOM 6111 C CA . ALA B 1 365 ? -12.789 27.984 -5.512 1 87.12 365 ALA B CA 1
ATOM 6112 C C . ALA B 1 365 ? -14.031 28.531 -4.809 1 87.12 365 ALA B C 1
ATOM 6114 O O . ALA B 1 365 ? -14.57 27.875 -3.904 1 87.12 365 ALA B O 1
ATOM 6115 N N . LEU B 1 366 ? -14.555 29.734 -5.223 1 86.12 366 LEU B N 1
ATOM 6116 C CA . LEU B 1 366 ? -15.727 30.453 -4.73 1 86.12 366 LEU B CA 1
ATOM 6117 C C . LEU B 1 366 ? -16.516 31.078 -5.883 1 86.12 366 LEU B C 1
ATOM 6119 O O . LEU B 1 366 ? -15.969 31.266 -6.977 1 86.12 366 LEU B O 1
ATOM 6123 N N . GLU B 1 367 ? -17.781 31.219 -5.566 1 87.19 367 GLU B N 1
ATOM 6124 C CA . GLU B 1 367 ? -18.578 31.938 -6.547 1 87.19 367 GLU B CA 1
ATOM 6125 C C . GLU B 1 367 ? -18.094 33.375 -6.676 1 87.19 367 GLU B C 1
ATOM 6127 O O . GLU B 1 367 ? -17.766 34.031 -5.676 1 87.19 367 GLU B O 1
ATOM 6132 N N . ARG B 1 368 ? -18.125 33.875 -7.883 1 92.31 368 ARG B N 1
ATOM 6133 C CA . ARG B 1 368 ? -17.734 35.25 -8.133 1 92.31 368 ARG B CA 1
ATOM 6134 C C . ARG B 1 368 ? -18.656 36.219 -7.387 1 92.31 368 ARG B C 1
ATOM 6136 O O . ARG B 1 368 ? -19.891 36.156 -7.547 1 92.31 368 ARG B O 1
ATOM 6143 N N . PRO B 1 369 ? -18.016 37 -6.668 1 90.69 369 PRO B N 1
ATOM 6144 C CA . PRO B 1 369 ? -18.875 38 -6 1 90.69 369 PRO B CA 1
ATOM 6145 C C . PRO B 1 369 ? -19.422 39.062 -6.961 1 90.69 369 PRO B C 1
ATOM 6147 O O . PRO B 1 369 ? -18.75 39.406 -7.926 1 90.69 369 PRO B O 1
ATOM 6150 N N . GLY B 1 370 ? -20.641 39.5 -6.758 1 88.06 370 GLY B N 1
ATOM 6151 C CA . GLY B 1 370 ? -21.266 40.5 -7.582 1 88.06 370 GLY B CA 1
ATOM 6152 C C . GLY B 1 370 ? -20.484 41.812 -7.594 1 88.06 370 GLY B C 1
ATOM 6153 O O . GLY B 1 370 ? -20.578 42.594 -8.555 1 88.06 370 GLY B O 1
ATOM 6154 N N . ASN B 1 371 ? -19.844 42.062 -6.586 1 91.44 371 ASN B N 1
ATOM 6155 C CA . ASN B 1 371 ? -19.078 43.312 -6.449 1 91.44 371 ASN B CA 1
ATOM 6156 C C . ASN B 1 371 ? -17.578 43.031 -6.461 1 91.44 371 ASN B C 1
ATOM 6158 O O . ASN B 1 371 ? -16.859 43.5 -5.578 1 91.44 371 ASN B O 1
ATOM 6162 N N . GLU B 1 372 ? -17.078 42.438 -7.473 1 92.19 372 GLU B N 1
ATOM 6163 C CA . GLU B 1 372 ? -15.68 42.031 -7.527 1 92.19 372 GLU B CA 1
ATOM 6164 C C . GLU B 1 372 ? -14.75 43.219 -7.445 1 92.19 372 GLU B C 1
ATOM 6166 O O . GLU B 1 372 ? -13.688 43.156 -6.816 1 92.19 372 GLU B O 1
ATOM 6171 N N . ASP B 1 373 ? -15.172 44.281 -8.094 1 92.12 373 ASP B N 1
ATOM 6172 C CA . ASP B 1 373 ? -14.344 45.5 -8.086 1 92.12 373 ASP B CA 1
ATOM 6173 C C . ASP B 1 373 ? -14.172 46.031 -6.668 1 92.12 373 ASP B C 1
ATOM 6175 O O . ASP B 1 373 ? -13.086 46.469 -6.289 1 92.12 373 ASP B O 1
ATOM 6179 N N . VAL B 1 374 ? -15.234 45.969 -5.996 1 93.56 374 VAL B N 1
ATOM 6180 C CA . VAL B 1 374 ? -15.188 46.438 -4.609 1 93.56 374 VAL B CA 1
ATOM 6181 C C . VAL B 1 374 ? -14.281 45.5 -3.795 1 93.56 374 VAL B C 1
ATOM 6183 O O . VAL B 1 374 ? -13.492 45.969 -2.967 1 93.56 374 VAL B O 1
ATOM 6186 N N . VAL B 1 375 ? -14.398 44.25 -4.023 1 94.38 375 VAL B N 1
ATOM 6187 C CA . VAL B 1 375 ? -13.562 43.25 -3.34 1 94.38 375 VAL B CA 1
ATOM 6188 C C . VAL B 1 375 ? -12.094 43.531 -3.623 1 94.38 375 VAL B C 1
ATOM 6190 O O . VAL B 1 375 ? -11.266 43.562 -2.707 1 94.38 375 VAL B O 1
ATOM 6193 N N . ARG B 1 376 ? -11.805 43.781 -4.82 1 94.56 376 ARG B N 1
ATOM 6194 C CA . ARG B 1 376 ? -10.43 44.062 -5.234 1 94.56 376 ARG B CA 1
ATOM 6195 C C . ARG B 1 376 ? -9.875 45.281 -4.52 1 94.56 376 ARG B C 1
ATOM 6197 O O . ARG B 1 376 ? -8.742 45.25 -4.027 1 94.56 376 ARG B O 1
ATOM 6204 N N . GLU B 1 377 ? -10.656 46.25 -4.52 1 94.25 377 GLU B N 1
ATOM 6205 C CA . GLU B 1 377 ? -10.227 47.469 -3.881 1 94.25 377 GLU B CA 1
ATOM 6206 C C . GLU B 1 377 ? -10.031 47.281 -2.381 1 94.25 377 GLU B C 1
ATOM 6208 O O . GLU B 1 377 ? -9.062 47.812 -1.807 1 94.25 377 GLU B O 1
ATOM 6213 N N . GLN B 1 378 ? -10.961 46.594 -1.832 1 95.38 378 GLN B N 1
ATOM 6214 C CA . GLN B 1 378 ? -10.867 46.312 -0.399 1 95.38 378 GLN B CA 1
ATOM 6215 C C . GLN B 1 378 ? -9.625 45.5 -0.072 1 95.38 378 GLN B C 1
ATOM 6217 O O . GLN B 1 378 ? -8.922 45.781 0.902 1 95.38 378 GLN B O 1
ATOM 6222 N N . VAL B 1 379 ? -9.359 44.5 -0.86 1 95.62 379 VAL B N 1
ATOM 6223 C CA . VAL B 1 379 ? -8.203 43.625 -0.633 1 95.62 379 VAL B CA 1
ATOM 6224 C C . VAL B 1 379 ? -6.918 44.438 -0.821 1 95.62 379 VAL B C 1
ATOM 6226 O O . VAL B 1 379 ? -6.004 44.344 0 1 95.62 379 VAL B O 1
ATOM 6229 N N . ASP B 1 380 ? -6.863 45.156 -1.861 1 94.75 380 ASP B N 1
ATOM 6230 C CA . ASP B 1 380 ? -5.688 46 -2.105 1 94.75 380 ASP B CA 1
ATOM 6231 C C . ASP B 1 380 ? -5.473 47 -0.97 1 94.75 380 ASP B C 1
ATOM 6233 O O . ASP B 1 380 ? -4.34 47.219 -0.541 1 94.75 380 ASP B O 1
ATOM 6237 N N . GLY B 1 381 ? -6.555 47.594 -0.576 1 94.06 381 GLY B N 1
ATOM 6238 C CA . GLY B 1 381 ? -6.469 48.531 0.541 1 94.06 381 GLY B CA 1
ATOM 6239 C C . GLY B 1 381 ? -5.922 47.875 1.805 1 94.06 381 GLY B C 1
ATOM 6240 O O . GLY B 1 381 ? -5.082 48.469 2.488 1 94.06 381 GLY B O 1
ATOM 6241 N N . ARG B 1 382 ? -6.391 46.719 2.055 1 93.62 382 ARG B N 1
ATOM 6242 C CA . ARG B 1 382 ? -5.922 46 3.236 1 93.62 382 ARG B CA 1
ATOM 6243 C C . ARG B 1 382 ? -4.453 45.625 3.104 1 93.62 382 ARG B C 1
ATOM 6245 O O . ARG B 1 382 ? -3.691 45.719 4.066 1 93.62 382 ARG B O 1
ATOM 6252 N N . LEU B 1 383 ? -4.07 45.188 1.96 1 93.19 383 LEU B N 1
ATOM 6253 C CA . LEU B 1 383 ? -2.676 44.844 1.723 1 93.19 383 LEU B CA 1
ATOM 6254 C C . LEU B 1 383 ? -1.773 46.062 1.873 1 93.19 383 LEU B C 1
ATOM 6256 O O . LEU B 1 383 ? -0.68 45.969 2.436 1 93.19 383 LEU B O 1
ATOM 6260 N N . ARG B 1 384 ? -2.266 47.156 1.429 1 91.5 384 ARG B N 1
ATOM 6261 C CA . ARG B 1 384 ? -1.512 48.406 1.547 1 91.5 384 ARG B CA 1
ATOM 6262 C C . ARG B 1 384 ? -1.339 48.781 3.008 1 91.5 384 ARG B C 1
ATOM 6264 O O . ARG B 1 384 ? -0.296 49.344 3.391 1 91.5 384 ARG B O 1
ATOM 6271 N N . ALA B 1 385 ? -2.373 48.5 3.744 1 91.06 385 ALA B N 1
ATOM 6272 C CA . ALA B 1 385 ? -2.342 48.875 5.164 1 91.06 385 ALA B CA 1
ATOM 6273 C C . ALA B 1 385 ? -1.421 47.938 5.938 1 91.06 385 ALA B C 1
ATOM 6275 O O . ALA B 1 385 ? -0.778 48.344 6.906 1 91.06 385 ALA B O 1
ATOM 6276 N N . MET B 1 386 ? -1.339 46.75 5.465 1 85 386 MET B N 1
ATOM 6277 C CA . MET B 1 386 ? -0.633 45.75 6.258 1 85 386 MET B CA 1
ATOM 6278 C C . MET B 1 386 ? 0.817 45.625 5.805 1 85 386 MET B C 1
ATOM 6280 O O . MET B 1 386 ? 1.661 45.125 6.547 1 85 386 MET B O 1
ATOM 6284 N N . SER B 1 387 ? 1.086 46.062 4.633 1 87.56 387 SER B N 1
ATOM 6285 C CA . SER B 1 387 ? 2.42 45.875 4.078 1 87.56 387 SER B CA 1
ATOM 6286 C C . SER B 1 387 ? 2.898 47.125 3.344 1 87.56 387 SER B C 1
ATOM 6288 O O . SER B 1 387 ? 2.457 47.375 2.227 1 87.56 387 SER B O 1
ATOM 6290 N N . ALA B 1 388 ? 3.824 47.781 3.973 1 87.12 388 ALA B N 1
ATOM 6291 C CA . ALA B 1 388 ? 4.402 48.969 3.355 1 87.12 388 ALA B CA 1
ATOM 6292 C C . ALA B 1 388 ? 5.094 48.625 2.041 1 87.12 388 ALA B C 1
ATOM 6294 O O . ALA B 1 388 ? 5.035 49.406 1.079 1 87.12 388 ALA B O 1
ATOM 6295 N N . SER B 1 389 ? 5.699 47.5 2.074 1 88 389 SER B N 1
ATOM 6296 C CA . SER B 1 389 ? 6.395 47.062 0.863 1 88 389 SER B CA 1
ATOM 6297 C C . SER B 1 389 ? 5.414 46.812 -0.274 1 88 389 SER B C 1
ATOM 6299 O O . SER B 1 389 ? 5.711 47.094 -1.437 1 88 389 SER B O 1
ATOM 6301 N N . TRP B 1 390 ? 4.285 46.281 0.012 1 91.81 390 TRP B N 1
ATOM 6302 C CA . TRP B 1 390 ? 3.238 46.094 -0.986 1 91.81 390 TRP B CA 1
ATOM 6303 C C . TRP B 1 390 ? 2.795 47.438 -1.571 1 91.81 390 TRP B C 1
ATOM 6305 O O . TRP B 1 390 ? 2.719 47.594 -2.791 1 91.81 390 TRP B O 1
ATOM 6315 N N . ALA B 1 391 ? 2.527 48.375 -0.701 1 92.19 391 ALA B N 1
ATOM 6316 C CA . ALA B 1 391 ? 2.074 49.688 -1.129 1 92.19 391 ALA B CA 1
ATOM 6317 C C . ALA B 1 391 ? 3.107 50.375 -2.031 1 92.19 391 ALA B C 1
ATOM 6319 O O . ALA B 1 391 ? 2.764 50.906 -3.086 1 92.19 391 ALA B O 1
ATOM 6320 N N . LYS B 1 392 ? 4.301 50.281 -1.579 1 89.81 392 LYS B N 1
ATOM 6321 C CA . LYS B 1 392 ? 5.387 50.875 -2.348 1 89.81 392 LYS B CA 1
ATOM 6322 C C . LYS B 1 392 ? 5.5 50.25 -3.73 1 89.81 392 LYS B C 1
ATOM 6324 O O . LYS B 1 392 ? 5.637 50.938 -4.73 1 89.81 392 LYS B O 1
ATOM 6329 N N . ALA B 1 393 ? 5.477 48.969 -3.762 1 91 393 ALA B N 1
ATOM 6330 C CA . ALA B 1 393 ? 5.617 48.25 -5.023 1 91 393 ALA B CA 1
ATOM 6331 C C . ALA B 1 393 ? 4.438 48.531 -5.949 1 91 393 ALA B C 1
ATOM 6333 O O . ALA B 1 393 ? 4.609 48.656 -7.168 1 91 393 ALA B O 1
ATOM 6334 N N . ARG B 1 394 ? 3.293 48.625 -5.43 1 92.19 394 ARG B N 1
ATOM 6335 C CA . ARG B 1 394 ? 2.086 48.969 -6.188 1 92.19 394 ARG B CA 1
ATOM 6336 C C . ARG B 1 394 ? 2.162 50.375 -6.773 1 92.19 394 ARG B C 1
ATOM 6338 O O . ARG B 1 394 ? 1.857 50.562 -7.953 1 92.19 394 ARG B O 1
ATOM 6345 N N . ASP B 1 395 ? 2.568 51.219 -5.961 1 91.75 395 ASP B N 1
ATOM 6346 C CA . ASP B 1 395 ? 2.646 52.594 -6.379 1 91.75 395 ASP B CA 1
ATOM 6347 C C . ASP B 1 395 ? 3.742 52.812 -7.426 1 91.75 395 ASP B C 1
ATOM 6349 O O . ASP B 1 395 ? 3.605 53.625 -8.328 1 91.75 395 ASP B O 1
ATOM 6353 N N . ALA B 1 396 ? 4.77 52.031 -7.309 1 89.38 396 ALA B N 1
ATOM 6354 C CA . ALA B 1 396 ? 5.895 52.125 -8.234 1 89.38 396 ALA B CA 1
ATOM 6355 C C . ALA B 1 396 ? 5.594 51.375 -9.539 1 89.38 396 ALA B C 1
ATOM 6357 O O . ALA B 1 396 ? 6.359 51.469 -10.5 1 89.38 396 ALA B O 1
ATOM 6358 N N . GLY B 1 397 ? 4.508 50.688 -9.547 1 87.88 397 GLY B N 1
ATOM 6359 C CA . GLY B 1 397 ? 4.117 50 -10.758 1 87.88 397 GLY B CA 1
ATOM 6360 C C . GLY B 1 397 ? 4.797 48.625 -10.898 1 87.88 397 GLY B C 1
ATOM 6361 O O . GLY B 1 397 ? 4.793 48.031 -11.977 1 87.88 397 GLY B O 1
ATOM 6362 N N . GLY B 1 398 ? 5.438 48.25 -9.922 1 89.06 398 GLY B N 1
ATOM 6363 C CA . GLY B 1 398 ? 6.086 46.938 -9.938 1 89.06 398 GLY B CA 1
ATOM 6364 C C . GLY B 1 398 ? 5.105 45.781 -9.844 1 89.06 398 GLY B C 1
ATOM 6365 O O . GLY B 1 398 ? 5.395 44.688 -10.305 1 89.06 398 GLY B O 1
ATOM 6366 N N . ILE B 1 399 ? 4.086 46 -9.117 1 93.25 399 ILE B N 1
ATOM 6367 C CA . ILE B 1 399 ? 3.029 45 -8.984 1 93.25 399 ILE B CA 1
ATOM 6368 C C . ILE B 1 399 ? 1.753 45.5 -9.648 1 93.25 399 ILE B C 1
ATOM 6370 O O . ILE B 1 399 ? 1.31 46.625 -9.391 1 93.25 399 ILE B O 1
ATOM 6374 N N . ALA B 1 400 ? 1.211 44.656 -10.484 1 92.81 400 ALA B N 1
ATOM 6375 C CA . ALA B 1 400 ? -0.03 45 -11.188 1 92.81 400 ALA B CA 1
ATOM 6376 C C . ALA B 1 400 ? -1.227 44.906 -10.242 1 92.81 400 ALA B C 1
ATOM 6378 O O . ALA B 1 400 ? -1.119 44.375 -9.133 1 92.81 400 ALA B O 1
ATOM 6379 N N . PRO B 1 401 ? -2.344 45.594 -10.695 1 91.81 401 PRO B N 1
ATOM 6380 C CA . PRO B 1 401 ? -3.566 45.406 -9.914 1 91.81 401 PRO B CA 1
ATOM 6381 C C . PRO B 1 401 ? -3.91 43.938 -9.688 1 91.81 401 PRO B C 1
ATOM 6383 O O . PRO B 1 401 ? -3.713 43.094 -10.578 1 91.81 401 PRO B O 1
ATOM 6386 N N . LEU B 1 402 ? -4.398 43.656 -8.469 1 94.56 402 LEU B N 1
ATOM 6387 C CA . LEU B 1 402 ? -4.766 42.312 -8.07 1 94.56 402 LEU B CA 1
ATOM 6388 C C . LEU B 1 402 ? -5.734 41.688 -9.07 1 94.56 402 LEU B C 1
ATOM 6390 O O . LEU B 1 402 ? -6.629 42.375 -9.578 1 94.56 402 LEU B O 1
ATOM 6394 N N . ARG B 1 403 ? -5.492 40.5 -9.312 1 94.38 403 ARG B N 1
ATOM 6395 C CA . ARG B 1 403 ? -6.41 39.719 -10.156 1 94.38 403 ARG B CA 1
ATOM 6396 C C . ARG B 1 403 ? -7.086 38.625 -9.375 1 94.38 403 ARG B C 1
ATOM 6398 O O . ARG B 1 403 ? -6.516 38.094 -8.406 1 94.38 403 ARG B O 1
ATOM 6405 N N . PHE B 1 404 ? -8.289 38.375 -9.789 1 95.62 404 PHE B N 1
ATOM 6406 C CA . PHE B 1 404 ? -9.055 37.281 -9.188 1 95.62 404 PHE B CA 1
ATOM 6407 C C . PHE B 1 404 ? -9.547 36.312 -10.258 1 95.62 404 PHE B C 1
ATOM 6409 O O . PHE B 1 404 ? -9.953 36.75 -11.344 1 95.62 404 PHE B O 1
ATOM 6416 N N . GLU B 1 405 ? -9.367 35.062 -9.992 1 95 405 GLU B N 1
ATOM 6417 C CA . GLU B 1 405 ? -10 33.969 -10.758 1 95 405 GLU B CA 1
ATOM 6418 C C . GLU B 1 405 ? -10.93 33.156 -9.867 1 95 405 GLU B C 1
ATOM 6420 O O . GLU B 1 405 ? -10.531 32.688 -8.805 1 95 405 GLU B O 1
ATOM 6425 N N . TRP B 1 406 ? -12.102 33.188 -10.312 1 94.12 406 TRP B N 1
ATOM 6426 C CA . TRP B 1 406 ? -13.109 32.438 -9.586 1 94.12 406 TRP B CA 1
ATOM 6427 C C . TRP B 1 406 ? -13.438 31.125 -10.305 1 94.12 406 TRP B C 1
ATOM 6429 O O . TRP B 1 406 ? -13.945 31.141 -11.43 1 94.12 406 TRP B O 1
ATOM 6439 N N . VAL B 1 407 ? -13.031 29.984 -9.68 1 90.88 407 VAL B N 1
ATOM 6440 C CA . VAL B 1 407 ? -13.109 28.688 -10.336 1 90.88 407 VAL B CA 1
ATOM 6441 C C . VAL B 1 407 ? -13.844 27.703 -9.438 1 90.88 407 VAL B C 1
ATOM 6443 O O . VAL B 1 407 ? -14.195 28.016 -8.297 1 90.88 407 VAL B O 1
ATOM 6446 N N . GLY B 1 408 ? -14.211 26.641 -10.039 1 82.12 408 GLY B N 1
ATOM 6447 C CA . GLY B 1 408 ? -14.57 25.5 -9.211 1 82.12 408 GLY B CA 1
ATOM 6448 C C . GLY B 1 408 ? -13.367 24.781 -8.617 1 82.12 408 GLY B C 1
ATOM 6449 O O . GLY B 1 408 ? -12.227 25.109 -8.938 1 82.12 408 GLY B O 1
ATOM 6450 N N . ILE B 1 409 ? -13.594 23.906 -7.793 1 74.5 409 ILE B N 1
ATOM 6451 C CA . ILE B 1 409 ? -12.523 23.188 -7.121 1 74.5 409 ILE B CA 1
ATOM 6452 C C . ILE B 1 409 ? -11.625 22.516 -8.164 1 74.5 409 ILE B C 1
ATOM 6454 O O . ILE B 1 409 ? -10.414 22.406 -7.969 1 74.5 409 ILE B O 1
ATOM 6458 N N . ASP B 1 410 ? -12.273 22.094 -9.188 1 73.94 410 ASP B N 1
ATOM 6459 C CA . ASP B 1 410 ? -11.531 21.422 -10.25 1 73.94 410 ASP B CA 1
ATOM 6460 C C . ASP B 1 410 ? -10.57 22.391 -10.945 1 73.94 410 ASP B C 1
ATOM 6462 O O . ASP B 1 410 ? -9.68 21.953 -11.68 1 73.94 410 ASP B O 1
ATOM 6466 N N . GLY B 1 411 ? -10.812 23.578 -10.703 1 83 411 GLY B N 1
ATOM 6467 C CA . GLY B 1 411 ? -9.938 24.594 -11.289 1 83 411 GLY B CA 1
ATOM 6468 C C . GLY B 1 411 ? -8.688 24.844 -10.477 1 83 411 GLY B C 1
ATOM 6469 O O . GLY B 1 411 ? -7.766 25.516 -10.938 1 83 411 GLY B O 1
ATOM 6470 N N . LEU B 1 412 ? -8.617 24.266 -9.297 1 85.5 412 LEU B N 1
ATOM 6471 C CA . LEU B 1 412 ? -7.43 24.391 -8.461 1 85.5 412 LEU B CA 1
ATOM 6472 C C . LEU B 1 412 ? -6.398 23.328 -8.812 1 85.5 412 LEU B C 1
ATOM 6474 O O . LEU B 1 412 ? -6.742 22.297 -9.414 1 85.5 412 LEU B O 1
ATOM 6478 N N . VAL B 1 413 ? -5.172 23.641 -8.586 1 81.12 413 VAL B N 1
ATOM 6479 C CA . VAL B 1 413 ? -4.07 22.734 -8.898 1 81.12 413 VAL B CA 1
ATOM 6480 C C . VAL B 1 413 ? -3.715 21.906 -7.656 1 81.12 413 VAL B C 1
ATOM 6482 O O . VAL B 1 413 ? -3.404 22.469 -6.602 1 81.12 413 VAL B O 1
ATOM 6485 N N . PHE B 1 414 ? -3.812 20.641 -7.77 1 75.69 414 PHE B N 1
ATOM 6486 C CA . PHE B 1 414 ? -3.443 19.703 -6.707 1 75.69 414 PHE B CA 1
ATOM 6487 C C . PHE B 1 414 ? -2.23 18.875 -7.113 1 75.69 414 PHE B C 1
ATOM 6489 O O . PHE B 1 414 ? -2.02 18.609 -8.297 1 75.69 414 PHE B O 1
ATOM 6496 N N . LEU B 1 415 ? -1.465 18.531 -6.105 1 70.5 415 LEU B N 1
ATOM 6497 C CA . LEU B 1 415 ? -0.404 17.562 -6.344 1 70.5 415 LEU B CA 1
ATOM 6498 C C . LEU B 1 415 ? -0.982 16.172 -6.547 1 70.5 415 LEU B C 1
ATOM 6500 O O . LEU B 1 415 ? -1.665 15.641 -5.664 1 70.5 415 LEU B O 1
ATOM 6504 N N . GLN B 1 416 ? -0.777 15.633 -7.703 1 62.88 416 GLN B N 1
ATOM 6505 C CA . GLN B 1 416 ? -1.413 14.383 -8.102 1 62.88 416 GLN B CA 1
ATOM 6506 C C . GLN B 1 416 ? -1.003 13.234 -7.18 1 62.88 416 GLN B C 1
ATOM 6508 O O . GLN B 1 416 ? -1.824 12.383 -6.836 1 62.88 416 GLN B O 1
ATOM 6513 N N . ARG B 1 417 ? 0.17 13.289 -6.77 1 63.69 417 ARG B N 1
ATOM 6514 C CA . ARG B 1 417 ? 0.705 12.164 -6.008 1 63.69 417 ARG B CA 1
ATOM 6515 C C . ARG B 1 417 ? 0.179 12.172 -4.578 1 63.69 417 ARG B C 1
ATOM 6517 O O . ARG B 1 417 ? -0.265 11.141 -4.07 1 63.69 417 ARG B O 1
ATOM 6524 N N . SER B 1 418 ? 0.154 13.43 -3.971 1 64.81 418 SER B N 1
ATOM 6525 C CA . SER B 1 418 ? -0.239 13.531 -2.568 1 64.81 418 SER B CA 1
ATOM 6526 C C . SER B 1 418 ? -1.692 13.977 -2.432 1 64.81 418 SER B C 1
ATOM 6528 O O . SER B 1 418 ? -2.297 13.812 -1.369 1 64.81 418 SER B O 1
ATOM 6530 N N . GLY B 1 419 ? -2.199 14.602 -3.51 1 65.62 419 GLY B N 1
ATOM 6531 C CA . GLY B 1 419 ? -3.547 15.141 -3.475 1 65.62 419 GLY B CA 1
ATOM 6532 C C . GLY B 1 419 ? -3.637 16.469 -2.744 1 65.62 419 GLY B C 1
ATOM 6533 O O . GLY B 1 419 ? -4.727 17.016 -2.564 1 65.62 419 GLY B O 1
ATOM 6534 N N . LYS B 1 420 ? -2.529 16.969 -2.359 1 70.81 420 LYS B N 1
ATOM 6535 C CA . LYS B 1 420 ? -2.531 18.219 -1.592 1 70.81 420 LYS B CA 1
ATOM 6536 C C . LYS B 1 420 ? -2.67 19.422 -2.508 1 70.81 420 LYS B C 1
ATOM 6538 O O . LYS B 1 420 ? -2.143 19.438 -3.621 1 70.81 420 LYS B O 1
ATOM 6543 N N . LEU B 1 421 ? -3.367 20.422 -2.025 1 77.69 421 LEU B N 1
ATOM 6544 C CA . LEU B 1 421 ? -3.523 21.688 -2.748 1 77.69 421 LEU B CA 1
ATOM 6545 C C . LEU B 1 421 ? -2.205 22.453 -2.801 1 77.69 421 LEU B C 1
ATOM 6547 O O . LEU B 1 421 ? -1.531 22.594 -1.779 1 77.69 421 LEU B O 1
ATOM 6551 N N . LYS B 1 422 ? -1.841 22.859 -4.043 1 81.12 422 LYS B N 1
ATOM 6552 C CA . LYS B 1 422 ? -0.714 23.766 -4.191 1 81.12 422 LYS B CA 1
ATOM 6553 C C . LYS B 1 422 ? -1.14 25.219 -3.924 1 81.12 422 LYS B C 1
ATOM 6555 O O . LYS B 1 422 ? -1.599 25.906 -4.832 1 81.12 422 LYS B O 1
ATOM 6560 N N . GLU B 1 423 ? -0.914 25.719 -2.715 1 84.44 423 GLU B N 1
ATOM 6561 C CA . GLU B 1 423 ? -1.46 27 -2.301 1 84.44 423 GLU B CA 1
ATOM 6562 C C . GLU B 1 423 ? -0.704 28.156 -2.949 1 84.44 423 GLU B C 1
ATOM 6564 O O . GLU B 1 423 ? -1.274 29.219 -3.191 1 84.44 423 GLU B O 1
ATOM 6569 N N . VAL B 1 424 ? 0.55 28.047 -3.182 1 84.81 424 VAL B N 1
ATOM 6570 C CA . VAL B 1 424 ? 1.354 29.094 -3.805 1 84.81 424 VAL B CA 1
ATOM 6571 C C . VAL B 1 424 ? 1.969 28.578 -5.102 1 84.81 424 VAL B C 1
ATOM 6573 O O . VAL B 1 424 ? 2.654 27.547 -5.102 1 84.81 424 VAL B O 1
ATOM 6576 N N . ILE B 1 425 ? 1.635 29.172 -6.148 1 86.19 425 ILE B N 1
ATOM 6577 C CA . ILE B 1 425 ? 2.162 28.812 -7.461 1 86.19 425 ILE B CA 1
ATOM 6578 C C . ILE B 1 425 ? 2.918 30 -8.055 1 86.19 425 ILE B C 1
ATOM 6580 O O . ILE B 1 425 ? 2.34 31.062 -8.273 1 86.19 425 ILE B O 1
ATOM 6584 N N . ASP B 1 426 ? 4.203 29.828 -8.273 1 80.81 426 ASP B N 1
ATOM 6585 C CA . ASP B 1 426 ? 5.016 30.859 -8.914 1 80.81 426 ASP B CA 1
ATOM 6586 C C . ASP B 1 426 ? 5.238 30.547 -10.391 1 80.81 426 ASP B C 1
ATOM 6588 O O . ASP B 1 426 ? 6.016 29.656 -10.734 1 80.81 426 ASP B O 1
ATOM 6592 N N . GLU B 1 427 ? 4.543 31.188 -11.164 1 80.75 427 GLU B N 1
ATOM 6593 C CA . GLU B 1 427 ? 4.629 30.938 -12.602 1 80.75 427 GLU B CA 1
ATOM 6594 C C . GLU B 1 427 ? 5.715 31.797 -13.242 1 80.75 427 GLU B C 1
ATOM 6596 O O . GLU B 1 427 ? 5.863 31.812 -14.469 1 80.75 427 GLU B O 1
ATOM 6601 N N . ARG B 1 428 ? 6.434 32.625 -12.484 1 68.56 428 ARG B N 1
ATOM 6602 C CA . ARG B 1 428 ? 7.484 33.5 -13.023 1 68.56 428 ARG B CA 1
ATOM 6603 C C . ARG B 1 428 ? 8.727 32.688 -13.367 1 68.56 428 ARG B C 1
ATOM 6605 O O . ARG B 1 428 ? 9.648 33.188 -14.023 1 68.56 428 ARG B O 1
ATOM 6612 N N . VAL B 1 429 ? 8.781 31.312 -12.719 1 59.38 429 VAL B N 1
ATOM 6613 C CA . VAL B 1 429 ? 9.945 30.453 -12.938 1 59.38 429 VAL B CA 1
ATOM 6614 C C . VAL B 1 429 ? 9.703 29.547 -14.141 1 59.38 429 VAL B C 1
ATOM 6616 O O . VAL B 1 429 ? 8.562 29.172 -14.43 1 59.38 429 VAL B O 1
#

Solvent-accessible surface area (backbone atoms only — not comparable to full-atom values): 44122 Å² total; per-residue (Å²): 136,77,57,52,52,68,43,58,48,50,51,48,34,36,72,42,8,53,55,38,30,63,73,44,65,84,52,65,92,76,49,92,64,67,87,84,50,78,64,49,53,64,66,62,53,49,54,42,32,71,73,36,55,62,34,45,16,45,56,85,92,41,40,18,35,59,30,24,42,75,45,97,56,94,70,68,51,80,33,66,41,36,55,67,40,50,52,48,52,9,30,54,48,17,44,47,34,39,68,15,55,73,44,54,72,64,34,24,34,37,32,34,37,44,75,34,69,25,38,36,67,32,56,44,53,52,38,12,61,71,42,28,87,52,45,34,26,48,42,50,31,23,54,82,45,57,61,72,56,50,53,50,47,38,60,75,64,54,23,26,29,37,38,29,28,49,46,58,52,50,53,47,25,49,49,32,60,70,65,67,45,75,58,45,64,54,24,44,30,35,29,28,31,85,57,61,45,29,68,69,57,49,51,48,41,40,67,26,22,68,54,36,47,52,33,57,60,52,50,67,42,70,81,46,52,32,42,22,30,50,50,65,48,58,75,53,66,73,68,50,65,53,66,35,44,59,64,45,52,31,23,54,38,66,71,37,18,47,79,44,32,23,44,97,84,66,43,81,59,63,56,58,70,48,74,17,39,34,24,30,26,25,29,54,43,65,50,41,58,29,54,44,29,66,71,45,30,28,28,23,28,69,34,51,91,74,39,23,30,31,77,68,46,49,56,68,48,53,51,75,52,83,88,21,79,42,39,43,47,56,51,38,53,51,48,17,63,75,69,72,43,84,38,56,71,29,50,25,41,34,33,34,70,59,88,88,15,38,31,50,30,43,36,28,50,44,80,74,59,93,54,49,67,57,50,49,50,51,50,52,50,49,44,36,72,74,26,66,48,45,37,50,27,42,74,71,49,45,32,45,77,76,39,78,41,65,33,54,69,84,66,54,61,55,39,81,73,57,31,29,69,50,45,69,40,69,62,73,111,136,76,57,52,52,67,44,58,47,52,52,48,34,36,72,40,8,55,55,39,30,64,73,43,66,83,52,66,90,78,49,91,63,66,88,84,50,77,65,47,52,64,68,61,53,49,53,42,31,70,74,37,55,62,34,47,15,45,55,84,92,40,40,20,35,58,30,25,42,76,43,98,55,95,69,69,51,80,31,64,41,36,57,68,41,48,52,47,52,9,30,54,48,17,44,47,34,40,68,14,57,72,44,54,73,63,34,23,35,39,32,36,35,45,76,34,68,26,37,37,66,31,56,44,52,52,38,13,60,72,43,29,86,52,44,33,26,47,41,51,30,24,55,82,45,57,62,71,56,50,52,49,48,38,61,75,64,55,24,26,28,38,37,28,26,49,44,58,51,52,52,46,26,49,49,33,61,70,65,69,46,75,57,46,64,54,24,42,32,36,28,29,30,82,54,60,43,30,68,68,58,48,51,49,41,40,67,27,23,69,52,38,48,52,33,57,60,53,50,68,41,71,82,46,52,32,40,22,28,51,49,63,42,53,78,53,70,72,61,49,66,52,68,34,43,59,62,48,53,31,22,54,38,66,70,38,18,46,80,44,30,22,43,96,84,67,43,79,58,63,56,57,71,49,74,18,39,33,23,29,26,25,30,53,44,67,50,42,59,28,55,45,30,68,72,44,31,29,28,23,29,69,34,52,92,74,39,24,29,32,76,69,46,52,56,68,46,54,52,74,54,84,89,22,79,44,40,42,48,57,51,38,54,52,47,17,62,75,68,71,42,85,38,59,69,28,51,28,41,33,34,34,69,59,86,88,16,39,31,51,30,44,39,27,49,44,80,74,60,94,53,49,69,57,49,49,50,51,52,51,51,49,44,38,72,73,26,65,49,47,38,52,28,40,73,70,51,45,33,45,79,76,40,77,42,64,34,54,68,85,67,54,59,55,38,82,75,57,30,28,68,51,44,70,41,69,63,74,110

pLDDT: mean 87.2, std 11.48, range [39.97, 98.44]

Sequence (858 aa):
MIAQSIQELVALARKNAAYYRDVYKDVPDHVSDLEGLPVTDLDEYWRLALEDAANVLTAPFIDGTPLRSGGSTNVPKTCHVTRGEMKLLGRLTGNAWVAAGLVVSGDRIVNLYSFGGMYGGFQLANKAIEEAPVPVVHLPLSSTHPLDQVLQEIEAFQATALISPVFHVTRLASQISQSGGRPAPSIRMILYSGESLSPSVAASWRAAFPNAVIHPCLYSSCDSSGLAVLPHATRDPEEWRIDMATDAVYAVVQEASIIELLDDNRAVIREPGVPGHVFVTSLIRKLQPVIRYPLGDMASWVDYDARTFRFLGRGSLAVKLVGTWLPMMVLKEMLAEVLGTDVVGRLQCITRYEGLQTVLLFRMALERPGNEDVVREQVDGRLRAMSASWAKARDAGGIAPLRFEWVGIDGLVFLQRSGKLKEVIDERVMIAQSIQELVALARKNAAYYRDVYKDVPDHVSDLEGLPVTDLDEYWRLALEDAANVLTAPFIDGTPLRSGGSTNVPKTCHVTRGEMKLLGRLTGNAWVAAGLVVSGDRIVNLYSFGGMYGGFQLANKAIEEAPVPVVHLPLSSTHPLDQVLQEIEAFQATALISPVFHVTRLASQISQSGGRPAPSIRMILYSGESLSPSVAASWRAAFPNAVIHPCLYSSCDSSGLAVLPHATRDPEEWRIDMATDAVYAVVQEASIIELLDDNRAVIREPGVPGHVFVTSLIRKLQPVIRYPLGDMASWVDYDARTFRFLGRGSLAVKLVGTWLPMMVLKEMLAEVLGTDVVGRLQCITRYEGLQTVLLFRMALERPGNEDVVREQVDGRLRAMSASWAKARDAGGIAPLRFEWVGIDGLVFLQRSGKLKEVIDERV

Radius of gyration: 30.35 Å; Cα contacts (8 Å, |Δi|>4): 1882; chains: 2; bounding box: 55×93×80 Å

Organism: NCBI:txid72228

Nearest PDB structures (foldseek):
  5ie0-assembly2_B  TM=6.374E-01  e=1.055E-13  Arabidopsis thaliana
  4d4g-assembly1_A  TM=5.160E-01  e=6.580E-14  Planktothrix agardhii
  4d4h-assembly1_A  TM=6.320E-01  e=9.369E-12  Planktothrix agardhii
  6qjz-assembly1_A  TM=5.605E-01  e=7.851E-13  Lathyrus sativus
  5jjq-assembly1_A  TM=4.441E-01  e=7.854E-14  Streptomyces sp. ML694-90F3